Protein AF-0000000078667844 (afdb_homodimer)

Organism: Thermococcus barophilus (strain DSM 11836 / MP) (NCBI:txid391623)

Solvent-accessible surface area (backbone atoms only — not comparable to full-atom values): 43137 Å² total; per-residue (Å²): 128,52,38,44,36,32,39,31,52,49,44,72,74,46,72,74,42,45,81,65,25,71,84,37,53,60,28,64,38,68,45,37,49,25,31,33,36,54,56,49,52,51,54,41,40,74,61,47,32,65,36,36,35,41,26,21,24,76,89,46,44,63,60,52,50,50,50,28,60,76,67,69,48,53,66,47,80,42,75,38,90,54,58,86,28,29,64,25,41,46,56,50,74,44,54,88,77,49,87,51,57,27,33,38,38,49,26,45,38,44,63,30,68,74,36,50,70,52,52,54,74,45,46,26,41,34,25,21,67,46,67,83,66,50,60,71,81,80,34,41,27,26,24,68,50,94,58,15,36,64,38,58,36,62,78,56,86,75,58,61,30,32,58,67,56,40,32,32,44,50,65,68,57,49,56,48,38,49,52,42,32,72,71,64,68,37,27,43,46,57,56,41,41,34,73,60,40,34,37,51,26,80,60,59,78,50,55,43,37,70,55,61,41,71,67,38,43,54,50,47,21,45,51,44,34,66,68,30,57,80,67,63,82,47,33,72,45,34,68,74,44,28,50,68,51,21,49,55,51,28,54,70,37,25,74,78,52,52,36,69,55,40,47,53,50,32,47,52,43,24,47,49,17,16,59,29,33,83,76,37,45,40,60,13,18,51,38,38,40,51,25,57,26,45,54,49,23,23,55,28,30,13,46,36,27,71,60,69,46,60,63,58,55,49,51,49,56,54,49,52,52,49,30,54,44,45,30,54,49,39,44,43,60,76,71,46,67,52,52,69,57,46,53,37,38,45,42,16,53,46,20,56,52,44,43,55,37,56,48,32,40,43,17,44,64,69,75,44,59,54,42,76,74,39,60,70,57,56,72,54,69,61,37,68,55,41,46,43,48,51,47,20,54,27,32,62,70,67,41,58,70,62,44,28,51,48,40,25,50,43,22,45,50,38,44,53,49,48,54,50,50,48,53,72,71,56,68,124,128,53,39,43,35,34,39,31,52,50,44,71,73,46,70,73,42,46,82,65,27,68,82,36,53,60,28,65,40,68,47,37,49,25,32,32,37,54,55,49,51,51,55,41,40,75,62,47,32,65,37,36,36,40,28,21,23,77,88,45,45,63,60,52,52,50,51,27,59,75,68,70,47,52,65,45,80,39,71,41,91,56,59,87,27,28,65,25,40,47,57,49,73,44,53,88,78,52,88,50,57,27,33,37,35,47,25,46,39,42,64,30,68,74,35,50,70,52,50,55,74,45,46,25,41,34,24,20,66,48,69,82,65,49,62,72,81,80,34,42,27,26,25,68,52,95,58,15,36,64,37,57,36,61,80,54,84,75,59,60,29,32,58,65,55,40,32,32,43,50,67,68,56,47,56,49,39,50,52,41,31,71,73,64,69,36,27,43,47,58,57,39,42,35,72,61,41,33,37,52,26,80,61,60,76,52,55,42,37,69,55,62,40,70,66,38,43,55,51,47,20,45,51,43,34,65,67,29,56,80,67,65,82,47,31,70,44,32,69,72,44,29,48,68,52,20,50,56,52,26,52,70,38,27,75,77,53,51,36,67,57,40,47,52,52,30,48,53,43,24,46,50,16,16,59,29,34,83,77,38,46,40,60,14,18,52,38,38,39,51,23,59,26,46,54,49,24,22,55,28,29,13,47,37,27,71,60,68,46,61,63,58,56,49,51,49,56,54,50,52,52,50,30,54,44,46,29,53,49,39,43,43,58,76,71,46,65,53,52,70,58,46,54,38,39,45,42,16,54,47,19,54,51,43,44,55,36,55,48,31,39,43,17,45,62,69,74,44,59,54,42,77,73,39,60,71,58,55,71,52,68,61,36,69,55,39,47,42,48,51,48,21,54,27,31,62,69,66,41,59,70,59,43,29,50,48,41,24,51,44,22,46,48,38,43,53,48,48,53,50,50,47,53,74,73,56,68,122

Radius of gyration: 35.12 Å; Cα contacts (8 Å, |Δi|>4): 1556; chains: 2; bounding box: 82×92×74 Å

Structure (mmCIF, N/CA/C/O backbone):
data_AF-0000000078667844-model_v1
#
loop_
_entity.id
_entity.type
_entity.pdbx_description
1 polymer 'Bifunctional IPC transferase and DIPP synthase'
#
loop_
_atom_site.group_PDB
_atom_site.id
_atom_site.type_symbol
_atom_site.label_atom_id
_atom_site.label_alt_id
_atom_site.label_comp_id
_atom_site.label_asym_id
_atom_site.label_entity_id
_atom_site.label_seq_id
_atom_site.pdbx_PDB_ins_code
_atom_site.Cartn_x
_atom_site.Cartn_y
_atom_site.Cartn_z
_atom_site.occupancy
_atom_site.B_iso_or_equiv
_atom_site.auth_seq_id
_atom_site.auth_comp_id
_atom_site.auth_asym_id
_atom_site.auth_atom_id
_atom_site.pdbx_PDB_model_num
ATOM 1 N N . MET A 1 1 ? -27.188 -12.031 -7.637 1 78.81 1 MET A N 1
ATOM 2 C CA . MET A 1 1 ? -26.453 -12.328 -6.414 1 78.81 1 MET A CA 1
ATOM 3 C C . MET A 1 1 ? -25.953 -13.766 -6.422 1 78.81 1 MET A C 1
ATOM 5 O O . MET A 1 1 ? -26.625 -14.664 -6.926 1 78.81 1 MET A O 1
ATOM 9 N N . THR A 1 2 ? -24.688 -14.133 -6.047 1 89.56 2 THR A N 1
ATOM 10 C CA . THR A 1 2 ? -24.094 -15.461 -5.965 1 89.56 2 THR A CA 1
ATOM 11 C C . THR A 1 2 ? -24.828 -16.328 -4.949 1 89.56 2 THR A C 1
ATOM 13 O O . THR A 1 2 ? -25.094 -15.883 -3.826 1 89.56 2 THR A O 1
ATOM 16 N N . PRO A 1 3 ? -25.234 -17.531 -5.441 1 95 3 PRO A N 1
ATOM 17 C CA . PRO A 1 3 ? -25.906 -18.406 -4.48 1 95 3 PRO A CA 1
ATOM 18 C C . PRO A 1 3 ? -25.047 -18.719 -3.262 1 95 3 PRO A C 1
ATOM 20 O O . PRO A 1 3 ? -23.828 -18.844 -3.383 1 95 3 PRO A O 1
ATOM 23 N N . LYS A 1 4 ? -25.703 -18.891 -2.158 1 95.94 4 LYS A N 1
ATOM 24 C CA . LYS A 1 4 ? -25 -19.078 -0.895 1 95.94 4 LYS A CA 1
ATOM 25 C C . LYS A 1 4 ? -24.562 -20.531 -0.723 1 95.94 4 LYS A C 1
ATOM 27 O O . LYS A 1 4 ? -23.641 -20.812 0.043 1 95.94 4 LYS A O 1
ATOM 32 N N . ARG A 1 5 ? -25.188 -21.531 -1.443 1 97 5 ARG A N 1
ATOM 33 C CA . ARG A 1 5 ? -24.891 -22.938 -1.295 1 97 5 ARG A CA 1
ATOM 34 C C . ARG A 1 5 ? -24.484 -23.562 -2.629 1 97 5 ARG A C 1
ATOM 36 O O . ARG A 1 5 ? -24.984 -23.172 -3.682 1 97 5 ARG A O 1
ATOM 43 N N . ALA A 1 6 ? -23.578 -24.484 -2.582 1 98.31 6 ALA A N 1
ATOM 44 C CA . ALA A 1 6 ? -23.141 -25.219 -3.758 1 98.31 6 ALA A CA 1
ATOM 45 C C . ALA A 1 6 ? -23.125 -26.719 -3.482 1 98.31 6 ALA A C 1
ATOM 47 O O . ALA A 1 6 ? -22.625 -27.172 -2.441 1 98.31 6 ALA A O 1
ATOM 48 N N . VAL A 1 7 ? -23.719 -27.484 -4.379 1 98.31 7 VAL A N 1
ATOM 49 C CA . VAL A 1 7 ? -23.719 -28.938 -4.305 1 98.31 7 VAL A CA 1
ATOM 50 C C . VAL A 1 7 ? -22.625 -29.5 -5.207 1 98.31 7 VAL A C 1
ATOM 52 O O . VAL A 1 7 ? -22.484 -29.078 -6.359 1 98.31 7 VAL A O 1
ATOM 55 N N . ILE A 1 8 ? -21.828 -30.359 -4.707 1 98.19 8 ILE A N 1
ATOM 56 C CA . ILE A 1 8 ? -20.719 -30.984 -5.434 1 98.19 8 ILE A CA 1
ATOM 57 C C . ILE A 1 8 ? -20.969 -32.5 -5.57 1 98.19 8 ILE A C 1
ATOM 59 O O . ILE A 1 8 ? -21.109 -33.188 -4.57 1 98.19 8 ILE A O 1
ATOM 63 N N . LEU A 1 9 ? -21.094 -32.906 -6.777 1 97.12 9 LEU A N 1
ATOM 64 C CA . LEU A 1 9 ? -21.266 -34.344 -7.012 1 97.12 9 LEU A CA 1
ATOM 65 C C . LEU A 1 9 ? -19.906 -35.062 -7.055 1 97.12 9 LEU A C 1
ATOM 67 O O . LEU A 1 9 ? -19.109 -34.812 -7.949 1 97.12 9 LEU A O 1
ATOM 71 N N . ALA A 1 10 ? -19.656 -35.938 -6.094 1 94.81 10 ALA A N 1
ATOM 72 C CA . ALA A 1 10 ? -18.375 -36.625 -5.957 1 94.81 10 ALA A CA 1
ATOM 73 C C . ALA A 1 10 ? -18.562 -38.094 -5.574 1 94.81 10 ALA A C 1
ATOM 75 O O . ALA A 1 10 ? -17.812 -38.625 -4.77 1 94.81 10 ALA A O 1
ATOM 76 N N . ALA A 1 11 ? -19.609 -38.688 -6.094 1 89.88 11 ALA A N 1
ATOM 77 C CA . ALA A 1 11 ? -19.938 -40.031 -5.66 1 89.88 11 ALA A CA 1
ATOM 78 C C . ALA A 1 11 ? -19.312 -41.094 -6.586 1 89.88 11 ALA A C 1
ATOM 80 O O . ALA A 1 11 ? -19.328 -42.281 -6.281 1 89.88 11 ALA A O 1
ATOM 81 N N . GLY A 1 12 ? -18.766 -40.625 -7.668 1 82.5 12 GLY A N 1
ATOM 82 C CA . GLY A 1 12 ? -18.188 -41.562 -8.617 1 82.5 12 GLY A CA 1
ATOM 83 C C . GLY A 1 12 ? -16.906 -42.219 -8.109 1 82.5 12 GLY A C 1
ATOM 84 O O . GLY A 1 12 ? -16.188 -41.625 -7.309 1 82.5 12 GLY A O 1
ATOM 85 N N . LEU A 1 13 ? -16.656 -43.469 -8.602 1 75.94 13 LEU A N 1
ATOM 86 C CA . LEU A 1 13 ? -15.492 -44.188 -8.125 1 75.94 13 LEU A CA 1
ATOM 87 C C . LEU A 1 13 ? -14.25 -43.844 -8.945 1 75.94 13 LEU A C 1
ATOM 89 O O . LEU A 1 13 ? -13.133 -44.188 -8.555 1 75.94 13 LEU A O 1
ATOM 93 N N . GLY A 1 14 ? -14.336 -43.094 -10.039 1 71.06 14 GLY A N 1
ATOM 94 C CA . GLY A 1 14 ? -13.211 -42.625 -10.828 1 71.06 14 GLY A CA 1
ATOM 95 C C . GLY A 1 14 ? -12.367 -43.75 -11.398 1 71.06 14 GLY A C 1
ATOM 96 O O . GLY A 1 14 ? -11.141 -43.719 -11.297 1 71.06 14 GLY A O 1
ATOM 97 N N . THR A 1 15 ? -12.93 -44.781 -11.977 1 72.69 15 THR A N 1
ATOM 98 C CA . THR A 1 15 ? -12.281 -46.031 -12.367 1 72.69 15 THR A CA 1
ATOM 99 C C . THR A 1 15 ? -11.273 -45.781 -13.484 1 72.69 15 THR A C 1
ATOM 101 O O . THR A 1 15 ? -10.312 -46.562 -13.633 1 72.69 15 THR A O 1
ATOM 104 N N . ARG A 1 16 ? -11.289 -44.719 -14.281 1 72.5 16 ARG A N 1
ATOM 105 C CA . ARG A 1 16 ? -10.406 -44.438 -15.414 1 72.5 16 ARG A CA 1
ATOM 106 C C . ARG A 1 16 ? -9.039 -43.969 -14.938 1 72.5 16 ARG A C 1
ATOM 108 O O . ARG A 1 16 ? -8.055 -44.031 -15.68 1 72.5 16 ARG A O 1
ATOM 115 N N . LEU A 1 17 ? -8.977 -43.5 -13.703 1 77.19 17 LEU A N 1
ATOM 116 C CA . LEU A 1 17 ? -7.719 -43 -13.141 1 77.19 17 LEU A CA 1
ATOM 117 C C . LEU A 1 17 ? -7.117 -44.031 -12.188 1 77.19 17 LEU A C 1
ATOM 119 O O . LEU A 1 17 ? -6.043 -43.812 -11.617 1 77.19 17 LEU A O 1
ATOM 123 N N . ARG A 1 18 ? -7.68 -45.375 -12.203 1 73.88 18 ARG A N 1
ATOM 124 C CA . ARG A 1 18 ? -7.453 -46.625 -11.477 1 73.88 18 ARG A CA 1
ATOM 125 C C . ARG A 1 18 ? -6.477 -46.406 -10.328 1 73.88 18 ARG A C 1
ATOM 127 O O . ARG A 1 18 ? -6.891 -46.312 -9.172 1 73.88 18 ARG A O 1
ATOM 134 N N . LYS A 1 19 ? -5.227 -46.25 -10.594 1 74.56 19 LYS A N 1
ATOM 135 C CA . LYS A 1 19 ? -4.168 -46.219 -9.594 1 74.56 19 LYS A CA 1
ATOM 136 C C . LYS A 1 19 ? -4.234 -44.969 -8.75 1 74.56 19 LYS A C 1
ATOM 138 O O . LYS A 1 19 ? -4.07 -45 -7.527 1 74.56 19 LYS A O 1
ATOM 143 N N . LEU A 1 20 ? -4.637 -43.844 -9.297 1 75.94 20 LEU A N 1
ATOM 144 C CA . LEU A 1 20 ? -4.645 -42.562 -8.594 1 75.94 20 LEU A CA 1
ATOM 145 C C . LEU A 1 20 ? -5.863 -42.438 -7.688 1 75.94 20 LEU A C 1
ATOM 147 O O . LEU A 1 20 ? -5.824 -41.75 -6.676 1 75.94 20 LEU A O 1
ATOM 151 N N . THR A 1 21 ? -6.973 -43.156 -8.031 1 77.38 21 THR A N 1
ATOM 152 C CA . THR A 1 21 ? -8.227 -42.969 -7.312 1 77.38 21 THR A CA 1
ATOM 153 C C . THR A 1 21 ? -8.523 -44.156 -6.406 1 77.38 21 THR A C 1
ATOM 155 O O . THR A 1 21 ? -9.625 -44.25 -5.859 1 77.38 21 THR A O 1
ATOM 158 N N . GLU A 1 22 ? -7.562 -45.031 -6.359 1 78.38 22 GLU A N 1
ATOM 159 C CA . GLU A 1 22 ? -7.758 -46.156 -5.465 1 78.38 22 GLU A CA 1
ATOM 160 C C . GLU A 1 22 ? -7.922 -45.719 -4.02 1 78.38 22 GLU A C 1
ATOM 162 O O . GLU A 1 22 ? -8.82 -46.188 -3.314 1 78.38 22 GLU A O 1
ATOM 167 N N . GLU A 1 23 ? -7.168 -44.719 -3.738 1 81.69 23 GLU A N 1
ATOM 168 C CA . GLU A 1 23 ? -7.23 -44.25 -2.352 1 81.69 23 GLU A CA 1
ATOM 169 C C . GLU A 1 23 ? -7.707 -42.812 -2.262 1 81.69 23 GLU A C 1
ATOM 171 O O . GLU A 1 23 ? -8.203 -42.375 -1.219 1 81.69 23 GLU A O 1
ATOM 176 N N . THR A 1 24 ? -7.574 -42.094 -3.264 1 89.44 24 THR A N 1
ATOM 177 C CA . THR A 1 24 ? -7.918 -40.688 -3.244 1 89.44 24 THR A CA 1
ATOM 178 C C . THR A 1 24 ? -9.023 -40.375 -4.254 1 89.44 24 THR A C 1
ATOM 180 O O . THR A 1 24 ? -8.891 -40.719 -5.438 1 89.44 24 THR A O 1
ATOM 183 N N . PRO A 1 25 ? -10.102 -39.844 -3.758 1 92.19 25 PRO A N 1
ATOM 184 C CA . PRO A 1 25 ? -11.141 -39.5 -4.719 1 92.19 25 PRO A CA 1
ATOM 185 C C . PRO A 1 25 ? -10.648 -38.5 -5.773 1 92.19 25 PRO A C 1
ATOM 187 O O . PRO A 1 25 ? -9.766 -37.688 -5.496 1 92.19 25 PRO A O 1
ATOM 190 N N . LYS A 1 26 ? -11.219 -38.562 -6.895 1 91.94 26 LYS A N 1
ATOM 191 C CA . LYS A 1 26 ? -10.805 -37.781 -8.039 1 91.94 26 LYS A CA 1
ATOM 192 C C . LYS A 1 26 ? -10.742 -36.281 -7.688 1 91.94 26 LYS A C 1
ATOM 194 O O . LYS A 1 26 ? -9.789 -35.594 -8.039 1 91.94 26 LYS A O 1
ATOM 199 N N . GLY A 1 27 ? -11.727 -35.844 -6.996 1 93.44 27 GLY A N 1
ATOM 200 C CA . GLY A 1 27 ? -11.82 -34.438 -6.637 1 93.44 27 GLY A CA 1
ATOM 201 C C . GLY A 1 27 ? -10.672 -33.969 -5.754 1 93.44 27 GLY A C 1
ATOM 202 O O . GLY A 1 27 ? -10.383 -32.781 -5.691 1 93.44 27 GLY A O 1
ATOM 203 N N . LEU A 1 28 ? -10.016 -34.875 -5.105 1 95.06 28 LEU A N 1
ATOM 204 C CA . LEU A 1 28 ? -8.961 -34.531 -4.168 1 95.06 28 LEU A CA 1
ATOM 205 C C . LEU A 1 28 ? -7.582 -34.812 -4.773 1 95.06 28 LEU A C 1
ATOM 207 O O . LEU A 1 28 ? -6.562 -34.625 -4.102 1 95.06 28 LEU A O 1
ATOM 211 N N . LEU A 1 29 ? -7.621 -35.219 -6.047 1 92.62 29 LEU A N 1
ATOM 212 C CA . LEU A 1 29 ? -6.348 -35.312 -6.75 1 92.62 29 LEU A CA 1
ATOM 213 C C . LEU A 1 29 ? -5.723 -33.938 -6.945 1 92.62 29 LEU A C 1
ATOM 215 O O . LEU A 1 29 ? -6.434 -32.969 -7.172 1 92.62 29 LEU A O 1
ATOM 219 N N . LYS A 1 30 ? -4.414 -33.938 -6.887 1 92 30 LYS A N 1
ATOM 220 C CA . LYS A 1 30 ? -3.711 -32.656 -7.023 1 92 30 LYS A CA 1
ATOM 221 C C . LYS A 1 30 ? -3.33 -32.406 -8.477 1 92 30 LYS A C 1
ATOM 223 O O . LYS A 1 30 ? -2.789 -33.281 -9.148 1 92 30 LYS A O 1
ATOM 228 N N . VAL A 1 31 ? -3.688 -31.297 -8.922 1 92.31 31 VAL A N 1
ATOM 229 C CA . VAL A 1 31 ? -3.275 -30.766 -10.211 1 92.31 31 VAL A CA 1
ATOM 230 C C . VAL A 1 31 ? -2.557 -29.438 -10.016 1 92.31 31 VAL A C 1
ATOM 232 O O . VAL A 1 31 ? -3.113 -28.5 -9.43 1 92.31 31 VAL A O 1
ATOM 235 N N . ALA A 1 32 ? -1.329 -29.344 -10.516 1 93.62 32 ALA A N 1
ATOM 236 C CA . ALA A 1 32 ? -0.495 -28.156 -10.352 1 93.62 32 ALA A CA 1
ATOM 237 C C . ALA A 1 32 ? -0.363 -27.781 -8.875 1 93.62 32 ALA A C 1
ATOM 239 O O . ALA A 1 32 ? -0.562 -26.609 -8.508 1 93.62 32 ALA A O 1
ATOM 240 N N . GLY A 1 33 ? -0.263 -28.734 -8.117 1 93.06 33 GLY A N 1
ATOM 241 C CA . GLY A 1 33 ? 0.096 -28.547 -6.723 1 93.06 33 GLY A CA 1
ATOM 242 C C . GLY A 1 33 ? -1.106 -28.375 -5.816 1 93.06 33 GLY A C 1
ATOM 243 O O . GLY A 1 33 ? -0.956 -28.188 -4.605 1 93.06 33 GLY A O 1
ATOM 244 N N . ARG A 1 34 ? -2.334 -28.469 -6.332 1 94.38 34 ARG A N 1
ATOM 245 C CA . ARG A 1 34 ? -3.535 -28.234 -5.535 1 94.38 34 ARG A CA 1
ATOM 246 C C . ARG A 1 34 ? -4.652 -29.188 -5.945 1 94.38 34 ARG A C 1
ATOM 248 O O . ARG A 1 34 ? -4.75 -29.578 -7.113 1 94.38 34 ARG A O 1
ATOM 255 N N . GLU A 1 35 ? -5.434 -29.562 -4.941 1 95.44 35 GLU A N 1
ATOM 256 C CA . GLU A 1 35 ? -6.559 -30.438 -5.23 1 95.44 35 GLU A CA 1
ATOM 257 C C . GLU A 1 35 ? -7.531 -29.797 -6.211 1 95.44 35 GLU A C 1
ATOM 259 O O . GLU A 1 35 ? -7.789 -28.594 -6.129 1 95.44 35 GLU A O 1
ATOM 264 N N . ILE A 1 36 ? -8.133 -30.594 -7.012 1 94.44 36 ILE A N 1
ATOM 265 C CA . ILE A 1 36 ? -9.094 -30.141 -8.008 1 94.44 36 ILE A CA 1
ATOM 266 C C . ILE A 1 36 ? -10.242 -29.391 -7.316 1 94.44 36 ILE A C 1
ATOM 268 O O . ILE A 1 36 ? -10.539 -28.25 -7.66 1 94.44 36 ILE A O 1
ATOM 272 N N . LEU A 1 37 ? -10.711 -30 -6.32 1 96.19 37 LEU A N 1
ATOM 273 C CA . LEU A 1 37 ? -11.898 -29.484 -5.648 1 96.19 37 LEU A CA 1
ATOM 274 C C . LEU A 1 37 ? -11.562 -28.219 -4.867 1 96.19 37 LEU A C 1
ATOM 276 O O . LEU A 1 37 ? -12.391 -27.312 -4.762 1 96.19 37 LEU A O 1
ATOM 280 N N . TYR A 1 38 ? -10.398 -28.188 -4.352 1 96.81 38 TYR A N 1
ATOM 281 C CA . TYR A 1 38 ? -9.992 -27 -3.602 1 96.81 38 TYR A CA 1
ATOM 282 C C . TYR A 1 38 ? -10.078 -25.75 -4.465 1 96.81 38 TYR A C 1
ATOM 284 O O . TYR A 1 38 ? -10.57 -24.703 -4.016 1 96.81 38 TYR A O 1
ATOM 292 N N . ARG A 1 39 ? -9.664 -25.828 -5.695 1 95.5 39 ARG A N 1
ATOM 293 C CA . ARG A 1 39 ? -9.633 -24.688 -6.609 1 95.5 39 ARG A CA 1
ATOM 294 C C . ARG A 1 39 ? -11.031 -24.125 -6.832 1 95.5 39 ARG A C 1
ATOM 296 O O . ARG A 1 39 ? -11.25 -22.922 -6.699 1 95.5 39 ARG A O 1
ATOM 303 N N . THR A 1 40 ? -11.891 -24.984 -7.078 1 96.12 40 THR A N 1
ATOM 304 C CA . THR A 1 40 ? -13.266 -24.594 -7.352 1 96.12 40 THR A CA 1
ATOM 305 C C . THR A 1 40 ? -13.938 -24.062 -6.09 1 96.12 40 THR A C 1
ATOM 307 O O . THR A 1 40 ? -14.531 -22.984 -6.109 1 96.12 40 THR A O 1
ATOM 310 N N . MET A 1 41 ? -13.758 -24.734 -4.992 1 97.5 41 MET A N 1
ATOM 311 C CA . MET A 1 41 ? -14.422 -24.359 -3.744 1 97.5 41 MET A CA 1
ATOM 312 C C . MET A 1 41 ? -13.898 -23.031 -3.215 1 97.5 41 MET A C 1
ATOM 314 O O . MET A 1 41 ? -14.672 -22.188 -2.758 1 97.5 41 MET A O 1
ATOM 318 N N . LYS A 1 42 ? -12.633 -22.891 -3.357 1 97.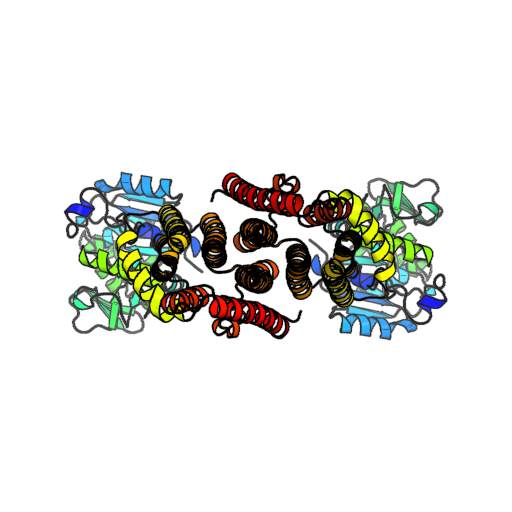19 42 LYS A N 1
ATOM 319 C CA . LYS A 1 42 ? -12.031 -21.672 -2.838 1 97.19 42 LYS A CA 1
ATOM 320 C C . LYS A 1 42 ? -12.516 -20.453 -3.615 1 97.19 42 LYS A C 1
ATOM 322 O O . LYS A 1 42 ? -12.906 -19.438 -3.018 1 97.19 42 LYS A O 1
ATOM 327 N N . VAL A 1 43 ? -12.508 -20.5 -4.945 1 96.06 43 VAL A N 1
ATOM 328 C CA . VAL A 1 43 ? -12.945 -19.391 -5.785 1 96.06 43 VAL A CA 1
ATOM 329 C C . VAL A 1 43 ? -14.43 -19.109 -5.547 1 96.06 43 VAL A C 1
ATOM 331 O O . VAL A 1 43 ? -14.852 -17.953 -5.438 1 96.06 43 VAL A O 1
ATOM 334 N N . LEU A 1 44 ? -15.219 -20.141 -5.371 1 97.5 44 LEU A N 1
ATOM 335 C CA . LEU A 1 44 ? -16.641 -19.984 -5.109 1 97.5 44 LEU A CA 1
ATOM 336 C C . LEU A 1 44 ? -16.875 -19.344 -3.75 1 97.5 44 LEU A C 1
ATOM 338 O O . LEU A 1 44 ? -17.766 -18.5 -3.605 1 97.5 44 LEU A O 1
ATOM 342 N N . GLN A 1 45 ? -16.125 -19.734 -2.803 1 97.25 45 GLN A N 1
ATOM 343 C CA . GLN A 1 45 ? -16.203 -19.109 -1.484 1 97.25 45 GLN A CA 1
ATOM 344 C C . GLN A 1 45 ? -15.906 -17.609 -1.565 1 97.25 45 GLN A C 1
ATOM 346 O O . GLN A 1 45 ? -16.625 -16.812 -0.969 1 97.25 45 GLN A O 1
ATOM 351 N N . GLU A 1 46 ? -14.953 -17.266 -2.324 1 95.44 46 GLU A N 1
ATOM 352 C CA . GLU A 1 46 ? -14.594 -15.859 -2.51 1 95.44 46 GLU A CA 1
ATOM 353 C C . GLU A 1 46 ? -15.711 -15.094 -3.211 1 95.44 46 GLU A C 1
ATOM 355 O O . GLU A 1 46 ? -15.867 -13.891 -3.004 1 95.44 46 GLU A O 1
ATOM 360 N N . LEU A 1 47 ? -16.391 -15.789 -4.02 1 96.19 47 LEU A N 1
ATOM 361 C CA . LEU A 1 47 ? -17.453 -15.156 -4.797 1 96.19 47 LEU A CA 1
ATOM 362 C C . LEU A 1 47 ? -18.75 -15.07 -3.99 1 96.19 47 LEU A C 1
ATOM 364 O O . LEU A 1 47 ? -19.719 -14.477 -4.445 1 96.19 47 LEU A O 1
ATOM 368 N N . GLY A 1 48 ? -18.766 -15.719 -2.754 1 95.62 48 GLY A N 1
ATOM 369 C CA . GLY A 1 48 ? -19.922 -15.484 -1.893 1 95.62 48 GLY A CA 1
ATOM 370 C C . GLY A 1 48 ? -20.594 -16.766 -1.451 1 95.62 48 GLY A C 1
ATOM 371 O O . GLY A 1 48 ? -21.562 -16.734 -0.684 1 95.62 48 GLY A O 1
ATOM 372 N N . VAL A 1 49 ? -20.141 -17.938 -1.937 1 97.06 49 VAL A N 1
ATOM 373 C CA . VAL A 1 49 ? -20.703 -19.203 -1.481 1 97.06 49 VAL A CA 1
ATOM 374 C C . VAL A 1 49 ? -20.344 -19.438 -0.013 1 97.06 49 VAL A C 1
ATOM 376 O O . VAL A 1 49 ? -19.188 -19.328 0.377 1 97.06 49 VAL A O 1
ATOM 379 N N . GLU A 1 50 ? -21.297 -19.797 0.771 1 96.31 50 GLU A N 1
ATOM 380 C CA . GLU A 1 50 ? -21.078 -19.891 2.213 1 96.31 50 GLU A CA 1
ATOM 381 C C . GLU A 1 50 ? -20.969 -21.344 2.66 1 96.31 50 GLU A C 1
ATOM 383 O O . GLU A 1 50 ? -20.266 -21.656 3.635 1 96.31 50 GLU A O 1
ATOM 388 N N . GLU A 1 51 ? -21.734 -22.219 1.996 1 97.56 51 GLU A N 1
ATOM 389 C CA . GLU A 1 51 ? -21.766 -23.625 2.41 1 97.56 51 GLU A CA 1
ATOM 390 C C . GLU A 1 51 ? -21.75 -24.547 1.202 1 97.56 51 GLU A C 1
ATOM 392 O O . GLU A 1 51 ? -22.375 -24.266 0.181 1 97.56 51 GLU A O 1
ATOM 397 N N . PHE A 1 52 ? -21.016 -25.641 1.412 1 98.25 52 PHE A N 1
ATOM 398 C CA . PHE A 1 52 ? -20.906 -26.656 0.363 1 98.25 52 PHE A CA 1
ATOM 399 C C . PHE A 1 52 ? -21.562 -27.953 0.8 1 98.25 52 PHE A C 1
ATOM 401 O O . PHE A 1 52 ? -21.531 -28.312 1.979 1 98.25 52 PHE A O 1
ATOM 408 N N . ILE A 1 53 ? -22.203 -28.625 -0.118 1 98.31 53 ILE A N 1
ATOM 409 C CA . ILE A 1 53 ? -22.75 -29.969 0.082 1 98.31 53 ILE A CA 1
ATOM 410 C C . ILE A 1 53 ? -22.047 -30.953 -0.845 1 98.31 53 ILE A C 1
ATOM 412 O O . ILE A 1 53 ? -22.188 -30.875 -2.068 1 98.31 53 ILE A O 1
ATOM 416 N N . ILE A 1 54 ? -21.297 -31.828 -0.265 1 98.19 54 ILE A N 1
ATOM 417 C CA . ILE A 1 54 ? -20.578 -32.812 -1.058 1 98.19 54 ILE A CA 1
ATOM 418 C C . ILE A 1 54 ? -21.312 -34.156 -0.992 1 98.19 54 ILE A C 1
ATOM 420 O O . ILE A 1 54 ? -21.469 -34.75 0.087 1 98.19 54 ILE A O 1
ATOM 424 N N . VAL A 1 55 ? -21.812 -34.562 -2.135 1 97.88 55 VAL A N 1
ATOM 425 C CA . VAL A 1 55 ? -22.422 -35.906 -2.232 1 97.88 55 VAL A CA 1
ATOM 426 C C . VAL A 1 55 ? -21.375 -36.906 -2.662 1 97.88 55 VAL A C 1
ATOM 428 O O . VAL A 1 55 ? -20.844 -36.844 -3.779 1 97.88 55 VAL A O 1
ATOM 431 N N . THR A 1 56 ? -21.062 -37.844 -1.786 1 96.31 56 THR A N 1
ATOM 432 C CA . THR A 1 56 ? -19.984 -38.781 -2.049 1 96.31 56 THR A CA 1
ATOM 433 C C . THR A 1 56 ? -20.406 -40.188 -1.662 1 96.31 56 THR A C 1
ATOM 435 O O . THR A 1 56 ? -21.578 -40.438 -1.355 1 96.31 56 THR A O 1
ATOM 438 N N . ASN A 1 57 ? -19.547 -41.125 -1.897 1 93.12 57 ASN A N 1
ATOM 439 C CA . ASN A 1 57 ? -19.781 -42.531 -1.501 1 93.12 57 ASN A CA 1
ATOM 440 C C . ASN A 1 57 ? -19.125 -42.844 -0.159 1 93.12 57 ASN A C 1
ATOM 442 O O . ASN A 1 57 ? -18.312 -42.062 0.339 1 93.12 57 ASN A O 1
ATOM 446 N N . PRO A 1 58 ? -19.531 -43.938 0.424 1 93.06 58 PRO A N 1
ATOM 447 C CA . PRO A 1 58 ? -19.016 -44.281 1.753 1 93.06 58 PRO A CA 1
ATOM 448 C C . PRO A 1 58 ? -17.5 -44.406 1.772 1 93.06 58 PRO A C 1
ATOM 450 O O . PRO A 1 58 ? -16.844 -44.062 2.77 1 93.06 58 PRO A O 1
ATOM 453 N N . LYS A 1 59 ? -16.922 -44.812 0.745 1 90.88 59 LYS A N 1
ATOM 454 C CA . LYS A 1 59 ? -15.484 -45.062 0.663 1 90.88 59 LYS A CA 1
ATOM 455 C C . LYS A 1 59 ? -14.688 -43.781 0.877 1 90.88 59 LYS A C 1
ATOM 457 O O . LYS A 1 59 ? -13.625 -43.812 1.511 1 90.88 59 LYS A O 1
ATOM 462 N N . TYR A 1 60 ? -15.25 -42.719 0.421 1 93.38 60 TYR A N 1
ATOM 463 C CA . TYR A 1 60 ? -14.453 -41.5 0.375 1 93.38 60 TYR A CA 1
ATOM 464 C C . TYR A 1 60 ? -14.938 -40.5 1.407 1 93.38 60 TYR A C 1
ATOM 466 O O . TYR A 1 60 ? -14.422 -39.375 1.484 1 93.38 60 TYR A O 1
ATOM 474 N N . GLU A 1 61 ? -15.852 -40.844 2.197 1 94.69 61 GLU A N 1
ATOM 475 C CA . GLU A 1 61 ? -16.453 -39.938 3.168 1 94.69 61 GLU A CA 1
ATOM 476 C C . GLU A 1 61 ? -15.391 -39.312 4.066 1 94.69 61 GLU A C 1
ATOM 478 O O . GLU A 1 61 ? -15.336 -38.094 4.207 1 94.69 61 GLU A O 1
ATOM 483 N N . THR A 1 62 ? -14.555 -40.125 4.594 1 95.75 62 THR A N 1
ATOM 484 C CA . THR A 1 62 ? -13.562 -39.656 5.555 1 95.75 62 THR A CA 1
ATOM 485 C C . THR A 1 62 ? -12.586 -38.688 4.906 1 95.75 62 THR A C 1
ATOM 487 O O . THR A 1 62 ? -12.219 -37.688 5.512 1 95.75 62 THR A O 1
ATOM 490 N N . LYS A 1 63 ? -12.219 -39 3.74 1 95.81 63 LYS A N 1
ATOM 491 C CA . LYS A 1 63 ? -11.25 -38.156 3.041 1 95.81 63 LYS A CA 1
ATOM 492 C C . LYS A 1 63 ? -11.82 -36.781 2.766 1 95.81 63 LYS A C 1
ATOM 494 O O . LYS A 1 63 ? -11.133 -35.781 2.941 1 95.81 63 LYS A O 1
ATOM 499 N N . PHE A 1 64 ? -13.055 -36.688 2.404 1 96.88 64 PHE A N 1
ATOM 500 C CA . PHE A 1 64 ? -13.688 -35.406 2.127 1 96.88 64 PHE A CA 1
ATOM 501 C C . PHE A 1 64 ? -13.898 -34.625 3.414 1 96.88 64 PHE A C 1
ATOM 503 O O . PHE A 1 64 ? -13.75 -33.406 3.43 1 96.88 64 PHE A O 1
ATOM 510 N N . ARG A 1 65 ? -14.234 -35.312 4.449 1 96.56 65 ARG A N 1
ATOM 511 C CA . ARG A 1 65 ? -14.398 -34.656 5.746 1 96.56 65 ARG A CA 1
ATOM 512 C C . ARG A 1 65 ? -13.086 -34.031 6.211 1 96.56 65 ARG A C 1
ATOM 514 O O . ARG A 1 65 ? -13.07 -32.906 6.68 1 96.56 65 ARG A O 1
ATOM 521 N N . GLU A 1 66 ? -12.062 -34.812 6.113 1 96.81 66 GLU A N 1
ATOM 522 C CA . GLU A 1 66 ? -10.742 -34.312 6.504 1 96.81 66 GLU A CA 1
ATOM 523 C C . GLU A 1 66 ? -10.328 -33.125 5.652 1 96.81 66 GLU A C 1
ATOM 525 O O . GLU A 1 66 ? -9.789 -32.156 6.168 1 96.81 66 GLU A O 1
ATOM 530 N N . PHE A 1 67 ? -10.602 -33.312 4.398 1 96.69 67 PHE A N 1
ATOM 531 C CA . PHE A 1 67 ? -10.297 -32.25 3.455 1 96.69 67 PHE A CA 1
ATOM 532 C C . PHE A 1 67 ? -11.023 -30.969 3.836 1 96.69 67 PHE A C 1
ATOM 534 O O . PHE A 1 67 ? -10.43 -29.891 3.867 1 96.69 67 PHE A O 1
ATOM 541 N N . ALA A 1 68 ? -12.297 -31.031 4.129 1 96.81 68 ALA A N 1
ATOM 542 C CA . ALA A 1 68 ? -13.117 -29.875 4.488 1 96.81 68 ALA A CA 1
ATOM 543 C C . ALA A 1 68 ? -12.617 -29.234 5.777 1 96.81 68 ALA A C 1
ATOM 545 O O . ALA A 1 68 ? -12.484 -28.016 5.852 1 96.81 68 ALA A O 1
ATOM 546 N N . LYS A 1 69 ? -12.297 -30.047 6.746 1 96.19 69 LYS A N 1
ATOM 547 C CA . LYS A 1 69 ? -11.82 -29.562 8.039 1 96.19 69 LYS A CA 1
ATOM 548 C C . LYS A 1 69 ? -10.461 -28.875 7.898 1 96.19 69 LYS A C 1
ATOM 550 O O . LYS A 1 69 ? -10.266 -27.766 8.406 1 96.19 69 LYS A O 1
ATOM 555 N N . LYS A 1 70 ? -9.656 -29.531 7.164 1 95.5 70 LYS A N 1
ATOM 556 C CA . LYS A 1 70 ? -8.297 -29.031 6.984 1 95.5 70 LYS A CA 1
ATOM 557 C C . LYS A 1 70 ? -8.305 -27.656 6.328 1 95.5 70 LYS A C 1
ATOM 559 O O . LYS A 1 70 ? -7.453 -26.812 6.633 1 95.5 70 LYS A O 1
ATOM 564 N N . ASN A 1 71 ? -9.234 -27.422 5.457 1 95.62 71 ASN A N 1
ATOM 565 C CA . ASN A 1 71 ? -9.242 -26.188 4.672 1 95.62 71 ASN A CA 1
ATOM 566 C C . ASN A 1 71 ? -10.312 -25.219 5.168 1 95.62 71 ASN A C 1
ATOM 568 O O . ASN A 1 71 ? -10.586 -24.203 4.52 1 95.62 71 ASN A O 1
ATOM 572 N N . SER A 1 72 ? -10.992 -25.547 6.289 1 95.12 72 SER A N 1
ATOM 573 C CA . SER A 1 72 ? -11.984 -24.703 6.953 1 95.12 72 SER A CA 1
ATOM 574 C C . SER A 1 72 ? -13.148 -24.391 6.023 1 95.12 72 SER A C 1
ATOM 576 O O . SER A 1 72 ? -13.594 -23.25 5.941 1 95.12 72 SER A O 1
ATOM 578 N N . PHE A 1 73 ? -13.516 -25.312 5.219 1 96.94 73 PHE A N 1
ATOM 579 C CA . PHE A 1 73 ? -14.727 -25.203 4.414 1 96.94 73 PHE A CA 1
ATOM 580 C C . PHE A 1 73 ? -15.945 -25.641 5.215 1 96.94 73 PHE A C 1
ATOM 582 O O . PHE A 1 73 ? -15.883 -26.609 5.973 1 96.94 73 PHE A O 1
ATOM 589 N N . LYS A 1 74 ? -16.953 -24.828 5.195 1 97.5 74 LYS A N 1
ATOM 590 C CA . LYS A 1 74 ? -18.234 -25.312 5.727 1 97.5 74 LYS A CA 1
ATOM 591 C C . LYS A 1 74 ? -18.891 -26.281 4.77 1 97.5 74 LYS A C 1
ATOM 593 O O . LYS A 1 74 ? -19.469 -25.891 3.756 1 97.5 74 LYS A O 1
ATOM 598 N N . VAL A 1 75 ? -18.781 -27.594 5.16 1 97.38 75 VAL A N 1
ATOM 599 C CA . VAL A 1 75 ? -19.219 -28.625 4.23 1 97.38 75 VAL A CA 1
ATOM 600 C C . VAL A 1 75 ? -20.172 -29.578 4.93 1 97.38 75 VAL A C 1
ATOM 602 O O . VAL A 1 75 ? -19.953 -29.969 6.082 1 97.38 75 VAL A O 1
ATOM 605 N N . GLN A 1 76 ? -21.25 -29.891 4.328 1 97.44 76 GLN A N 1
ATOM 606 C CA . GLN A 1 76 ? -22.094 -31.016 4.688 1 97.44 76 GLN A CA 1
ATOM 607 C C . GLN A 1 76 ? -21.891 -32.188 3.742 1 97.44 76 GLN A C 1
ATOM 609 O O . GLN A 1 76 ? -21.938 -32.031 2.521 1 97.44 76 GLN A O 1
ATOM 614 N N . ILE A 1 77 ? -21.656 -33.312 4.328 1 97.44 77 ILE A N 1
ATOM 615 C CA . ILE A 1 77 ? -21.406 -34.5 3.52 1 97.44 77 ILE A CA 1
ATOM 616 C C . ILE A 1 77 ? -22.656 -35.375 3.445 1 97.44 77 ILE A C 1
ATOM 618 O O . ILE A 1 77 ? -23.297 -35.625 4.469 1 97.44 77 ILE A O 1
ATOM 622 N N . VAL A 1 78 ? -23.031 -35.688 2.264 1 97.5 78 VAL A N 1
ATOM 623 C CA . VAL A 1 78 ? -24.156 -36.594 2.004 1 97.5 78 VAL A CA 1
ATOM 624 C C . VAL A 1 78 ? -23.641 -37.875 1.367 1 97.5 78 VAL A C 1
ATOM 626 O O . VAL A 1 78 ? -22.875 -37.844 0.399 1 97.5 78 VAL A O 1
ATOM 629 N N . ILE A 1 79 ? -24.062 -39 1.913 1 96.81 79 ILE A N 1
ATOM 630 C CA . ILE A 1 79 ? -23.562 -40.281 1.418 1 96.81 79 ILE A CA 1
ATOM 631 C C . ILE A 1 79 ? -24.578 -40.875 0.455 1 96.81 79 ILE A C 1
ATOM 633 O O . ILE A 1 79 ? -25.75 -41.031 0.798 1 96.81 79 ILE A O 1
ATOM 637 N N . ASN A 1 80 ? -24.141 -41.062 -0.708 1 96 80 ASN A N 1
ATOM 638 C CA . ASN A 1 80 ? -24.906 -41.844 -1.678 1 96 80 ASN A CA 1
ATOM 639 C C . ASN A 1 80 ? -24.578 -43.344 -1.597 1 96 80 ASN A C 1
ATOM 641 O O . ASN A 1 80 ? -23.547 -43.781 -2.102 1 96 80 ASN A O 1
ATOM 645 N N . GLU A 1 81 ? -25.453 -44.125 -1.136 1 92.88 81 GLU A N 1
ATOM 646 C CA . GLU A 1 81 ? -25.266 -45.562 -0.958 1 92.88 81 GLU A CA 1
ATOM 647 C C . GLU A 1 81 ? -25.516 -46.312 -2.258 1 92.88 81 GLU A C 1
ATOM 649 O O . GLU A 1 81 ? -25.141 -47.5 -2.391 1 92.88 81 GLU A O 1
ATOM 654 N N . HIS A 1 82 ? -26.109 -45.625 -3.154 1 91.19 82 HIS A N 1
ATOM 655 C CA . HIS A 1 82 ? -26.5 -46.281 -4.402 1 91.19 82 HIS A CA 1
ATOM 656 C C . HIS A 1 82 ? -25.984 -45.5 -5.609 1 91.19 82 HIS A C 1
ATOM 658 O O . HIS A 1 82 ? -26.766 -45 -6.41 1 91.19 82 HIS A O 1
ATOM 664 N N . PRO A 1 83 ? -24.719 -45.531 -5.723 1 85.38 83 PRO A N 1
ATOM 665 C CA . PRO A 1 83 ? -24.141 -44.75 -6.836 1 85.38 83 PRO A CA 1
ATOM 666 C C . PRO A 1 83 ? -24.609 -45.25 -8.195 1 85.38 83 PRO A C 1
ATOM 668 O O . PRO A 1 83 ? -24.609 -44.5 -9.172 1 85.38 83 PRO A O 1
ATOM 671 N N . GLU A 1 84 ? -25.062 -46.438 -8.281 1 85.69 84 GLU A N 1
ATOM 672 C CA . GLU A 1 84 ? -25.547 -47.031 -9.531 1 85.69 84 GLU A CA 1
ATOM 673 C C . GLU A 1 84 ? -26.812 -46.344 -10.023 1 85.69 84 GLU A C 1
ATOM 675 O O . GLU A 1 84 ? -27.188 -46.469 -11.188 1 85.69 84 GLU A O 1
ATOM 680 N N . LYS A 1 85 ? -27.484 -45.656 -9.086 1 92.44 85 LYS A N 1
ATOM 681 C CA . LYS A 1 85 ? -28.719 -44.969 -9.453 1 92.44 85 LYS A CA 1
ATOM 682 C C . LYS A 1 85 ? -28.438 -43.719 -10.273 1 92.44 85 LYS A C 1
ATOM 684 O O . LYS A 1 85 ? -29.359 -43.062 -10.758 1 92.44 85 LYS A O 1
ATOM 689 N N . GLY A 1 86 ? -27.203 -43.406 -10.461 1 90.94 86 GLY A N 1
ATOM 690 C CA . GLY A 1 86 ? -26.844 -42.312 -11.352 1 90.94 86 GLY A CA 1
ATOM 691 C C . GLY A 1 86 ? -26.547 -41 -10.625 1 90.94 86 GLY A C 1
ATOM 692 O O . GLY A 1 86 ? -26.875 -40.875 -9.445 1 90.94 86 GLY A O 1
ATOM 693 N N . ASN A 1 87 ? -25.953 -40.062 -11.375 1 93.12 87 ASN A N 1
ATOM 694 C CA . ASN A 1 87 ? -25.547 -38.812 -10.773 1 93.12 87 ASN A CA 1
ATOM 695 C C . ASN A 1 87 ? -26.734 -37.875 -10.531 1 93.12 87 ASN A C 1
ATOM 697 O O . ASN A 1 87 ? -26.656 -36.969 -9.711 1 93.12 87 ASN A O 1
ATOM 701 N N . GLY A 1 88 ? -27.781 -38.094 -11.25 1 95.56 88 GLY A N 1
ATOM 702 C CA . GLY A 1 88 ? -29.016 -37.406 -10.93 1 95.56 88 GLY A CA 1
ATOM 703 C C . GLY A 1 88 ? -29.562 -37.781 -9.562 1 95.56 88 GLY A C 1
ATOM 704 O O . GLY A 1 88 ? -30.125 -36.906 -8.867 1 95.56 88 GLY A O 1
ATOM 705 N N . TYR A 1 89 ? -29.391 -39.031 -9.242 1 96.12 89 TYR A N 1
ATOM 706 C CA . TYR A 1 89 ? -29.797 -39.5 -7.91 1 96.12 89 TYR A CA 1
ATOM 707 C C . TYR A 1 89 ? -28.953 -38.812 -6.832 1 96.12 89 TYR A C 1
ATOM 709 O O . TYR A 1 89 ? -29.469 -38.438 -5.785 1 96.12 89 TYR A O 1
ATOM 717 N N . SER A 1 90 ? -27.688 -38.719 -7.098 1 96.12 90 SER A N 1
ATOM 718 C CA . SER A 1 90 ? -26.812 -38.031 -6.172 1 96.12 90 SER A CA 1
ATOM 719 C C . SER A 1 90 ? -27.312 -36.625 -5.91 1 96.12 90 SER A C 1
ATOM 721 O O . SER A 1 90 ? -27.359 -36.156 -4.758 1 96.12 90 SER A O 1
ATOM 723 N N . LEU A 1 91 ? -27.641 -35.906 -7.004 1 96.88 91 LEU A N 1
ATOM 724 C CA . LEU A 1 91 ? -28.203 -34.562 -6.863 1 96.88 91 LEU A CA 1
ATOM 725 C C . LEU A 1 91 ? -29.453 -34.594 -5.996 1 96.88 91 LEU A C 1
ATOM 727 O O . LEU A 1 91 ? -29.609 -33.75 -5.113 1 96.88 91 LEU A O 1
ATOM 731 N N . TYR A 1 92 ? -30.234 -35.562 -6.223 1 96.94 92 TYR A N 1
ATOM 732 C CA . TYR A 1 92 ? -31.516 -35.688 -5.535 1 96.94 92 TYR A CA 1
ATOM 733 C C . TYR A 1 92 ? -31.328 -35.812 -4.027 1 96.94 92 TYR A C 1
ATOM 735 O O . TYR A 1 92 ? -32.125 -35.312 -3.246 1 96.94 92 TYR A O 1
ATOM 743 N N . LEU A 1 93 ? -30.297 -36.406 -3.584 1 96.5 93 LEU A N 1
ATOM 744 C CA . LEU A 1 93 ? -30.016 -36.625 -2.172 1 96.5 93 LEU A CA 1
ATOM 745 C C . LEU A 1 93 ? -29.75 -35.312 -1.448 1 96.5 93 LEU A C 1
ATOM 747 O O . LEU A 1 93 ? -29.797 -35.25 -0.218 1 96.5 93 LEU A O 1
ATOM 751 N N . ALA A 1 94 ? -29.469 -34.25 -2.207 1 96.31 94 ALA A N 1
ATOM 752 C CA . ALA A 1 94 ? -29.156 -32.969 -1.609 1 96.31 94 ALA A CA 1
ATOM 753 C C . ALA A 1 94 ? -30.406 -32.094 -1.479 1 96.31 94 ALA A C 1
ATOM 755 O O . ALA A 1 94 ? -30.328 -30.953 -1.032 1 96.31 94 ALA A O 1
ATOM 756 N N . LYS A 1 95 ? -31.547 -32.531 -1.8 1 96 95 LYS A N 1
ATOM 757 C CA . LYS A 1 95 ? -32.812 -31.812 -1.935 1 96 95 LYS A CA 1
ATOM 758 C C . LYS A 1 95 ? -33.156 -31.062 -0.653 1 96 95 LYS A C 1
ATOM 760 O O . LYS A 1 95 ? -33.5 -29.875 -0.697 1 96 95 LYS A O 1
ATOM 765 N N . ASP A 1 96 ? -32.906 -31.625 0.491 1 95 96 ASP A N 1
ATOM 766 C CA . ASP A 1 96 ? -33.344 -31.047 1.757 1 95 96 ASP A CA 1
ATOM 767 C C . ASP A 1 96 ? -32.312 -30.094 2.316 1 95 96 ASP A C 1
ATOM 769 O O . ASP A 1 96 ? -32.531 -29.438 3.336 1 95 96 ASP A O 1
ATOM 773 N N . LEU A 1 97 ? -31.281 -30.047 1.625 1 95.31 97 LEU A N 1
ATOM 774 C CA . LEU A 1 97 ? -30.188 -29.25 2.154 1 95.31 97 LEU A CA 1
ATOM 775 C C . LEU A 1 97 ? -30.062 -27.938 1.389 1 95.31 97 LEU A C 1
ATOM 777 O O . LEU A 1 97 ? -29.281 -27.062 1.786 1 95.31 97 LEU A O 1
ATOM 781 N N . VAL A 1 98 ? -30.859 -27.969 0.266 1 91.31 98 VAL A N 1
ATOM 782 C CA . VAL A 1 98 ? -30.812 -26.75 -0.539 1 91.31 98 VAL A CA 1
ATOM 783 C C . VAL A 1 98 ? -32.125 -26 -0.432 1 91.31 98 VAL A C 1
ATOM 785 O O . VAL A 1 98 ? -33.188 -26.609 -0.374 1 91.31 98 VAL A O 1
ATOM 788 N N . GLY A 1 99 ? -32.281 -24.812 -0.058 1 81.88 99 GLY A N 1
ATOM 789 C CA . GLY A 1 99 ? -33.531 -24.109 0.156 1 81.88 99 GLY A CA 1
ATOM 790 C C . GLY A 1 99 ? -33.781 -23 -0.859 1 81.88 99 GLY A C 1
ATOM 791 O O . GLY A 1 99 ? -34.906 -22.516 -0.989 1 81.88 99 GLY A O 1
ATOM 792 N N . GLU A 1 100 ? -32.906 -22.562 -1.457 1 92.31 100 GLU A N 1
ATOM 793 C CA . GLU A 1 100 ? -33.031 -21.5 -2.455 1 92.31 100 GLU A CA 1
ATOM 794 C C . GLU A 1 100 ? -32.156 -21.797 -3.668 1 92.31 100 GLU A C 1
ATOM 796 O O . GLU A 1 100 ? -31.828 -22.953 -3.941 1 92.31 100 GLU A O 1
ATOM 801 N N . LYS A 1 101 ? -31.906 -20.766 -4.418 1 95.31 101 LYS A N 1
ATOM 802 C CA . LYS A 1 101 ? -31 -20.859 -5.562 1 95.31 101 LYS A CA 1
ATOM 803 C C . LYS A 1 101 ? -29.625 -21.375 -5.141 1 95.31 101 LYS A C 1
ATOM 805 O O . LYS A 1 101 ? -29.109 -20.969 -4.105 1 95.31 101 LYS A O 1
ATOM 810 N N . PHE A 1 102 ? -29.109 -22.438 -5.879 1 97.88 102 PHE A N 1
ATOM 811 C CA . PHE A 1 102 ? -27.828 -23.031 -5.496 1 97.88 102 PHE A CA 1
ATOM 812 C C . PHE A 1 102 ? -27 -23.375 -6.73 1 97.88 102 PHE A C 1
ATOM 814 O O . PHE A 1 102 ? -27.516 -23.391 -7.848 1 97.88 102 PHE A O 1
ATOM 821 N N . ILE A 1 103 ? -25.734 -23.625 -6.523 1 98.44 103 ILE A N 1
ATOM 822 C CA . ILE A 1 103 ? -24.797 -24 -7.574 1 98.44 103 ILE A CA 1
ATOM 823 C C . ILE A 1 103 ? -24.578 -25.516 -7.555 1 98.44 103 ILE A C 1
ATOM 825 O O . ILE A 1 103 ? -24.516 -26.125 -6.484 1 98.44 103 ILE A O 1
ATOM 829 N N . LEU A 1 104 ? -24.578 -26.094 -8.703 1 98.38 104 LEU A N 1
ATOM 830 C CA . LEU A 1 104 ? -24.188 -27.5 -8.852 1 98.38 104 LEU A CA 1
ATOM 831 C C . LEU A 1 104 ? -22.922 -27.625 -9.672 1 98.38 104 LEU A C 1
ATOM 833 O O . LEU A 1 104 ? -22.812 -27.062 -10.766 1 98.38 104 LEU A O 1
ATOM 837 N N . VAL A 1 105 ? -21.891 -28.328 -9.141 1 97.56 105 VAL A N 1
ATOM 838 C CA . VAL A 1 105 ? -20.625 -28.5 -9.852 1 97.56 105 VAL A CA 1
ATOM 839 C C . VAL A 1 105 ? -20.156 -29.953 -9.727 1 97.56 105 VAL A C 1
ATOM 841 O O . VAL A 1 105 ? -20.578 -30.672 -8.82 1 97.56 105 VAL A O 1
ATOM 844 N N . MET A 1 106 ? -19.344 -30.312 -10.68 1 95.06 106 MET A N 1
ATOM 845 C CA . MET A 1 106 ? -18.719 -31.641 -10.664 1 95.06 106 MET A CA 1
ATOM 846 C C . MET A 1 106 ? -17.391 -31.609 -9.938 1 95.06 106 MET A C 1
ATOM 848 O O . MET A 1 106 ? -16.641 -30.625 -10.039 1 95.06 106 MET A O 1
ATOM 852 N N . SER A 1 107 ? -17.094 -32.656 -9.211 1 95.25 107 SER A N 1
ATOM 853 C CA . SER A 1 107 ? -15.867 -32.719 -8.414 1 95.25 107 SER A CA 1
ATOM 854 C C . SER A 1 107 ? -14.641 -32.875 -9.305 1 95.25 107 SER A C 1
ATOM 856 O O . SER A 1 107 ? -13.516 -32.656 -8.859 1 95.25 107 SER A O 1
ATOM 858 N N . ASP A 1 108 ? -14.859 -33.375 -10.586 1 92.75 108 ASP A N 1
ATOM 859 C CA . ASP A 1 108 ? -13.719 -33.719 -11.43 1 92.75 108 ASP A CA 1
ATOM 860 C C . ASP A 1 108 ? -13.484 -32.656 -12.492 1 92.75 108 ASP A C 1
ATOM 862 O O . ASP A 1 108 ? -12.797 -32.906 -13.484 1 92.75 108 ASP A O 1
ATOM 866 N N . HIS A 1 109 ? -14.07 -31.484 -12.344 1 94.56 109 HIS A N 1
ATOM 867 C CA . HIS A 1 109 ? -13.867 -30.375 -13.273 1 94.56 109 HIS A CA 1
ATOM 868 C C . HIS A 1 109 ? -12.977 -29.312 -12.656 1 94.56 109 HIS A C 1
ATOM 870 O O . HIS A 1 109 ? -13.062 -29.031 -11.461 1 94.56 109 HIS A O 1
ATOM 876 N N . ILE A 1 110 ? -12.156 -28.797 -13.477 1 94.12 110 ILE A N 1
ATOM 877 C CA . ILE A 1 110 ? -11.352 -27.641 -13.094 1 94.12 110 ILE A CA 1
ATOM 878 C C . ILE A 1 110 ? -11.828 -26.422 -13.867 1 94.12 110 ILE A C 1
ATOM 880 O O . ILE A 1 110 ? -12.078 -26.484 -15.07 1 94.12 110 ILE A O 1
ATOM 884 N N . TYR A 1 111 ? -12.047 -25.328 -13.148 1 94.44 111 TYR A N 1
ATOM 885 C CA . TYR A 1 111 ? -12.516 -24.078 -13.758 1 94.44 111 TYR A CA 1
ATOM 886 C C . TYR A 1 111 ? -11.539 -22.938 -13.5 1 94.44 111 TYR A C 1
ATOM 888 O O . TYR A 1 111 ? -10.961 -22.844 -12.422 1 94.44 111 TYR A O 1
ATOM 896 N N . GLY A 1 112 ? -11.352 -22.109 -14.477 1 92.31 112 GLY A N 1
ATOM 897 C CA . GLY A 1 112 ? -10.633 -20.875 -14.242 1 92.31 112 GLY A CA 1
ATOM 898 C C . GLY A 1 112 ? -11.43 -19.875 -13.438 1 92.31 112 GLY A C 1
ATOM 899 O O . GLY A 1 112 ? -12.664 -19.891 -13.438 1 92.31 112 GLY A O 1
ATOM 900 N N . LYS A 1 113 ? -10.719 -19.031 -12.789 1 92.56 113 LYS A N 1
ATOM 901 C CA . LYS A 1 113 ? -11.367 -18.016 -11.977 1 92.56 113 LYS A CA 1
ATOM 902 C C . LYS A 1 113 ? -12.312 -17.156 -12.812 1 92.56 113 LYS A C 1
ATOM 904 O O . LYS A 1 113 ? -13.445 -16.891 -12.398 1 92.56 113 LYS A O 1
ATOM 909 N N . ALA A 1 114 ? -11.852 -16.75 -14 1 92.19 114 ALA A N 1
ATOM 910 C CA . ALA A 1 114 ? -12.664 -15.914 -14.883 1 92.19 114 ALA A CA 1
ATOM 911 C C . ALA A 1 114 ? -13.945 -16.625 -15.289 1 92.19 114 ALA A C 1
ATOM 913 O O . ALA A 1 114 ? -15 -16 -15.422 1 92.19 114 ALA A O 1
ATOM 914 N N . PHE A 1 115 ? -13.867 -17.906 -15.461 1 95 115 PHE A N 1
ATOM 915 C CA . PHE A 1 115 ? -15.031 -18.703 -15.789 1 95 115 PHE A CA 1
ATOM 916 C C . PHE A 1 115 ? -16.047 -18.688 -14.648 1 95 115 PHE A C 1
ATOM 918 O O . PHE A 1 115 ? -17.219 -18.422 -14.859 1 95 115 PHE A O 1
ATOM 925 N N . LEU A 1 116 ? -15.586 -18.891 -13.477 1 97 116 LEU A N 1
ATOM 926 C CA . LEU A 1 116 ? -16.453 -19 -12.305 1 97 116 LEU A CA 1
ATOM 927 C C . LEU A 1 116 ? -17.125 -17.656 -12.008 1 97 116 LEU A C 1
ATOM 929 O O . LEU A 1 116 ? -18.297 -17.625 -11.633 1 97 116 LEU A O 1
ATOM 933 N N . GLU A 1 117 ? -16.391 -16.562 -12.203 1 96.31 117 GLU A N 1
ATOM 934 C CA . GLU A 1 117 ? -16.922 -15.219 -11.961 1 96.31 117 GLU A CA 1
ATOM 935 C C . GLU A 1 117 ? -18.141 -14.945 -12.828 1 96.31 117 GLU A C 1
ATOM 937 O O . GLU A 1 117 ? -19.062 -14.234 -12.414 1 96.31 117 GLU A O 1
ATOM 942 N N . ARG A 1 118 ? -18.172 -15.555 -13.969 1 96.5 118 ARG A N 1
ATOM 943 C CA . ARG A 1 118 ? -19.281 -15.359 -14.906 1 96.5 118 ARG A CA 1
ATOM 944 C C . ARG A 1 118 ? -20.359 -16.406 -14.711 1 96.5 118 ARG A C 1
ATOM 946 O O . ARG A 1 118 ? -21.547 -16.094 -14.75 1 96.5 118 ARG A O 1
ATOM 953 N N . ALA A 1 119 ? -19.922 -17.547 -14.438 1 97.5 119 ALA A N 1
ATOM 954 C CA . ALA A 1 119 ? -20.844 -18.688 -14.344 1 97.5 119 ALA A CA 1
ATOM 955 C C . ALA A 1 119 ? -21.797 -18.531 -13.172 1 97.5 119 ALA A C 1
ATOM 957 O O . ALA A 1 119 ? -22.984 -18.844 -13.281 1 97.5 119 ALA A O 1
ATOM 958 N N . VAL A 1 120 ? -21.297 -17.984 -12.086 1 97.44 120 VAL A N 1
ATOM 959 C CA . VAL A 1 120 ? -22.094 -17.875 -10.867 1 97.44 120 VAL A CA 1
ATOM 960 C C . VAL A 1 120 ? -23.266 -16.922 -11.086 1 97.44 120 VAL A C 1
ATOM 962 O O . VAL A 1 120 ? -24.25 -16.953 -10.352 1 97.44 120 VAL A O 1
ATOM 965 N N . LYS A 1 121 ? -23.156 -16.047 -12.039 1 96.44 121 LYS A N 1
ATOM 966 C CA . LYS A 1 121 ? -24.188 -15.047 -12.32 1 96.44 121 LYS A CA 1
ATOM 967 C C . LYS A 1 121 ? -25.188 -15.578 -13.328 1 96.44 121 LYS A C 1
ATOM 969 O O . LYS A 1 121 ? -26.172 -14.906 -13.641 1 96.44 121 LYS A O 1
ATOM 974 N N . GLY A 1 122 ? -24.953 -16.75 -13.828 1 96.06 122 GLY A N 1
ATOM 975 C CA . GLY A 1 122 ? -25.812 -17.328 -14.844 1 96.06 122 GLY A CA 1
ATOM 976 C C . GLY A 1 122 ? -27.031 -18.016 -14.273 1 96.06 122 GLY A C 1
ATOM 977 O O . GLY A 1 122 ? -27.344 -17.875 -13.094 1 96.06 122 GLY A O 1
ATOM 978 N N . LYS A 1 123 ? -27.781 -18.641 -15.203 1 96.69 123 LYS A N 1
ATOM 979 C CA . LYS A 1 123 ? -28.984 -19.406 -14.852 1 96.69 123 LYS A CA 1
ATOM 980 C C . LYS A 1 123 ? -29.016 -20.75 -15.586 1 96.69 123 LYS A C 1
ATOM 982 O O . LYS A 1 123 ? -28.703 -20.812 -16.781 1 96.69 123 LYS A O 1
ATOM 987 N N . GLY A 1 124 ? -29.391 -21.75 -14.828 1 97.56 124 GLY A N 1
ATOM 988 C CA . GLY A 1 124 ? -29.516 -23.062 -15.445 1 97.56 124 GLY A CA 1
ATOM 989 C C . GLY A 1 124 ? -28.172 -23.719 -15.727 1 97.56 124 GLY A C 1
ATOM 990 O O . GLY A 1 124 ? -27.297 -23.766 -14.859 1 97.56 124 GLY A O 1
ATOM 991 N N . LEU A 1 125 ? -28.094 -24.312 -16.922 1 97.88 125 LEU A N 1
ATOM 992 C CA . LEU A 1 125 ? -26.859 -24.984 -17.344 1 97.88 125 LEU A CA 1
ATOM 993 C C . LEU A 1 125 ? -25.906 -23.984 -18 1 97.88 125 LEU A C 1
ATOM 995 O O . LEU A 1 125 ? -26.281 -23.266 -18.938 1 97.88 125 LEU A O 1
ATOM 999 N N . ILE A 1 126 ? -24.688 -23.953 -17.453 1 98.06 126 ILE A N 1
ATOM 1000 C CA . ILE A 1 126 ? -23.656 -23.125 -18.078 1 98.06 126 ILE A CA 1
ATOM 1001 C C . ILE A 1 126 ? -22.969 -23.906 -19.203 1 98.06 126 ILE A C 1
ATOM 1003 O O . ILE A 1 126 ? -22.453 -25.016 -18.969 1 98.06 126 ILE A O 1
ATOM 1007 N N . VAL A 1 127 ? -22.984 -23.359 -20.391 1 97.06 127 VAL A N 1
ATOM 1008 C CA . VAL A 1 127 ? -22.453 -24.078 -21.547 1 97.06 127 VAL A CA 1
ATOM 1009 C C . VAL A 1 127 ? -21.328 -23.266 -22.172 1 97.06 127 VAL A C 1
ATOM 1011 O O . VAL A 1 127 ? -21.188 -22.078 -21.906 1 97.06 127 VAL A O 1
ATOM 1014 N N . ASP A 1 128 ? -20.5 -23.953 -22.875 1 96.06 128 ASP A N 1
ATOM 1015 C CA . ASP A 1 128 ? -19.422 -23.344 -23.641 1 96.06 128 ASP A CA 1
ATOM 1016 C C . ASP A 1 128 ? -19.625 -23.562 -25.141 1 96.06 128 ASP A C 1
ATOM 1018 O O . ASP A 1 128 ? -19.562 -24.688 -25.625 1 96.06 128 ASP A O 1
ATOM 1022 N N . LYS A 1 129 ? -19.828 -22.531 -25.875 1 94.25 129 LYS A N 1
ATOM 1023 C CA . LYS A 1 129 ? -20.094 -22.609 -27.312 1 94.25 129 LYS A CA 1
ATOM 1024 C C . LYS A 1 129 ? -18.781 -22.641 -28.109 1 94.25 129 LYS A C 1
ATOM 1026 O O . LYS A 1 129 ? -18.781 -22.953 -29.297 1 94.25 129 LYS A O 1
ATOM 1031 N N . ALA A 1 130 ? -17.734 -22.328 -27.422 1 89.56 130 ALA A N 1
ATOM 1032 C CA . ALA A 1 130 ? -16.422 -22.328 -28.047 1 89.56 130 ALA A CA 1
ATOM 1033 C C . ALA A 1 130 ? -15.375 -22.953 -27.125 1 89.56 130 ALA A C 1
ATOM 1035 O O . ALA A 1 130 ? -14.453 -22.281 -26.656 1 89.56 130 ALA A O 1
ATOM 1036 N N . PRO A 1 131 ? -15.539 -24.219 -26.953 1 84.5 131 PRO A N 1
ATOM 1037 C CA . PRO A 1 131 ? -14.617 -24.859 -26.016 1 84.5 131 PRO A CA 1
ATOM 1038 C C . PRO A 1 131 ? -13.18 -24.891 -26.531 1 84.5 131 PRO A C 1
ATOM 1040 O O . PRO A 1 131 ? -12.906 -25.438 -27.594 1 84.5 131 PRO A O 1
ATOM 1043 N N . LYS A 1 132 ? -12.289 -24.297 -25.828 1 80.81 132 LYS A N 1
ATOM 1044 C CA . LYS A 1 132 ? -10.898 -24.172 -26.234 1 80.81 132 LYS A CA 1
ATOM 1045 C C . LYS A 1 132 ? -10.023 -25.203 -25.531 1 80.81 132 LYS A C 1
ATOM 1047 O O . LYS A 1 132 ? -8.945 -25.547 -26.016 1 80.81 132 LYS A O 1
ATOM 1052 N N . TYR A 1 133 ? -10.477 -25.812 -24.484 1 78.25 133 TYR A N 1
ATOM 1053 C CA . TYR A 1 133 ? -9.562 -26.547 -23.625 1 78.25 133 TYR A CA 1
ATOM 1054 C C . TYR A 1 133 ? -10.023 -27.984 -23.422 1 78.25 133 TYR A C 1
ATOM 1056 O O . TYR A 1 133 ? -9.43 -28.734 -22.641 1 78.25 133 TYR A O 1
ATOM 1064 N N . THR A 1 134 ? -11.141 -28.312 -23.953 1 76.44 134 THR A N 1
ATOM 1065 C CA . THR A 1 134 ? -11.703 -29.641 -23.766 1 76.44 134 THR A CA 1
ATOM 1066 C C . THR A 1 134 ? -11.93 -30.328 -25.109 1 76.44 134 THR A C 1
ATOM 1068 O O . THR A 1 134 ? -12.07 -29.672 -26.141 1 76.44 134 THR A O 1
ATOM 1071 N N . SER A 1 135 ? -11.836 -31.672 -25.016 1 77.69 135 SER A N 1
ATOM 1072 C CA . SER A 1 135 ? -12.117 -32.438 -26.219 1 77.69 135 SER A CA 1
ATOM 1073 C C . SER A 1 135 ? -13.609 -32.5 -26.516 1 77.69 135 SER A C 1
ATOM 1075 O O . SER A 1 135 ? -14.398 -33 -25.719 1 77.69 135 SER A O 1
ATOM 1077 N N . VAL A 1 136 ? -13.977 -32.062 -27.625 1 79.81 136 VAL A N 1
ATOM 1078 C CA . VAL A 1 136 ? -15.375 -32 -28.047 1 79.81 136 VAL A CA 1
ATOM 1079 C C . VAL A 1 136 ? -15.938 -33.406 -28.234 1 79.81 136 VAL A C 1
ATOM 1081 O O . VAL A 1 136 ? -17.094 -33.656 -27.922 1 79.81 136 VAL A O 1
ATOM 1084 N N . GLU A 1 137 ? -15.047 -34.281 -28.594 1 79.69 137 GLU A N 1
ATOM 1085 C CA . GLU A 1 137 ? -15.492 -35.625 -28.906 1 79.69 137 GLU A CA 1
ATOM 1086 C C . GLU A 1 137 ? -15.953 -36.375 -27.656 1 79.69 137 GLU A C 1
ATOM 1088 O O . GLU A 1 137 ? -16.938 -37.094 -27.688 1 79.69 137 GLU A O 1
ATOM 1093 N N . GLU A 1 138 ? -15.383 -36.062 -26.625 1 78.94 138 GLU A N 1
ATOM 1094 C CA . GLU A 1 138 ? -15.664 -36.812 -25.391 1 78.94 138 GLU A CA 1
ATOM 1095 C C . GLU A 1 138 ? -16.578 -36.031 -24.469 1 78.94 138 GLU A C 1
ATOM 1097 O O . GLU A 1 138 ? -17.016 -36.562 -23.438 1 78.94 138 GLU A O 1
ATOM 1102 N N . ALA A 1 139 ? -16.859 -34.875 -24.891 1 86.69 139 ALA A N 1
ATOM 1103 C CA . ALA A 1 139 ? -17.625 -34 -24 1 86.69 139 ALA A CA 1
ATOM 1104 C C . ALA A 1 139 ? -19.125 -34.219 -24.156 1 86.69 139 ALA A C 1
ATOM 1106 O O . ALA A 1 139 ? -19.562 -34.812 -25.141 1 86.69 139 ALA A O 1
ATOM 1107 N N . THR A 1 140 ? -19.859 -33.875 -23.125 1 90.56 140 THR A N 1
ATOM 1108 C CA . THR A 1 140 ? -21.312 -33.875 -23.203 1 90.56 140 THR A CA 1
ATOM 1109 C C . THR A 1 140 ? -21.812 -32.656 -24 1 90.56 140 THR A C 1
ATOM 1111 O O . THR A 1 140 ? -21.516 -31.516 -23.641 1 90.56 140 THR A O 1
ATOM 1114 N N . LYS A 1 141 ? -22.562 -32.938 -25.062 1 95.19 141 LYS A N 1
ATOM 1115 C CA . LYS A 1 141 ? -23.016 -31.906 -26 1 95.19 141 LYS A CA 1
ATOM 1116 C C . LYS A 1 141 ? -24.453 -31.484 -25.688 1 95.19 141 LYS A C 1
ATOM 1118 O O . LYS A 1 141 ? -25.234 -32.281 -25.156 1 95.19 141 LYS A O 1
ATOM 1123 N N . VAL A 1 142 ? -24.75 -30.266 -26 1 96.31 142 VAL A N 1
ATOM 1124 C CA . VAL A 1 142 ? -26.062 -29.719 -25.688 1 96.31 142 VAL A CA 1
ATOM 1125 C C . VAL A 1 142 ? -26.672 -29.078 -26.938 1 96.31 142 VAL A C 1
ATOM 1127 O O . VAL A 1 142 ? -26 -28.312 -27.641 1 96.31 142 VAL A O 1
ATOM 1130 N N . ARG A 1 143 ? -27.828 -29.469 -27.234 1 97.25 143 ARG A N 1
ATOM 1131 C CA . ARG A 1 143 ? -28.656 -28.797 -28.25 1 97.25 143 ARG A CA 1
ATOM 1132 C C . ARG A 1 143 ? -29.609 -27.797 -27.594 1 97.25 143 ARG A C 1
ATOM 1134 O O . ARG A 1 143 ? -30.328 -28.141 -26.656 1 97.25 143 ARG A O 1
ATOM 1141 N N . ILE A 1 144 ? -29.531 -26.609 -28.047 1 96.75 144 ILE A N 1
ATOM 1142 C CA . ILE A 1 144 ? -30.25 -25.516 -27.391 1 96.75 144 ILE A CA 1
ATOM 1143 C C . ILE A 1 144 ? -31.391 -25.047 -28.297 1 96.75 144 ILE A C 1
ATOM 1145 O O . ILE A 1 144 ? -31.219 -24.891 -29.5 1 96.75 144 ILE A O 1
ATOM 1149 N N . LYS A 1 145 ? -32.594 -24.891 -27.734 1 95.69 145 LYS A N 1
ATOM 1150 C CA . LYS A 1 145 ? -33.75 -24.281 -28.391 1 95.69 145 LYS A CA 1
ATOM 1151 C C . LYS A 1 145 ? -34.375 -23.219 -27.5 1 95.69 145 LYS A C 1
ATOM 1153 O O . LYS A 1 145 ? -34.75 -23.5 -26.344 1 95.69 145 LYS A O 1
ATOM 1158 N N . ASP A 1 146 ? -34.625 -22.016 -27.906 1 94.12 146 ASP A N 1
ATOM 1159 C CA . ASP A 1 146 ? -35.219 -20.906 -27.188 1 94.12 146 ASP A CA 1
ATOM 1160 C C . ASP A 1 146 ? -34.531 -20.703 -25.828 1 94.12 146 ASP A C 1
ATOM 1162 O O . ASP A 1 146 ? -35.219 -20.625 -24.797 1 94.12 146 ASP A O 1
ATOM 1166 N N . SER A 1 147 ? -33.188 -20.828 -25.75 1 94.44 147 SER A N 1
ATOM 1167 C CA . SER A 1 147 ? -32.344 -20.578 -24.594 1 94.44 147 SER A CA 1
ATOM 1168 C C . SER A 1 147 ? -32.531 -21.641 -23.516 1 94.44 147 SER A C 1
ATOM 1170 O O . SER A 1 147 ? -32.312 -21.391 -22.328 1 94.44 147 SER A O 1
ATOM 1172 N N . CYS A 1 148 ? -33.062 -22.766 -23.984 1 97.12 148 CYS A N 1
ATOM 1173 C CA . CYS A 1 148 ? -33.25 -23.891 -23.078 1 97.12 148 CYS A CA 1
ATOM 1174 C C . CYS A 1 148 ? -32.625 -25.156 -23.672 1 97.12 148 CYS A C 1
ATOM 1176 O O . CYS A 1 148 ? -32.406 -25.234 -24.875 1 97.12 148 CYS A O 1
ATOM 1178 N N . VAL A 1 149 ? -32.438 -26.109 -22.812 1 96.94 149 VAL A N 1
ATOM 1179 C CA . VAL A 1 149 ? -31.875 -27.391 -23.266 1 96.94 149 VAL A CA 1
ATOM 1180 C C . VAL A 1 149 ? -32.938 -28.188 -24.016 1 96.94 149 VAL A C 1
ATOM 1182 O O . VAL A 1 149 ? -34 -28.5 -23.469 1 96.94 149 VAL A O 1
ATOM 1185 N N . GLU A 1 150 ? -32.656 -28.469 -25.234 1 96.38 150 GLU A N 1
ATOM 1186 C CA . GLU A 1 150 ? -33.531 -29.328 -26.031 1 96.38 150 GLU A CA 1
ATOM 1187 C C . GLU A 1 150 ? -33.094 -30.781 -25.922 1 96.38 150 GLU A C 1
ATOM 1189 O O . GLU A 1 150 ? -33.938 -31.672 -25.812 1 96.38 150 GLU A O 1
ATOM 1194 N N . ASP A 1 151 ? -31.859 -30.938 -26.047 1 95.81 151 ASP A N 1
ATOM 1195 C CA . ASP A 1 151 ? -31.25 -32.25 -25.922 1 95.81 151 ASP A CA 1
ATOM 1196 C C . ASP A 1 151 ? -29.844 -32.156 -25.359 1 95.81 151 ASP A C 1
ATOM 1198 O O . ASP A 1 151 ? -29.188 -31.125 -25.469 1 95.81 151 ASP A O 1
ATOM 1202 N N . ILE A 1 152 ? -29.484 -33.25 -24.688 1 95.19 152 ILE A N 1
ATOM 1203 C CA . ILE A 1 152 ? -28.172 -33.25 -24.062 1 95.19 152 ILE A CA 1
ATOM 1204 C C . ILE A 1 152 ? -27.609 -34.688 -24.062 1 95.19 152 ILE 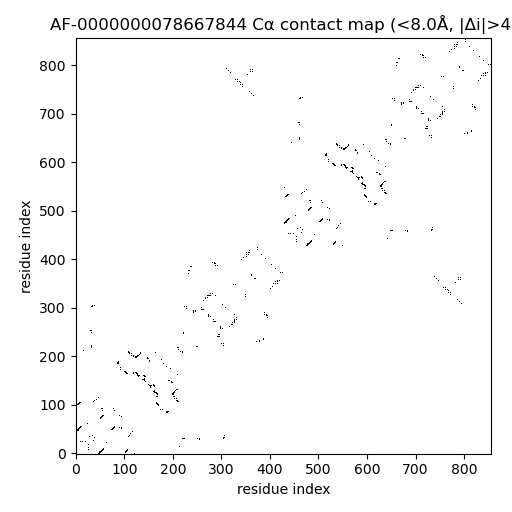A C 1
ATOM 1206 O O . ILE A 1 152 ? -28.344 -35.656 -23.828 1 95.19 152 ILE A O 1
ATOM 1210 N N . GLY A 1 153 ? -26.406 -34.812 -24.406 1 91.81 153 GLY A N 1
ATOM 1211 C CA . GLY A 1 153 ? -25.781 -36.125 -24.406 1 91.81 153 GLY A CA 1
ATOM 1212 C C . GLY A 1 153 ? -24.547 -36.219 -25.266 1 91.81 153 GLY A C 1
ATOM 1213 O O . GLY A 1 153 ? -24.312 -35.344 -26.109 1 91.81 153 GLY A O 1
ATOM 1214 N N . LYS A 1 154 ? -23.734 -37.25 -25.125 1 89 154 LYS A N 1
ATOM 1215 C CA . LYS A 1 154 ? -22.516 -37.438 -25.891 1 89 154 LYS A CA 1
ATOM 1216 C C . LYS A 1 154 ? -22.828 -37.938 -27.297 1 89 154 LYS A C 1
ATOM 1218 O O . LYS A 1 154 ? -22.016 -37.781 -28.219 1 89 154 LYS A O 1
ATOM 1223 N N . HIS A 1 155 ? -24 -38.375 -27.422 1 87.12 155 HIS A N 1
ATOM 1224 C CA . HIS A 1 155 ? -24.406 -39 -28.672 1 87.12 155 HIS A CA 1
ATOM 1225 C C . HIS A 1 155 ? -24.797 -37.969 -29.719 1 87.12 155 HIS A C 1
ATOM 1227 O O . HIS A 1 155 ? -24.953 -38.281 -30.891 1 87.12 155 HIS A O 1
ATOM 1233 N N . LEU A 1 156 ? -24.969 -36.812 -29.281 1 90.25 156 LEU A N 1
ATOM 1234 C CA . LEU A 1 156 ? -25.484 -35.781 -30.188 1 90.25 156 LEU A CA 1
ATOM 1235 C C . LEU A 1 156 ? -24.453 -35.406 -31.25 1 90.25 156 LEU A C 1
ATOM 1237 O O . LEU A 1 156 ? -23.312 -35.125 -30.922 1 90.25 156 LEU A O 1
ATOM 1241 N N . LYS A 1 157 ? -24.766 -35.531 -32.531 1 89.62 157 LYS A N 1
ATOM 1242 C CA . LYS A 1 157 ? -23.906 -35.125 -33.656 1 89.62 157 LYS A CA 1
ATOM 1243 C C . LYS A 1 157 ? -24.062 -33.625 -33.938 1 89.62 157 LYS A C 1
ATOM 1245 O O . LYS A 1 157 ? -23.078 -32.938 -34.188 1 89.62 157 LYS A O 1
ATOM 1250 N N . ASP A 1 158 ? -25.344 -33.219 -33.906 1 91.5 158 ASP A N 1
ATOM 1251 C CA . ASP A 1 158 ? -25.641 -31.812 -34.062 1 91.5 158 ASP A CA 1
ATOM 1252 C C . ASP A 1 158 ? -25.891 -31.156 -32.688 1 91.5 158 ASP A C 1
ATOM 1254 O O . ASP A 1 158 ? -26.812 -31.531 -31.969 1 91.5 158 ASP A O 1
ATOM 1258 N N . PHE A 1 159 ? -24.984 -30.297 -32.344 1 93.62 159 PHE A N 1
ATOM 1259 C CA . PHE A 1 159 ? -25.109 -29.656 -31.031 1 93.62 159 PHE A CA 1
ATOM 1260 C C . PHE A 1 159 ? -24.719 -28.188 -31.109 1 93.62 159 PHE A C 1
ATOM 1262 O O . PHE A 1 159 ? -24.125 -27.75 -32.094 1 93.62 159 PHE A O 1
ATOM 1269 N N . ASP A 1 160 ? -25.094 -27.406 -30.078 1 95.25 160 ASP A N 1
ATOM 1270 C CA . ASP A 1 160 ? -24.875 -25.969 -30.078 1 95.25 160 ASP A CA 1
ATOM 1271 C C . ASP A 1 160 ? -23.766 -25.578 -29.109 1 95.25 160 ASP A C 1
ATOM 1273 O O . ASP A 1 160 ? -23.109 -24.547 -29.281 1 95.25 160 ASP A O 1
ATOM 1277 N N . ALA A 1 161 ? -23.562 -26.406 -28.125 1 96.12 161 ALA A N 1
ATOM 1278 C CA . ALA A 1 161 ? -22.609 -26.047 -27.078 1 96.12 161 ALA A CA 1
ATOM 1279 C C . ALA A 1 161 ? -22.188 -27.281 -26.266 1 96.12 161 ALA A C 1
ATOM 1281 O O . ALA A 1 161 ? -22.703 -28.375 -26.5 1 96.12 161 ALA A O 1
ATOM 1282 N N . ILE A 1 162 ? -21.203 -27.109 -25.469 1 95.44 162 ILE A N 1
ATOM 1283 C CA . ILE A 1 162 ? -20.703 -28.188 -24.625 1 95.44 162 ILE A CA 1
ATOM 1284 C C . ILE A 1 162 ? -21.109 -27.938 -23.172 1 95.44 162 ILE A C 1
ATOM 1286 O O . ILE A 1 162 ? -21.062 -26.812 -22.688 1 95.44 162 ILE A O 1
ATOM 1290 N N . ASP A 1 163 ? -21.516 -29.031 -22.5 1 95.38 163 ASP A N 1
ATOM 1291 C CA . ASP A 1 163 ? -21.844 -28.984 -21.078 1 95.38 163 ASP A CA 1
ATOM 1292 C C . ASP A 1 163 ? -20.594 -28.781 -20.234 1 95.38 163 ASP A C 1
ATOM 1294 O O . ASP A 1 163 ? -19.672 -29.609 -20.266 1 95.38 163 ASP A O 1
ATOM 1298 N N . THR A 1 164 ? -20.531 -27.75 -19.422 1 96 164 THR A N 1
ATOM 1299 C CA . THR A 1 164 ? -19.344 -27.453 -18.641 1 96 164 THR A CA 1
ATOM 1300 C C . THR A 1 164 ? -19.406 -28.125 -17.281 1 96 164 THR A C 1
ATOM 1302 O O . THR A 1 164 ? -18.438 -28.094 -16.516 1 96 164 THR A O 1
ATOM 1305 N N . GLY A 1 165 ? -20.516 -28.672 -16.969 1 95.62 165 GLY A N 1
ATOM 1306 C CA . GLY A 1 165 ? -20.688 -29.328 -15.672 1 95.62 165 GLY A CA 1
ATOM 1307 C C . GLY A 1 165 ? -21 -28.359 -14.555 1 95.62 165 GLY A C 1
ATOM 1308 O O . GLY A 1 165 ? -21.016 -28.734 -13.383 1 95.62 165 GLY A O 1
ATOM 1309 N N . PHE A 1 166 ? -21.188 -27.109 -14.906 1 97.75 166 PHE A N 1
ATOM 1310 C CA . PHE A 1 166 ? -21.531 -26.062 -13.945 1 97.75 166 PHE A CA 1
ATOM 1311 C C . PHE A 1 166 ? -22.984 -25.641 -14.102 1 97.75 166 PHE A C 1
ATOM 1313 O O . PHE A 1 166 ? -23.453 -25.406 -15.211 1 97.75 166 PHE A O 1
ATOM 1320 N N . PHE A 1 167 ? -23.766 -25.594 -12.969 1 98.19 167 PHE A N 1
ATOM 1321 C CA . PHE A 1 167 ? -25.188 -25.281 -13.008 1 98.19 167 PHE A CA 1
ATOM 1322 C C . PHE A 1 167 ? -25.547 -24.25 -11.938 1 98.19 167 PHE A C 1
ATOM 1324 O O . PHE A 1 167 ? -24.953 -24.25 -10.859 1 98.19 167 PHE A O 1
ATOM 1331 N N . VAL A 1 168 ? -26.359 -23.422 -12.305 1 98.12 168 VAL A N 1
ATOM 1332 C CA . VAL A 1 168 ? -27.078 -22.609 -11.336 1 98.12 168 VAL A CA 1
ATOM 1333 C C . VAL A 1 168 ? -28.547 -22.969 -11.32 1 98.12 168 VAL A C 1
ATOM 1335 O O . VAL A 1 168 ? -29.281 -22.656 -12.258 1 98.12 168 VAL A O 1
ATOM 1338 N N . LEU A 1 169 ? -28.969 -23.578 -10.195 1 97.88 169 LEU A N 1
ATOM 1339 C CA . LEU A 1 169 ? -30.266 -24.234 -10.195 1 97.88 169 LEU A CA 1
ATOM 1340 C C . LEU A 1 169 ? -31.156 -23.672 -9.094 1 97.88 169 LEU A C 1
ATOM 1342 O O . LEU A 1 169 ? -30.688 -22.984 -8.195 1 97.88 169 LEU A O 1
ATOM 1346 N N . THR A 1 170 ? -32.438 -23.938 -9.281 1 96.31 170 THR A N 1
ATOM 1347 C CA . THR A 1 170 ? -33.438 -23.672 -8.266 1 96.31 170 THR A CA 1
ATOM 1348 C C . THR A 1 170 ? -34.062 -24.969 -7.766 1 96.31 170 THR A C 1
ATOM 1350 O O . THR A 1 170 ? -33.938 -26.016 -8.422 1 96.31 170 THR A O 1
ATOM 1353 N N . PRO A 1 171 ? -34.688 -24.953 -6.637 1 95.56 171 PRO A N 1
ATOM 1354 C CA . PRO A 1 171 ? -35.188 -26.172 -6.004 1 95.56 171 PRO A CA 1
ATOM 1355 C C . PRO A 1 171 ? -36.219 -26.922 -6.867 1 95.56 171 PRO A C 1
ATOM 1357 O O . PRO A 1 171 ? -36.469 -28.109 -6.656 1 95.56 171 PRO A O 1
ATOM 1360 N N . GLU A 1 172 ? -36.719 -26.25 -7.859 1 94.94 172 GLU A N 1
ATOM 1361 C CA . GLU A 1 172 ? -37.719 -26.875 -8.734 1 94.94 172 GLU A CA 1
ATOM 1362 C C . GLU A 1 172 ? -37.125 -28.062 -9.484 1 94.94 172 GLU A C 1
ATOM 1364 O O . GLU A 1 172 ? -37.844 -28.938 -9.953 1 94.94 172 GLU A O 1
ATOM 1369 N N . ILE A 1 173 ? -35.844 -28.078 -9.539 1 96.62 173 ILE A N 1
ATOM 1370 C CA . ILE A 1 173 ? -35.156 -29.141 -10.258 1 96.62 173 ILE A CA 1
ATOM 1371 C C . ILE A 1 173 ? -35.406 -30.484 -9.562 1 96.62 173 ILE A C 1
ATOM 1373 O O . ILE A 1 173 ? -35.406 -31.531 -10.211 1 96.62 173 ILE A O 1
ATOM 1377 N N . PHE A 1 174 ? -35.688 -30.469 -8.289 1 96.81 174 PHE A N 1
ATOM 1378 C CA . PHE A 1 174 ? -35.844 -31.703 -7.512 1 96.81 174 PHE A CA 1
ATOM 1379 C C . PHE A 1 174 ? -37.188 -32.344 -7.805 1 96.81 174 PHE A C 1
ATOM 1381 O O . PHE A 1 174 ? -37.344 -33.562 -7.652 1 96.81 174 PHE A O 1
ATOM 1388 N N . ASP A 1 175 ? -38.125 -31.516 -8.219 1 96.38 175 ASP A N 1
ATOM 1389 C CA . ASP A 1 175 ? -39.406 -32.062 -8.633 1 96.38 175 ASP A CA 1
ATOM 1390 C C . ASP A 1 175 ? -39.25 -32.938 -9.875 1 96.38 175 ASP A C 1
ATOM 1392 O O . ASP A 1 175 ? -39.812 -34.031 -9.953 1 96.38 175 ASP A O 1
ATOM 1396 N N . VAL A 1 176 ? -38.5 -32.438 -10.703 1 96.75 176 VAL A N 1
ATOM 1397 C CA . VAL A 1 176 ? -38.25 -33.156 -11.93 1 96.75 176 VAL A CA 1
ATOM 1398 C C . VAL A 1 176 ? -37.469 -34.438 -11.617 1 96.75 176 VAL A C 1
ATOM 1400 O O . VAL A 1 176 ? -37.781 -35.5 -12.141 1 96.75 176 VAL A O 1
ATOM 1403 N N . ALA A 1 177 ? -36.5 -34.344 -10.789 1 96.62 177 ALA A N 1
ATOM 1404 C CA . ALA A 1 177 ? -35.719 -35.531 -10.367 1 96.62 177 ALA A CA 1
ATOM 1405 C C . ALA A 1 177 ? -36.594 -36.562 -9.719 1 96.62 177 ALA A C 1
ATOM 1407 O O . ALA A 1 177 ? -36.438 -37.781 -9.992 1 96.62 177 ALA A O 1
ATOM 1408 N N . ASP A 1 178 ? -37.469 -36.094 -8.906 1 95.81 178 ASP A N 1
ATOM 1409 C CA . ASP A 1 178 ? -38.406 -37 -8.211 1 95.81 178 ASP A CA 1
ATOM 1410 C C . ASP A 1 178 ? -39.281 -37.781 -9.195 1 95.81 178 ASP A C 1
ATOM 1412 O O . ASP A 1 178 ? -39.5 -38.969 -9.031 1 95.81 178 ASP A O 1
ATOM 1416 N N . GLU A 1 179 ? -39.688 -37.094 -10.172 1 97.06 179 GLU A N 1
ATOM 1417 C CA . GLU A 1 179 ? -40.531 -37.719 -11.203 1 97.06 179 GLU A CA 1
ATOM 1418 C C . GLU A 1 179 ? -39.75 -38.812 -11.93 1 97.06 179 GLU A C 1
ATOM 1420 O O . GLU A 1 179 ? -40.281 -39.938 -12.109 1 97.06 179 GLU A O 1
ATOM 1425 N N . ILE A 1 180 ? -38.594 -38.531 -12.273 1 96.62 180 ILE A N 1
ATOM 1426 C CA . ILE A 1 180 ? -37.781 -39.5 -13.023 1 96.62 180 ILE A CA 1
ATOM 1427 C C . ILE A 1 180 ? -37.469 -40.688 -12.148 1 96.62 180 ILE A C 1
ATOM 1429 O O . ILE A 1 180 ? -37.562 -41.844 -12.594 1 96.62 180 ILE A O 1
ATOM 1433 N N . LEU A 1 181 ? -37.094 -40.406 -10.945 1 95.19 181 LEU A N 1
ATOM 1434 C CA . LEU A 1 181 ? -36.75 -41.5 -10.016 1 95.19 181 LEU A CA 1
ATOM 1435 C C . LEU A 1 181 ? -37.938 -42.375 -9.742 1 95.19 181 LEU A C 1
ATOM 1437 O O . LEU A 1 181 ? -37.781 -43.594 -9.609 1 95.19 181 LEU A O 1
ATOM 1441 N N . SER A 1 182 ? -39.062 -41.812 -9.672 1 95.75 182 SER A N 1
ATOM 1442 C CA . SER A 1 182 ? -40.281 -42.594 -9.453 1 95.75 182 SER A CA 1
ATOM 1443 C C . SER A 1 182 ? -40.594 -43.469 -10.656 1 95.75 182 SER A C 1
ATOM 1445 O O . SER A 1 182 ? -41.094 -44.594 -10.5 1 95.75 182 SER A O 1
ATOM 1447 N N . GLU A 1 183 ? -40.25 -43 -11.781 1 96.19 183 GLU A N 1
ATOM 1448 C CA . GLU A 1 183 ? -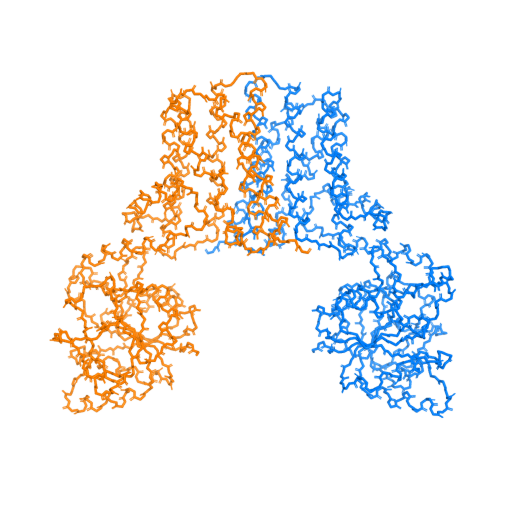40.531 -43.719 -13.023 1 96.19 183 GLU A CA 1
ATOM 1449 C C . GLU A 1 183 ? -39.5 -44.781 -13.297 1 96.19 183 GLU A C 1
ATOM 1451 O O . GLU A 1 183 ? -39.844 -45.906 -13.68 1 96.19 183 GLU A O 1
ATOM 1456 N N . LYS A 1 184 ? -38.219 -44.531 -13.062 1 95.38 184 LYS A N 1
ATOM 1457 C CA . LYS A 1 184 ? -37.156 -45.406 -13.578 1 95.38 184 LYS A CA 1
ATOM 1458 C C . LYS A 1 184 ? -36.312 -45.969 -12.445 1 95.38 184 LYS A C 1
ATOM 1460 O O . LYS A 1 184 ? -35.5 -46.906 -12.664 1 95.38 184 LYS A O 1
ATOM 1465 N N . GLY A 1 185 ? -36.406 -45.469 -11.258 1 93.5 185 GLY A N 1
ATOM 1466 C CA . GLY A 1 185 ? -35.625 -45.938 -10.125 1 93.5 185 GLY A CA 1
ATOM 1467 C C . GLY A 1 185 ? -34.188 -45.406 -10.156 1 93.5 185 GLY A C 1
ATOM 1468 O O . GLY A 1 185 ? -33.438 -45.562 -9.18 1 93.5 185 GLY A O 1
ATOM 1469 N N . LYS A 1 186 ? -33.844 -44.969 -11.289 1 94.75 186 LYS A N 1
ATOM 1470 C CA . LYS A 1 186 ? -32.531 -44.344 -11.453 1 94.75 186 LYS A CA 1
ATOM 1471 C C . LYS A 1 186 ? -32.656 -43.031 -12.242 1 94.75 186 LYS A C 1
ATOM 1473 O O . LYS A 1 186 ? -33.625 -42.812 -12.961 1 94.75 186 LYS A O 1
ATOM 1478 N N . ALA A 1 187 ? -31.703 -42.094 -12.055 1 94.69 187 ALA A N 1
ATOM 1479 C CA . ALA A 1 187 ? -31.766 -40.812 -12.734 1 94.69 187 ALA A CA 1
ATOM 1480 C C . ALA A 1 187 ? -30.359 -40.281 -13.047 1 94.69 187 ALA A C 1
ATOM 1482 O O . ALA A 1 187 ? -29.5 -40.25 -12.172 1 94.69 187 ALA A O 1
ATOM 1483 N N . GLU A 1 188 ? -30.219 -40.031 -14.352 1 94.19 188 GLU A N 1
ATOM 1484 C CA . GLU A 1 188 ? -29 -39.312 -14.766 1 94.19 188 GLU A CA 1
ATOM 1485 C C . GLU A 1 188 ? -29.234 -37.812 -14.797 1 94.19 188 GLU A C 1
ATOM 1487 O O . GLU A 1 188 ? -30.328 -37.344 -15.117 1 94.19 188 GLU A O 1
ATOM 1492 N N . LEU A 1 189 ? -28.172 -37.094 -14.492 1 94.94 189 LEU A N 1
ATOM 1493 C CA . LEU A 1 189 ? -28.297 -35.656 -14.477 1 94.94 189 LEU A CA 1
ATOM 1494 C C . LEU A 1 189 ? -28.734 -35.125 -15.836 1 94.94 189 LEU A C 1
ATOM 1496 O O . LEU A 1 189 ? -29.547 -34.188 -15.922 1 94.94 189 LEU A O 1
ATOM 1500 N N . SER A 1 190 ? -28.203 -35.719 -16.906 1 93.62 190 SER A N 1
ATOM 1501 C CA . SER A 1 190 ? -28.562 -35.281 -18.266 1 93.62 190 SER A CA 1
ATOM 1502 C C . SER A 1 190 ? -30.062 -35.438 -18.5 1 93.62 190 SER A C 1
ATOM 1504 O O . SER A 1 190 ? -30.672 -34.594 -19.156 1 93.62 190 SER A O 1
ATOM 1506 N N . GLU A 1 191 ? -30.609 -36.469 -17.938 1 94.31 191 GLU A N 1
ATOM 1507 C CA . GLU A 1 191 ? -32.031 -36.719 -18.094 1 94.31 191 GLU A CA 1
ATOM 1508 C C . GLU A 1 191 ? -32.875 -35.656 -17.375 1 94.31 191 GLU A C 1
ATOM 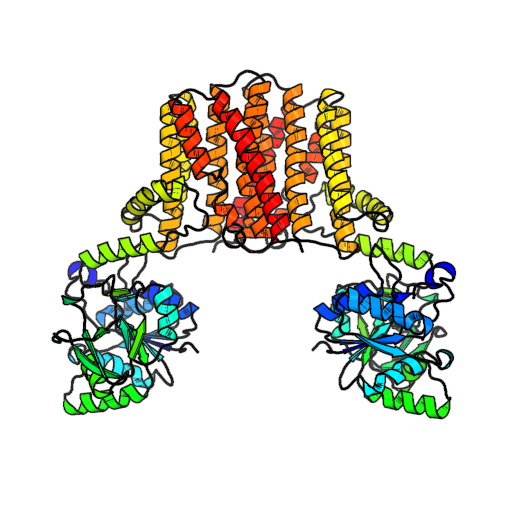1510 O O . GLU A 1 191 ? -33.875 -35.188 -17.891 1 94.31 191 GLU A O 1
ATOM 1515 N N . ILE A 1 192 ? -32.406 -35.344 -16.219 1 96.25 192 ILE A N 1
ATOM 1516 C CA . ILE A 1 192 ? -33.094 -34.344 -15.406 1 96.25 192 ILE A CA 1
ATOM 1517 C C . ILE A 1 192 ? -33.031 -33 -16.109 1 96.25 192 ILE A C 1
ATOM 1519 O O . ILE A 1 192 ? -34.062 -32.312 -16.234 1 96.25 192 ILE A O 1
ATOM 1523 N N . VAL A 1 193 ? -31.906 -32.688 -16.641 1 95.75 193 VAL A N 1
ATOM 1524 C CA . VAL A 1 193 ? -31.656 -31.422 -17.312 1 95.75 193 VAL A CA 1
ATOM 1525 C C . VAL A 1 193 ? -32.531 -31.312 -18.562 1 95.75 193 VAL A C 1
ATOM 1527 O O . VAL A 1 193 ? -33.156 -30.281 -18.812 1 95.75 193 VAL A O 1
ATOM 1530 N N . LYS A 1 194 ? -32.594 -32.375 -19.281 1 95 194 LYS A N 1
ATOM 1531 C CA . LYS A 1 194 ? -33.375 -32.406 -20.5 1 95 194 LYS A CA 1
ATOM 1532 C C . LYS A 1 194 ? -34.875 -32.281 -20.203 1 95 194 LYS A C 1
ATOM 1534 O O . LYS A 1 194 ? -35.562 -31.469 -20.797 1 95 194 LYS A O 1
ATOM 1539 N N . ARG A 1 195 ? -35.312 -33.031 -19.234 1 95.75 195 ARG A N 1
ATOM 1540 C CA . ARG A 1 195 ? -36.719 -33.062 -18.875 1 95.75 195 ARG A CA 1
ATOM 1541 C C . ARG A 1 195 ? -37.156 -31.703 -18.297 1 95.75 195 ARG A C 1
ATOM 1543 O O . ARG A 1 195 ? -38.281 -31.25 -18.547 1 95.75 195 ARG A O 1
ATOM 1550 N N . ALA A 1 196 ? -36.281 -31.109 -17.562 1 96.06 196 ALA A N 1
ATOM 1551 C CA . ALA A 1 196 ? -36.594 -29.844 -16.922 1 96.06 196 ALA A CA 1
ATOM 1552 C C . ALA A 1 196 ? -36.531 -28.688 -17.922 1 96.06 196 ALA A C 1
ATOM 1554 O O . ALA A 1 196 ? -36.938 -27.578 -17.625 1 96.06 196 ALA A O 1
ATOM 1555 N N . LYS A 1 197 ? -36 -28.938 -19.125 1 95.62 197 LYS A N 1
ATOM 1556 C CA . LYS A 1 197 ? -35.75 -27.891 -20.109 1 95.62 197 LYS A CA 1
ATOM 1557 C C . LYS A 1 197 ? -35.062 -26.688 -19.469 1 95.62 197 LYS A C 1
ATOM 1559 O O . LYS A 1 197 ? -35.531 -25.547 -19.594 1 95.62 197 LYS A O 1
ATOM 1564 N N . LEU A 1 198 ? -34 -26.984 -18.859 1 96.44 198 LEU A N 1
ATOM 1565 C CA . LEU A 1 198 ? -33.281 -25.969 -18.109 1 96.44 198 LEU A CA 1
ATOM 1566 C C . LEU A 1 198 ? -32.844 -24.828 -19.016 1 96.44 198 LEU A C 1
ATOM 1568 O O . LEU A 1 198 ? -32.469 -25.047 -20.172 1 96.44 198 LEU A O 1
ATOM 1572 N N . LYS A 1 199 ? -32.844 -23.625 -18.469 1 97.25 199 LYS A N 1
ATOM 1573 C CA . LYS A 1 199 ? -32.281 -22.484 -19.172 1 97.25 199 LYS A CA 1
ATOM 1574 C C . LYS A 1 199 ? -30.766 -22.656 -19.359 1 97.25 199 LYS A C 1
ATOM 1576 O O . LYS A 1 199 ? -30.125 -23.359 -18.578 1 97.25 199 LYS A O 1
ATOM 1581 N N . VAL A 1 200 ? -30.328 -22.047 -20.422 1 97.25 200 VAL A N 1
ATOM 1582 C CA . VAL A 1 200 ? -28.906 -22.172 -20.734 1 97.25 200 VAL A CA 1
ATOM 1583 C C . VAL A 1 200 ? -28.25 -20.781 -20.688 1 97.25 200 VAL A C 1
ATOM 1585 O O . VAL A 1 200 ? -28.828 -19.797 -21.141 1 97.25 200 VAL A O 1
ATOM 1588 N N . THR A 1 201 ? -27.109 -20.688 -20 1 97.56 201 THR A N 1
ATOM 1589 C CA . THR A 1 201 ? -26.266 -19.5 -20.016 1 97.56 201 THR A CA 1
ATOM 1590 C C . THR A 1 201 ? -24.906 -19.797 -20.641 1 97.56 201 THR A C 1
ATOM 1592 O O . THR A 1 201 ? -24.266 -20.797 -20.297 1 97.56 201 THR A O 1
ATOM 1595 N N . SER A 1 202 ? -24.516 -19.031 -21.578 1 96.81 202 SER A N 1
ATOM 1596 C CA . SER A 1 202 ? -23.266 -19.281 -22.281 1 96.81 202 SER A CA 1
ATOM 1597 C C . SER A 1 202 ? -22.094 -18.547 -21.641 1 96.81 202 SER A C 1
ATOM 1599 O O . SER A 1 202 ? -22.172 -17.344 -21.391 1 96.81 202 SER A O 1
ATOM 1601 N N . VAL A 1 203 ? -21.062 -19.25 -21.219 1 95.88 203 VAL A N 1
ATOM 1602 C CA . VAL A 1 203 ? -19.766 -18.734 -20.797 1 95.88 203 VAL A CA 1
ATOM 1603 C C . VAL A 1 203 ? -18.656 -19.359 -21.641 1 95.88 203 VAL A C 1
ATOM 1605 O O . VAL A 1 203 ? -18.203 -20.469 -21.375 1 95.88 203 VAL A O 1
ATOM 1608 N N . SER A 1 204 ? -18.266 -18.609 -22.672 1 93.38 204 SER A N 1
ATOM 1609 C CA . SER A 1 204 ? -17.375 -19.172 -23.672 1 93.38 204 SER A CA 1
ATOM 1610 C C . SER A 1 204 ? -16 -18.5 -23.641 1 93.38 204 SER A C 1
ATOM 1612 O O . SER A 1 204 ? -15.891 -17.328 -23.25 1 93.38 204 SER A O 1
ATOM 1614 N N . GLY A 1 205 ? -15 -19.281 -23.906 1 87.81 205 GLY A N 1
ATOM 1615 C CA . GLY A 1 205 ? -13.672 -18.703 -24.062 1 87.81 205 GLY A CA 1
ATOM 1616 C C . GLY A 1 205 ? -12.852 -18.734 -22.797 1 87.81 205 GLY A C 1
ATOM 1617 O O . GLY A 1 205 ? -11.703 -18.281 -22.781 1 87.81 205 GLY A O 1
ATOM 1618 N N . PHE A 1 206 ? -13.344 -19.281 -21.75 1 90.94 206 PHE A N 1
ATOM 1619 C CA . PHE A 1 206 ? -12.633 -19.328 -20.469 1 90.94 206 PHE A CA 1
ATOM 1620 C C . PHE A 1 206 ? -12.172 -20.75 -20.156 1 90.94 206 PHE A C 1
ATOM 1622 O O . PHE A 1 206 ? -12.719 -21.703 -20.688 1 90.94 206 PHE A O 1
ATOM 1629 N N . PHE A 1 207 ? -11.211 -20.797 -19.391 1 90.81 207 PHE A N 1
ATOM 1630 C CA . PHE A 1 207 ? -10.594 -22.094 -19.094 1 90.81 207 PHE A CA 1
ATOM 1631 C C . PHE A 1 207 ? -11.508 -22.938 -18.219 1 90.81 207 PHE A C 1
ATOM 1633 O O . PHE A 1 207 ? -11.953 -22.5 -17.172 1 90.81 207 PHE A O 1
ATOM 1640 N N . TRP A 1 208 ? -11.766 -24.125 -18.641 1 93.56 208 TRP A N 1
ATOM 1641 C CA . TRP A 1 208 ? -12.367 -25.219 -17.891 1 93.56 208 TRP A CA 1
ATOM 1642 C C . TRP A 1 208 ? -12.086 -26.562 -18.547 1 93.56 208 TRP A C 1
ATOM 1644 O O . TRP A 1 208 ? -11.82 -26.609 -19.75 1 93.56 208 TRP A O 1
ATOM 1654 N N . MET A 1 209 ? -12.031 -27.562 -17.766 1 91.69 209 MET A N 1
ATOM 1655 C CA . MET A 1 209 ? -11.836 -28.891 -18.344 1 91.69 209 MET A CA 1
ATOM 1656 C C . MET A 1 209 ? -12.227 -29.984 -17.359 1 91.69 209 MET A C 1
ATOM 1658 O O . MET A 1 209 ? -12.219 -29.766 -16.141 1 91.69 209 MET A O 1
ATOM 1662 N N . ASP A 1 210 ? -12.68 -31.062 -17.859 1 90.88 210 ASP A N 1
ATOM 1663 C CA . ASP A 1 210 ? -12.914 -32.25 -17.047 1 90.88 210 ASP A CA 1
ATOM 1664 C C . ASP A 1 210 ? -11.672 -33.125 -17 1 90.88 210 ASP A C 1
ATOM 1666 O 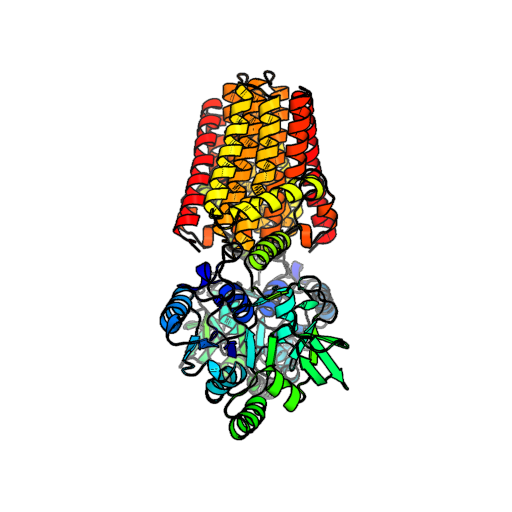O . ASP A 1 210 ? -10.961 -33.281 -17.984 1 90.88 210 ASP A O 1
ATOM 1670 N N . ILE A 1 211 ? -11.32 -33.688 -15.859 1 90.75 211 ILE A N 1
ATOM 1671 C CA . ILE A 1 211 ? -10.141 -34.5 -15.656 1 90.75 211 ILE A CA 1
ATOM 1672 C C . ILE A 1 211 ? -10.562 -35.969 -15.586 1 90.75 211 ILE A C 1
ATOM 1674 O O . ILE A 1 211 ? -11.102 -36.438 -14.57 1 90.75 211 ILE A O 1
ATOM 1678 N N . ASP A 1 212 ? -10.273 -36.75 -16.625 1 87.19 212 ASP A N 1
ATOM 1679 C CA . ASP A 1 212 ? -10.703 -38.156 -16.656 1 87.19 212 ASP A CA 1
ATOM 1680 C C . ASP A 1 212 ? -9.516 -39.094 -16.828 1 87.19 212 ASP A C 1
ATOM 1682 O O . ASP A 1 212 ? -9.57 -40.25 -16.422 1 87.19 212 ASP A O 1
ATOM 1686 N N . THR A 1 213 ? -8.43 -38.562 -17.422 1 88.06 213 THR A N 1
ATOM 1687 C CA . THR A 1 213 ? -7.258 -39.375 -17.719 1 88.06 213 THR A CA 1
ATOM 1688 C C . THR A 1 213 ? -5.984 -38.719 -17.219 1 88.06 213 THR A C 1
ATOM 1690 O O . THR A 1 213 ? -5.992 -37.531 -16.875 1 88.06 213 THR A O 1
ATOM 1693 N N . PRO A 1 214 ? -4.938 -39.531 -17.125 1 88.62 214 PRO A N 1
ATOM 1694 C CA . PRO A 1 214 ? -3.656 -38.906 -16.75 1 88.62 214 PRO A CA 1
ATOM 1695 C C . PRO A 1 214 ? -3.213 -37.812 -17.719 1 88.62 214 PRO A C 1
ATOM 1697 O O . PRO A 1 214 ? -2.578 -36.844 -17.312 1 88.62 214 PRO A O 1
ATOM 1700 N N . GLU A 1 215 ? -3.543 -38 -18.938 1 90.19 215 GLU A N 1
ATOM 1701 C CA . GLU A 1 215 ? -3.229 -36.969 -19.938 1 90.19 215 GLU A CA 1
ATOM 1702 C C . GLU A 1 215 ? -3.965 -35.688 -19.656 1 90.19 215 GLU A C 1
ATOM 1704 O O . GLU A 1 215 ? -3.426 -34.594 -19.875 1 90.19 215 GLU A O 1
ATOM 1709 N N . ASP A 1 216 ? -5.141 -35.781 -19.172 1 90.25 216 ASP A N 1
ATOM 1710 C CA . ASP A 1 216 ? -5.895 -34.594 -18.781 1 90.25 216 ASP A CA 1
ATOM 1711 C C . ASP A 1 216 ? -5.199 -33.844 -17.641 1 90.25 216 ASP A C 1
ATOM 1713 O O . ASP A 1 216 ? -5.168 -32.625 -17.609 1 90.25 216 ASP A O 1
ATOM 1717 N N . ILE A 1 217 ? -4.656 -34.656 -16.766 1 90.88 217 ILE A N 1
ATOM 1718 C CA . ILE A 1 217 ? -3.967 -34.062 -15.617 1 90.88 217 ILE A CA 1
ATOM 1719 C C . ILE A 1 217 ? -2.764 -33.25 -16.094 1 90.88 217 ILE A C 1
ATOM 1721 O O . ILE A 1 217 ? -2.553 -32.125 -15.656 1 90.88 217 ILE A O 1
ATOM 1725 N N . LYS A 1 218 ? -2.01 -33.812 -16.969 1 91.25 218 LYS A N 1
ATOM 1726 C CA . LYS A 1 218 ? -0.835 -33.156 -17.531 1 91.25 218 LYS A CA 1
ATOM 1727 C C . LYS A 1 218 ? -1.227 -31.875 -18.266 1 91.25 218 LYS A C 1
ATOM 1729 O O . LYS A 1 218 ? -0.603 -30.828 -18.078 1 91.25 218 LYS A O 1
ATOM 1734 N N . LYS A 1 219 ? -2.246 -32 -19.031 1 91.5 219 LYS A N 1
ATOM 1735 C CA . LYS A 1 219 ? -2.73 -30.844 -19.781 1 91.5 219 LYS A CA 1
ATOM 1736 C C . LYS A 1 219 ? -3.225 -29.75 -18.844 1 91.5 219 LYS A C 1
ATOM 1738 O O . LYS A 1 219 ? -2.902 -28.562 -19.016 1 91.5 219 LYS A O 1
ATOM 1743 N N . ALA A 1 220 ? -3.965 -30.156 -17.859 1 92.38 220 ALA A N 1
ATOM 1744 C CA . ALA A 1 220 ? -4.5 -29.219 -16.891 1 92.38 220 ALA A CA 1
ATOM 1745 C C . ALA A 1 220 ? -3.375 -28.5 -16.141 1 92.38 220 ALA A C 1
ATOM 1747 O O . ALA A 1 220 ? -3.434 -27.297 -15.922 1 92.38 220 ALA A O 1
ATOM 1748 N N . ARG A 1 221 ? -2.424 -29.234 -15.781 1 93.5 221 ARG A N 1
ATOM 1749 C CA . ARG A 1 221 ? -1.271 -28.688 -15.078 1 93.5 221 ARG A CA 1
ATOM 1750 C C . ARG A 1 221 ? -0.617 -27.578 -15.891 1 93.5 221 ARG A C 1
ATOM 1752 O O . ARG A 1 221 ? -0.367 -26.484 -15.367 1 93.5 221 ARG A O 1
ATOM 1759 N N . LYS A 1 222 ? -0.381 -27.844 -17.125 1 92.44 222 LYS A N 1
ATOM 1760 C CA . LYS A 1 222 ? 0.248 -26.875 -18.016 1 92.44 222 LYS A CA 1
ATOM 1761 C C . LYS A 1 222 ? -0.612 -25.625 -18.156 1 92.44 222 LYS A C 1
ATOM 1763 O O . LYS A 1 222 ? -0.104 -24.5 -18.078 1 92.44 222 LYS A O 1
ATOM 1768 N N . LEU A 1 223 ? -1.847 -25.797 -18.281 1 90.56 223 LEU A N 1
ATOM 1769 C CA . LEU A 1 223 ? -2.754 -24.688 -18.516 1 90.56 223 LEU A CA 1
ATOM 1770 C C . LEU A 1 223 ? -2.893 -23.828 -17.266 1 90.56 223 LEU A C 1
ATOM 1772 O O . LEU A 1 223 ? -2.953 -22.594 -17.344 1 90.56 223 LEU A O 1
ATOM 1776 N N . VAL A 1 224 ? -2.934 -24.484 -16.172 1 92.56 224 VAL A N 1
ATOM 1777 C CA . VAL A 1 224 ? -3.033 -23.75 -14.906 1 92.56 224 VAL A CA 1
ATOM 1778 C C . VAL A 1 224 ? -1.788 -22.891 -14.703 1 92.56 224 VAL A C 1
ATOM 1780 O O . VAL A 1 224 ? -1.889 -21.719 -14.328 1 92.56 224 VAL A O 1
ATOM 1783 N N . ILE A 1 225 ? -0.68 -23.391 -15 1 93.38 225 ILE A N 1
ATOM 1784 C CA . ILE A 1 225 ? 0.577 -22.656 -14.859 1 93.38 225 ILE A CA 1
ATOM 1785 C C . ILE A 1 225 ? 0.602 -21.469 -15.82 1 93.38 225 ILE A C 1
ATOM 1787 O O . ILE A 1 225 ? 0.948 -20.359 -15.43 1 93.38 225 ILE A O 1
ATOM 1791 N N . GLN A 1 226 ? 0.238 -21.719 -17.016 1 88.81 226 GLN A N 1
ATOM 1792 C CA . GLN A 1 226 ? 0.247 -20.656 -18.031 1 88.81 226 GLN A CA 1
ATOM 1793 C C . GLN A 1 226 ? -0.68 -19.516 -17.641 1 88.81 226 GLN A C 1
ATOM 1795 O O . GLN A 1 226 ? -0.378 -18.344 -17.891 1 88.81 226 GLN A O 1
ATOM 1800 N N . SER A 1 227 ? -1.711 -19.875 -16.984 1 86.44 227 SER A N 1
ATOM 1801 C CA . SER A 1 227 ? -2.676 -18.859 -16.578 1 86.44 227 SER A CA 1
ATOM 1802 C C . SER A 1 227 ? -2.223 -18.141 -15.305 1 86.44 227 SER A C 1
ATOM 1804 O O . SER A 1 227 ? -2.785 -17.109 -14.938 1 86.44 227 SER A O 1
ATOM 1806 N N . SER A 1 228 ? -1.283 -18.672 -14.664 1 86.06 228 SER A N 1
ATOM 1807 C CA . SER A 1 228 ? -0.847 -18.141 -13.375 1 86.06 228 SER A CA 1
ATOM 1808 C C . SER A 1 228 ? 0.252 -17.094 -13.547 1 86.06 228 SER A C 1
ATOM 1810 O O . SER A 1 228 ? 0.725 -16.516 -12.57 1 86.06 228 SER A O 1
ATOM 1812 N N . VAL A 1 229 ? 0.595 -16.812 -14.742 1 84.19 229 VAL A N 1
ATOM 1813 C CA . VAL A 1 229 ? 1.621 -15.797 -14.984 1 84.19 229 VAL A CA 1
ATOM 1814 C C . VAL A 1 229 ? 1.031 -14.406 -14.797 1 84.19 229 VAL A C 1
ATOM 1816 O O . VAL A 1 229 ? -0.012 -14.078 -15.367 1 84.19 229 VAL A O 1
ATOM 1819 N N . LYS A 1 230 ? 1.447 -13.555 -13.828 1 70.81 230 LYS A N 1
ATOM 1820 C CA . LYS A 1 230 ? 0.958 -12.219 -13.5 1 70.81 230 LYS A CA 1
ATOM 1821 C C . LYS A 1 230 ? 1.161 -11.258 -14.664 1 70.81 230 LYS A C 1
ATOM 1823 O O . LYS A 1 230 ? 0.244 -10.523 -15.031 1 70.81 230 LYS A O 1
ATOM 1828 N N . GLY A 1 231 ? 2.125 -11.25 -15.445 1 69.62 231 GLY A N 1
ATOM 1829 C CA . GLY A 1 231 ? 2.553 -10.57 -16.656 1 69.62 231 GLY A CA 1
ATOM 1830 C C . GLY A 1 231 ? 2.549 -9.055 -16.531 1 69.62 231 GLY A C 1
ATOM 1831 O O . GLY A 1 231 ? 3.25 -8.367 -17.266 1 69.62 231 GLY A O 1
ATOM 1832 N N . SER A 1 232 ? 1.807 -8.312 -15.609 1 71.75 232 SER A N 1
ATOM 1833 C CA . SER A 1 232 ? 1.658 -6.859 -15.594 1 71.75 232 SER A CA 1
ATOM 1834 C C . SER A 1 232 ? 2.982 -6.172 -15.273 1 71.75 232 SER A C 1
ATOM 1836 O O . SER A 1 232 ? 3.277 -5.105 -15.812 1 71.75 232 SER A O 1
ATOM 1838 N N . GLY A 1 233 ? 3.822 -6.73 -14.688 1 80.88 233 GLY A N 1
ATOM 1839 C CA . GLY A 1 233 ? 5.074 -6.098 -14.305 1 80.88 233 GLY A CA 1
ATOM 1840 C C . GLY A 1 233 ? 6.277 -6.668 -15.031 1 80.88 233 GLY A C 1
ATOM 1841 O O . GLY A 1 233 ? 7.422 -6.328 -14.711 1 80.88 233 GLY A O 1
ATOM 1842 N N . ASP A 1 234 ? 6.031 -7.41 -16.125 1 87.5 234 ASP A N 1
ATOM 1843 C CA . ASP A 1 234 ? 7.129 -8.062 -16.828 1 87.5 234 ASP A CA 1
ATOM 1844 C C . ASP A 1 234 ? 7.809 -7.102 -17.812 1 87.5 234 ASP A C 1
ATOM 1846 O O . ASP A 1 234 ? 7.137 -6.32 -18.484 1 87.5 234 ASP A O 1
ATOM 1850 N N . GLY A 1 235 ? 9.109 -7.145 -17.797 1 90.44 235 GLY A N 1
ATOM 1851 C CA . GLY A 1 235 ? 9.859 -6.461 -18.844 1 90.44 235 GLY A CA 1
ATOM 1852 C C . GLY A 1 235 ? 9.867 -7.215 -20.156 1 90.44 235 GLY A C 1
ATOM 1853 O O . GLY A 1 235 ? 9.312 -8.312 -20.266 1 90.44 235 GLY A O 1
ATOM 1854 N N . VAL A 1 236 ? 10.508 -6.648 -21.141 1 92.12 236 VAL A N 1
ATOM 1855 C CA . VAL A 1 236 ? 10.516 -7.191 -22.5 1 92.12 236 VAL A CA 1
ATOM 1856 C C . VAL A 1 236 ? 11.195 -8.555 -22.5 1 92.12 236 VAL A C 1
ATOM 1858 O O . VAL A 1 236 ? 10.742 -9.484 -23.172 1 92.12 236 VAL A O 1
ATOM 1861 N N . ILE A 1 237 ? 12.219 -8.703 -21.75 1 94.56 237 ILE A N 1
ATOM 1862 C CA . ILE A 1 237 ? 12.977 -9.953 -21.719 1 94.56 237 ILE A CA 1
ATOM 1863 C C . ILE A 1 237 ? 12.133 -11.039 -21.047 1 94.56 237 ILE A C 1
ATOM 1865 O O . ILE A 1 237 ? 12.094 -12.18 -21.531 1 94.56 237 ILE A O 1
ATOM 1869 N N . SER A 1 238 ? 11.516 -10.75 -20.016 1 93.44 238 SER A N 1
ATOM 1870 C CA . SER A 1 238 ? 10.648 -11.695 -19.344 1 93.44 238 SER A CA 1
ATOM 1871 C C . SER A 1 238 ? 9.5 -12.141 -20.25 1 93.44 238 SER A C 1
ATOM 1873 O O . SER A 1 238 ? 9.203 -13.336 -20.344 1 93.44 238 SER A O 1
ATOM 1875 N N . ARG A 1 239 ? 8.938 -11.266 -21 1 91.12 239 ARG A N 1
ATOM 1876 C CA . ARG A 1 239 ? 7.773 -11.531 -21.844 1 91.12 239 ARG A CA 1
ATOM 1877 C C . ARG A 1 239 ? 8.141 -12.414 -23.016 1 91.12 239 ARG A C 1
ATOM 1879 O O . ARG A 1 239 ? 7.379 -13.312 -23.391 1 91.12 239 ARG A O 1
ATOM 1886 N N . HIS A 1 240 ? 9.359 -12.195 -23.453 1 92.94 240 HIS A N 1
ATOM 1887 C CA . HIS A 1 240 ? 9.664 -12.836 -24.719 1 92.94 240 HIS A CA 1
ATOM 1888 C C . HIS A 1 240 ? 10.641 -14 -24.531 1 92.94 240 HIS A C 1
ATOM 1890 O O . HIS A 1 240 ? 10.805 -14.828 -25.438 1 92.94 240 HIS A O 1
ATOM 1896 N N . LEU A 1 241 ? 11.203 -14.078 -23.375 1 94.5 241 LEU A N 1
ATOM 1897 C CA . LEU A 1 241 ? 12.203 -15.133 -23.188 1 94.5 241 LEU A CA 1
ATOM 1898 C C . LEU A 1 241 ? 11.984 -15.859 -21.875 1 94.5 241 LEU A C 1
ATOM 1900 O O . LEU A 1 241 ? 11.617 -17.047 -21.859 1 94.5 241 LEU A O 1
ATOM 1904 N N . ASN A 1 242 ? 12.125 -15.18 -20.734 1 95.19 242 ASN A N 1
ATOM 1905 C CA . ASN A 1 242 ? 12.148 -15.812 -19.422 1 95.19 242 ASN A CA 1
ATOM 1906 C C . ASN A 1 242 ? 10.883 -16.641 -19.188 1 95.19 242 ASN A C 1
ATOM 1908 O O . ASN A 1 242 ? 10.969 -17.797 -18.766 1 95.19 242 ASN A O 1
ATOM 1912 N N . ARG A 1 243 ? 9.711 -16.109 -19.484 1 94.19 243 ARG A N 1
ATOM 1913 C CA . ARG A 1 243 ? 8.445 -16.766 -19.172 1 94.19 243 ARG A CA 1
ATOM 1914 C C . ARG A 1 243 ? 8.25 -18.016 -20.016 1 94.19 243 ARG A C 1
ATOM 1916 O O . ARG A 1 243 ? 7.656 -19 -19.547 1 94.19 243 ARG A O 1
ATOM 1923 N N . LYS A 1 244 ? 8.75 -18 -21.219 1 93.56 244 LYS A N 1
ATOM 1924 C CA . LYS A 1 244 ? 8.656 -19.172 -22.094 1 93.56 244 LYS A CA 1
ATOM 1925 C C . LYS A 1 244 ? 9.383 -20.359 -21.484 1 93.56 244 LYS A C 1
ATOM 1927 O O . LYS A 1 244 ? 8.914 -21.5 -21.594 1 93.56 244 LYS A O 1
ATOM 1932 N N . ILE A 1 245 ? 10.391 -20.062 -20.859 1 96 245 ILE A N 1
ATOM 1933 C CA . ILE A 1 245 ? 11.211 -21.125 -20.297 1 96 245 ILE A CA 1
ATOM 1934 C C . ILE A 1 245 ? 10.734 -21.438 -18.875 1 96 245 ILE A C 1
ATOM 1936 O O . ILE A 1 245 ? 10.539 -22.609 -18.531 1 96 245 ILE A O 1
ATOM 1940 N N . SER A 1 246 ? 10.5 -20.453 -18.078 1 95.44 246 SER A N 1
ATOM 1941 C CA . SER A 1 246 ? 10.148 -20.656 -16.672 1 95.44 246 SER A CA 1
ATOM 1942 C C . SER A 1 246 ? 8.836 -21.422 -16.531 1 95.44 246 SER A C 1
ATOM 1944 O O . SER A 1 246 ? 8.688 -22.266 -15.648 1 95.44 246 SER A O 1
ATOM 1946 N N . THR A 1 247 ? 7.832 -21.203 -17.391 1 94.25 247 THR A N 1
ATOM 1947 C CA . THR A 1 247 ? 6.543 -21.875 -17.281 1 94.25 247 THR A CA 1
ATOM 1948 C C . THR A 1 247 ? 6.691 -23.375 -17.547 1 94.25 247 THR A C 1
ATOM 1950 O O . THR A 1 247 ? 5.98 -24.188 -16.953 1 94.25 247 THR A O 1
ATOM 1953 N N . ARG A 1 248 ? 7.586 -23.719 -18.438 1 94.62 248 ARG A N 1
ATOM 1954 C CA . ARG A 1 248 ? 7.863 -25.125 -18.688 1 94.62 248 ARG A CA 1
ATOM 1955 C C . ARG A 1 248 ? 8.492 -25.797 -17.469 1 94.62 248 ARG A C 1
ATOM 1957 O O . ARG A 1 248 ? 8.094 -26.891 -17.078 1 94.62 248 ARG A O 1
ATOM 1964 N N . ILE A 1 249 ? 9.367 -25.078 -16.922 1 95.88 249 ILE A N 1
ATOM 1965 C CA . ILE A 1 249 ? 10.047 -25.594 -15.734 1 95.88 249 ILE A CA 1
ATOM 1966 C C . ILE A 1 249 ? 9.055 -25.672 -14.57 1 95.88 249 ILE A C 1
ATOM 1968 O O . ILE A 1 249 ? 9.023 -26.672 -13.852 1 95.88 249 ILE A O 1
ATOM 1972 N N . SER A 1 250 ? 8.258 -24.703 -14.398 1 96.31 250 SER A N 1
ATOM 1973 C CA . SER A 1 250 ? 7.242 -24.672 -13.344 1 96.31 250 SER A CA 1
ATOM 1974 C C . SER A 1 250 ? 6.277 -25.844 -13.484 1 96.31 250 SER A C 1
ATOM 1976 O O . SER A 1 250 ? 5.875 -26.453 -12.484 1 96.31 250 SER A O 1
ATOM 1978 N N . SER A 1 251 ? 5.887 -26.141 -14.734 1 93.81 251 SER A N 1
ATOM 1979 C CA . SER A 1 251 ? 4.953 -27.234 -14.969 1 93.81 251 SER A CA 1
ATOM 1980 C C . SER A 1 251 ? 5.539 -28.578 -14.508 1 93.81 251 SER A C 1
ATOM 1982 O O . SER A 1 251 ? 4.816 -29.438 -14.016 1 93.81 251 SER A O 1
ATOM 1984 N N . PHE A 1 252 ? 6.797 -28.625 -14.586 1 93.19 252 PHE A N 1
ATOM 1985 C CA . PHE A 1 252 ? 7.473 -29.859 -14.203 1 93.19 252 PHE A CA 1
ATOM 1986 C C . PHE A 1 252 ? 7.68 -29.922 -12.695 1 93.19 252 PHE A C 1
ATOM 1988 O O . PHE A 1 252 ? 7.609 -31 -12.102 1 93.19 252 PHE A O 1
ATOM 1995 N N . LEU A 1 253 ? 7.809 -28.781 -12.055 1 94.75 253 LEU A N 1
ATOM 1996 C CA . LEU A 1 253 ? 8.273 -28.75 -10.672 1 94.75 253 LEU A CA 1
ATOM 1997 C C . LEU A 1 253 ? 7.109 -28.531 -9.711 1 94.75 253 LEU A C 1
ATOM 1999 O O . LEU A 1 253 ? 7.227 -28.812 -8.508 1 94.75 253 LEU A O 1
ATOM 2003 N N . VAL A 1 254 ? 6.023 -28.062 -10.141 1 94.44 254 VAL A N 1
ATOM 2004 C CA . VAL A 1 254 ? 4.938 -27.516 -9.32 1 94.44 254 VAL A CA 1
ATOM 2005 C C . VAL A 1 254 ? 4.449 -28.594 -8.344 1 94.44 254 VAL A C 1
ATOM 2007 O O . VAL A 1 254 ? 4.02 -28.281 -7.234 1 94.44 254 VAL A O 1
ATOM 2010 N N . ASP A 1 255 ? 4.539 -29.859 -8.711 1 90.25 255 ASP A N 1
ATOM 2011 C CA . ASP A 1 255 ? 4.008 -30.922 -7.859 1 90.25 255 ASP A CA 1
ATOM 2012 C C . ASP A 1 255 ? 5.074 -31.453 -6.906 1 90.25 255 ASP A C 1
ATOM 2014 O O . ASP A 1 255 ? 4.777 -32.25 -6.02 1 90.25 255 ASP A O 1
ATOM 2018 N N . TYR A 1 256 ? 6.32 -30.953 -7.047 1 91.75 256 TYR A N 1
ATOM 2019 C CA . TYR A 1 256 ? 7.418 -31.562 -6.309 1 91.75 256 TYR A CA 1
ATOM 2020 C C . TYR A 1 256 ? 8.055 -30.562 -5.348 1 91.75 256 TYR A C 1
ATOM 2022 O O . TYR A 1 256 ? 8.758 -30.953 -4.41 1 91.75 256 TYR A O 1
ATOM 2030 N N . VAL A 1 257 ? 7.855 -29.266 -5.617 1 94.62 257 VAL A N 1
ATOM 2031 C CA . VAL A 1 257 ? 8.539 -28.266 -4.805 1 94.62 257 VAL A CA 1
ATOM 2032 C C . VAL A 1 257 ? 7.539 -27.219 -4.324 1 94.62 257 VAL A C 1
ATOM 2034 O O . VAL A 1 257 ? 6.516 -26.984 -4.973 1 94.62 257 VAL A O 1
ATOM 2037 N N . THR A 1 258 ? 7.863 -26.656 -3.176 1 94.75 258 THR A N 1
ATOM 2038 C CA . THR A 1 258 ? 7.062 -25.547 -2.666 1 94.75 258 THR A CA 1
ATOM 2039 C C . THR A 1 258 ? 7.598 -24.219 -3.18 1 94.75 258 THR A C 1
ATOM 2041 O O . THR A 1 258 ? 8.758 -24.125 -3.584 1 94.75 258 THR A O 1
ATOM 2044 N N . PRO A 1 259 ? 6.734 -23.234 -3.199 1 95.12 259 PRO A N 1
ATOM 2045 C CA . PRO A 1 259 ? 7.195 -21.906 -3.609 1 95.12 259 PRO A CA 1
ATOM 2046 C C . PRO A 1 259 ? 8.375 -21.406 -2.775 1 95.12 259 PRO A C 1
ATOM 2048 O O . PRO A 1 259 ? 9.328 -20.844 -3.322 1 95.12 259 PRO A O 1
ATOM 2051 N N . ASN A 1 260 ? 8.391 -21.656 -1.482 1 95.06 260 ASN A N 1
ATOM 2052 C CA . ASN A 1 260 ? 9.461 -21.219 -0.598 1 95.06 260 ASN A CA 1
ATOM 2053 C C . ASN A 1 260 ? 10.781 -21.906 -0.934 1 95.06 260 ASN A C 1
ATOM 2055 O O . ASN A 1 260 ? 11.844 -21.281 -0.92 1 95.06 260 ASN A O 1
ATOM 2059 N N . GLN A 1 261 ? 10.68 -23.188 -1.216 1 96.25 261 GLN A N 1
ATOM 2060 C CA . GLN A 1 261 ? 11.867 -23.922 -1.626 1 96.25 261 GLN A CA 1
ATOM 2061 C C . GLN A 1 261 ? 12.469 -23.344 -2.902 1 96.25 261 GLN A C 1
ATOM 2063 O O . GLN A 1 261 ? 13.688 -23.172 -3 1 96.25 261 GLN A O 1
ATOM 2068 N N . MET A 1 262 ? 11.617 -23.031 -3.791 1 96.12 262 MET A N 1
ATOM 2069 C CA . MET A 1 262 ? 12.094 -22.484 -5.059 1 96.12 262 MET A CA 1
ATOM 2070 C C . MET A 1 262 ? 12.727 -21.125 -4.852 1 96.12 262 MET A C 1
ATOM 2072 O O . MET A 1 262 ? 13.711 -20.781 -5.512 1 96.12 262 MET A O 1
ATOM 2076 N N . THR A 1 263 ? 12.117 -20.312 -3.953 1 96.88 263 THR A N 1
ATOM 2077 C CA . THR A 1 263 ? 12.68 -19 -3.633 1 96.88 263 THR A CA 1
ATOM 2078 C C . THR A 1 263 ? 14.109 -19.141 -3.121 1 96.88 263 THR A C 1
ATOM 2080 O O . THR A 1 263 ? 15.008 -18.422 -3.559 1 96.88 263 THR A O 1
ATOM 2083 N N . VAL A 1 264 ? 14.367 -20.094 -2.26 1 97.25 264 VAL A N 1
ATOM 2084 C CA . VAL A 1 264 ? 15.688 -20.328 -1.688 1 97.25 264 VAL A CA 1
ATOM 2085 C C . VAL A 1 264 ? 16.641 -20.797 -2.779 1 97.25 264 VAL A C 1
ATOM 2087 O O . VAL A 1 264 ? 17.766 -20.297 -2.891 1 97.25 264 VAL A O 1
ATOM 2090 N N . VAL A 1 265 ? 16.172 -21.703 -3.594 1 97.12 265 VAL A N 1
ATOM 2091 C CA . VAL A 1 265 ? 17 -22.266 -4.652 1 97.12 265 VAL A CA 1
ATOM 2092 C C . VAL A 1 265 ? 17.422 -21.172 -5.633 1 97.12 265 VAL A C 1
ATOM 2094 O O . VAL A 1 265 ? 18.578 -21.078 -6.012 1 97.12 265 VAL A O 1
ATOM 2097 N N . THR A 1 266 ? 16.484 -20.375 -6.031 1 96.81 266 THR A N 1
ATOM 2098 C CA . THR A 1 266 ? 16.797 -19.328 -6.992 1 96.81 266 THR A CA 1
ATOM 2099 C C . THR A 1 266 ? 17.719 -18.281 -6.375 1 96.81 266 THR A C 1
ATOM 2101 O O . THR A 1 266 ? 18.594 -17.734 -7.055 1 96.81 266 THR A O 1
ATOM 2104 N N . PHE A 1 267 ? 17.531 -18 -5.094 1 97.94 267 PHE A N 1
ATOM 2105 C CA . PHE A 1 267 ? 18.406 -17.078 -4.391 1 97.94 267 PHE A CA 1
ATOM 2106 C C . PHE A 1 267 ? 19.844 -17.594 -4.387 1 97.94 267 PHE A C 1
ATOM 2108 O O . PHE A 1 267 ? 20.781 -16.859 -4.73 1 97.94 267 PHE A O 1
ATOM 2115 N N . LEU A 1 268 ? 19.984 -18.844 -4.016 1 98.44 268 LEU A N 1
ATOM 2116 C CA . LEU A 1 268 ? 21.297 -19.453 -3.936 1 98.44 268 LEU A CA 1
ATOM 2117 C C . LEU A 1 268 ? 21.969 -19.5 -5.309 1 98.44 268 LEU A C 1
ATOM 2119 O O . LEU A 1 268 ? 23.172 -19.281 -5.426 1 98.44 268 LEU A O 1
ATOM 2123 N N . LEU A 1 269 ? 21.156 -19.781 -6.312 1 98.19 269 LEU A N 1
ATOM 2124 C CA . LEU A 1 269 ? 21.688 -19.781 -7.676 1 98.19 269 LEU A CA 1
ATOM 2125 C C . LEU A 1 269 ? 22.172 -18.375 -8.055 1 98.19 269 LEU A C 1
ATOM 2127 O O . LEU A 1 269 ? 23.203 -18.234 -8.719 1 98.19 269 LEU A O 1
ATOM 2131 N N . GLY A 1 270 ? 21.422 -17.375 -7.664 1 98.5 270 GLY A N 1
ATOM 2132 C CA . GLY A 1 270 ? 21.828 -16 -7.891 1 98.5 270 GLY A CA 1
ATOM 2133 C C . GLY A 1 270 ? 23.141 -15.656 -7.199 1 98.5 270 GLY A C 1
ATOM 2134 O O . GLY A 1 270 ? 24.031 -15.07 -7.809 1 98.5 270 GLY A O 1
ATOM 2135 N N . ILE A 1 271 ? 23.25 -16.047 -5.945 1 98.75 271 ILE A N 1
ATOM 2136 C CA . ILE A 1 271 ? 24.469 -15.789 -5.184 1 98.75 271 ILE A CA 1
ATOM 2137 C C . ILE A 1 271 ? 25.641 -16.547 -5.809 1 98.75 271 ILE A C 1
ATOM 2139 O O . ILE A 1 271 ? 26.75 -16.016 -5.898 1 98.75 271 ILE A O 1
ATOM 2143 N N . LEU A 1 272 ? 25.359 -17.75 -6.25 1 98.75 272 LEU A N 1
ATOM 2144 C CA . LEU A 1 272 ? 26.391 -18.531 -6.93 1 98.75 272 LEU A CA 1
ATOM 2145 C C . LEU A 1 272 ? 26.875 -17.812 -8.188 1 98.75 272 LEU A C 1
ATOM 2147 O O . LEU A 1 272 ? 28.078 -17.812 -8.477 1 98.75 272 LEU A O 1
ATOM 2151 N N . SER A 1 273 ? 25.938 -17.266 -8.914 1 98.75 273 SER A N 1
ATOM 2152 C CA . SER A 1 273 ? 26.328 -16.516 -10.102 1 98.75 273 SER A CA 1
ATOM 2153 C C . SER A 1 273 ? 27.234 -15.352 -9.742 1 98.75 273 SER A C 1
ATOM 2155 O O . SER A 1 273 ? 28.203 -15.062 -10.461 1 98.75 273 SER A O 1
ATOM 2157 N N . ALA A 1 274 ? 26.984 -14.672 -8.641 1 98.81 274 ALA A N 1
ATOM 2158 C CA . ALA A 1 274 ? 27.812 -13.562 -8.172 1 98.81 274 ALA A CA 1
ATOM 2159 C C . ALA A 1 274 ? 29.234 -14.039 -7.844 1 98.81 274 ALA A C 1
ATOM 2161 O O . ALA A 1 274 ? 30.219 -13.398 -8.234 1 98.81 274 ALA A O 1
ATOM 2162 N N . LEU A 1 275 ? 29.375 -15.156 -7.188 1 98.62 275 LEU A N 1
ATOM 2163 C CA . LEU A 1 275 ? 30.672 -15.695 -6.777 1 98.62 275 LEU A CA 1
ATOM 2164 C C . LEU A 1 275 ? 31.469 -16.156 -7.988 1 98.62 275 LEU A C 1
ATOM 2166 O O . LEU A 1 275 ? 32.719 -16.109 -7.977 1 98.62 275 LEU A O 1
ATOM 2170 N N . LEU A 1 276 ? 30.797 -16.547 -9.023 1 98.69 276 LEU A N 1
ATOM 2171 C CA . LEU A 1 276 ? 31.438 -17.031 -10.234 1 98.69 276 LEU A CA 1
ATOM 2172 C C . LEU A 1 276 ? 32.188 -15.914 -10.938 1 98.69 276 LEU A C 1
ATOM 2174 O O . LEU A 1 276 ? 33.031 -16.172 -11.797 1 98.69 276 LEU A O 1
ATOM 2178 N N . ASN A 1 277 ? 31.875 -14.648 -10.594 1 98.69 277 ASN A N 1
ATOM 2179 C CA . ASN A 1 277 ? 32.656 -13.531 -11.141 1 98.69 277 ASN A CA 1
ATOM 2180 C C . ASN A 1 277 ? 34.125 -13.664 -10.82 1 98.69 277 ASN A C 1
ATOM 2182 O O . ASN A 1 277 ? 34.969 -13.211 -11.594 1 98.69 277 ASN A O 1
ATOM 2186 N N . PHE A 1 278 ? 34.5 -14.305 -9.688 1 98.44 278 PHE A N 1
ATOM 2187 C CA . PHE A 1 278 ? 35.875 -14.477 -9.273 1 98.44 278 PHE A CA 1
ATOM 2188 C C . PHE A 1 278 ? 36.594 -15.531 -10.117 1 98.44 278 PHE A C 1
ATOM 2190 O O . PHE A 1 278 ? 37.812 -15.648 -10.094 1 98.44 278 PHE A O 1
ATOM 2197 N N . VAL A 1 279 ? 35.812 -16.359 -10.867 1 98.38 279 VAL A N 1
ATOM 2198 C CA . VAL A 1 279 ? 36.375 -17.469 -11.648 1 98.38 279 VAL A CA 1
ATOM 2199 C C . VAL A 1 279 ? 36.281 -17.141 -13.133 1 98.38 279 VAL A C 1
ATOM 2201 O O . VAL A 1 279 ? 37.281 -17.172 -13.844 1 98.38 279 VAL A O 1
ATOM 2204 N N . SER A 1 280 ? 35.031 -16.891 -13.625 1 98.62 280 SER A N 1
ATOM 2205 C CA . SER A 1 280 ? 34.781 -16.578 -15.031 1 98.62 280 SER A CA 1
ATOM 2206 C C . SER A 1 280 ? 33.625 -15.602 -15.188 1 98.62 280 SER A C 1
ATOM 2208 O O . SER A 1 280 ? 32.469 -15.969 -15 1 98.62 280 SER A O 1
ATOM 2210 N N . ILE A 1 281 ? 33.938 -14.406 -15.656 1 98.62 281 ILE A N 1
ATOM 2211 C CA . ILE A 1 281 ? 32.969 -13.336 -15.773 1 98.62 281 ILE A CA 1
ATOM 2212 C C . ILE A 1 281 ? 31.906 -13.711 -16.797 1 98.62 281 ILE A C 1
ATOM 2214 O O . ILE A 1 281 ? 30.703 -13.586 -16.547 1 98.62 281 ILE A O 1
ATOM 2218 N N . PRO A 1 282 ? 32.25 -14.289 -17.969 1 98.69 282 PRO A N 1
ATOM 2219 C CA . PRO A 1 282 ? 31.219 -14.695 -18.922 1 98.69 282 PRO A CA 1
ATOM 2220 C C . PRO A 1 282 ? 30.297 -15.766 -18.359 1 98.69 282 PRO A C 1
ATOM 2222 O O . PRO A 1 282 ? 29.078 -15.695 -18.547 1 98.69 282 PRO A O 1
ATOM 2225 N N . LEU A 1 283 ? 30.875 -16.75 -17.656 1 98.62 283 LEU A N 1
ATOM 2226 C CA . LEU A 1 283 ? 30.047 -17.797 -17.062 1 98.62 283 LEU A CA 1
ATOM 2227 C C . LEU A 1 283 ? 29.125 -17.234 -15.984 1 98.62 283 LEU A C 1
ATOM 2229 O O . LEU A 1 283 ? 27.984 -17.672 -15.844 1 98.62 283 LEU A O 1
ATOM 2233 N N . ALA A 1 284 ? 29.656 -16.281 -15.219 1 98.81 284 ALA A N 1
ATOM 2234 C CA . ALA A 1 284 ? 28.844 -15.609 -14.203 1 98.81 284 ALA A CA 1
ATOM 2235 C C . ALA A 1 284 ? 27.641 -14.922 -14.836 1 98.81 284 ALA A C 1
ATOM 2237 O O . ALA A 1 284 ? 26.516 -15.031 -14.328 1 98.81 284 ALA A O 1
ATOM 2238 N N . GLY A 1 285 ? 27.891 -14.227 -15.953 1 98.81 285 GLY A N 1
ATOM 2239 C CA . GLY A 1 285 ? 26.812 -13.555 -16.656 1 98.81 285 GLY A CA 1
ATOM 2240 C C . GLY A 1 285 ? 25.719 -14.508 -17.125 1 98.81 285 GLY A C 1
ATOM 2241 O O . GLY A 1 285 ? 24.531 -14.234 -16.953 1 98.81 285 GLY A O 1
ATOM 2242 N N . ILE A 1 286 ? 26.141 -15.617 -17.688 1 98.75 286 ILE A N 1
ATOM 2243 C CA . ILE A 1 286 ? 25.203 -16.609 -18.172 1 98.75 286 ILE A CA 1
ATOM 2244 C C . ILE A 1 286 ? 24.359 -17.156 -17 1 98.75 286 ILE A C 1
ATOM 2246 O O . ILE A 1 286 ? 23.141 -17.219 -17.094 1 98.75 286 ILE A O 1
ATOM 2250 N N . LEU A 1 287 ? 25.016 -17.5 -15.93 1 98.75 287 LEU A N 1
ATOM 2251 C CA . LEU A 1 287 ? 24.312 -18.047 -14.773 1 98.75 287 LEU A CA 1
ATOM 2252 C C . LEU A 1 287 ? 23.375 -17.016 -14.164 1 98.75 287 LEU A C 1
ATOM 2254 O O . LEU A 1 287 ? 22.297 -17.359 -13.672 1 98.75 287 LEU A O 1
ATOM 2258 N N . TYR A 1 288 ? 23.844 -15.758 -14.172 1 98.69 288 TYR A N 1
ATOM 2259 C CA . TYR A 1 288 ? 23 -14.672 -13.695 1 98.69 288 TYR A CA 1
ATOM 2260 C C . TYR A 1 288 ? 21.688 -14.617 -14.469 1 98.69 288 TYR A C 1
ATOM 2262 O O . TYR A 1 288 ? 20.609 -14.516 -13.883 1 98.69 288 TYR A O 1
ATOM 2270 N N . GLN A 1 289 ? 21.734 -14.758 -15.781 1 98.5 289 GLN A N 1
ATOM 2271 C CA . GLN A 1 289 ? 20.531 -14.766 -16.625 1 98.5 289 GLN A CA 1
ATOM 2272 C C . GLN A 1 289 ? 19.672 -15.992 -16.359 1 98.5 289 GLN A C 1
ATOM 2274 O O . GLN A 1 289 ? 18.438 -15.891 -16.312 1 98.5 289 GLN A O 1
ATOM 2279 N N . ILE A 1 290 ? 20.328 -17.141 -16.156 1 98.19 290 ILE A N 1
ATOM 2280 C CA . ILE A 1 290 ? 19.594 -18.359 -15.836 1 98.19 290 ILE A CA 1
ATOM 2281 C C . ILE A 1 290 ? 18.844 -18.172 -14.516 1 98.19 290 ILE A C 1
ATOM 2283 O O . ILE A 1 290 ? 17.688 -18.547 -14.391 1 98.19 290 ILE A O 1
ATOM 2287 N N . SER A 1 291 ? 19.562 -17.578 -13.586 1 97.69 291 SER A N 1
ATOM 2288 C CA . SER A 1 291 ? 18.922 -17.297 -12.305 1 97.69 291 SER A CA 1
ATOM 2289 C C . SER A 1 291 ? 17.719 -16.391 -12.484 1 97.69 291 SER A C 1
ATOM 2291 O O . SER A 1 291 ? 16.703 -16.578 -11.805 1 97.69 291 SER A O 1
ATOM 2293 N N . SER A 1 292 ? 17.812 -15.438 -13.359 1 97.06 292 SER A N 1
ATOM 2294 C CA . SER A 1 292 ? 16.703 -14.531 -13.648 1 97.06 292 SER A CA 1
ATOM 2295 C C . SER A 1 292 ? 15.516 -15.281 -14.234 1 97.06 292 SER A C 1
ATOM 2297 O O . SER A 1 292 ? 14.367 -14.992 -13.906 1 97.06 292 SER A O 1
ATOM 2299 N N . ILE A 1 293 ? 15.766 -16.219 -15.078 1 96.5 293 ILE A N 1
ATOM 2300 C CA . ILE A 1 293 ? 14.719 -17.047 -15.688 1 96.5 293 ILE A CA 1
ATOM 2301 C C . ILE A 1 293 ? 14 -17.844 -14.609 1 96.5 293 ILE A C 1
ATOM 2303 O O . ILE A 1 293 ? 12.773 -17.906 -14.586 1 96.5 293 ILE A O 1
ATOM 2307 N N . LEU A 1 294 ? 14.75 -18.359 -13.711 1 96.12 294 LEU A N 1
ATOM 2308 C CA . LEU A 1 294 ? 14.203 -19.25 -12.695 1 96.12 294 LEU A CA 1
ATOM 2309 C C . LEU A 1 294 ? 13.523 -18.453 -11.586 1 96.12 294 LEU A C 1
ATOM 2311 O O . LEU A 1 294 ? 12.758 -19.016 -10.797 1 96.12 294 LEU A O 1
ATOM 2315 N N . ASP A 1 295 ? 13.797 -17.219 -11.531 1 93.06 295 ASP A N 1
ATOM 2316 C CA . ASP A 1 295 ? 13.25 -16.344 -10.5 1 93.06 295 ASP A CA 1
ATOM 2317 C C . ASP A 1 295 ? 11.734 -16.266 -10.602 1 93.06 295 ASP A C 1
ATOM 2319 O O . ASP A 1 295 ? 11.047 -16.031 -9.602 1 93.06 295 ASP A O 1
ATOM 2323 N N . GLY A 1 296 ? 11.133 -16.531 -11.711 1 91.69 296 GLY A N 1
ATOM 2324 C CA . GLY A 1 296 ? 9.695 -16.484 -11.914 1 91.69 296 GLY A CA 1
ATOM 2325 C C . GLY A 1 296 ? 8.992 -17.766 -11.5 1 91.69 296 GLY A C 1
ATOM 2326 O O . GLY A 1 296 ? 7.781 -17.766 -11.289 1 91.69 296 GLY A O 1
ATOM 2327 N N . VAL A 1 297 ? 9.789 -18.766 -11.297 1 95.56 297 VAL A N 1
ATOM 2328 C CA . VAL A 1 297 ? 9.227 -20.094 -11.078 1 95.56 297 VAL A CA 1
ATOM 2329 C C . VAL A 1 297 ? 8.531 -20.156 -9.719 1 95.56 297 VAL A C 1
ATOM 2331 O O . VAL A 1 297 ? 7.453 -20.734 -9.586 1 95.56 297 VAL A O 1
ATOM 2334 N N . ASP A 1 298 ? 9.164 -19.547 -8.719 1 94.75 298 ASP A N 1
ATOM 2335 C CA . ASP A 1 298 ? 8.547 -19.578 -7.398 1 94.75 298 ASP A CA 1
ATOM 2336 C C . ASP A 1 298 ? 7.184 -18.891 -7.41 1 94.75 298 ASP A C 1
ATOM 2338 O O . ASP A 1 298 ? 6.215 -19.438 -6.867 1 94.75 298 ASP A O 1
ATOM 2342 N N . GLY A 1 299 ? 7.02 -17.781 -8.102 1 94.19 299 GLY A N 1
ATOM 2343 C CA . GLY A 1 299 ? 5.738 -17.109 -8.203 1 94.19 299 GLY A CA 1
ATOM 2344 C C . GLY A 1 299 ? 4.715 -17.875 -9.016 1 94.19 299 GLY A C 1
ATOM 2345 O O . GLY A 1 299 ? 3.537 -17.922 -8.648 1 94.19 299 GLY A O 1
ATOM 2346 N N . GLU A 1 300 ? 5.172 -18.453 -10.094 1 95.25 300 GLU A N 1
ATOM 2347 C CA . GLU A 1 300 ? 4.289 -19.25 -10.938 1 95.25 300 GLU A CA 1
ATOM 2348 C C . GLU A 1 300 ? 3.729 -20.453 -10.18 1 95.25 300 GLU A C 1
ATOM 2350 O O . GLU A 1 300 ? 2.523 -20.703 -10.211 1 95.25 300 GLU A O 1
ATOM 2355 N N . ILE A 1 301 ? 4.605 -21.047 -9.469 1 96 301 ILE A N 1
ATOM 2356 C CA . ILE A 1 301 ? 4.199 -22.203 -8.688 1 96 301 ILE A CA 1
ATOM 2357 C C . ILE A 1 301 ? 3.268 -21.781 -7.559 1 96 301 ILE A C 1
ATOM 2359 O O . ILE A 1 301 ? 2.264 -22.438 -7.285 1 96 301 ILE A O 1
ATOM 2363 N N . ALA A 1 302 ? 3.596 -20.688 -6.938 1 95.94 302 ALA A N 1
ATOM 2364 C CA . ALA A 1 302 ? 2.768 -20.188 -5.84 1 95.94 302 ALA A CA 1
ATOM 2365 C C . ALA A 1 302 ? 1.35 -19.891 -6.316 1 95.94 302 ALA A C 1
ATOM 2367 O O . ALA A 1 302 ? 0.375 -20.297 -5.684 1 95.94 302 ALA A O 1
ATOM 2368 N N . ARG A 1 303 ? 1.217 -19.266 -7.418 1 94 303 ARG A N 1
ATOM 2369 C CA . ARG A 1 303 ? -0.09 -18.891 -7.953 1 94 303 ARG A CA 1
ATOM 2370 C C . ARG A 1 303 ? -0.839 -20.125 -8.461 1 94 303 ARG A C 1
ATOM 2372 O O . ARG A 1 303 ? -2.02 -20.312 -8.156 1 94 303 ARG A O 1
ATOM 2379 N N . ALA A 1 304 ? -0.127 -20.922 -9.125 1 93.75 304 ALA A N 1
ATOM 2380 C CA . ALA A 1 304 ? -0.749 -22.125 -9.695 1 93.75 304 ALA A CA 1
ATOM 2381 C C . ALA A 1 304 ? -1.241 -23.062 -8.594 1 93.75 304 ALA A C 1
ATOM 2383 O O . ALA A 1 304 ? -2.307 -23.672 -8.719 1 93.75 304 ALA A O 1
ATOM 2384 N N . SER A 1 305 ? -0.496 -23.172 -7.578 1 94.94 305 SER A N 1
ATOM 2385 C CA . SER A 1 305 ? -0.84 -24.094 -6.496 1 94.94 305 SER A CA 1
ATOM 2386 C C . SER A 1 305 ? -1.685 -23.391 -5.434 1 94.94 305 SER A C 1
ATOM 2388 O O . SER A 1 305 ? -1.978 -23.984 -4.387 1 94.94 305 SER A O 1
ATOM 2390 N N . MET A 1 306 ? -1.982 -22.125 -5.605 1 93.44 306 MET A N 1
ATOM 2391 C CA . MET A 1 306 ? -2.814 -21.344 -4.699 1 93.44 306 MET A CA 1
ATOM 2392 C C . MET A 1 306 ? -2.193 -21.266 -3.309 1 93.44 306 MET A C 1
ATOM 2394 O O . MET A 1 306 ? -2.879 -21.484 -2.307 1 93.44 306 MET A O 1
ATOM 2398 N N . LYS A 1 307 ? -0.906 -21.109 -3.322 1 93.38 307 LYS A N 1
ATOM 2399 C CA . LYS A 1 307 ? -0.152 -21 -2.076 1 93.38 307 LYS A CA 1
ATOM 2400 C C . LYS A 1 307 ? 0.547 -19.641 -1.973 1 93.38 307 LYS A C 1
ATOM 2402 O O . LYS A 1 307 ? 1.588 -19.531 -1.322 1 93.38 307 LYS A O 1
ATOM 2407 N N . THR A 1 308 ? 0.069 -18.688 -2.65 1 93.06 308 THR A N 1
ATOM 2408 C CA . THR A 1 308 ? 0.633 -17.344 -2.594 1 93.06 308 THR A CA 1
ATOM 2409 C C . THR A 1 308 ? 0.576 -16.797 -1.173 1 93.06 308 THR A C 1
ATOM 2411 O O . THR A 1 308 ? -0.399 -17.016 -0.452 1 93.06 308 THR A O 1
ATOM 2414 N N . SER A 1 309 ? 1.603 -16.219 -0.731 1 93.5 309 SER A N 1
ATOM 2415 C CA . SER A 1 309 ? 1.655 -15.57 0.575 1 93.5 309 SER A CA 1
ATOM 2416 C C . SER A 1 309 ? 2.283 -14.188 0.48 1 93.5 309 SER A C 1
ATOM 2418 O O . SER A 1 309 ? 3.15 -13.945 -0.365 1 93.5 309 SER A O 1
ATOM 2420 N N . ARG A 1 310 ? 1.782 -13.328 1.298 1 94.12 310 ARG A N 1
ATOM 2421 C CA . ARG A 1 310 ? 2.338 -11.984 1.335 1 94.12 310 ARG A CA 1
ATOM 2422 C C . ARG A 1 310 ? 3.793 -12 1.789 1 94.12 310 ARG A C 1
ATOM 2424 O O . ARG A 1 310 ? 4.633 -11.289 1.233 1 94.12 310 ARG A O 1
ATOM 2431 N N . PHE A 1 311 ? 4.113 -12.789 2.764 1 95.94 311 PHE A N 1
ATOM 2432 C CA . PHE A 1 311 ? 5.477 -12.875 3.273 1 95.94 311 PHE A CA 1
ATOM 2433 C C . PHE A 1 311 ? 6.422 -13.414 2.205 1 95.94 311 PHE A C 1
ATOM 2435 O O . PHE A 1 311 ? 7.535 -12.906 2.041 1 95.94 311 PHE A O 1
ATOM 2442 N N . GLY A 1 312 ? 5.938 -14.422 1.54 1 94.38 312 GLY A N 1
ATOM 2443 C CA . GLY A 1 312 ? 6.762 -14.969 0.474 1 94.38 312 GLY A CA 1
ATOM 2444 C C . GLY A 1 312 ? 7.133 -13.945 -0.578 1 94.38 312 GLY A C 1
ATOM 2445 O O . GLY A 1 312 ? 8.289 -13.867 -0.995 1 94.38 312 GLY A O 1
ATOM 2446 N N . GLY A 1 313 ? 6.145 -13.18 -1.004 1 94.06 313 GLY A N 1
ATOM 2447 C CA . GLY A 1 313 ? 6.414 -12.117 -1.958 1 94.06 313 GLY A CA 1
ATOM 2448 C C . GLY A 1 313 ? 7.344 -11.047 -1.413 1 94.06 313 GLY A C 1
ATOM 2449 O O . GLY A 1 313 ? 8.203 -10.539 -2.133 1 94.06 313 GLY A O 1
ATOM 2450 N N . TYR A 1 314 ? 7.184 -10.75 -0.14 1 96.19 314 TYR A N 1
ATOM 2451 C CA . TYR A 1 314 ? 8 -9.766 0.553 1 96.19 314 TYR A CA 1
ATOM 2452 C C . TYR A 1 314 ? 9.461 -10.188 0.586 1 96.19 314 TYR A C 1
ATOM 2454 O O . TYR A 1 314 ? 10.344 -9.438 0.156 1 96.19 314 TYR A O 1
ATOM 2462 N N . VAL A 1 315 ? 9.719 -11.391 0.974 1 96.56 315 VAL A N 1
ATOM 2463 C CA . VAL A 1 315 ? 11.078 -11.906 1.126 1 96.56 315 VAL A CA 1
ATOM 2464 C C . VAL A 1 315 ? 11.727 -12.07 -0.247 1 96.56 315 VAL A C 1
ATOM 2466 O O . VAL A 1 315 ? 12.906 -11.758 -0.428 1 96.56 315 VAL A O 1
ATOM 2469 N N . ASP A 1 316 ? 10.93 -12.594 -1.182 1 96.25 316 ASP A N 1
ATOM 2470 C CA . ASP A 1 316 ? 11.438 -12.789 -2.535 1 96.25 316 ASP A CA 1
ATOM 2471 C C . ASP A 1 316 ? 11.953 -11.477 -3.125 1 96.25 316 ASP A C 1
ATOM 2473 O O . ASP A 1 316 ? 13.031 -11.445 -3.723 1 96.25 316 ASP A O 1
ATOM 2477 N N . SER A 1 317 ? 11.227 -10.398 -2.918 1 96.31 317 SER A N 1
ATOM 2478 C CA . SER A 1 317 ? 11.609 -9.094 -3.453 1 96.31 317 SER A CA 1
ATOM 2479 C C . SER A 1 317 ? 12.914 -8.602 -2.836 1 96.31 317 SER A C 1
ATOM 2481 O O . SER A 1 317 ? 13.758 -8.016 -3.527 1 96.31 317 SER A O 1
ATOM 2483 N N . ILE A 1 318 ? 13.102 -8.82 -1.58 1 97.94 318 ILE A N 1
ATOM 2484 C CA . ILE A 1 318 ? 14.305 -8.383 -0.879 1 97.94 318 ILE A CA 1
ATOM 2485 C C . ILE A 1 318 ? 15.5 -9.211 -1.35 1 97.94 318 ILE A C 1
ATOM 2487 O O . ILE A 1 318 ? 16.562 -8.664 -1.667 1 97.94 318 ILE A O 1
ATOM 2491 N N . LEU A 1 319 ? 15.297 -10.492 -1.43 1 98 319 LEU A N 1
ATOM 2492 C CA . LEU A 1 319 ? 16.375 -11.391 -1.843 1 98 319 LEU A CA 1
ATOM 2493 C C . LEU A 1 319 ? 16.828 -11.078 -3.266 1 98 319 LEU A C 1
ATOM 2495 O O . LEU A 1 319 ? 18.016 -11.148 -3.572 1 98 319 LEU A O 1
ATOM 2499 N N . ASP A 1 320 ? 15.867 -10.758 -4.09 1 97.62 320 ASP A N 1
ATOM 2500 C CA . ASP A 1 320 ? 16.188 -10.391 -5.465 1 97.62 320 ASP A CA 1
ATOM 2501 C C . ASP A 1 320 ? 17.156 -9.203 -5.5 1 97.62 320 ASP A C 1
ATOM 2503 O O . ASP A 1 320 ? 18.094 -9.188 -6.297 1 97.62 320 ASP A O 1
ATOM 2507 N N . ARG A 1 321 ? 16.938 -8.203 -4.645 1 98.19 321 ARG A N 1
ATOM 2508 C CA . ARG A 1 321 ? 17.812 -7.035 -4.582 1 98.19 321 ARG A CA 1
ATOM 2509 C C . ARG A 1 321 ? 19.219 -7.422 -4.125 1 98.19 321 ARG A C 1
ATOM 2511 O O . ARG A 1 321 ? 20.203 -6.898 -4.633 1 98.19 321 ARG A O 1
ATOM 2518 N N . TYR A 1 322 ? 19.281 -8.289 -3.205 1 98.62 322 TYR A N 1
ATOM 2519 C CA . TYR A 1 322 ? 20.578 -8.711 -2.693 1 98.62 322 TYR A CA 1
ATOM 2520 C C . TYR A 1 322 ? 21.344 -9.508 -3.742 1 98.62 322 TYR A C 1
ATOM 2522 O O . TYR A 1 322 ? 22.578 -9.438 -3.807 1 98.62 322 TYR A O 1
ATOM 2530 N N . VAL A 1 323 ? 20.625 -10.328 -4.531 1 98.69 323 VAL A N 1
ATOM 2531 C CA . VAL A 1 323 ? 21.266 -11.062 -5.617 1 98.69 323 VAL A CA 1
ATOM 2532 C C . VAL A 1 323 ? 21.875 -10.07 -6.617 1 98.69 323 VAL A C 1
ATOM 2534 O O . VAL A 1 323 ? 23.031 -10.195 -6.992 1 98.69 323 VAL A O 1
ATOM 2537 N N . ASP A 1 324 ? 21.062 -9.094 -7.023 1 98.75 324 ASP A N 1
ATOM 2538 C CA . ASP A 1 324 ? 21.531 -8.086 -7.965 1 98.75 324 ASP A CA 1
ATOM 2539 C C . ASP A 1 324 ? 22.734 -7.336 -7.395 1 98.75 324 ASP A C 1
ATOM 2541 O O . ASP A 1 324 ? 23.719 -7.105 -8.102 1 98.75 324 ASP A O 1
ATOM 2545 N N . PHE A 1 325 ? 22.672 -6.988 -6.168 1 98.81 325 PHE A N 1
ATOM 2546 C CA . PHE A 1 325 ? 23.75 -6.289 -5.477 1 98.81 325 PHE A CA 1
ATOM 2547 C C . PHE A 1 325 ? 25.016 -7.129 -5.453 1 98.81 325 PHE A C 1
ATOM 2549 O O . PHE A 1 325 ? 26.094 -6.648 -5.824 1 98.81 325 PHE A O 1
ATOM 2556 N N . ALA A 1 326 ? 24.844 -8.367 -5 1 98.88 326 ALA A N 1
ATOM 2557 C CA . ALA A 1 326 ? 26 -9.258 -4.879 1 98.88 326 ALA A CA 1
ATOM 2558 C C . ALA A 1 326 ? 26.703 -9.43 -6.223 1 98.88 326 ALA A C 1
ATOM 2560 O O . ALA A 1 326 ? 27.922 -9.383 -6.297 1 98.88 326 ALA A O 1
ATOM 2561 N N . PHE A 1 327 ? 25.922 -9.617 -7.242 1 98.94 327 PHE A N 1
ATOM 2562 C CA . PHE A 1 327 ? 26.516 -9.836 -8.562 1 98.94 327 PHE A CA 1
ATOM 2563 C C . PHE A 1 327 ? 27.297 -8.609 -9.016 1 98.94 327 PHE A C 1
ATOM 2565 O O . PHE A 1 327 ? 28.453 -8.727 -9.414 1 98.94 327 PHE A O 1
ATOM 2572 N N . LEU A 1 328 ? 26.641 -7.449 -8.953 1 98.88 328 LEU A N 1
ATOM 2573 C CA . LEU A 1 328 ? 27.266 -6.23 -9.445 1 98.88 328 LEU A CA 1
ATOM 2574 C C . LEU A 1 328 ? 28.453 -5.84 -8.562 1 98.88 328 LEU A C 1
ATOM 2576 O O . LEU A 1 328 ? 29.453 -5.328 -9.062 1 98.88 328 LEU A O 1
ATOM 2580 N N . LEU A 1 329 ? 28.344 -6.062 -7.242 1 98.81 329 LEU A N 1
ATOM 2581 C CA . LEU A 1 329 ? 29.438 -5.746 -6.332 1 98.81 329 LEU A CA 1
ATOM 2582 C C . LEU A 1 329 ? 30.656 -6.59 -6.648 1 98.81 329 LEU A C 1
ATOM 2584 O O . LEU A 1 329 ? 31.766 -6.059 -6.77 1 98.81 329 LEU A O 1
ATOM 2588 N N . THR A 1 330 ? 30.484 -7.926 -6.77 1 98.75 330 THR A N 1
ATOM 2589 C CA . THR A 1 330 ? 31.625 -8.805 -7.027 1 98.75 330 THR A CA 1
ATOM 2590 C C . THR A 1 330 ? 32.219 -8.531 -8.406 1 98.75 330 THR A C 1
ATOM 2592 O O . THR A 1 330 ? 33.438 -8.594 -8.594 1 98.75 330 THR A O 1
ATOM 2595 N N . LEU A 1 331 ? 31.344 -8.25 -9.367 1 98.88 331 LEU A N 1
ATOM 2596 C CA . LEU A 1 331 ? 31.812 -7.883 -10.695 1 98.88 331 LEU A CA 1
ATOM 2597 C C . LEU A 1 331 ? 32.688 -6.641 -10.633 1 98.88 331 LEU A C 1
ATOM 2599 O O . LEU A 1 331 ? 33.781 -6.617 -11.211 1 98.88 331 LEU A O 1
ATOM 2603 N N . ALA A 1 332 ? 32.219 -5.605 -9.93 1 98.75 332 ALA A N 1
ATOM 2604 C CA . ALA A 1 332 ? 33 -4.383 -9.75 1 98.75 332 ALA A CA 1
ATOM 2605 C C . ALA A 1 332 ? 34.312 -4.672 -9.023 1 98.75 332 ALA A C 1
ATOM 2607 O O . ALA A 1 332 ? 35.375 -4.184 -9.43 1 98.75 332 ALA A O 1
ATOM 2608 N N . TYR A 1 333 ? 34.25 -5.48 -8.008 1 98.62 333 TYR A N 1
ATOM 2609 C CA . TYR A 1 333 ? 35.406 -5.762 -7.172 1 98.62 333 TYR A CA 1
ATOM 2610 C C . TYR A 1 333 ? 36.531 -6.402 -7.984 1 98.62 333 TYR A C 1
ATOM 2612 O O . TYR A 1 333 ? 37.719 -6.07 -7.801 1 98.62 333 TYR A O 1
ATOM 2620 N N . VAL A 1 334 ? 36.188 -7.289 -8.914 1 98.19 334 VAL A N 1
ATOM 2621 C CA . VAL A 1 334 ? 37.188 -8.055 -9.656 1 98.19 334 VAL A CA 1
ATOM 2622 C C . VAL A 1 334 ? 37.719 -7.23 -10.836 1 98.19 334 VAL A C 1
ATOM 2624 O O . VAL A 1 334 ? 38.781 -7.496 -11.359 1 98.19 334 VAL A O 1
ATOM 2627 N N . THR A 1 335 ? 36.969 -6.176 -11.258 1 97.94 335 THR A N 1
ATOM 2628 C CA . THR A 1 335 ? 37.344 -5.574 -12.539 1 97.94 335 THR A CA 1
ATOM 2629 C C . THR A 1 335 ? 37.75 -4.117 -12.352 1 97.94 335 THR A C 1
ATOM 2631 O O . THR A 1 335 ? 38.438 -3.549 -13.211 1 97.94 335 THR A O 1
ATOM 2634 N N . ILE A 1 336 ? 37.219 -3.451 -11.312 1 97.06 336 ILE A N 1
ATOM 2635 C CA . ILE A 1 336 ? 37.406 -2.01 -11.18 1 97.06 336 ILE A CA 1
ATOM 2636 C C . ILE A 1 336 ? 38.5 -1.728 -10.141 1 97.06 336 ILE A C 1
ATOM 2638 O O . ILE A 1 336 ? 38.5 -2.314 -9.055 1 97.06 336 ILE A O 1
ATOM 2642 N N . LYS A 1 337 ? 39.406 -0.749 -10.438 1 95.06 337 LYS A N 1
ATOM 2643 C CA . LYS A 1 337 ? 40.469 -0.368 -9.531 1 95.06 337 LYS A CA 1
ATOM 2644 C C . LYS A 1 337 ? 40.438 1.126 -9.219 1 95.06 337 LYS A C 1
ATOM 2646 O O . LYS A 1 337 ? 40.625 1.535 -8.078 1 95.06 337 LYS A O 1
ATOM 2651 N N . GLU A 1 338 ? 40.031 1.955 -10.172 1 95.56 338 GLU A N 1
ATOM 2652 C CA . GLU A 1 338 ? 40.062 3.408 -10.039 1 95.56 338 GLU A CA 1
ATOM 2653 C C . GLU A 1 338 ? 38.844 3.93 -9.305 1 95.56 338 GLU A C 1
ATOM 2655 O O . GLU A 1 338 ? 37.719 3.469 -9.555 1 95.56 338 GLU A O 1
ATOM 2660 N N . PRO A 1 339 ? 39 4.918 -8.445 1 96.25 339 PRO A N 1
ATOM 2661 C CA . PRO A 1 339 ? 37.875 5.477 -7.66 1 96.25 339 PRO A CA 1
ATOM 2662 C C . PRO A 1 339 ? 36.75 6.016 -8.539 1 96.25 339 PRO A C 1
ATOM 2664 O O . PRO A 1 339 ? 35.594 5.844 -8.211 1 96.25 339 PRO A O 1
ATOM 2667 N N . LEU A 1 340 ? 37.125 6.625 -9.609 1 97.25 340 LEU A N 1
ATOM 2668 C CA . LEU A 1 340 ? 36.094 7.18 -10.477 1 97.25 340 LEU A CA 1
ATOM 2669 C C . LEU A 1 340 ? 35.156 6.086 -10.992 1 97.25 340 LEU A C 1
ATOM 2671 O O . LEU A 1 340 ? 33.938 6.258 -10.992 1 97.25 340 LEU A O 1
ATOM 2675 N N . TRP A 1 341 ? 35.75 4.969 -11.445 1 97.94 341 TRP A N 1
ATOM 2676 C CA . TRP A 1 341 ? 34.938 3.871 -11.969 1 97.94 341 TRP A CA 1
ATOM 2677 C C . TRP A 1 341 ? 34.188 3.166 -10.852 1 97.94 341 TRP A C 1
ATOM 2679 O O . TRP A 1 341 ? 33.094 2.654 -11.062 1 97.94 341 TRP A O 1
ATOM 2689 N N . TRP A 1 342 ? 34.75 3.127 -9.609 1 98.25 342 TRP A N 1
ATOM 2690 C CA . TRP A 1 342 ? 33.969 2.646 -8.461 1 98.25 342 TRP A CA 1
ATOM 2691 C C . TRP A 1 342 ? 32.75 3.523 -8.219 1 98.25 342 TRP A C 1
ATOM 2693 O O . TRP A 1 342 ? 31.672 3.016 -7.949 1 98.25 342 TRP A O 1
ATOM 2703 N N . ALA A 1 343 ? 32.938 4.863 -8.32 1 98.5 343 ALA A N 1
ATOM 2704 C CA . ALA A 1 343 ? 31.828 5.781 -8.133 1 98.5 343 ALA A CA 1
ATOM 2705 C C . ALA A 1 343 ? 30.719 5.512 -9.148 1 98.5 343 ALA A C 1
ATOM 2707 O O . ALA A 1 343 ? 29.531 5.539 -8.812 1 98.5 343 ALA A O 1
ATOM 2708 N N . ILE A 1 344 ? 31.109 5.25 -10.398 1 98.62 344 ILE A N 1
ATOM 2709 C CA . ILE A 1 344 ? 30.156 4.941 -11.453 1 98.62 344 ILE A CA 1
ATOM 2710 C C . ILE A 1 344 ? 29.453 3.621 -11.148 1 98.62 344 ILE A C 1
ATOM 2712 O O . ILE A 1 344 ? 28.234 3.516 -11.273 1 98.62 344 ILE A O 1
ATOM 2716 N N . ALA A 1 345 ? 30.234 2.596 -10.727 1 98.75 345 ALA A N 1
ATOM 2717 C CA . ALA A 1 345 ? 29.672 1.287 -10.406 1 98.75 345 ALA A CA 1
ATOM 2718 C C . ALA A 1 345 ? 28.672 1.387 -9.25 1 98.75 345 ALA A C 1
ATOM 2720 O O . ALA A 1 345 ? 27.594 0.777 -9.289 1 98.75 345 ALA A O 1
ATOM 2721 N N . VAL A 1 346 ? 29.016 2.209 -8.25 1 98.62 346 VAL A N 1
ATOM 2722 C CA . VAL A 1 346 ? 28.156 2.381 -7.09 1 98.62 346 VAL A CA 1
ATOM 2723 C C . VAL A 1 346 ? 26.859 3.09 -7.508 1 98.62 346 VAL A C 1
ATOM 2725 O O . VAL A 1 346 ? 25.781 2.777 -7.004 1 98.62 346 VAL A O 1
ATOM 2728 N N . THR A 1 347 ? 26.969 4.043 -8.398 1 98.81 347 THR A N 1
ATOM 2729 C CA . THR A 1 347 ? 25.797 4.734 -8.922 1 98.81 347 THR A CA 1
ATOM 2730 C C . THR A 1 347 ? 24.875 3.76 -9.656 1 98.81 347 THR A C 1
ATOM 2732 O O . THR A 1 347 ? 23.656 3.834 -9.516 1 98.81 347 THR A O 1
ATOM 2735 N N . ALA A 1 348 ? 25.453 2.836 -10.383 1 98.81 348 ALA A N 1
ATOM 2736 C CA . ALA A 1 348 ? 24.688 1.806 -11.078 1 98.81 348 ALA A CA 1
ATOM 2737 C C . ALA A 1 348 ? 23.984 0.888 -10.086 1 98.81 348 ALA A C 1
ATOM 2739 O O . ALA A 1 348 ? 22.797 0.574 -10.25 1 98.81 348 ALA A O 1
ATOM 2740 N N . ILE A 1 349 ? 24.734 0.454 -9.062 1 98.81 349 ILE A N 1
ATOM 2741 C CA . ILE A 1 349 ? 24.203 -0.458 -8.062 1 98.81 349 ILE A CA 1
ATOM 2742 C C . ILE A 1 349 ? 23.062 0.219 -7.301 1 98.81 349 ILE A C 1
ATOM 2744 O O . ILE A 1 349 ? 21.984 -0.359 -7.145 1 98.81 349 ILE A O 1
ATOM 2748 N N . PHE A 1 350 ? 23.297 1.429 -6.898 1 98.62 350 PHE A N 1
ATOM 2749 C CA . PHE A 1 350 ? 22.281 2.205 -6.207 1 98.62 350 PHE A CA 1
ATOM 2750 C C . PHE A 1 350 ? 21.062 2.406 -7.094 1 98.62 350 PHE A C 1
ATOM 2752 O O . PHE A 1 350 ? 19.922 2.162 -6.664 1 98.62 350 PHE A O 1
ATOM 2759 N N . GLY A 1 351 ? 21.281 2.877 -8.305 1 98.62 351 GLY A N 1
ATOM 2760 C CA . GLY A 1 351 ? 20.203 3.08 -9.25 1 98.62 351 GLY A CA 1
ATOM 2761 C C . GLY A 1 351 ? 19.359 1.834 -9.469 1 98.62 351 GLY A C 1
ATOM 2762 O O . GLY A 1 351 ? 18.125 1.914 -9.57 1 98.62 351 GLY A O 1
ATOM 2763 N N . SER A 1 352 ? 20 0.699 -9.555 1 98.31 352 SER A N 1
ATOM 2764 C CA . SER A 1 352 ? 19.297 -0.564 -9.758 1 98.31 352 SER A CA 1
ATOM 2765 C C . SER A 1 352 ? 18.328 -0.849 -8.602 1 98.31 352 SER A C 1
ATOM 2767 O O . SER A 1 352 ? 17.203 -1.297 -8.828 1 98.31 352 SER A O 1
ATOM 2769 N N . ALA A 1 353 ? 18.781 -0.596 -7.406 1 97.88 353 ALA A N 1
ATOM 2770 C CA . ALA A 1 353 ? 17.906 -0.772 -6.238 1 97.88 353 ALA A CA 1
ATOM 2771 C C . ALA A 1 353 ? 16.781 0.245 -6.234 1 97.88 353 ALA A C 1
ATOM 2773 O O . ALA A 1 353 ? 15.641 -0.088 -5.895 1 97.88 353 ALA A O 1
ATOM 2774 N N . MET A 1 354 ? 17.078 1.45 -6.676 1 98.25 354 MET A N 1
ATOM 2775 C CA . MET A 1 354 ? 16.125 2.553 -6.602 1 98.25 354 MET A CA 1
ATOM 2776 C C . MET A 1 354 ? 15.016 2.373 -7.625 1 98.25 354 MET A C 1
ATOM 2778 O O . MET A 1 354 ? 13.906 2.881 -7.438 1 98.25 354 MET A O 1
ATOM 2782 N N . VAL A 1 355 ? 15.32 1.692 -8.695 1 97.69 355 VAL A N 1
ATOM 2783 C CA . VAL A 1 355 ? 14.258 1.402 -9.648 1 97.69 355 VAL A CA 1
ATOM 2784 C C . VAL A 1 355 ? 13.141 0.625 -8.961 1 97.69 355 VAL A C 1
ATOM 2786 O O . VAL A 1 355 ? 11.961 0.984 -9.078 1 97.69 355 VAL A O 1
ATOM 2789 N N . SER A 1 356 ? 13.5 -0.409 -8.227 1 96.38 356 SER A N 1
ATOM 2790 C CA . SER A 1 356 ? 12.523 -1.188 -7.48 1 96.38 356 SER A CA 1
ATOM 2791 C C . SER A 1 356 ? 11.898 -0.362 -6.359 1 96.38 356 SER A C 1
ATOM 2793 O O . SER A 1 356 ? 10.695 -0.451 -6.109 1 96.38 356 SER A O 1
ATOM 2795 N N . TYR A 1 357 ? 12.727 0.424 -5.703 1 97.69 357 TYR A N 1
ATOM 2796 C CA . TYR A 1 357 ? 12.227 1.246 -4.605 1 97.69 357 TYR A CA 1
ATOM 2797 C C . TYR A 1 357 ? 11.133 2.193 -5.082 1 97.69 357 TYR A C 1
ATOM 2799 O O . TYR A 1 357 ? 10.086 2.311 -4.445 1 97.69 357 TYR A O 1
ATOM 2807 N N . SER A 1 358 ? 11.383 2.877 -6.211 1 97.69 358 SER A N 1
ATOM 2808 C CA . SER A 1 358 ? 10.438 3.873 -6.711 1 97.69 358 SER A CA 1
ATOM 2809 C C . SER A 1 358 ? 9.086 3.242 -7.027 1 97.69 358 SER A C 1
ATOM 2811 O O . SER A 1 358 ? 8.039 3.842 -6.766 1 97.69 358 SER A O 1
ATOM 2813 N N . THR A 1 359 ? 9.078 2.041 -7.488 1 95.12 359 THR A N 1
ATOM 2814 C CA . THR A 1 359 ? 7.832 1.37 -7.832 1 95.12 359 THR A CA 1
ATOM 2815 C C . THR A 1 359 ? 7.109 0.898 -6.574 1 95.12 359 THR A C 1
ATOM 2817 O O . THR A 1 359 ? 5.887 1.043 -6.465 1 95.12 359 THR A O 1
ATOM 2820 N N . GLU A 1 360 ? 7.898 0.318 -5.645 1 95.75 360 GLU A N 1
ATOM 2821 C CA . GLU A 1 360 ? 7.285 -0.148 -4.402 1 95.75 360 GLU A CA 1
ATOM 2822 C C . GLU A 1 360 ? 6.77 1.021 -3.57 1 95.75 360 GLU A C 1
ATOM 2824 O O . GLU A 1 360 ? 5.73 0.913 -2.912 1 95.75 360 GLU A O 1
ATOM 2829 N N . ARG A 1 361 ? 7.543 2.113 -3.611 1 96.62 361 ARG A N 1
ATOM 2830 C CA . ARG A 1 361 ? 7.105 3.307 -2.895 1 96.62 361 ARG A CA 1
ATOM 2831 C C . ARG A 1 361 ? 5.809 3.854 -3.486 1 96.62 361 ARG A C 1
ATOM 2833 O O . ARG A 1 361 ? 4.965 4.383 -2.76 1 96.62 361 ARG A O 1
ATOM 2840 N N . TYR A 1 362 ? 5.734 3.766 -4.785 1 96.62 362 TYR A N 1
ATOM 2841 C CA . TYR A 1 362 ? 4.484 4.156 -5.426 1 96.62 362 TYR A CA 1
ATOM 2842 C C . TYR A 1 362 ? 3.322 3.314 -4.914 1 96.62 362 TYR A C 1
ATOM 2844 O O . TYR A 1 362 ? 2.271 3.85 -4.555 1 96.62 362 TYR A O 1
ATOM 2852 N N . LYS A 1 363 ? 3.516 2.033 -4.906 1 94.88 363 LYS A N 1
ATOM 2853 C CA . LYS A 1 363 ? 2.459 1.138 -4.445 1 94.88 363 LYS A CA 1
ATOM 2854 C C . LYS A 1 363 ? 2.09 1.425 -2.992 1 94.88 363 LYS A C 1
ATOM 2856 O O . LYS A 1 363 ? 0.917 1.368 -2.621 1 94.88 363 LYS A O 1
ATOM 2861 N N . ALA A 1 364 ? 3.029 1.695 -2.242 1 93.38 364 ALA A N 1
ATOM 2862 C CA . ALA A 1 364 ? 2.797 2.029 -0.839 1 93.38 364 ALA A CA 1
ATOM 2863 C C . ALA A 1 364 ? 1.997 3.32 -0.708 1 93.38 364 ALA A C 1
ATOM 2865 O O . ALA A 1 364 ? 1.16 3.451 0.189 1 93.38 364 ALA A O 1
ATOM 2866 N N . ALA A 1 365 ? 2.221 4.227 -1.605 1 92.81 365 ALA A N 1
ATOM 2867 C CA . ALA A 1 365 ? 1.599 5.547 -1.529 1 92.81 365 ALA A CA 1
ATOM 2868 C C . ALA A 1 365 ? 0.189 5.523 -2.115 1 92.81 365 ALA A C 1
ATOM 2870 O O . ALA A 1 365 ? -0.725 6.152 -1.572 1 92.81 365 ALA A O 1
ATOM 2871 N N . TYR A 1 366 ? 0.021 4.77 -3.158 1 93.56 366 TYR A N 1
ATOM 2872 C CA . TYR A 1 366 ? -1.221 4.875 -3.916 1 93.56 366 TYR A CA 1
ATOM 2873 C C . TYR A 1 366 ? -2.057 3.611 -3.773 1 93.56 366 TYR A C 1
ATOM 2875 O O . TYR A 1 366 ? -3.225 3.582 -4.172 1 93.56 366 TYR A O 1
ATOM 2883 N N . GLY A 1 367 ? -1.482 2.549 -3.273 1 90.62 367 GLY A N 1
ATOM 2884 C CA . GLY A 1 367 ? -2.23 1.335 -2.99 1 90.62 367 GLY A CA 1
ATOM 2885 C C . GLY A 1 367 ? -2.449 0.47 -4.219 1 90.62 367 GLY A C 1
ATOM 2886 O O . GLY A 1 367 ? -3.199 -0.507 -4.168 1 90.62 367 GLY A O 1
ATOM 2887 N N . SER A 1 368 ? -1.837 0.927 -5.297 1 90.88 368 SER A N 1
ATOM 2888 C CA . SER A 1 368 ? -2.008 0.165 -6.527 1 90.88 368 SER A CA 1
ATOM 2889 C C . SER A 1 368 ? -0.686 0.023 -7.277 1 90.88 368 SER A C 1
ATOM 2891 O O . SER A 1 368 ? 0.246 0.798 -7.055 1 90.88 368 SER A O 1
ATOM 2893 N N . ASP A 1 369 ? -0.611 -0.962 -8.094 1 91.38 369 ASP A N 1
ATOM 2894 C CA . ASP A 1 369 ? 0.583 -1.228 -8.891 1 91.38 369 ASP A CA 1
ATOM 2895 C C . ASP A 1 369 ? 0.76 -0.174 -9.984 1 91.38 369 ASP A C 1
ATOM 2897 O O . ASP A 1 369 ? -0.165 0.093 -10.75 1 91.38 369 ASP A O 1
ATOM 2901 N N . ILE A 1 370 ? 1.921 0.314 -10.062 1 94.12 370 ILE A N 1
ATOM 2902 C CA . ILE A 1 370 ? 2.199 1.422 -10.969 1 94.12 370 ILE A CA 1
ATOM 2903 C C . ILE A 1 370 ? 2.018 0.962 -12.414 1 94.12 370 ILE A C 1
ATOM 2905 O O . ILE A 1 370 ? 1.542 1.724 -13.258 1 94.12 370 ILE A O 1
ATOM 2909 N N . TYR A 1 371 ? 2.322 -0.268 -12.742 1 91.56 371 TYR A N 1
ATOM 2910 C CA . TYR A 1 371 ? 2.27 -0.786 -14.102 1 91.56 371 TYR A CA 1
ATOM 2911 C C . TYR A 1 371 ? 0.827 -0.986 -14.555 1 91.56 371 TYR A C 1
ATOM 2913 O O . TYR A 1 371 ? 0.545 -1.023 -15.758 1 91.56 371 TYR A O 1
ATOM 2921 N N . ARG A 1 372 ? -0.106 -1.1 -13.68 1 88.31 372 ARG A N 1
ATOM 2922 C CA . ARG A 1 372 ? -1.527 -1.221 -13.992 1 88.31 372 ARG A CA 1
ATOM 2923 C C . ARG A 1 372 ? -2.17 0.152 -14.164 1 88.31 372 ARG A C 1
ATOM 2925 O O . ARG A 1 372 ? -3.045 0.333 -15.008 1 88.31 372 ARG A O 1
ATOM 2932 N N . GLU A 1 373 ? -1.646 1.062 -13.352 1 90.75 373 GLU A N 1
ATOM 2933 C CA . GLU A 1 373 ? -2.275 2.379 -13.328 1 90.75 373 GLU A CA 1
ATOM 2934 C C . GLU A 1 373 ? -1.709 3.281 -14.414 1 90.75 373 GLU A C 1
ATOM 2936 O O . GLU A 1 373 ? -2.43 4.102 -14.984 1 90.75 373 GLU 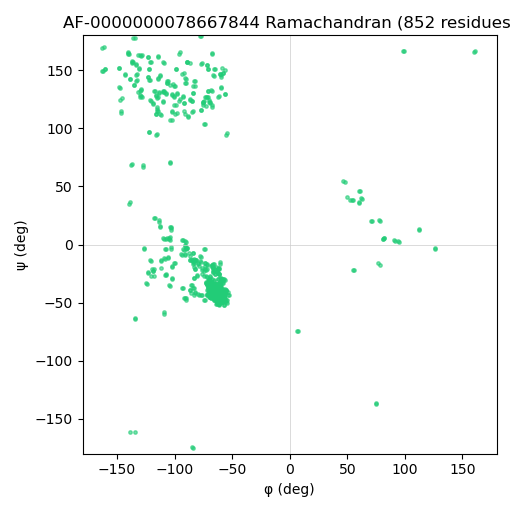A O 1
ATOM 2941 N N . ILE A 1 374 ? -0.409 3.18 -14.617 1 93.5 374 ILE A N 1
ATOM 2942 C CA . ILE A 1 374 ? 0.272 3.982 -15.625 1 93.5 374 ILE A CA 1
ATOM 2943 C C . ILE A 1 374 ? 0.847 3.072 -16.703 1 93.5 374 ILE A C 1
ATOM 2945 O O . ILE A 1 374 ? 1.979 2.598 -16.594 1 93.5 374 ILE A O 1
ATOM 2949 N N . TYR A 1 375 ? 0.159 2.881 -17.719 1 89.12 375 TYR A N 1
ATOM 2950 C CA . TYR A 1 375 ? 0.443 1.895 -18.766 1 89.12 375 TYR A CA 1
ATOM 2951 C C . TYR A 1 375 ? 1.789 2.168 -19.422 1 89.12 375 TYR A C 1
ATOM 2953 O O . TYR A 1 375 ? 2.512 1.237 -19.781 1 89.12 375 TYR A O 1
ATOM 2961 N N . THR A 1 376 ? 2.182 3.438 -19.547 1 91.81 376 THR A N 1
ATOM 2962 C CA . THR A 1 376 ? 3.426 3.836 -20.203 1 91.81 376 THR A CA 1
ATOM 2963 C C . THR A 1 376 ? 4.629 3.26 -19.453 1 91.81 376 THR A C 1
ATOM 2965 O O . THR A 1 376 ? 5.699 3.082 -20.047 1 91.81 376 THR A O 1
ATOM 2968 N N . MET A 1 377 ? 4.402 2.994 -18.188 1 92 377 MET A N 1
ATOM 2969 C CA . MET A 1 377 ? 5.469 2.443 -17.359 1 92 377 MET A CA 1
ATOM 2970 C C . MET A 1 377 ? 5.922 1.083 -17.891 1 92 377 MET A C 1
ATOM 2972 O O . MET A 1 377 ? 7.07 0.688 -17.688 1 92 377 MET A O 1
ATOM 2976 N N . ARG A 1 378 ? 5.098 0.344 -18.609 1 88.06 378 ARG A N 1
ATOM 2977 C CA . ARG A 1 378 ? 5.383 -0.999 -19.094 1 88.06 378 ARG A CA 1
ATOM 2978 C C . ARG A 1 378 ? 6.41 -0.961 -20.234 1 88.06 378 ARG A C 1
ATOM 2980 O O . ARG A 1 378 ? 7.051 -1.972 -20.531 1 88.06 378 ARG A O 1
ATOM 2987 N N . TYR A 1 379 ? 6.578 0.223 -20.781 1 88.69 379 TYR A N 1
ATOM 2988 C CA . TYR A 1 379 ? 7.441 0.337 -21.953 1 88.69 379 TYR A CA 1
ATOM 2989 C C . TYR A 1 379 ? 8.75 1.035 -21.594 1 88.69 379 TYR A C 1
ATOM 2991 O O . TYR A 1 379 ? 9.633 1.174 -22.438 1 88.69 379 TYR A O 1
ATOM 2999 N N . LEU A 1 380 ? 8.797 1.437 -20.391 1 92.75 380 LEU A N 1
ATOM 3000 C CA . LEU A 1 380 ? 10.047 2.053 -19.969 1 92.75 380 LEU A CA 1
ATOM 3001 C C . LEU A 1 380 ? 11.141 1.001 -19.781 1 92.75 380 LEU A C 1
ATOM 3003 O O . LEU A 1 380 ? 10.953 0.029 -19.047 1 92.75 380 LEU A O 1
ATOM 3007 N N . ILE A 1 381 ? 12.195 1.205 -20.391 1 93.62 381 ILE A N 1
ATOM 3008 C CA . ILE A 1 381 ? 13.305 0.254 -20.344 1 93.62 381 ILE A CA 1
ATOM 3009 C C . ILE A 1 381 ? 14.039 0.376 -19.016 1 93.62 381 ILE A C 1
ATOM 3011 O O . ILE A 1 381 ? 13.984 1.421 -18.359 1 93.62 381 ILE A O 1
ATOM 3015 N N . GLY A 1 382 ? 14.695 -0.666 -18.625 1 94.75 382 GLY A N 1
ATOM 3016 C CA . GLY A 1 382 ? 15.523 -0.624 -17.438 1 94.75 382 GLY A CA 1
ATOM 3017 C C . GLY A 1 382 ? 14.977 -1.477 -16.297 1 94.75 382 GLY A C 1
ATOM 3018 O O . GLY A 1 382 ? 15.43 -1.364 -15.156 1 94.75 382 GLY A O 1
ATOM 3019 N N . LYS A 1 383 ? 14.039 -2.299 -16.594 1 94.94 383 LYS A N 1
ATOM 3020 C CA . LYS A 1 383 ? 13.539 -3.234 -15.594 1 94.94 383 LYS A CA 1
ATOM 3021 C C . LYS A 1 383 ? 14.594 -4.273 -15.234 1 94.94 383 LYS A C 1
ATOM 3023 O O . LYS A 1 383 ? 15.602 -4.41 -15.93 1 94.94 383 LYS A O 1
ATOM 3028 N N . ARG A 1 384 ? 14.352 -4.898 -14.203 1 96.62 384 ARG A N 1
ATOM 3029 C CA . ARG A 1 384 ? 15.344 -5.82 -13.648 1 96.62 384 ARG A CA 1
ATOM 3030 C C . ARG A 1 384 ? 15.727 -6.879 -14.672 1 96.62 384 ARG A C 1
ATOM 3032 O O . ARG A 1 384 ? 16.922 -7.16 -14.867 1 96.62 384 ARG A O 1
ATOM 3039 N N . ASP A 1 385 ? 14.703 -7.516 -15.344 1 96.06 385 ASP A N 1
ATOM 3040 C CA . ASP A 1 385 ? 14.984 -8.57 -16.312 1 96.06 385 ASP A CA 1
ATOM 3041 C C . ASP A 1 385 ? 15.836 -8.039 -17.469 1 96.06 385 ASP A C 1
ATOM 3043 O O . ASP A 1 385 ? 16.734 -8.727 -17.953 1 96.06 385 ASP A O 1
ATOM 3047 N N . GLU A 1 386 ? 15.609 -6.836 -17.859 1 97.62 386 GLU A N 1
ATOM 3048 C CA . GLU A 1 386 ? 16.359 -6.219 -18.953 1 97.62 386 GLU A CA 1
ATOM 3049 C C . GLU A 1 386 ? 17.797 -5.906 -18.516 1 97.62 386 GLU A C 1
ATOM 3051 O O . GLU A 1 386 ? 18.734 -6.141 -19.266 1 97.62 386 GLU A O 1
ATOM 3056 N N . ARG A 1 387 ? 17.922 -5.398 -17.344 1 98.44 387 ARG A N 1
ATOM 3057 C CA . ARG A 1 387 ? 19.25 -5.078 -16.828 1 98.44 387 ARG A CA 1
ATOM 3058 C C . ARG A 1 387 ? 20.094 -6.336 -16.672 1 98.44 387 ARG A C 1
ATOM 3060 O O . ARG A 1 387 ? 21.281 -6.328 -16.984 1 98.44 387 ARG A O 1
ATOM 3067 N N . ILE A 1 388 ? 19.469 -7.402 -16.188 1 98.56 388 ILE A N 1
ATOM 3068 C CA . ILE A 1 388 ? 20.188 -8.664 -16.016 1 98.56 388 ILE A CA 1
ATOM 3069 C C . ILE A 1 388 ? 20.641 -9.188 -17.375 1 98.56 388 ILE A C 1
ATOM 3071 O O . ILE A 1 388 ? 21.781 -9.625 -17.547 1 98.56 388 ILE A O 1
ATOM 3075 N N . PHE A 1 389 ? 19.75 -9.164 -18.344 1 98.38 389 PHE A N 1
ATOM 3076 C CA . PHE A 1 389 ? 20.078 -9.617 -19.688 1 98.38 389 PHE A CA 1
ATOM 3077 C C . PHE A 1 389 ? 21.219 -8.797 -20.281 1 98.38 389 PHE A C 1
ATOM 3079 O O . PHE A 1 389 ? 22.156 -9.352 -20.844 1 98.38 389 PHE A O 1
ATOM 3086 N N . LEU A 1 390 ? 21.125 -7.477 -20.109 1 98.44 390 LEU A N 1
ATOM 3087 C CA . LEU A 1 390 ? 22.172 -6.574 -20.578 1 98.44 390 LEU A CA 1
ATOM 3088 C C . LEU A 1 390 ? 23.5 -6.898 -19.891 1 98.44 390 LEU A C 1
ATOM 3090 O O . LEU A 1 390 ? 24.547 -6.906 -20.531 1 98.44 390 LEU A O 1
ATOM 3094 N N . THR 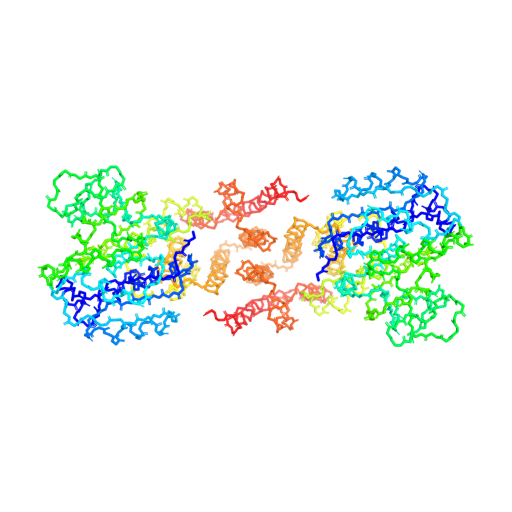A 1 391 ? 23.438 -7.121 -18.625 1 98.88 391 THR A N 1
ATOM 3095 C CA . THR A 1 391 ? 24.641 -7.461 -17.859 1 98.88 391 THR A CA 1
ATOM 3096 C C . THR A 1 391 ? 25.297 -8.719 -18.406 1 98.88 391 THR A C 1
ATOM 3098 O O . THR A 1 391 ? 26.516 -8.766 -18.578 1 98.88 391 THR A O 1
ATOM 3101 N N . MET A 1 392 ? 24.453 -9.758 -18.703 1 98.81 392 MET A N 1
ATOM 3102 C CA . MET A 1 392 ? 24.984 -10.984 -19.297 1 98.81 392 MET A CA 1
ATOM 3103 C C . MET A 1 392 ? 25.719 -10.688 -20.609 1 98.81 392 MET A C 1
ATOM 3105 O O . MET A 1 392 ? 26.844 -11.125 -20.812 1 98.81 392 MET A O 1
ATOM 3109 N N . LEU A 1 393 ? 25.109 -9.914 -21.453 1 98.75 393 LEU A N 1
ATOM 3110 C CA . LEU A 1 393 ? 25.672 -9.602 -22.75 1 98.75 393 LEU A CA 1
ATOM 3111 C C . LEU A 1 393 ? 27.031 -8.906 -22.609 1 98.75 393 LEU A C 1
ATOM 3113 O O . LEU A 1 393 ? 27.984 -9.242 -23.312 1 98.75 393 LEU A O 1
ATOM 3117 N N . PHE A 1 394 ? 27.109 -7.957 -21.719 1 98.81 394 PHE A N 1
ATOM 3118 C CA . PHE A 1 394 ? 28.344 -7.199 -21.531 1 98.81 394 PHE A CA 1
ATOM 3119 C C . PHE A 1 394 ? 29.406 -8.055 -20.875 1 98.81 394 PHE A C 1
ATOM 3121 O O . PHE A 1 394 ? 30.609 -7.898 -21.156 1 98.81 394 PHE A O 1
ATOM 3128 N N . CYS A 1 395 ? 29.016 -8.922 -19.953 1 98.69 395 CYS A N 1
ATOM 3129 C CA . CYS A 1 395 ? 29.969 -9.859 -19.375 1 98.69 395 CYS A CA 1
ATOM 3130 C C . CYS A 1 395 ? 30.562 -10.766 -20.453 1 98.69 395 CYS A C 1
ATOM 3132 O O . CYS A 1 395 ? 31.766 -11.031 -20.438 1 98.69 395 CYS A O 1
ATOM 3134 N N . LEU A 1 396 ? 29.734 -11.258 -21.391 1 98.62 396 LEU A N 1
ATOM 3135 C CA . LEU A 1 396 ? 30.188 -12.102 -22.5 1 98.62 396 LEU A CA 1
ATOM 3136 C C . LEU A 1 396 ? 31.156 -11.328 -23.391 1 98.62 396 LEU A C 1
ATOM 3138 O O . LEU A 1 396 ? 32.125 -11.891 -23.891 1 98.62 396 LEU A O 1
ATOM 3142 N N . ALA A 1 397 ? 30.906 -10.039 -23.578 1 98.31 397 ALA A N 1
ATOM 3143 C CA . ALA A 1 397 ? 31.719 -9.195 -24.453 1 98.31 397 ALA A CA 1
ATOM 3144 C C . ALA A 1 397 ? 32.969 -8.688 -23.734 1 98.31 397 ALA A C 1
ATOM 3146 O O . ALA A 1 397 ? 33.875 -8.164 -24.359 1 98.31 397 ALA A O 1
ATOM 3147 N N . GLY A 1 398 ? 33 -8.766 -22.469 1 97.75 398 GLY A N 1
ATOM 3148 C CA . GLY A 1 398 ? 34.125 -8.305 -21.688 1 97.75 398 GLY A CA 1
ATOM 3149 C C . GLY A 1 398 ? 34.156 -6.797 -21.516 1 97.75 398 GLY A C 1
ATOM 3150 O O . GLY A 1 398 ? 35.219 -6.215 -21.281 1 97.75 398 GLY A O 1
ATOM 3151 N N . GLN A 1 399 ? 33.062 -6.055 -21.688 1 98.25 399 GLN A N 1
ATOM 3152 C CA . GLN A 1 399 ? 32.969 -4.602 -21.594 1 98.25 399 GLN A CA 1
ATOM 3153 C C . GLN A 1 399 ? 32.312 -4.18 -20.281 1 98.25 399 GLN A C 1
ATOM 3155 O O . GLN A 1 399 ? 31.25 -3.555 -20.297 1 98.25 399 GLN A O 1
ATOM 3160 N N . ILE A 1 400 ? 33.062 -4.379 -19.172 1 98.56 400 ILE A N 1
ATOM 3161 C CA . ILE A 1 400 ? 32.469 -4.258 -17.844 1 98.56 400 ILE A CA 1
ATOM 3162 C C . ILE A 1 400 ? 32.344 -2.781 -17.469 1 98.56 400 ILE A C 1
ATOM 3164 O O . ILE A 1 400 ? 31.328 -2.359 -16.922 1 98.56 400 ILE A O 1
ATOM 3168 N N . LYS A 1 401 ? 33.344 -1.927 -17.719 1 98.31 401 LYS A N 1
ATOM 3169 C CA . LYS A 1 401 ? 33.25 -0.5 -17.422 1 98.31 401 LYS A CA 1
ATOM 3170 C C . LYS A 1 401 ? 32.094 0.151 -18.188 1 98.31 401 LYS A C 1
ATOM 3172 O O . LYS A 1 401 ? 31.328 0.939 -17.609 1 98.31 401 LYS A O 1
ATOM 3177 N N . ALA A 1 402 ? 31.984 -0.227 -19.453 1 98.56 402 ALA A N 1
ATOM 3178 C CA . ALA A 1 402 ? 30.875 0.277 -20.266 1 98.56 402 ALA A CA 1
ATOM 3179 C C . ALA A 1 402 ? 29.531 -0.144 -19.672 1 98.56 402 ALA A C 1
ATOM 3181 O O . ALA A 1 402 ? 28.562 0.626 -19.703 1 98.56 402 ALA A O 1
ATOM 3182 N N . LEU A 1 403 ? 29.438 -1.357 -19.188 1 98.75 403 LEU A N 1
ATOM 3183 C CA . LEU A 1 403 ? 28.219 -1.86 -18.547 1 98.75 403 LEU A CA 1
ATOM 3184 C C . LEU A 1 403 ? 27.812 -0.976 -17.375 1 98.75 403 LEU A C 1
ATOM 3186 O O . LEU A 1 403 ? 26.672 -0.527 -17.297 1 98.75 403 LEU A O 1
ATOM 3190 N N . PHE A 1 404 ? 28.766 -0.733 -16.469 1 98.81 404 PHE A N 1
ATOM 3191 C CA . PHE A 1 404 ? 28.469 0.048 -15.273 1 98.81 404 PHE A CA 1
ATOM 3192 C C . PHE A 1 404 ? 28.062 1.467 -15.648 1 98.81 404 PHE A C 1
ATOM 3194 O O . PHE A 1 404 ? 27.141 2.029 -15.047 1 98.81 404 PHE A O 1
ATOM 3201 N N . ALA A 1 405 ? 28.734 2.084 -16.625 1 98.81 405 ALA A N 1
ATOM 3202 C CA . ALA A 1 405 ? 28.344 3.414 -17.094 1 98.81 405 ALA A CA 1
ATOM 3203 C C . ALA A 1 405 ? 26.922 3.416 -17.641 1 98.81 405 ALA A C 1
ATOM 3205 O O . ALA A 1 405 ? 26.125 4.293 -17.297 1 98.81 405 ALA A O 1
ATOM 3206 N N . LEU A 1 406 ? 26.641 2.418 -18.453 1 98.75 406 LEU A N 1
ATOM 3207 C CA . LEU A 1 406 ? 25.312 2.307 -19.047 1 98.75 406 LEU A CA 1
ATOM 3208 C C . LEU A 1 406 ? 24.25 2.109 -17.969 1 98.75 406 LEU A C 1
ATOM 3210 O O . LEU A 1 406 ? 23.219 2.781 -17.984 1 98.75 406 LEU A O 1
ATOM 3214 N N . LEU A 1 407 ? 24.453 1.171 -17.031 1 98.75 407 LEU A N 1
ATOM 3215 C CA . LEU A 1 407 ? 23.484 0.898 -15.969 1 98.75 407 LEU A CA 1
ATOM 3216 C C . LEU A 1 407 ? 23.266 2.135 -15.109 1 98.75 407 LEU A C 1
ATOM 3218 O O . LEU A 1 407 ? 22.141 2.41 -14.695 1 98.75 407 LEU A O 1
ATOM 3222 N N . ALA A 1 408 ? 24.344 2.875 -14.805 1 98.81 408 ALA A N 1
ATOM 3223 C CA . ALA A 1 408 ? 24.219 4.09 -14 1 98.81 408 ALA A CA 1
ATOM 3224 C C . ALA A 1 408 ? 23.297 5.102 -14.664 1 98.81 408 ALA A C 1
ATOM 3226 O O . ALA A 1 408 ? 22.406 5.66 -14.016 1 98.81 408 ALA A O 1
ATOM 3227 N N . VAL A 1 409 ? 23.453 5.266 -15.922 1 98.62 409 VAL A N 1
ATOM 3228 C CA . VAL A 1 409 ? 22.641 6.227 -16.656 1 98.62 409 VAL A CA 1
ATOM 3229 C C . VAL A 1 409 ? 21.219 5.684 -16.828 1 98.62 409 VAL A C 1
ATOM 3231 O O . VAL A 1 409 ? 20.25 6.375 -16.547 1 98.62 409 VAL A O 1
ATOM 3234 N N . LEU A 1 410 ? 21.094 4.453 -17.25 1 98.38 410 LEU A N 1
ATOM 3235 C CA . LEU A 1 410 ? 19.812 3.82 -17.578 1 98.38 410 LEU A CA 1
ATOM 3236 C C . LEU A 1 410 ? 18.891 3.803 -16.359 1 98.38 410 LEU A C 1
ATOM 3238 O O . LEU A 1 410 ? 17.734 4.207 -16.453 1 98.38 410 LEU A O 1
ATOM 3242 N N . THR A 1 411 ? 19.344 3.371 -15.258 1 98.38 411 THR A N 1
ATOM 3243 C CA . THR A 1 411 ? 18.516 3.199 -14.07 1 98.38 411 THR A CA 1
ATOM 3244 C C . THR A 1 411 ? 18.078 4.551 -13.516 1 98.38 411 THR A C 1
ATOM 3246 O O . THR A 1 411 ? 16.906 4.746 -13.188 1 98.38 411 THR A O 1
ATOM 3249 N N . ASN A 1 412 ? 19 5.512 -13.414 1 98.38 412 ASN A N 1
ATOM 3250 C CA . ASN A 1 412 ? 18.656 6.805 -12.836 1 98.38 412 ASN A CA 1
ATOM 3251 C C . ASN A 1 412 ? 17.766 7.613 -13.781 1 98.38 412 ASN A C 1
ATOM 3253 O O . ASN A 1 412 ? 16.891 8.359 -13.328 1 98.38 412 ASN A O 1
ATOM 3257 N N . LEU A 1 413 ? 17.984 7.453 -15.07 1 98.06 413 LEU A N 1
ATOM 3258 C CA . LEU A 1 413 ? 17.078 8.07 -16.031 1 98.06 413 LEU A CA 1
ATOM 3259 C C . LEU A 1 413 ? 15.68 7.453 -15.922 1 98.06 413 LEU A C 1
ATOM 3261 O O . LEU A 1 413 ? 14.68 8.164 -16.031 1 98.06 413 LEU A O 1
ATOM 3265 N N . ARG A 1 414 ? 15.609 6.195 -15.766 1 97.62 414 ARG A N 1
ATOM 3266 C CA . ARG A 1 414 ? 14.32 5.535 -15.617 1 97.62 414 ARG A CA 1
ATOM 3267 C C . ARG A 1 414 ? 13.586 6.039 -14.383 1 97.62 414 ARG A C 1
ATOM 3269 O O . ARG A 1 414 ? 12.367 6.238 -14.414 1 97.62 414 ARG A O 1
ATOM 3276 N N . ILE A 1 415 ? 14.266 6.176 -13.273 1 98.12 415 ILE A N 1
ATOM 3277 C CA . ILE A 1 415 ? 13.656 6.672 -12.047 1 98.12 415 ILE A CA 1
ATOM 3278 C C . ILE A 1 415 ? 13.094 8.07 -12.273 1 98.12 415 ILE A C 1
ATOM 3280 O O . ILE A 1 415 ? 11.961 8.367 -11.875 1 98.12 415 ILE A O 1
ATOM 3284 N N . ALA A 1 416 ? 13.914 8.922 -12.938 1 98.06 416 ALA A N 1
ATOM 3285 C CA . ALA A 1 416 ? 13.461 10.273 -13.266 1 98.06 416 ALA A CA 1
ATOM 3286 C C . ALA A 1 416 ? 12.203 10.227 -14.133 1 98.06 416 ALA A C 1
ATOM 3288 O O . ALA A 1 416 ? 11.25 10.969 -13.891 1 98.06 416 ALA A O 1
ATOM 3289 N N . ALA A 1 417 ? 12.211 9.367 -15.102 1 97.81 417 ALA A N 1
ATOM 3290 C CA . ALA A 1 417 ? 11.055 9.203 -15.977 1 97.81 417 ALA A CA 1
ATOM 3291 C C . ALA A 1 417 ? 9.844 8.703 -15.203 1 97.81 417 ALA A C 1
ATOM 3293 O O . ALA A 1 417 ? 8.719 9.141 -15.438 1 97.81 417 ALA A O 1
ATOM 3294 N N . THR A 1 418 ? 10.07 7.77 -14.312 1 97.31 418 THR A N 1
ATOM 3295 C CA . THR A 1 418 ? 8.992 7.242 -13.484 1 97.31 418 THR A CA 1
ATOM 3296 C C . THR A 1 418 ? 8.344 8.352 -12.664 1 97.31 418 THR A C 1
ATOM 3298 O O . THR A 1 418 ? 7.121 8.492 -12.648 1 97.31 418 THR A O 1
ATOM 3301 N N . VAL A 1 419 ? 9.164 9.148 -12 1 97 419 VAL A N 1
ATOM 3302 C CA . VAL A 1 419 ? 8.664 10.25 -11.18 1 97 419 VAL A CA 1
ATOM 3303 C C . VAL A 1 419 ? 7.875 11.227 -12.055 1 97 419 VAL A C 1
ATOM 3305 O O . VAL A 1 419 ? 6.797 11.68 -11.664 1 97 419 VAL A O 1
ATOM 3308 N N . TRP A 1 420 ? 8.438 11.469 -13.203 1 96.69 420 TRP A N 1
ATOM 3309 C CA . TRP A 1 420 ? 7.777 12.375 -14.141 1 96.69 420 TRP A CA 1
ATOM 3310 C C . TRP A 1 420 ? 6.422 11.82 -14.57 1 96.69 420 TRP A C 1
ATOM 3312 O O . TRP A 1 420 ? 5.43 12.555 -14.617 1 96.69 420 TRP A O 1
ATOM 3322 N N . LEU A 1 421 ? 6.34 10.578 -14.859 1 96.12 421 LEU A N 1
ATOM 3323 C CA . LEU A 1 421 ? 5.094 9.945 -15.281 1 96.12 421 LEU A CA 1
ATOM 3324 C C . LEU A 1 421 ? 4.07 9.953 -14.156 1 96.12 421 LEU A C 1
ATOM 3326 O O . LEU A 1 421 ? 2.873 10.133 -14.398 1 96.12 421 LEU A O 1
ATOM 3330 N N . VAL A 1 422 ? 4.523 9.695 -12.93 1 95.81 422 VAL A N 1
ATOM 3331 C CA . VAL A 1 422 ? 3.617 9.75 -11.781 1 95.81 422 VAL A CA 1
ATOM 3332 C C . VAL A 1 422 ? 3.07 11.172 -11.633 1 95.81 422 VAL A C 1
ATOM 3334 O O . VAL A 1 422 ? 1.875 11.359 -11.391 1 95.81 422 VAL A O 1
ATOM 3337 N N . TRP A 1 423 ? 3.967 12.164 -11.773 1 94.94 423 TRP A N 1
ATOM 3338 C CA . TRP A 1 423 ? 3.564 13.562 -11.688 1 94.94 423 TRP A CA 1
ATOM 3339 C C . TRP A 1 423 ? 2.498 13.891 -12.727 1 94.94 423 TRP A C 1
ATOM 3341 O O . TRP A 1 423 ? 1.484 14.516 -12.414 1 94.94 423 TRP A O 1
ATOM 3351 N N . LYS A 1 424 ? 2.619 13.43 -13.922 1 94.06 424 LYS A N 1
ATOM 3352 C CA . LYS A 1 424 ? 1.744 13.734 -15.047 1 94.06 424 LYS A CA 1
ATOM 3353 C C . LYS A 1 424 ? 0.389 13.047 -14.891 1 94.06 424 LYS A C 1
ATOM 3355 O O . LYS A 1 424 ? -0.642 13.609 -15.273 1 94.06 424 LYS A O 1
ATOM 3360 N N . ASN A 1 425 ? 0.381 11.844 -14.266 1 91.62 425 ASN A N 1
ATOM 3361 C CA . ASN A 1 425 ? -0.835 11.039 -14.273 1 91.62 425 ASN A CA 1
ATOM 3362 C C . ASN A 1 425 ? -1.576 11.133 -12.945 1 91.62 425 ASN A C 1
ATOM 3364 O O . ASN A 1 425 ? -2.766 10.82 -12.867 1 91.62 425 ASN A O 1
ATOM 3368 N N . LYS A 1 426 ? -0.9 11.352 -11.844 1 79.69 426 LYS A N 1
ATOM 3369 C CA . LYS A 1 426 ? -1.544 11.305 -10.531 1 79.69 426 LYS A CA 1
ATOM 3370 C C . LYS A 1 426 ? -1.56 12.688 -9.883 1 79.69 426 LYS A C 1
ATOM 3372 O O . LYS A 1 426 ? -1.67 12.797 -8.656 1 79.69 426 LYS A O 1
ATOM 3377 N N . LYS A 1 427 ? -1.398 13.75 -10.625 1 63.88 427 LYS A N 1
ATOM 3378 C CA . LYS A 1 427 ? -1.413 15.078 -10 1 63.88 427 LYS A CA 1
ATOM 3379 C C . LYS A 1 427 ? -2.684 15.281 -9.18 1 63.88 427 LYS A C 1
ATOM 3381 O O . LYS A 1 427 ? -3.789 15.039 -9.664 1 63.88 427 LYS A O 1
ATOM 3386 N N . ASP A 1 428 ? -2.502 14.977 -7.715 1 59.28 428 ASP A N 1
ATOM 3387 C CA . ASP A 1 428 ? -3.557 15.281 -6.754 1 59.28 428 ASP A CA 1
ATOM 3388 C C . ASP A 1 428 ? -3.963 16.75 -6.836 1 59.28 428 ASP A C 1
ATOM 3390 O O . ASP A 1 428 ? -3.162 17.609 -7.227 1 59.28 428 ASP A O 1
ATOM 3394 N N . MET B 1 1 ? -25.047 8.43 14.875 1 78.81 1 MET B N 1
ATOM 3395 C CA . MET B 1 1 ? -24.734 8.789 13.492 1 78.81 1 MET B CA 1
ATOM 3396 C C . MET B 1 1 ? -24.422 10.273 13.375 1 78.81 1 MET B C 1
ATOM 3398 O O . MET B 1 1 ? -25.016 11.102 14.062 1 78.81 1 MET B O 1
ATOM 3402 N N . THR B 1 2 ? -23.344 10.758 12.664 1 89.5 2 THR B N 1
ATOM 3403 C CA . THR B 1 2 ? -22.953 12.148 12.438 1 89.5 2 THR B CA 1
ATOM 3404 C C . THR B 1 2 ? -24.047 12.898 11.68 1 89.5 2 THR B C 1
ATOM 3406 O O . THR B 1 2 ? -24.547 12.422 10.672 1 89.5 2 THR B O 1
ATOM 3409 N N . PRO B 1 3 ? -24.422 14.062 12.297 1 94.94 3 PRO B N 1
ATOM 3410 C CA . PRO B 1 3 ? -25.438 14.844 11.57 1 94.94 3 PRO B CA 1
ATOM 3411 C C . PRO B 1 3 ? -24.984 15.234 10.164 1 94.94 3 PRO B C 1
ATOM 3413 O O . PRO B 1 3 ? -23.797 15.5 9.945 1 94.94 3 PRO B O 1
ATOM 3416 N N . LYS B 1 4 ? -25.938 15.312 9.289 1 95.81 4 LYS B N 1
ATOM 3417 C CA . LYS B 1 4 ? -25.641 15.562 7.883 1 95.81 4 LYS B CA 1
ATOM 3418 C C . LYS B 1 4 ? -25.438 17.047 7.617 1 95.81 4 LYS B C 1
ATOM 3420 O O . LYS B 1 4 ? -24.812 17.422 6.629 1 95.81 4 LYS B O 1
ATOM 3425 N N . ARG B 1 5 ? -25.953 17.969 8.5 1 96.94 5 ARG B N 1
ATOM 3426 C CA . ARG B 1 5 ? -25.859 19.406 8.289 1 96.94 5 ARG B CA 1
ATOM 3427 C C . ARG B 1 5 ? -25.172 20.094 9.469 1 96.94 5 ARG B C 1
ATOM 3429 O O . ARG B 1 5 ? -25.328 19.672 10.617 1 96.94 5 ARG B O 1
ATOM 3436 N N . ALA B 1 6 ? -24.406 21.094 9.18 1 98.31 6 ALA B N 1
ATOM 3437 C CA . ALA B 1 6 ? -23.75 21.906 10.195 1 98.31 6 ALA B CA 1
ATOM 3438 C C . ALA B 1 6 ? -23.984 23.391 9.953 1 98.31 6 ALA B C 1
ATOM 3440 O O . ALA B 1 6 ? -23.859 23.875 8.82 1 98.31 6 ALA B O 1
ATOM 3441 N N . VAL B 1 7 ? -24.375 24.109 10.992 1 98.31 7 VAL B N 1
ATOM 3442 C CA . VAL B 1 7 ? -24.562 25.547 10.945 1 98.31 7 VAL B CA 1
ATOM 3443 C C . VAL B 1 7 ? -23.328 26.25 11.508 1 98.31 7 VAL B C 1
ATOM 3445 O O . VAL B 1 7 ? -22.812 25.859 12.562 1 98.31 7 VAL B O 1
ATOM 3448 N N . ILE B 1 8 ? -22.797 27.188 10.812 1 98.19 8 ILE B N 1
ATOM 3449 C CA . ILE B 1 8 ? -21.609 27.938 11.211 1 98.19 8 ILE B CA 1
ATOM 3450 C C . ILE B 1 8 ? -21.984 29.406 11.438 1 98.19 8 ILE B C 1
ATOM 3452 O O . ILE B 1 8 ? -22.469 30.078 10.523 1 98.19 8 ILE B O 1
ATOM 3456 N N . LEU B 1 9 ? -21.797 29.828 12.641 1 97.12 9 LEU B N 1
ATOM 3457 C CA . LEU B 1 9 ? -22.062 31.234 12.938 1 97.12 9 LEU B CA 1
ATOM 3458 C C . LEU B 1 9 ? -20.828 32.094 12.609 1 97.12 9 LEU B C 1
ATOM 3460 O O . LEU B 1 9 ? -19.781 31.938 13.234 1 97.12 9 LEU B O 1
ATOM 3464 N N . ALA B 1 10 ? -20.953 32.969 11.625 1 94.81 10 ALA B N 1
ATOM 3465 C CA . ALA B 1 10 ? -19.844 33.812 11.148 1 94.81 10 ALA B CA 1
ATOM 3466 C C . ALA B 1 10 ? -20.312 35.219 10.859 1 94.81 10 ALA B C 1
ATOM 3468 O O . ALA B 1 10 ? -19.875 35.844 9.883 1 94.81 10 ALA B O 1
ATOM 3469 N N . ALA B 1 11 ? -21.219 35.719 11.664 1 89.5 11 ALA B N 1
ATOM 3470 C CA . ALA B 1 11 ? -21.812 37.031 11.367 1 89.5 11 ALA B CA 1
ATOM 3471 C C . ALA B 1 11 ? -21.078 38.156 12.094 1 89.5 11 ALA B C 1
ATOM 3473 O O . ALA B 1 11 ? -21.312 39.312 11.82 1 89.5 11 ALA B O 1
ATOM 3474 N N . GLY B 1 12 ? -20.188 37.781 12.953 1 82.44 12 GLY B N 1
ATOM 3475 C CA . GLY B 1 12 ? -19.469 38.781 13.711 1 82.44 12 GLY B CA 1
ATOM 3476 C C . GLY B 1 12 ? -18.469 39.562 12.867 1 82.44 12 GLY B C 1
ATOM 3477 O O . GLY B 1 12 ? -17.938 39.031 11.891 1 82.44 12 GLY B O 1
ATOM 3478 N N . LEU B 1 13 ? -18.234 40.812 13.289 1 75.69 13 LEU B N 1
ATOM 3479 C CA . LEU B 1 13 ? -17.328 41.688 12.523 1 75.69 13 LEU B CA 1
ATOM 3480 C C . LEU B 1 13 ? -15.883 41.469 12.961 1 75.69 13 LEU B C 1
ATOM 3482 O O . LEU B 1 13 ? -14.961 41.906 12.273 1 75.69 13 LEU B O 1
ATOM 3486 N N . GLY B 1 14 ? -15.586 40.75 14.023 1 70.62 14 GLY B N 1
ATOM 3487 C CA . GLY B 1 14 ? -14.234 40.406 14.453 1 70.62 14 GLY B CA 1
ATOM 3488 C C . GLY B 1 14 ? -13.398 41.625 14.781 1 70.62 14 GLY B C 1
ATOM 3489 O O . GLY B 1 14 ? -12.25 41.719 14.344 1 70.62 14 GLY B O 1
ATOM 3490 N N . THR B 1 15 ? -13.859 42.594 15.516 1 72.31 15 THR B N 1
ATOM 3491 C CA . THR B 1 15 ? -13.273 43.938 15.719 1 72.31 15 THR B CA 1
ATOM 3492 C C . THR B 1 15 ? -11.977 43.812 16.516 1 72.31 15 THR B C 1
ATOM 3494 O O . THR B 1 15 ? -11.102 44.688 16.391 1 72.31 15 THR B O 1
ATOM 3497 N N . ARG B 1 16 ? -11.641 42.75 17.25 1 72.5 16 ARG B N 1
ATOM 3498 C CA . ARG B 1 16 ? -10.453 42.594 18.078 1 72.5 16 ARG B CA 1
ATOM 3499 C C . ARG B 1 16 ? -9.227 42.25 17.234 1 72.5 16 ARG B C 1
ATOM 3501 O O . ARG B 1 16 ? -8.094 42.438 17.672 1 72.5 16 ARG B O 1
ATOM 3508 N N . LEU B 1 17 ? -9.469 41.781 16.031 1 76.94 17 LEU B N 1
ATOM 3509 C CA . LEU B 1 17 ? -8.383 41.438 15.141 1 76.94 17 LEU B CA 1
ATOM 3510 C C . LEU B 1 17 ? -8.188 42.5 14.07 1 76.94 17 LEU B C 1
ATOM 3512 O O . LEU B 1 17 ? -7.285 42.406 13.234 1 76.94 17 LEU B O 1
ATOM 3516 N N . ARG B 1 18 ? -8.859 43.781 14.273 1 73.31 18 ARG B N 1
ATOM 3517 C CA . ARG B 1 18 ? -8.992 45.031 13.531 1 73.31 18 ARG B CA 1
ATOM 3518 C C . ARG B 1 18 ? -8.367 44.906 12.141 1 73.31 18 ARG B C 1
ATOM 3520 O O . ARG B 1 18 ? -9.086 44.844 11.141 1 73.31 18 ARG B O 1
ATOM 3527 N N . LYS B 1 19 ? -7.062 44.906 11.984 1 74.62 19 LYS B N 1
ATOM 3528 C CA . LYS B 1 19 ? -6.34 44.969 10.711 1 74.62 19 LYS B CA 1
ATOM 3529 C C . LYS B 1 19 ? -6.496 43.688 9.914 1 74.62 19 LYS B C 1
ATOM 3531 O O . LYS B 1 19 ? -6.699 43.719 8.703 1 74.62 19 LYS B O 1
ATOM 3536 N N . LEU B 1 20 ? -6.617 42.531 10.562 1 76.19 20 LEU B N 1
ATOM 3537 C CA . LEU B 1 20 ? -6.676 41.25 9.883 1 76.19 20 LEU B CA 1
ATOM 3538 C C . LEU B 1 20 ? -8.078 41 9.352 1 76.19 20 LEU B C 1
ATOM 3540 O O . LEU B 1 20 ? -8.242 40.25 8.359 1 76.19 20 LEU B O 1
ATOM 3544 N N . THR B 1 21 ? -9.109 41.594 10 1 77.5 21 THR B N 1
ATOM 3545 C CA . THR B 1 21 ? -10.484 41.219 9.664 1 77.5 21 THR B CA 1
ATOM 3546 C C . THR B 1 21 ? -11.156 42.344 8.883 1 77.5 21 THR B C 1
ATOM 3548 O O . THR B 1 21 ? -12.367 42.344 8.664 1 77.5 21 THR B O 1
ATOM 3551 N N . GLU B 1 22 ? -10.352 43.344 8.586 1 78.5 22 GLU B N 1
ATOM 3552 C CA . GLU B 1 22 ? -10.914 44.438 7.805 1 78.5 22 GLU B CA 1
ATOM 3553 C C . GLU B 1 22 ? -11.43 43.938 6.453 1 78.5 22 GLU B C 1
ATOM 3555 O O . GLU B 1 22 ? -12.523 44.312 6.027 1 78.5 22 GLU B O 1
ATOM 3560 N N . GLU B 1 23 ? -10.68 43.031 5.961 1 81.75 23 GLU B N 1
ATOM 3561 C CA . GLU B 1 23 ? -11.07 42.562 4.637 1 81.75 23 GLU B CA 1
ATOM 3562 C C . GLU B 1 23 ? -11.398 41.062 4.664 1 81.75 23 GLU B C 1
ATOM 3564 O O . GLU B 1 23 ? -12.086 40.562 3.771 1 81.75 23 GLU B O 1
ATOM 3569 N N . THR B 1 24 ? -10.906 40.406 5.574 1 89.44 24 THR B N 1
ATOM 3570 C CA . THR B 1 24 ? -11.086 38.938 5.633 1 89.44 24 THR B CA 1
ATOM 3571 C C . THR B 1 24 ? -11.82 38.531 6.91 1 89.44 24 THR B C 1
ATOM 3573 O O . THR B 1 24 ? -11.391 38.875 8.016 1 89.44 24 THR B O 1
ATOM 3576 N N . PRO B 1 25 ? -12.93 37.906 6.727 1 92.19 25 PRO B N 1
ATOM 3577 C CA . PRO B 1 25 ? -13.617 37.438 7.938 1 92.19 25 PRO B CA 1
ATOM 3578 C C . PRO B 1 25 ? -12.742 36.531 8.797 1 92.19 25 PRO B C 1
ATOM 3580 O O . PRO B 1 25 ? -11.891 35.812 8.273 1 92.19 25 PRO B O 1
ATOM 3583 N N . LYS B 1 26 ? -12.977 36.562 10.031 1 91.94 26 LYS B N 1
ATOM 3584 C CA . LYS B 1 26 ? -12.164 35.844 11.008 1 91.94 26 LYS B CA 1
ATOM 3585 C C . LYS B 1 26 ? -12.047 34.375 10.633 1 91.94 26 LYS B C 1
ATOM 3587 O O . LYS B 1 26 ? -10.961 33.781 10.695 1 91.94 26 LYS B O 1
ATOM 3592 N N . GLY B 1 27 ? -13.133 33.781 10.234 1 93.44 27 GLY B N 1
ATOM 3593 C CA . GLY B 1 27 ? -13.172 32.375 9.898 1 93.44 27 GLY B CA 1
ATOM 3594 C C . GLY B 1 27 ? -12.273 32.031 8.727 1 93.44 27 GLY B C 1
ATOM 3595 O O . GLY B 1 27 ? -11.875 30.875 8.57 1 93.44 27 GLY B O 1
ATOM 3596 N N . LEU B 1 28 ? -11.93 32.969 7.93 1 95.06 28 LEU B N 1
ATOM 3597 C CA . LEU B 1 28 ? -11.148 32.719 6.727 1 95.06 28 LEU B CA 1
ATOM 3598 C C . LEU B 1 28 ? -9.695 33.156 6.926 1 95.06 28 LEU B C 1
ATOM 3600 O O . LEU B 1 28 ? -8.891 33.094 5.988 1 95.06 28 LEU B O 1
ATOM 3604 N N . LEU B 1 29 ? -9.414 33.594 8.164 1 92.62 29 LEU B N 1
ATOM 3605 C CA . LEU B 1 29 ? -8.016 33.844 8.484 1 92.62 29 LEU B CA 1
ATOM 3606 C C . LEU B 1 29 ? -7.215 32.531 8.477 1 92.62 29 LEU B C 1
ATOM 3608 O O . LEU B 1 29 ? -7.727 31.484 8.875 1 92.62 29 LEU B O 1
ATOM 3612 N N . LYS B 1 30 ? -5.984 32.688 8.039 1 91.94 30 LYS B N 1
ATOM 3613 C CA . LYS B 1 30 ? -5.137 31.484 7.953 1 91.94 30 LYS B CA 1
ATOM 3614 C C . LYS B 1 30 ? -4.336 31.297 9.234 1 91.94 30 LYS B C 1
ATOM 3616 O O . LYS B 1 30 ? -3.729 32.25 9.75 1 91.94 30 LYS B O 1
ATOM 3621 N N . VAL B 1 31 ? -4.438 30.188 9.758 1 92.38 31 VAL B N 1
ATOM 3622 C CA . VAL B 1 31 ? -3.627 29.719 10.875 1 92.38 31 VAL B CA 1
ATOM 3623 C C . VAL B 1 31 ? -2.852 28.469 10.469 1 92.38 31 VAL B C 1
ATOM 3625 O O . VAL B 1 31 ? -3.445 27.469 10.062 1 92.38 31 VAL B O 1
ATOM 3628 N N . ALA B 1 32 ? -1.532 28.516 10.594 1 93.69 32 ALA B N 1
ATOM 3629 C CA . ALA B 1 32 ? -0.656 27.422 10.188 1 93.69 32 ALA B CA 1
ATOM 3630 C C . ALA B 1 32 ? -0.901 27.031 8.727 1 93.69 32 ALA B C 1
ATOM 3632 O O . ALA B 1 32 ? -1.073 25.859 8.414 1 93.69 32 ALA B O 1
ATOM 3633 N N . GLY B 1 33 ? -1.117 27.984 7.992 1 93.12 33 GLY B N 1
ATOM 3634 C CA . GLY B 1 33 ? -1.146 27.828 6.547 1 93.12 33 GLY B CA 1
ATOM 3635 C C . GLY B 1 33 ? -2.527 27.5 6.008 1 93.12 33 GLY B C 1
ATOM 3636 O O . GLY B 1 33 ? -2.701 27.328 4.805 1 93.12 33 GLY B O 1
ATOM 3637 N N . ARG B 1 34 ? -3.561 27.469 6.859 1 94.38 34 ARG B N 1
ATOM 3638 C CA . ARG B 1 34 ? -4.902 27.109 6.422 1 94.38 34 ARG B CA 1
ATOM 3639 C C . ARG B 1 34 ? -5.961 27.938 7.145 1 94.38 34 ARG B C 1
ATOM 3641 O O . ARG B 1 34 ? -5.766 28.328 8.297 1 94.38 34 ARG B O 1
ATOM 3648 N N . GLU B 1 35 ? -7.027 28.203 6.406 1 95.44 35 GLU B N 1
ATOM 3649 C CA . GLU B 1 35 ? -8.117 28.953 7.012 1 95.44 35 GLU B CA 1
ATOM 3650 C C . GLU B 1 35 ? -8.703 28.219 8.219 1 95.44 35 GLU B C 1
ATOM 3652 O O . GLU B 1 35 ? -8.836 27 8.195 1 95.44 35 GLU B O 1
ATOM 3657 N N . ILE B 1 36 ? -9.133 28.969 9.164 1 94.44 36 ILE B N 1
ATOM 3658 C CA . ILE B 1 36 ? -9.719 28.422 10.383 1 94.44 36 ILE B CA 1
ATOM 3659 C C . ILE B 1 36 ? -10.922 27.547 10.031 1 94.44 36 ILE B C 1
ATOM 3661 O O . ILE B 1 36 ? -10.984 26.375 10.43 1 94.44 36 ILE B O 1
ATOM 3665 N N . LEU B 1 37 ? -11.719 28.094 9.219 1 96.19 37 LEU B N 1
ATOM 3666 C CA . LEU B 1 37 ? -12.977 27.422 8.898 1 96.19 37 LEU B CA 1
ATOM 3667 C C . LEU B 1 37 ? -12.742 26.188 8.039 1 96.19 37 LEU B C 1
ATOM 3669 O O . LEU B 1 37 ? -13.461 25.188 8.156 1 96.19 37 LEU B O 1
ATOM 3673 N N . TYR B 1 38 ? -11.781 26.281 7.215 1 96.81 38 TYR B N 1
ATOM 3674 C CA . TYR B 1 38 ? -11.469 25.141 6.363 1 96.81 38 TYR B CA 1
ATOM 3675 C C . TYR B 1 38 ? -11.164 23.906 7.199 1 96.81 38 TYR B C 1
ATOM 3677 O O . TYR B 1 38 ? -11.648 22.797 6.891 1 96.81 38 TYR B O 1
ATOM 3685 N N . ARG B 1 39 ? -10.438 24.047 8.266 1 95.56 39 ARG B N 1
ATOM 3686 C CA . ARG B 1 39 ? -10.023 22.938 9.117 1 95.56 39 ARG B CA 1
ATOM 3687 C C . ARG B 1 39 ? -11.234 22.234 9.711 1 95.56 39 ARG B C 1
ATOM 3689 O O . ARG B 1 39 ? -11.344 21 9.625 1 95.56 39 ARG B O 1
ATOM 3696 N N . THR B 1 40 ? -12.07 22.984 10.203 1 96.12 40 THR B N 1
ATOM 3697 C CA . THR B 1 40 ? -13.266 22.453 10.852 1 96.12 40 THR B CA 1
ATOM 3698 C C . THR B 1 40 ? -14.195 21.812 9.82 1 96.12 40 THR B C 1
ATOM 3700 O O . THR B 1 40 ? -14.641 20.672 9.984 1 96.12 40 THR B O 1
ATOM 3703 N N . MET B 1 41 ? -14.406 22.484 8.727 1 97.56 41 MET B N 1
ATOM 3704 C CA . MET B 1 41 ? -15.352 22.031 7.711 1 97.56 41 MET B CA 1
ATOM 3705 C C . MET B 1 41 ? -14.852 20.766 7.035 1 97.56 41 MET B C 1
ATOM 3707 O O . MET B 1 41 ? -15.625 19.828 6.797 1 97.56 41 MET B O 1
ATOM 3711 N N . LYS B 1 42 ? -13.594 20.766 6.809 1 97.19 42 LYS B N 1
ATOM 3712 C CA . LYS B 1 42 ? -13.031 19.609 6.121 1 97.19 42 LYS B CA 1
ATOM 3713 C C . LYS B 1 42 ? -13.141 18.344 6.98 1 97.19 42 LYS B C 1
ATOM 3715 O O . LYS B 1 42 ? -13.57 17.297 6.5 1 97.19 42 LYS B O 1
ATOM 3720 N N . VAL B 1 43 ? -12.758 18.422 8.258 1 96.12 43 VAL B N 1
ATOM 3721 C CA . VAL B 1 43 ? -12.82 17.281 9.172 1 96.12 43 VAL B CA 1
ATOM 3722 C C . VAL B 1 43 ? -14.273 16.844 9.352 1 96.12 43 VAL B C 1
ATOM 3724 O O . VAL B 1 43 ? -14.57 15.648 9.344 1 96.12 43 VAL B O 1
ATOM 3727 N N . LEU B 1 44 ? -15.188 17.781 9.43 1 97.5 44 LEU B N 1
ATOM 3728 C CA . LEU B 1 44 ? -16.609 17.469 9.578 1 97.5 44 LEU B CA 1
ATOM 3729 C C . LEU B 1 44 ? -17.141 16.766 8.328 1 97.5 44 LEU B C 1
ATOM 3731 O O . LEU B 1 44 ? -17.938 15.828 8.43 1 97.5 44 LEU B O 1
ATOM 3735 N N . GLN B 1 45 ? -16.734 17.234 7.211 1 97.31 45 GLN B N 1
ATOM 3736 C CA . GLN B 1 45 ? -17.109 16.578 5.961 1 97.31 45 GLN B CA 1
ATOM 3737 C C . GLN B 1 45 ? -16.641 15.133 5.934 1 97.31 45 GLN B C 1
ATOM 3739 O O . GLN B 1 45 ? -17.406 14.234 5.551 1 97.31 45 GLN B O 1
ATOM 3744 N N . GLU B 1 46 ? -15.469 14.891 6.391 1 95.5 46 GLU B N 1
ATOM 3745 C CA . GLU B 1 46 ? -14.922 13.539 6.445 1 95.5 46 GLU B CA 1
ATOM 3746 C C . GLU B 1 46 ? -15.703 12.664 7.426 1 95.5 46 GLU B C 1
ATOM 3748 O O . GLU B 1 46 ? -15.789 11.445 7.25 1 95.5 46 GLU B O 1
ATOM 3753 N N . LEU B 1 47 ? -16.203 13.297 8.398 1 96.12 47 LEU B N 1
ATOM 3754 C CA . LEU B 1 47 ? -16.922 12.562 9.438 1 96.12 47 LEU B CA 1
ATOM 3755 C C . LEU B 1 47 ? -18.375 12.312 9.023 1 96.12 47 LEU B C 1
ATOM 3757 O O . LEU B 1 47 ? -19.109 11.625 9.734 1 96.12 47 LEU B O 1
ATOM 3761 N N . GLY B 1 48 ? -18.812 12.938 7.859 1 95.56 48 GLY B N 1
ATOM 3762 C CA . GLY B 1 48 ? -20.125 12.57 7.355 1 95.56 48 GLY B CA 1
ATOM 3763 C C . GLY B 1 48 ? -21.047 13.766 7.141 1 95.56 48 GLY B C 1
ATOM 3764 O O . GLY B 1 48 ? -22.172 13.609 6.676 1 95.56 48 GLY B O 1
ATOM 3765 N N . VAL B 1 49 ? -20.594 14.992 7.492 1 97 49 VAL B N 1
ATOM 3766 C CA . VAL B 1 49 ? -21.406 16.172 7.234 1 97 49 VAL B CA 1
ATOM 3767 C C . VAL B 1 49 ? -21.5 16.422 5.73 1 97 49 VAL B C 1
ATOM 3769 O O . VAL B 1 49 ? -20.5 16.422 5.023 1 97 49 VAL B O 1
ATOM 3772 N N . GLU B 1 50 ? -22.656 16.656 5.246 1 96.31 50 GLU B N 1
ATOM 3773 C CA . GLU B 1 50 ? -22.875 16.75 3.805 1 96.31 50 GLU B CA 1
ATOM 3774 C C . GLU B 1 50 ? -23.047 18.203 3.363 1 96.31 50 GLU B C 1
ATOM 3776 O O . GLU B 1 50 ? -22.703 18.562 2.234 1 96.31 50 GLU B O 1
ATOM 3781 N N . GLU B 1 51 ? -23.688 19 4.223 1 97.56 51 GLU B N 1
ATOM 3782 C CA . GLU B 1 51 ? -23.984 20.375 3.857 1 97.56 51 GLU B CA 1
ATOM 3783 C C . GLU B 1 51 ? -23.734 21.328 5.023 1 97.56 51 GLU B C 1
ATOM 3785 O O . GLU B 1 51 ? -24 20.984 6.176 1 97.56 51 GLU B O 1
ATOM 3790 N N . PHE B 1 52 ? -23.219 22.484 4.633 1 98.25 52 PHE B N 1
ATOM 3791 C CA . PHE B 1 52 ? -22.938 23.516 5.629 1 98.25 52 PHE B CA 1
ATOM 3792 C C . PHE B 1 52 ? -23.828 24.734 5.414 1 98.25 52 PHE B C 1
ATOM 3794 O O . PHE B 1 52 ? -24.156 25.078 4.277 1 98.25 52 PHE B O 1
ATOM 3801 N N . ILE B 1 53 ? -24.25 25.344 6.488 1 98.31 53 ILE B N 1
ATOM 3802 C CA . ILE B 1 53 ? -24.984 26.609 6.469 1 98.31 53 ILE B CA 1
ATOM 3803 C C . ILE B 1 53 ? -24.156 27.672 7.176 1 98.31 53 ILE B C 1
ATOM 3805 O O . ILE B 1 53 ? -23.953 27.609 8.391 1 98.31 53 ILE B O 1
ATOM 3809 N N . ILE B 1 54 ? -23.703 28.625 6.414 1 98.19 54 ILE B N 1
ATOM 3810 C CA . ILE B 1 54 ? -22.906 29.703 6.992 1 98.19 54 ILE B CA 1
ATOM 3811 C C . ILE B 1 54 ? -23.766 30.953 7.152 1 98.19 54 ILE B C 1
ATOM 3813 O O . ILE B 1 54 ? -24.281 31.484 6.172 1 98.19 54 ILE B O 1
ATOM 3817 N N . VAL B 1 55 ? -23.984 31.328 8.406 1 97.88 55 VAL B N 1
ATOM 3818 C CA . VAL B 1 55 ? -24.672 32.562 8.695 1 97.88 55 VAL B CA 1
ATOM 3819 C C . VAL B 1 55 ? -23.672 33.719 8.828 1 97.88 55 VAL B C 1
ATOM 3821 O O . VAL B 1 55 ? -22.859 33.719 9.75 1 97.88 55 VAL B O 1
ATOM 3824 N N . THR B 1 56 ? -23.719 34.625 7.91 1 96.38 56 THR B N 1
ATOM 3825 C CA . THR B 1 56 ? -22.719 35.688 7.875 1 96.38 56 THR B CA 1
ATOM 3826 C C . THR B 1 56 ? -23.391 37.062 7.648 1 96.38 56 THR B C 1
ATOM 3828 O O . THR B 1 56 ? -24.609 37.156 7.695 1 96.38 56 THR B O 1
ATOM 3831 N N . ASN B 1 57 ? -22.609 38.094 7.641 1 93.12 57 ASN B N 1
ATOM 3832 C CA . ASN B 1 57 ? -23.094 39.438 7.355 1 93.12 57 ASN B CA 1
ATOM 3833 C C . ASN B 1 57 ? -22.891 39.781 5.887 1 93.12 57 ASN B C 1
ATOM 3835 O O . ASN B 1 57 ? -22.172 39.094 5.164 1 93.12 57 ASN B O 1
ATOM 3839 N N . PRO B 1 58 ? -23.562 40.844 5.461 1 93.06 58 PRO B N 1
ATOM 3840 C CA . PRO B 1 58 ? -23.484 41.219 4.043 1 93.06 58 PRO B CA 1
ATOM 3841 C C . PRO B 1 58 ? -22.047 41.531 3.598 1 93.06 58 PRO B C 1
ATOM 3843 O O . PRO B 1 58 ? -21.688 41.25 2.453 1 93.06 58 PRO B O 1
ATOM 3846 N N . LYS B 1 59 ? -21.25 41.969 4.434 1 91 59 LYS B N 1
ATOM 3847 C CA . LYS B 1 59 ? -19.891 42.406 4.109 1 91 59 LYS B CA 1
ATOM 3848 C C . LYS B 1 59 ? -19.047 41.219 3.652 1 91 59 LYS B C 1
ATOM 3850 O O . LYS B 1 59 ? -18.234 41.344 2.748 1 91 59 LYS B O 1
ATOM 3855 N N . TYR B 1 60 ? -19.328 40.094 4.227 1 93.38 60 TYR B N 1
ATOM 3856 C CA . TYR B 1 60 ? -18.422 38.969 4.023 1 93.38 60 TYR B CA 1
ATOM 3857 C C . TYR B 1 60 ? -19.078 37.906 3.154 1 93.38 60 TYR B C 1
ATOM 3859 O O . TYR B 1 60 ? -18.484 36.844 2.918 1 93.38 60 TYR B O 1
ATOM 3867 N N . GLU B 1 61 ? -20.203 38.156 2.664 1 94.69 61 GLU B N 1
ATOM 3868 C CA . GLU B 1 61 ? -20.953 37.188 1.888 1 94.69 61 GLU B CA 1
ATOM 3869 C C . GLU B 1 61 ? -20.125 36.656 0.716 1 94.69 61 GLU B C 1
ATOM 3871 O O . GLU B 1 61 ? -20 35.438 0.54 1 94.69 61 GLU B O 1
ATOM 3876 N N . THR B 1 62 ? -19.578 37.531 -0.02 1 95.69 62 THR B N 1
ATOM 3877 C CA . THR B 1 62 ? -18.844 37.188 -1.232 1 95.69 62 THR B CA 1
ATOM 3878 C C . THR B 1 62 ? -17.625 36.312 -0.899 1 95.69 62 THR B C 1
ATOM 3880 O O . THR B 1 62 ? -17.328 35.344 -1.601 1 95.69 62 THR B O 1
ATOM 3883 N N . LYS B 1 63 ? -16.969 36.688 0.121 1 95.81 63 LYS B N 1
ATOM 3884 C CA . LYS B 1 63 ? -15.766 35.969 0.505 1 95.81 63 LYS B CA 1
ATOM 3885 C C . LYS B 1 63 ? -16.078 34.531 0.911 1 95.81 63 LYS B C 1
ATOM 3887 O O . LYS B 1 63 ? -15.367 33.594 0.533 1 95.81 63 LYS B O 1
ATOM 3892 N N . PHE B 1 64 ? -17.141 34.344 1.612 1 96.88 64 PHE B N 1
ATOM 3893 C CA . PHE B 1 64 ? -17.516 33 2.037 1 96.88 64 PHE B CA 1
ATOM 3894 C C . PHE B 1 64 ? -18 32.156 0.851 1 96.88 64 PHE B C 1
ATOM 3896 O O . PHE B 1 64 ? -17.734 30.953 0.774 1 96.88 64 PHE B O 1
ATOM 3903 N N . ARG B 1 65 ? -18.688 32.781 -0.041 1 96.56 65 ARG B N 1
ATOM 3904 C CA . ARG B 1 65 ? -19.141 32.094 -1.246 1 96.56 65 ARG B CA 1
ATOM 3905 C C . ARG B 1 65 ? -17.953 31.625 -2.074 1 96.56 65 ARG B C 1
ATOM 3907 O O . ARG B 1 65 ? -17.938 30.484 -2.547 1 96.56 65 ARG B O 1
ATOM 3914 N N . GLU B 1 66 ? -17.031 32.5 -2.254 1 96.81 66 GLU B N 1
ATOM 3915 C CA . GLU B 1 66 ? -15.836 32.156 -3.006 1 96.81 66 GLU B CA 1
ATOM 3916 C C . GLU B 1 66 ? -15.07 31.016 -2.324 1 96.81 66 GLU B C 1
ATOM 3918 O O . GLU B 1 66 ? -14.586 30.109 -2.988 1 96.81 66 GLU B O 1
ATOM 3923 N N . PHE B 1 67 ? -14.992 31.203 -1.044 1 96.69 67 PHE B N 1
ATOM 3924 C CA . PHE B 1 67 ? -14.32 30.188 -0.241 1 96.69 67 PHE B CA 1
ATOM 3925 C C . PHE B 1 67 ? -14.977 28.828 -0.422 1 96.69 67 PHE B C 1
ATOM 3927 O O . PHE B 1 67 ? -14.297 27.828 -0.64 1 96.69 67 PHE B O 1
ATOM 3934 N N . ALA B 1 68 ? -16.281 28.766 -0.348 1 96.81 68 ALA B N 1
ATOM 3935 C CA . ALA B 1 68 ? -17.031 27.516 -0.48 1 96.81 68 ALA B CA 1
ATOM 3936 C C . ALA B 1 68 ? -16.859 26.906 -1.867 1 96.81 68 ALA B C 1
ATOM 3938 O O . ALA B 1 68 ? -16.609 25.703 -1.995 1 96.81 68 ALA B O 1
ATOM 3939 N N . LYS B 1 69 ? -16.922 27.734 -2.879 1 96.25 69 LYS B N 1
ATOM 3940 C CA . LYS B 1 69 ? -16.766 27.297 -4.262 1 96.25 69 LYS B CA 1
ATOM 3941 C C . LYS B 1 69 ? -15.359 26.766 -4.516 1 96.25 69 LYS B C 1
ATOM 3943 O O . LYS B 1 69 ? -15.188 25.688 -5.09 1 96.25 69 LYS B O 1
ATOM 3948 N N . LYS B 1 70 ? -14.453 27.516 -4.035 1 95.5 70 LYS B N 1
ATOM 3949 C CA . LYS B 1 70 ? -13.055 27.156 -4.25 1 95.5 70 LYS B CA 1
ATOM 3950 C C . LYS B 1 70 ? -12.727 25.797 -3.637 1 95.5 70 LYS B C 1
ATOM 3952 O O . LYS B 1 70 ? -11.906 25.047 -4.18 1 95.5 70 LYS B O 1
ATOM 3957 N N . ASN B 1 71 ? -13.328 25.5 -2.535 1 95.56 71 ASN B N 1
ATOM 3958 C CA . ASN B 1 71 ? -12.984 24.281 -1.799 1 95.56 71 ASN B CA 1
ATOM 3959 C C . ASN B 1 71 ? -14.031 23.203 -1.986 1 95.56 71 ASN B C 1
ATOM 3961 O O . ASN B 1 71 ? -14 22.172 -1.303 1 95.56 71 ASN B O 1
ATOM 3965 N N . SER B 1 72 ? -15.031 23.422 -2.859 1 95.12 72 SER B N 1
ATOM 3966 C CA . SER B 1 72 ? -16.078 22.469 -3.23 1 95.12 72 SER B CA 1
ATOM 3967 C C . SER B 1 72 ? -16.891 22.047 -2.014 1 95.12 72 SER B C 1
ATOM 3969 O O . SER B 1 72 ? -17.172 20.859 -1.831 1 95.12 72 SER B O 1
ATOM 3971 N N . PHE B 1 73 ? -17.109 22.938 -1.13 1 96.88 73 PHE B N 1
ATOM 3972 C CA . PHE B 1 73 ? -18.031 22.703 -0.017 1 96.88 73 PHE B CA 1
ATOM 3973 C C . PHE B 1 73 ? -19.469 22.984 -0.431 1 96.88 73 PHE B C 1
ATOM 3975 O O . PHE B 1 73 ? -19.734 23.938 -1.158 1 96.88 73 PHE B O 1
ATOM 3982 N N . LYS B 1 74 ? -20.328 22.062 -0.141 1 97.56 74 LYS B N 1
ATOM 3983 C CA . LYS B 1 74 ? -21.75 22.375 -0.283 1 97.56 74 LYS B CA 1
ATOM 3984 C C . LYS B 1 74 ? -22.219 23.297 0.84 1 97.56 74 LYS B C 1
ATOM 3986 O O . LYS B 1 74 ? -22.422 22.859 1.97 1 97.56 74 LYS B O 1
ATOM 3991 N N . VAL B 1 75 ? -22.375 24.594 0.44 1 97.38 75 VAL B N 1
ATOM 3992 C CA . VAL B 1 75 ? -22.625 25.594 1.472 1 97.38 75 VAL B CA 1
ATOM 3993 C C . VAL B 1 75 ? -23.859 26.422 1.088 1 97.38 75 VAL B C 1
ATOM 3995 O O . VAL B 1 75 ? -24.016 26.797 -0.076 1 97.38 75 VAL B O 1
ATOM 3998 N N . GLN B 1 76 ? -24.734 26.625 1.976 1 97.44 76 GLN B N 1
ATOM 3999 C CA . GLN B 1 76 ? -25.766 27.656 1.889 1 97.44 76 GLN B CA 1
ATOM 4000 C C . GLN B 1 76 ? -25.422 28.859 2.752 1 97.44 76 GLN B C 1
ATOM 4002 O O . GLN B 1 76 ? -25.109 28.719 3.934 1 97.44 76 GLN B O 1
ATOM 4007 N N . ILE B 1 77 ? -25.5 29.984 2.139 1 97.44 77 ILE B N 1
ATOM 4008 C CA . ILE B 1 77 ? -25.156 31.219 2.861 1 97.44 77 ILE B CA 1
ATOM 4009 C C . ILE B 1 77 ? -26.438 31.922 3.299 1 97.44 77 ILE B C 1
ATOM 4011 O O . ILE B 1 77 ? -27.359 32.125 2.498 1 97.44 77 ILE B O 1
ATOM 4015 N N . VAL B 1 78 ? -26.5 32.219 4.543 1 97.5 78 VAL B N 1
ATOM 4016 C CA . VAL B 1 78 ? -27.578 33 5.117 1 97.5 78 VAL B CA 1
ATOM 4017 C C . VAL B 1 78 ? -27.047 34.344 5.602 1 97.5 78 VAL B C 1
ATOM 4019 O O . VAL B 1 78 ? -26.047 34.406 6.32 1 97.5 78 VAL B O 1
ATOM 4022 N N . ILE B 1 79 ? -27.75 35.406 5.223 1 96.81 79 ILE B N 1
ATOM 4023 C CA . ILE B 1 79 ? -27.266 36.719 5.57 1 96.81 79 ILE B CA 1
ATOM 4024 C C . ILE B 1 79 ? -28.031 37.25 6.789 1 96.81 79 ILE B C 1
ATOM 4026 O O . ILE B 1 79 ? -29.266 37.281 6.793 1 96.81 79 ILE B O 1
ATOM 4030 N N . ASN B 1 80 ? -27.297 37.5 7.785 1 96 80 ASN B N 1
ATOM 4031 C CA . ASN B 1 80 ? -27.844 38.219 8.945 1 96 80 ASN B CA 1
ATOM 4032 C C . ASN B 1 80 ? -27.719 39.719 8.797 1 96 80 ASN B C 1
ATOM 4034 O O . ASN B 1 80 ? -26.641 40.281 9.023 1 96 80 ASN B O 1
ATOM 4038 N N . GLU B 1 81 ? -28.781 40.406 8.625 1 92.88 81 GLU B N 1
ATOM 4039 C CA . GLU B 1 81 ? -28.797 41.844 8.422 1 92.88 81 GLU B CA 1
ATOM 4040 C C . GLU B 1 81 ? -28.766 42.594 9.758 1 92.88 81 GLU B C 1
ATOM 4042 O O . GLU B 1 81 ? -28.484 43.781 9.797 1 92.88 81 GLU B O 1
ATOM 4047 N N . HIS B 1 82 ? -29 41.844 10.773 1 91.19 82 HIS B N 1
ATOM 4048 C CA . HIS B 1 82 ? -29.094 42.469 12.094 1 91.19 82 HIS B CA 1
ATOM 4049 C C . HIS B 1 82 ? -28.172 41.781 13.094 1 91.19 82 HIS B C 1
ATOM 4051 O O . HIS B 1 82 ? -28.641 41.188 14.078 1 91.19 82 HIS B O 1
ATOM 4057 N N . PRO B 1 83 ? -26.938 41.938 12.844 1 85.44 83 PRO B N 1
ATOM 4058 C CA . PRO B 1 83 ? -25.984 41.25 13.742 1 85.44 83 PRO B CA 1
ATOM 4059 C C . PRO B 1 83 ? -26.109 41.719 15.188 1 85.44 83 PRO B C 1
ATOM 4061 O O . PRO B 1 83 ? -25.75 41 16.109 1 85.44 83 PRO B O 1
ATOM 4064 N N . GLU B 1 84 ? -26.656 42.844 15.422 1 85.81 84 GLU B N 1
ATOM 4065 C CA . GLU B 1 84 ? -26.828 43.406 16.75 1 85.81 84 GLU B CA 1
ATOM 4066 C C . GLU B 1 84 ? -27.812 42.594 17.578 1 85.81 84 GLU B C 1
ATOM 4068 O O . GLU B 1 84 ? -27.844 42.688 18.797 1 85.81 84 GLU B O 1
ATOM 4073 N N . LYS B 1 85 ? -28.625 41.812 16.844 1 92.56 85 LYS B N 1
ATOM 4074 C CA . LYS B 1 85 ? -29.641 41 17.531 1 92.56 85 LYS B CA 1
ATOM 4075 C C . LYS B 1 85 ? -29 39.812 18.219 1 92.56 85 LYS B C 1
ATOM 4077 O O . LYS B 1 85 ? -29.672 39.062 18.938 1 92.56 85 LYS B O 1
ATOM 4082 N N . GLY B 1 86 ? -27.734 39.625 18.062 1 91.06 86 GLY B N 1
ATOM 4083 C CA . GLY B 1 86 ? -27.016 38.594 18.797 1 91.06 86 GLY B CA 1
ATOM 4084 C C . GLY B 1 86 ? -26.797 37.312 18 1 91.06 86 GLY B C 1
ATOM 4085 O O . GLY B 1 86 ? -27.438 37.125 16.953 1 91.06 86 GLY B O 1
ATOM 4086 N N . ASN B 1 87 ? -25.906 36.469 18.531 1 93.25 87 ASN B N 1
ATOM 4087 C CA . ASN B 1 87 ? -25.562 35.25 17.828 1 93.25 87 ASN B CA 1
ATOM 4088 C C . ASN B 1 87 ? -26.672 34.188 17.906 1 93.25 87 ASN B C 1
ATOM 4090 O O . ASN B 1 87 ? -26.734 33.281 17.094 1 93.25 87 ASN B O 1
ATOM 4094 N N . GLY B 1 88 ? -27.5 34.312 18.906 1 95.62 88 GLY B N 1
ATOM 4095 C CA . GLY B 1 88 ? -28.703 33.5 18.938 1 95.62 88 GLY B CA 1
ATOM 4096 C C . GLY B 1 88 ? -29.641 33.75 17.781 1 95.62 88 GLY B C 1
ATOM 4097 O O . GLY B 1 88 ? -30.266 32.844 17.25 1 95.62 88 GLY B O 1
ATOM 4098 N N . TYR B 1 89 ? -29.703 35.031 17.453 1 96.19 89 TYR B N 1
ATOM 4099 C CA . TYR B 1 89 ? -30.5 35.406 16.297 1 96.19 89 TYR B CA 1
ATOM 4100 C C . TYR B 1 89 ? -29.922 34.844 15.008 1 96.19 89 TYR B C 1
ATOM 4102 O O . TYR B 1 89 ? -30.672 34.375 14.133 1 96.19 89 TYR B O 1
ATOM 4110 N N . SER B 1 90 ? -28.641 34.906 14.906 1 96.19 90 SER B N 1
ATOM 4111 C CA . SER B 1 90 ? -28 34.281 13.758 1 96.19 90 SER B CA 1
ATOM 4112 C C . SER B 1 90 ? -28.391 32.812 13.625 1 96.19 90 SER B C 1
ATOM 4114 O O . SER B 1 90 ? -28.703 32.344 12.523 1 96.19 90 SER B O 1
ATOM 4116 N N . LEU B 1 91 ? -28.312 32.094 14.758 1 96.88 91 LEU B N 1
ATOM 4117 C CA . LEU B 1 91 ? -28.734 30.703 14.758 1 96.88 91 LEU B CA 1
ATOM 4118 C C . LEU B 1 91 ? -30.172 30.562 14.281 1 96.88 91 LEU B C 1
ATOM 4120 O O . LEU B 1 91 ? -30.484 29.688 13.477 1 96.88 91 LEU B O 1
ATOM 4124 N N . TYR B 1 92 ? -30.969 31.453 14.734 1 96.81 92 TYR B N 1
ATOM 4125 C CA . TYR B 1 92 ? -32.406 31.422 14.438 1 96.81 92 TYR B CA 1
ATOM 4126 C C . TYR B 1 92 ? -32.656 31.531 12.938 1 96.81 92 TYR B C 1
ATOM 4128 O O . TYR B 1 92 ? -33.594 30.938 12.414 1 96.81 92 TYR B O 1
ATOM 4136 N N . LEU B 1 93 ? -31.844 32.25 12.227 1 96.44 93 LEU B N 1
ATOM 4137 C CA . LEU B 1 93 ? -32 32.469 10.797 1 96.44 93 LEU B CA 1
ATOM 4138 C C . LEU B 1 93 ? -31.812 31.188 10.008 1 96.44 93 LEU B C 1
ATOM 4140 O O . LEU B 1 93 ? -32.188 31.094 8.844 1 96.44 93 LEU B O 1
ATOM 4144 N N . ALA B 1 94 ? -31.203 30.172 10.648 1 96.25 94 ALA B N 1
ATOM 4145 C CA . ALA B 1 94 ? -30.938 28.906 9.969 1 96.25 94 ALA B CA 1
ATOM 4146 C C . ALA B 1 94 ? -32.062 27.922 10.18 1 96.25 94 ALA B C 1
ATOM 4148 O O . ALA B 1 94 ? -32 26.781 9.719 1 96.25 94 ALA B O 1
ATOM 4149 N N . LYS B 1 95 ? -33.125 28.234 10.812 1 95.94 95 LYS B N 1
ATOM 4150 C CA . LYS B 1 95 ? -34.219 27.375 11.289 1 95.94 95 LYS B CA 1
ATOM 4151 C C . LYS B 1 95 ? -34.812 26.562 10.141 1 95.94 95 LYS B C 1
ATOM 4153 O O . LYS B 1 95 ? -35 25.344 10.266 1 95.94 95 LYS B O 1
ATOM 4158 N N . ASP B 1 96 ? -34.969 27.125 8.992 1 94.94 96 ASP B N 1
ATOM 4159 C CA . ASP B 1 96 ? -35.688 26.484 7.895 1 94.94 96 ASP B CA 1
ATOM 4160 C C . ASP B 1 96 ? -34.719 25.641 7.047 1 94.94 96 ASP B C 1
ATOM 4162 O O . ASP B 1 96 ? -35.156 24.938 6.125 1 94.94 96 ASP B O 1
ATOM 4166 N N . LEU B 1 97 ? -33.562 25.719 7.422 1 95.19 97 LEU B N 1
ATOM 4167 C CA . LEU B 1 97 ? -32.562 25.047 6.59 1 95.19 97 LEU B CA 1
ATOM 4168 C C . LEU B 1 97 ? -32.094 23.781 7.262 1 95.19 97 LEU B C 1
ATOM 4170 O O . LEU B 1 97 ? -31.359 22.984 6.648 1 95.19 97 LEU B O 1
ATOM 4174 N N . VAL B 1 98 ? -32.531 23.719 8.578 1 91.06 98 VAL B N 1
ATOM 4175 C CA . VAL B 1 98 ? -32.094 22.531 9.305 1 91.06 98 VAL B CA 1
ATOM 4176 C C . VAL B 1 98 ? -33.312 21.609 9.555 1 91.06 98 VAL B C 1
ATOM 4178 O O . VAL B 1 98 ? -34.406 22.078 9.789 1 91.06 98 VAL B O 1
ATOM 4181 N N . GLY B 1 99 ? -33.438 20.422 9.195 1 80.31 99 GLY B N 1
ATOM 4182 C CA . GLY B 1 99 ? -34.594 19.547 9.32 1 80.31 99 GLY B CA 1
ATOM 4183 C C . GLY B 1 99 ? -34.406 18.484 10.375 1 80.31 99 GLY B C 1
ATOM 4184 O O . GLY B 1 99 ? -35.406 17.906 10.852 1 80.31 99 GLY B O 1
ATOM 4185 N N . GLU B 1 100 ? -33.375 18.109 10.672 1 91.75 100 GLU B N 1
ATOM 4186 C CA . GLU B 1 100 ? -33.094 17.062 11.664 1 91.75 100 GLU B CA 1
ATOM 4187 C C . GLU B 1 100 ? -31.969 17.484 12.594 1 91.75 100 GLU B C 1
ATOM 4189 O O . GLU B 1 100 ? -31.719 18.672 12.797 1 91.75 100 GLU B O 1
ATOM 4194 N N . LYS B 1 101 ? -31.406 16.5 13.234 1 95.12 101 LYS B N 1
ATOM 4195 C CA . LYS B 1 101 ? -30.234 16.719 14.078 1 95.12 101 LYS B CA 1
ATOM 4196 C C . LYS B 1 101 ? -29.094 17.375 13.297 1 95.12 101 LYS B C 1
ATOM 4198 O O . LYS B 1 101 ? -28.844 17.016 12.141 1 95.12 101 LYS B O 1
ATOM 4203 N N . PHE B 1 102 ? -28.516 18.516 13.875 1 97.81 102 PHE B N 1
ATOM 4204 C CA . PHE B 1 102 ? -27.484 19.25 13.156 1 97.81 102 PHE B CA 1
ATOM 4205 C C . PHE B 1 102 ? -26.391 19.703 14.109 1 97.81 102 PHE B C 1
ATOM 4207 O O . PHE B 1 102 ? -26.562 19.672 15.328 1 97.81 102 PHE B O 1
ATOM 4214 N N . ILE B 1 103 ? -25.266 20.078 13.555 1 98.38 103 ILE B N 1
ATOM 4215 C CA . ILE B 1 103 ? -24.109 20.578 14.297 1 98.38 103 ILE B CA 1
ATOM 4216 C C . ILE B 1 103 ? -24.078 22.094 14.242 1 98.38 103 ILE B C 1
ATOM 4218 O O . ILE B 1 103 ? -24.391 22.703 13.211 1 98.38 103 ILE B O 1
ATOM 4222 N N . LEU B 1 104 ? -23.812 22.703 15.352 1 98.31 104 LEU B N 1
ATOM 4223 C CA . LEU B 1 104 ? -23.562 24.141 15.414 1 98.31 104 LEU B CA 1
ATOM 4224 C C . LEU B 1 104 ? -22.125 24.422 15.844 1 98.31 104 LEU B C 1
ATOM 4226 O O . LEU B 1 104 ? -21.656 23.891 16.859 1 98.31 104 LEU B O 1
ATOM 4230 N N . VAL B 1 105 ? -21.391 25.219 15.055 1 97.56 105 VAL B N 1
ATOM 4231 C CA . VAL B 1 105 ? -20.016 25.531 15.383 1 97.56 105 VAL B CA 1
ATOM 4232 C C . VAL B 1 105 ? -19.75 27.031 15.148 1 97.56 105 VAL B C 1
ATOM 4234 O O . VAL B 1 105 ? -20.484 27.688 14.406 1 97.56 105 VAL B O 1
ATOM 4237 N N . MET B 1 106 ? -18.75 27.5 15.852 1 95.12 106 MET B N 1
ATOM 4238 C CA . MET B 1 106 ? -18.312 28.875 15.688 1 95.12 106 MET B CA 1
ATOM 4239 C C . MET B 1 106 ? -17.234 28.984 14.602 1 95.12 106 MET B C 1
ATOM 4241 O O . MET B 1 106 ? -16.391 28.094 14.477 1 95.12 106 MET B O 1
ATOM 4245 N N . SER B 1 107 ? -17.281 30.062 13.836 1 95.25 107 SER B N 1
ATOM 4246 C CA . SER B 1 107 ? -16.344 30.219 12.727 1 95.25 107 SER B CA 1
ATOM 4247 C C . SER B 1 107 ? -14.945 30.562 13.227 1 95.25 107 SER B C 1
ATOM 4249 O O . SER B 1 107 ? -13.969 30.453 12.484 1 95.25 107 SER B O 1
ATOM 4251 N N . ASP B 1 108 ? -14.844 31.047 14.523 1 92.75 108 ASP B N 1
ATOM 4252 C CA . ASP B 1 108 ? -13.562 31.531 15.023 1 92.75 108 ASP B CA 1
ATOM 4253 C C . ASP B 1 108 ? -12.914 30.516 15.961 1 92.75 108 ASP B C 1
ATOM 4255 O O . ASP B 1 108 ? -12.008 30.844 16.719 1 92.75 108 ASP B O 1
ATOM 4259 N N . HIS B 1 109 ? -13.391 29.281 15.953 1 94.62 109 HIS B N 1
ATOM 4260 C CA . HIS B 1 109 ? -12.812 28.219 16.766 1 94.62 109 HIS B CA 1
ATOM 4261 C C . HIS B 1 109 ? -12.016 27.234 15.914 1 94.62 109 HIS B C 1
ATOM 4263 O O . HIS B 1 109 ? -12.406 26.938 14.781 1 94.62 109 HIS B O 1
ATOM 4269 N N . ILE B 1 110 ? -10.945 26.844 16.469 1 94.06 110 ILE B N 1
ATOM 4270 C CA . ILE B 1 110 ? -10.156 25.781 15.859 1 94.06 110 ILE B CA 1
ATOM 4271 C C . ILE B 1 110 ? -10.266 24.516 16.719 1 94.06 110 ILE B C 1
ATOM 4273 O O . ILE B 1 110 ? -10.18 24.578 17.938 1 94.06 110 ILE B O 1
ATOM 4277 N N . TYR B 1 111 ? -10.547 23.391 16.078 1 94.44 111 TYR B N 1
ATOM 4278 C CA . TYR B 1 111 ? -10.688 22.125 16.781 1 94.44 111 TYR B CA 1
ATOM 4279 C C . TYR B 1 111 ? -9.703 21.094 16.234 1 94.44 111 TYR B C 1
ATOM 4281 O O . TYR B 1 111 ? -9.445 21.031 15.023 1 94.44 111 TYR B O 1
ATOM 4289 N N . GLY B 1 112 ? -9.156 20.312 17.109 1 92.31 112 GLY B N 1
ATOM 4290 C CA . GLY B 1 112 ? -8.398 19.156 16.656 1 92.31 112 GLY B CA 1
ATOM 4291 C C . GLY B 1 112 ? -9.273 18.047 16.094 1 92.31 112 GLY B C 1
ATOM 4292 O O . GLY B 1 112 ? -10.453 17.938 16.438 1 92.31 112 GLY B O 1
ATOM 4293 N N . LYS B 1 113 ? -8.688 17.281 15.258 1 92.56 113 LYS B N 1
ATOM 4294 C CA . LYS B 1 113 ? -9.422 16.188 14.648 1 92.56 113 LYS B CA 1
ATOM 4295 C C . LYS B 1 113 ? -9.984 15.242 15.703 1 92.56 113 LYS B C 1
ATOM 4297 O O . LYS B 1 113 ? -11.148 14.828 15.617 1 92.56 113 LYS B O 1
ATOM 4302 N N . ALA B 1 114 ? -9.172 14.914 16.703 1 92.19 114 ALA B N 1
ATOM 4303 C CA . ALA B 1 114 ? -9.602 14.008 17.766 1 92.19 114 ALA B CA 1
ATOM 4304 C C . ALA B 1 114 ? -10.789 14.586 18.531 1 92.19 114 ALA B C 1
ATOM 4306 O O . ALA B 1 114 ? -11.688 13.844 18.953 1 92.19 114 ALA B O 1
ATOM 4307 N N . PHE B 1 115 ? -10.805 15.852 18.688 1 95.06 115 PHE B N 1
ATOM 4308 C CA . PHE B 1 115 ? -11.914 16.531 19.344 1 95.06 115 PHE B CA 1
ATOM 4309 C C . PHE B 1 115 ? -13.195 16.375 18.531 1 95.06 115 PHE B C 1
ATOM 4311 O O . PHE B 1 115 ? -14.227 15.977 19.078 1 95.06 115 PHE B O 1
ATOM 4318 N N . LEU B 1 116 ? -13.109 16.609 17.297 1 97 116 LEU B N 1
ATOM 4319 C CA . LEU B 1 116 ? -14.273 16.609 16.406 1 97 116 LEU B CA 1
ATOM 4320 C C . LEU B 1 116 ? -14.859 15.203 16.297 1 97 116 LEU B C 1
ATOM 4322 O O . LEU B 1 116 ? -16.078 15.039 16.266 1 97 116 LEU B O 1
ATOM 4326 N N . GLU B 1 117 ? -13.992 14.188 16.266 1 96.31 117 GLU B N 1
ATOM 4327 C CA . GLU B 1 117 ? -14.422 12.797 16.156 1 96.31 117 GLU B CA 1
ATOM 4328 C C . GLU B 1 117 ? -15.305 12.398 17.328 1 96.31 117 GLU B C 1
ATOM 4330 O O . GLU B 1 117 ? -16.219 11.594 17.172 1 96.31 117 GLU B O 1
ATOM 4335 N N . ARG B 1 118 ? -15.086 13.023 18.438 1 96.5 118 ARG B N 1
ATOM 4336 C CA . ARG B 1 118 ? -15.844 12.719 19.641 1 96.5 118 ARG B CA 1
ATOM 4337 C C . ARG B 1 118 ? -17.047 13.648 19.781 1 96.5 118 ARG B C 1
ATOM 4339 O O . ARG B 1 118 ? -18.141 13.203 20.156 1 96.5 118 ARG B O 1
ATOM 4346 N N . ALA B 1 119 ? -16.828 14.82 19.406 1 97.5 119 ALA B N 1
ATOM 4347 C CA . ALA B 1 119 ? -17.859 15.852 19.594 1 97.5 119 ALA B CA 1
ATOM 4348 C C . ALA B 1 119 ? -19.078 15.562 18.734 1 97.5 119 ALA B C 1
ATOM 4350 O O . ALA B 1 119 ? -20.219 15.758 19.172 1 97.5 119 ALA B O 1
ATOM 4351 N N . VAL B 1 120 ? -18.844 15.062 17.547 1 97.38 120 VAL B N 1
ATOM 4352 C CA . VAL B 1 120 ? -19.938 14.852 16.609 1 97.38 120 VAL B CA 1
ATOM 4353 C C . VAL B 1 120 ? -20.875 13.773 17.125 1 97.38 120 VAL B C 1
ATOM 4355 O O . VAL B 1 120 ? -22.031 13.688 16.703 1 97.38 120 VAL B O 1
ATOM 4358 N N . LYS B 1 121 ? -20.406 12.93 18 1 96.38 121 LYS B N 1
ATOM 4359 C CA . LYS B 1 121 ? -21.203 11.828 18.547 1 96.38 121 LYS B CA 1
ATOM 4360 C C . LYS B 1 121 ? -21.938 12.266 19.812 1 96.38 121 LYS B C 1
ATOM 4362 O O . LYS B 1 121 ? -22.719 11.492 20.375 1 96.38 121 LYS B O 1
ATOM 4367 N N . GLY B 1 122 ? -21.703 13.469 20.234 1 96.06 122 GLY B N 1
ATOM 4368 C CA . GLY B 1 122 ? -22.297 13.953 21.469 1 96.06 122 GLY B CA 1
ATOM 4369 C C . GLY B 1 122 ? -23.703 14.5 21.281 1 96.06 122 GLY B C 1
ATOM 4370 O O . GLY B 1 122 ? -24.312 14.289 20.219 1 96.06 122 GLY B O 1
ATOM 4371 N N . LYS B 1 123 ? -24.219 15.055 22.391 1 96.62 123 LYS B N 1
ATOM 4372 C CA . LYS B 1 123 ? -25.547 15.672 22.391 1 96.62 123 LYS B CA 1
ATOM 4373 C C . LYS B 1 123 ? -25.516 17 23.125 1 96.62 123 LYS B C 1
ATOM 4375 O O . LYS B 1 123 ? -24.891 17.125 24.188 1 96.62 123 LYS B O 1
ATOM 4380 N N . GLY B 1 124 ? -26.203 17.953 22.516 1 97.56 124 GLY B N 1
ATOM 4381 C CA . GLY B 1 124 ? -26.297 19.25 23.172 1 97.56 124 GLY B CA 1
ATOM 4382 C C . GLY B 1 124 ? -25 20.062 23.078 1 97.56 124 GLY B C 1
ATOM 4383 O O . GLY B 1 124 ? -24.438 20.188 21.984 1 97.56 124 GLY B O 1
ATOM 4384 N N . LEU B 1 125 ? -24.641 20.672 24.203 1 97.88 125 LEU B N 1
ATOM 4385 C CA . LEU B 1 125 ? -23.438 21.469 24.281 1 97.88 125 LEU B CA 1
ATOM 4386 C C . LEU B 1 125 ? -22.219 20.609 24.625 1 97.88 125 LEU B C 1
ATOM 4388 O O . LEU B 1 125 ? -22.234 19.875 25.609 1 97.88 125 LEU B O 1
ATOM 4392 N N . ILE B 1 126 ? -21.219 20.703 23.75 1 98.06 126 ILE B N 1
ATOM 4393 C CA . ILE B 1 126 ? -19.969 20.016 24.047 1 98.06 126 ILE B CA 1
ATOM 4394 C C . ILE B 1 126 ? -19.094 20.875 24.938 1 98.06 126 ILE B C 1
ATOM 4396 O O . ILE B 1 126 ? -18.781 22.031 24.594 1 98.06 126 ILE B O 1
ATOM 4400 N N . VAL B 1 127 ? -18.703 20.344 26.094 1 97.12 127 VAL B N 1
ATOM 4401 C CA . VAL B 1 127 ? -17.953 21.125 27.062 1 97.12 127 VAL B CA 1
ATOM 4402 C C . VAL B 1 127 ? -16.609 20.469 27.328 1 97.12 127 VAL B C 1
ATOM 4404 O O . VAL B 1 127 ? -16.406 19.297 27.016 1 97.12 127 VAL B O 1
ATOM 4407 N N . ASP B 1 128 ? -15.703 21.25 27.781 1 96.12 128 ASP B N 1
ATOM 4408 C CA . ASP B 1 128 ? -14.391 20.781 28.203 1 96.12 128 ASP B CA 1
ATOM 4409 C C . ASP B 1 128 ? -14.188 20.984 29.703 1 96.12 128 ASP B C 1
ATOM 4411 O O . ASP B 1 128 ? -14.125 22.125 30.172 1 96.12 128 ASP B O 1
ATOM 4415 N N . LYS B 1 129 ? -14.07 19.953 30.438 1 94.31 129 LYS B N 1
ATOM 4416 C CA . LYS B 1 129 ? -13.922 20.016 31.891 1 94.31 129 LYS B CA 1
ATOM 4417 C C . LYS B 1 129 ? -12.461 20.188 32.281 1 94.31 129 LYS B C 1
ATOM 4419 O O . LYS B 1 129 ? -12.164 20.516 33.438 1 94.31 129 LYS B O 1
ATOM 4424 N N . ALA B 1 130 ? -11.617 19.984 31.328 1 89.62 130 ALA B N 1
ATOM 4425 C CA . ALA B 1 130 ? -10.188 20.141 31.562 1 89.62 130 ALA B CA 1
ATOM 4426 C C . ALA B 1 130 ? -9.523 20.875 30.391 1 89.62 130 ALA B C 1
ATOM 4428 O O . ALA B 1 130 ? -8.695 20.297 29.672 1 89.62 130 ALA B O 1
ATOM 4429 N N . PRO B 1 131 ? -9.852 22.109 30.312 1 84.69 131 PRO B N 1
ATOM 4430 C CA . PRO B 1 131 ? -9.312 22.844 29.172 1 84.69 131 PRO B CA 1
ATOM 4431 C C . PRO B 1 131 ? -7.797 23.031 29.234 1 84.69 131 PRO B C 1
ATOM 4433 O O . PRO B 1 131 ? -7.293 23.625 30.203 1 84.69 131 PRO B O 1
ATOM 4436 N N . LYS B 1 132 ? -7.086 22.516 28.312 1 80.56 132 LYS B N 1
ATOM 4437 C CA . LYS B 1 132 ? -5.629 22.562 28.312 1 80.56 132 LYS B CA 1
ATOM 4438 C C . LYS B 1 132 ? -5.105 23.672 27.406 1 80.56 132 LYS B C 1
ATOM 4440 O O . LYS B 1 132 ? -3.98 24.141 27.578 1 80.56 132 LYS B O 1
ATOM 4445 N N . TYR B 1 133 ? -5.895 24.203 26.547 1 77.94 133 TYR B N 1
ATOM 4446 C CA . TYR B 1 133 ? -5.34 25.016 25.469 1 77.94 133 TYR B CA 1
ATOM 4447 C C . TYR B 1 133 ? -6.004 26.391 25.422 1 77.94 133 TYR B C 1
ATOM 4449 O O . TYR B 1 133 ? -5.75 27.188 24.5 1 77.94 133 TYR B O 1
ATOM 4457 N N . THR B 1 134 ? -6.949 26.594 26.266 1 76.25 134 THR B N 1
ATOM 4458 C CA . THR B 1 134 ? -7.691 27.859 26.266 1 76.25 134 THR B CA 1
ATOM 4459 C C . THR B 1 134 ? -7.598 28.547 27.609 1 76.25 134 THR B C 1
ATOM 4461 O O . THR B 1 134 ? -7.387 27.891 28.641 1 76.25 134 THR B O 1
ATOM 4464 N N . SER B 1 135 ? -7.684 29.875 27.516 1 77.5 135 SER B N 1
ATOM 4465 C CA . SER B 1 135 ? -7.699 30.641 28.766 1 77.5 135 SER B CA 1
ATOM 4466 C C . SER B 1 135 ? -9.047 30.531 29.469 1 77.5 135 SER B C 1
ATOM 4468 O O . SER B 1 135 ? -10.07 30.953 28.922 1 77.5 135 SER B O 1
ATOM 4470 N N . VAL B 1 136 ? -9.047 30.109 30.625 1 79.81 136 VAL B N 1
ATOM 4471 C CA . VAL B 1 136 ? -10.258 29.891 31.406 1 79.81 136 VAL B CA 1
ATOM 4472 C C . VAL B 1 136 ? -10.891 31.234 31.766 1 79.81 136 VAL B C 1
ATOM 4474 O O . VAL B 1 136 ? -12.117 31.359 31.797 1 79.81 136 VAL B O 1
ATOM 4477 N N . GLU B 1 137 ? -10.047 32.188 31.891 1 79.75 137 GLU B N 1
ATOM 4478 C CA . GLU B 1 137 ? -10.531 33.5 32.312 1 79.75 137 GLU B CA 1
ATOM 4479 C C . GLU B 1 137 ? -11.398 34.156 31.25 1 79.75 137 GLU B C 1
ATOM 4481 O O . GLU B 1 137 ? -12.414 34.781 31.578 1 79.75 137 GLU B O 1
ATOM 4486 N N . GLU B 1 138 ? -11.109 33.906 30.094 1 78.88 138 GLU B N 1
ATOM 4487 C CA . GLU B 1 138 ? -11.797 34.594 29 1 78.88 138 GLU B CA 1
ATOM 4488 C C . GLU B 1 138 ? -12.844 33.688 28.344 1 78.88 138 GLU B C 1
ATOM 4490 O O . GLU B 1 138 ? -13.609 34.125 27.484 1 78.88 138 GLU B O 1
ATOM 4495 N N . ALA B 1 139 ? -12.883 32.531 28.844 1 86.75 139 ALA B N 1
ATOM 4496 C CA . ALA B 1 139 ? -13.758 31.562 28.188 1 86.75 139 ALA B CA 1
ATOM 4497 C C . ALA B 1 139 ? -15.164 31.625 28.781 1 86.75 139 ALA B C 1
ATOM 4499 O O . ALA B 1 139 ? -15.375 32.188 29.859 1 86.75 139 ALA B O 1
ATOM 4500 N N . THR B 1 140 ? -16.109 31.172 27.984 1 90.56 140 THR B N 1
ATOM 4501 C CA . THR B 1 140 ? -17.484 31 28.469 1 90.56 140 THR B CA 1
ATOM 4502 C C . THR B 1 140 ? -17.594 29.766 29.344 1 90.56 140 THR B C 1
ATOM 4504 O O . THR B 1 140 ? -17.281 28.656 28.906 1 90.56 140 THR B O 1
ATOM 4507 N N . LYS B 1 141 ? -18.047 29.984 30.594 1 95.19 141 LYS B N 1
ATOM 4508 C CA . LYS B 1 141 ? -18.094 28.922 31.594 1 95.19 141 LYS B CA 1
ATOM 4509 C C . LYS B 1 141 ? -19.5 28.328 31.703 1 95.19 141 LYS B C 1
ATOM 4511 O O . LYS B 1 141 ? -20.484 29.016 31.406 1 95.19 141 LYS B O 1
ATOM 4516 N N . VAL B 1 142 ? -19.562 27.094 32.062 1 96.38 142 VAL B N 1
ATOM 4517 C CA . VAL B 1 142 ? -20.828 26.391 32.125 1 96.38 142 VAL B CA 1
ATOM 4518 C C . VAL B 1 142 ? -21 25.719 33.469 1 96.38 142 VAL B C 1
ATOM 4520 O O . VAL B 1 142 ? -20.078 25.047 33.938 1 96.38 142 VAL B O 1
ATOM 4523 N N . ARG B 1 143 ? -22.078 25.984 34.094 1 97.19 143 ARG B N 1
ATOM 4524 C CA . ARG B 1 143 ? -22.5 25.25 35.281 1 97.19 143 ARG B CA 1
ATOM 4525 C C . ARG B 1 143 ? -23.469 24.141 34.938 1 97.19 143 ARG B C 1
ATOM 4527 O O . ARG B 1 143 ? -24.469 24.391 34.25 1 97.19 143 ARG B O 1
ATOM 4534 N N . ILE B 1 144 ? -23.141 22.969 35.312 1 96.88 144 ILE B N 1
ATOM 4535 C CA . ILE B 1 144 ? -23.891 21.797 34.875 1 96.88 144 ILE B CA 1
ATOM 4536 C C . ILE B 1 144 ? -24.672 21.219 36.062 1 96.88 144 ILE B C 1
ATOM 4538 O O . ILE B 1 144 ? -24.141 21.109 37.156 1 96.88 144 ILE B O 1
ATOM 4542 N N . LYS B 1 145 ? -25.953 20.922 35.875 1 95.62 145 LYS B N 1
ATOM 4543 C CA . LYS B 1 145 ? -26.812 20.203 36.812 1 95.62 145 LYS B CA 1
ATOM 4544 C C . LYS B 1 145 ? -27.562 19.062 36.125 1 95.62 145 LYS B C 1
ATOM 4546 O O . LYS B 1 145 ? -28.234 19.281 35.125 1 95.62 145 LYS B O 1
ATOM 4551 N N . ASP B 1 146 ? -27.531 17.859 36.562 1 94.12 146 ASP B N 1
ATOM 4552 C CA . ASP B 1 146 ? -28.203 16.672 36 1 94.12 146 ASP B CA 1
ATOM 4553 C C . ASP B 1 146 ? -27.891 16.516 34.531 1 94.12 146 ASP B C 1
ATOM 4555 O O . ASP B 1 146 ? -28.812 16.359 33.719 1 94.12 146 ASP B O 1
ATOM 4559 N N . SER B 1 147 ? -26.625 16.797 34.062 1 94.44 147 SER B N 1
ATOM 4560 C CA . SER B 1 147 ? -26.125 16.609 32.688 1 94.44 147 SER B CA 1
ATOM 4561 C C . SER B 1 147 ? -26.734 17.625 31.734 1 94.44 147 SER B C 1
ATOM 4563 O O . SER B 1 147 ? -26.812 17.391 30.531 1 94.44 147 SER B O 1
ATOM 4565 N N . CYS B 1 148 ? -27.219 18.688 32.375 1 97.19 148 CYS B N 1
ATOM 4566 C CA . CYS B 1 148 ? -27.781 19.781 31.562 1 97.19 148 CYS B CA 1
ATOM 4567 C C . CYS B 1 148 ? -27.172 21.109 31.984 1 97.19 148 CYS B C 1
ATOM 4569 O O . CYS B 1 148 ? -26.609 21.234 33.062 1 97.19 148 CYS B O 1
ATOM 4571 N N . VAL B 1 149 ? -27.312 22.062 31.109 1 97 149 VAL B N 1
ATOM 4572 C CA . VAL B 1 149 ? -26.812 23.406 31.406 1 97 149 VAL B CA 1
ATOM 4573 C C . VAL B 1 149 ? -27.688 24.094 32.438 1 97 149 VAL B C 1
ATOM 4575 O O . VAL B 1 149 ? -28.891 24.281 32.219 1 97 149 VAL B O 1
ATOM 4578 N N . GLU B 1 150 ? -27.125 24.422 33.531 1 96.38 150 GLU B N 1
ATOM 4579 C CA . GLU B 1 150 ? -27.812 25.188 34.562 1 96.38 150 GLU B CA 1
ATOM 4580 C C . GLU B 1 150 ? -27.609 26.688 34.344 1 96.38 150 GLU B C 1
ATOM 4582 O O . GLU B 1 150 ? -28.531 27.469 34.5 1 96.38 150 GLU B O 1
ATOM 4587 N N . ASP B 1 151 ? -26.406 26.969 34.125 1 95.88 151 ASP B N 1
ATOM 4588 C CA . ASP B 1 151 ? -26 28.359 33.844 1 95.88 151 ASP B CA 1
ATOM 4589 C C . ASP B 1 151 ? -24.797 28.406 32.906 1 95.88 151 ASP B C 1
ATOM 4591 O O . ASP B 1 151 ? -24.047 27.438 32.812 1 95.88 151 ASP B O 1
ATOM 4595 N N . ILE B 1 152 ? -24.781 29.516 32.188 1 95.12 152 ILE B N 1
ATOM 4596 C CA . ILE B 1 152 ? -23.703 29.656 31.203 1 95.12 152 ILE B CA 1
ATOM 4597 C C . ILE B 1 152 ? -23.328 31.141 31.078 1 95.12 152 ILE B C 1
ATOM 4599 O O . ILE B 1 152 ? -24.203 32 31.078 1 95.12 152 ILE B O 1
ATOM 4603 N N . GLY B 1 153 ? -22.094 31.406 31.078 1 91.75 153 GLY B N 1
ATOM 4604 C CA . GLY B 1 153 ? -21.656 32.781 30.906 1 91.75 153 GLY B CA 1
ATOM 4605 C C . GLY B 1 153 ? -20.234 33 31.391 1 91.75 153 GLY B C 1
ATOM 4606 O O . GLY B 1 153 ? -19.672 32.188 32.125 1 91.75 153 GLY B O 1
ATOM 4607 N N . LYS B 1 154 ? -19.625 34.125 31.047 1 89.12 154 LYS B N 1
ATOM 4608 C CA . LYS B 1 154 ? -18.266 34.469 31.453 1 89.12 154 LYS B CA 1
ATOM 4609 C C . LYS B 1 154 ? -18.219 34.969 32.906 1 89.12 154 LYS B C 1
ATOM 4611 O O . LYS B 1 154 ? -17.172 34.906 33.562 1 89.12 154 LYS B O 1
ATOM 4616 N N . HIS B 1 155 ? -19.375 35.25 33.344 1 87.12 155 HIS B N 1
ATOM 4617 C CA . HIS B 1 155 ? -19.469 35.844 34.656 1 87.12 155 HIS B CA 1
ATOM 4618 C C . HIS B 1 155 ? -19.438 34.781 35.75 1 87.12 155 HIS B C 1
ATOM 4620 O O . HIS B 1 155 ? -19.281 35.094 36.938 1 87.12 155 HIS B O 1
ATOM 4626 N N . LEU B 1 156 ? -19.578 33.594 35.375 1 90.31 156 LEU B N 1
ATOM 4627 C CA . LEU B 1 156 ? -19.703 32.531 36.375 1 90.31 156 LEU B CA 1
ATOM 4628 C C . LEU B 1 156 ? -18.375 32.312 37.094 1 90.31 156 LEU B C 1
ATOM 4630 O O . LEU B 1 156 ? -17.344 32.156 36.438 1 90.31 156 LEU B O 1
ATOM 4634 N N . LYS B 1 157 ? -18.344 32.406 38.438 1 89.56 157 LYS B N 1
ATOM 4635 C CA . LYS B 1 157 ? -17.156 32.125 39.219 1 89.56 157 LYS B CA 1
ATOM 4636 C C . LYS B 1 157 ? -17.062 30.641 39.531 1 89.56 157 LYS B C 1
ATOM 4638 O O . LYS B 1 157 ? -15.969 30.062 39.5 1 89.56 157 LYS B O 1
ATOM 4643 N N . ASP B 1 158 ? -18.234 30.094 39.875 1 91.44 158 ASP B N 1
ATOM 4644 C CA . ASP B 1 158 ? -18.328 28.656 40.062 1 91.44 158 ASP B CA 1
ATOM 4645 C C . ASP B 1 158 ? -18.875 27.953 38.812 1 91.44 158 ASP B C 1
ATOM 4647 O O . ASP B 1 158 ? -20 28.219 38.406 1 91.44 158 ASP B O 1
ATOM 4651 N N . PHE B 1 159 ? -18 27.188 38.219 1 93.56 159 PHE B N 1
ATOM 4652 C CA . PHE B 1 159 ? -18.422 26.516 37 1 93.56 159 PHE B CA 1
ATOM 4653 C C . PHE B 1 159 ? -17.875 25.094 36.938 1 93.56 159 PHE B C 1
ATOM 4655 O O . PHE B 1 159 ? -16.969 24.75 37.719 1 93.56 159 PHE B O 1
ATOM 4662 N N . ASP B 1 160 ? -18.438 24.297 36.031 1 95.25 160 ASP B N 1
ATOM 4663 C CA . ASP B 1 160 ? -18.078 22.891 35.938 1 95.25 160 ASP B CA 1
ATOM 4664 C C . ASP B 1 160 ? -17.25 22.609 34.688 1 95.25 160 ASP B C 1
ATOM 4666 O O . ASP B 1 160 ? -16.469 21.656 34.656 1 95.25 160 ASP B O 1
ATOM 4670 N N . ALA B 1 161 ? -17.422 23.422 33.688 1 96.12 161 ALA B N 1
ATOM 4671 C CA . ALA B 1 161 ? -16.766 23.156 32.406 1 96.12 161 ALA B CA 1
ATOM 4672 C C . ALA B 1 161 ? -16.719 24.406 31.562 1 96.12 161 ALA B C 1
ATOM 4674 O O . ALA B 1 161 ? -17.266 25.453 31.938 1 96.12 161 ALA B O 1
ATOM 4675 N N . ILE B 1 162 ? -16 24.344 30.516 1 95.44 162 ILE B N 1
ATOM 4676 C CA . ILE B 1 162 ? -15.883 25.453 29.578 1 95.44 162 ILE B CA 1
ATOM 4677 C C . ILE B 1 162 ? -16.656 25.141 28.297 1 95.44 162 ILE B C 1
ATOM 4679 O O . ILE B 1 162 ? -16.609 24.016 27.797 1 95.44 162 ILE B O 1
ATOM 4683 N N . ASP B 1 163 ? -17.344 26.156 27.781 1 95.38 163 ASP B N 1
ATOM 4684 C CA . ASP B 1 163 ? -18.047 26.078 26.516 1 95.38 163 ASP B CA 1
ATOM 4685 C C . ASP B 1 163 ? -17.062 26 25.344 1 95.38 163 ASP B C 1
ATOM 4687 O O . ASP B 1 163 ? -16.266 26.906 25.141 1 95.38 163 ASP B O 1
ATOM 4691 N N . THR B 1 164 ? -17.125 24.953 24.531 1 96.06 164 THR B N 1
ATOM 4692 C CA . THR B 1 164 ? -16.172 24.781 23.453 1 96.06 164 THR B CA 1
ATOM 4693 C C . THR B 1 164 ? -16.688 25.422 22.156 1 96.06 164 THR B C 1
ATOM 4695 O O . THR B 1 164 ? -15.984 25.484 21.156 1 96.06 164 THR B O 1
ATOM 4698 N N . GLY B 1 165 ? -17.906 25.844 22.172 1 95.62 165 GLY B N 1
ATOM 4699 C CA . GLY B 1 165 ? -18.5 26.453 21 1 95.62 165 GLY B CA 1
ATOM 4700 C C . GLY B 1 165 ? -19 25.438 20 1 95.62 165 GLY B C 1
ATOM 4701 O O . GLY B 1 165 ? -19.375 25.781 18.875 1 95.62 165 GLY B O 1
ATOM 4702 N N . PHE B 1 166 ? -18.938 24.188 20.375 1 97.75 166 PHE B N 1
ATOM 4703 C CA . PHE B 1 166 ? -19.422 23.094 19.531 1 97.75 166 PHE B CA 1
ATOM 4704 C C . PHE B 1 166 ? -20.719 22.516 20.078 1 97.75 166 PHE B C 1
ATOM 4706 O O . PHE B 1 166 ? -20.828 22.25 21.281 1 97.75 166 PHE B O 1
ATOM 4713 N N . PHE B 1 167 ? -21.797 22.375 19.219 1 98.12 167 PHE B N 1
ATOM 4714 C CA . PHE B 1 167 ? -23.109 21.891 19.641 1 98.12 167 PHE B CA 1
ATOM 4715 C C . PHE B 1 167 ? -23.625 20.828 18.703 1 98.12 167 PHE B C 1
ATOM 4717 O O . PHE B 1 167 ? -23.375 20.859 17.5 1 98.12 167 PHE B O 1
ATOM 4724 N N . VAL B 1 168 ? -24.219 19.906 19.281 1 98.12 168 VAL B N 1
ATOM 4725 C CA . VAL B 1 168 ? -25.078 19 18.531 1 98.12 168 VAL B CA 1
ATOM 4726 C C . VAL B 1 168 ? -26.531 19.203 18.953 1 98.12 168 VAL B C 1
ATOM 4728 O O . VAL B 1 168 ? -26.938 18.812 20.047 1 98.12 168 VAL B O 1
ATOM 4731 N N . LEU B 1 169 ? -27.297 19.734 18 1 97.81 169 LEU B N 1
ATOM 4732 C CA . LEU B 1 169 ? -28.609 20.25 18.375 1 97.81 169 LEU B CA 1
ATOM 4733 C C . LEU B 1 169 ? -29.719 19.578 17.562 1 97.81 169 LEU B C 1
ATOM 4735 O O . LEU B 1 169 ? -29.438 18.922 16.562 1 97.81 169 LEU B O 1
ATOM 4739 N N . THR B 1 170 ? -30.906 19.703 18.094 1 96.25 170 THR B N 1
ATOM 4740 C CA . THR B 1 170 ? -32.125 19.312 17.406 1 96.25 170 THR B CA 1
ATOM 4741 C C . THR B 1 170 ? -33 20.531 17.125 1 96.25 170 THR B C 1
ATOM 4743 O O . THR B 1 170 ? -32.844 21.578 17.734 1 96.25 170 THR B O 1
ATOM 4746 N N . PRO B 1 171 ? -33.938 20.406 16.219 1 95.5 171 PRO B N 1
ATOM 4747 C CA . PRO B 1 171 ? -34.719 21.562 15.773 1 95.5 171 PRO B CA 1
ATOM 4748 C C . PRO B 1 171 ? -35.5 22.203 16.906 1 95.5 171 PRO B C 1
ATOM 4750 O O . PRO B 1 171 ? -35.938 23.359 16.781 1 95.5 171 PRO B O 1
ATOM 4753 N N . GLU B 1 172 ? -35.656 21.516 17.984 1 94.81 172 GLU B N 1
ATOM 4754 C CA . GLU B 1 172 ? -36.406 22.031 19.109 1 94.81 172 GLU B CA 1
ATOM 4755 C C . GLU B 1 172 ? -35.781 23.297 19.672 1 94.81 172 GLU B C 1
ATOM 4757 O O . GLU B 1 172 ? -36.438 24.094 20.344 1 94.81 172 GLU B O 1
ATOM 4762 N N . ILE B 1 173 ? -34.562 23.438 19.375 1 96.56 173 ILE B N 1
ATOM 4763 C CA . ILE B 1 173 ? -33.812 24.578 19.891 1 96.56 173 ILE B CA 1
ATOM 4764 C C . ILE B 1 173 ? -34.375 25.875 19.328 1 96.56 173 ILE B C 1
ATOM 4766 O O . ILE B 1 173 ? -34.312 26.922 19.953 1 96.56 173 ILE B O 1
ATOM 4770 N N . PHE B 1 174 ? -35 25.812 18.172 1 96.81 174 PHE B N 1
ATOM 4771 C CA . PHE B 1 174 ? -35.531 27 17.5 1 96.81 174 PHE B CA 1
ATOM 4772 C C . PHE B 1 174 ? -36.781 27.5 18.172 1 96.81 174 PHE B C 1
ATOM 4774 O O . PHE B 1 174 ? -37.125 28.672 18.078 1 96.81 174 PHE B O 1
ATOM 4781 N N . ASP B 1 175 ? -37.469 26.562 18.812 1 96.31 175 ASP B N 1
ATOM 4782 C CA . ASP B 1 175 ? -38.625 26.984 19.578 1 96.31 175 ASP B CA 1
ATOM 4783 C C . ASP B 1 175 ? -38.219 27.891 20.75 1 96.31 175 ASP B C 1
ATOM 4785 O O . ASP B 1 175 ? -38.875 28.906 21 1 96.31 175 ASP B O 1
ATOM 4789 N N . VAL B 1 176 ? -37.219 27.484 21.312 1 96.75 176 VAL B N 1
ATOM 4790 C CA . VAL B 1 176 ? -36.719 28.281 22.438 1 96.75 176 VAL B CA 1
ATOM 4791 C C . VAL B 1 176 ? -36.219 29.625 21.922 1 96.75 176 VAL B C 1
ATOM 4793 O O . VAL B 1 176 ? -36.469 30.656 22.547 1 96.75 176 VAL B O 1
ATOM 4796 N N . ALA B 1 177 ? -35.5 29.625 20.859 1 96.62 177 ALA B N 1
ATOM 4797 C CA . ALA B 1 177 ? -35 30.859 20.25 1 96.62 177 ALA B CA 1
ATOM 4798 C C . ALA B 1 177 ? -36.156 31.797 19.891 1 96.62 177 ALA B C 1
ATOM 4800 O O . ALA B 1 177 ? -36.062 33 20.125 1 96.62 177 ALA B O 1
ATOM 4801 N N . ASP B 1 178 ? -37.156 31.219 19.359 1 95.81 178 ASP B N 1
ATOM 4802 C CA . ASP B 1 178 ? -38.344 32 18.969 1 95.81 178 ASP B CA 1
ATOM 4803 C C . ASP B 1 178 ? -38.969 32.688 20.172 1 95.81 178 ASP B C 1
ATOM 4805 O O . ASP B 1 178 ? -39.375 33.844 20.094 1 95.81 178 ASP B O 1
ATOM 4809 N N . GLU B 1 179 ? -39.031 31.984 21.203 1 97.06 179 GLU B N 1
ATOM 4810 C CA . GLU B 1 179 ? -39.594 32.531 22.438 1 97.06 179 GLU B CA 1
ATOM 4811 C C . GLU B 1 179 ? -38.781 33.719 22.938 1 97.06 179 GLU B C 1
ATOM 4813 O O . GLU B 1 179 ? -39.344 34.75 23.281 1 97.06 179 GLU B O 1
ATOM 4818 N N . ILE B 1 180 ? -37.562 33.562 22.938 1 96.62 180 ILE B N 1
ATOM 4819 C CA . ILE B 1 180 ? -36.688 34.594 23.453 1 96.62 180 ILE B CA 1
ATOM 4820 C C . ILE B 1 180 ? -36.75 35.844 22.531 1 96.62 180 ILE B C 1
ATOM 4822 O O . ILE B 1 180 ? -36.812 36.969 23.016 1 96.62 180 ILE B O 1
ATOM 4826 N N . LEU B 1 181 ? -36.688 35.562 21.281 1 95.31 181 LEU B N 1
ATOM 4827 C CA . LEU B 1 181 ? -36.75 36.656 20.297 1 95.31 181 LEU B CA 1
ATOM 4828 C C . LEU B 1 181 ? -38.062 37.438 20.391 1 95.31 181 LEU B C 1
ATOM 4830 O O . LEU B 1 181 ? -38.094 38.656 20.234 1 95.31 181 LEU B O 1
ATOM 4834 N N . SER B 1 182 ? -39.094 36.719 20.641 1 95.81 182 SER B N 1
ATOM 4835 C CA . SER B 1 182 ? -40.406 37.375 20.781 1 95.81 182 SER B CA 1
ATOM 4836 C C . SER B 1 182 ? -40.469 38.219 22.047 1 95.81 182 SER B C 1
ATOM 4838 O O . SER B 1 182 ? -41.094 39.281 22.047 1 95.81 182 SER B O 1
ATOM 4840 N N . GLU B 1 183 ? -39.75 37.812 23 1 96.19 183 GLU B N 1
ATOM 4841 C CA . GLU B 1 183 ? -39.75 38.5 24.281 1 96.19 183 GLU B CA 1
ATOM 4842 C C . GLU B 1 183 ? -38.812 39.719 24.266 1 96.19 183 GLU B C 1
ATOM 4844 O O . GLU B 1 183 ? -39.156 40.781 24.766 1 96.19 183 GLU B O 1
ATOM 4849 N N . LYS B 1 184 ? -37.625 39.594 23.672 1 95.44 184 LYS B N 1
ATOM 4850 C CA . LYS B 1 184 ? -36.562 40.562 23.891 1 95.44 184 LYS B CA 1
ATOM 4851 C C . LYS B 1 184 ? -36.125 41.219 22.578 1 95.44 184 LYS B C 1
ATOM 4853 O O . LYS B 1 184 ? -35.406 42.219 22.562 1 95.44 184 LYS B O 1
ATOM 4858 N N . GLY B 1 185 ? -36.5 40.688 21.453 1 93.5 185 GLY B N 1
ATOM 4859 C CA . GLY B 1 185 ? -36.125 41.188 20.141 1 93.5 185 GLY B CA 1
ATOM 4860 C C . GLY B 1 185 ? -34.719 40.844 19.75 1 93.5 185 GLY B C 1
ATOM 4861 O O . GLY B 1 185 ? -34.281 41.062 18.609 1 93.5 185 GLY B O 1
ATOM 4862 N N . LYS B 1 186 ? -34 40.469 20.734 1 94.81 186 LYS B N 1
ATOM 4863 C CA . LYS B 1 186 ? -32.625 39.969 20.516 1 94.81 186 LYS B CA 1
ATOM 4864 C C . LYS B 1 186 ? -32.375 38.688 21.297 1 94.81 186 LYS B C 1
ATOM 4866 O O . LYS B 1 186 ? -33.094 38.375 22.25 1 94.81 186 LYS B O 1
ATOM 4871 N N . ALA B 1 187 ? -31.438 37.875 20.828 1 94.69 187 ALA B N 1
ATOM 4872 C CA . ALA B 1 187 ? -31.156 36.594 21.484 1 94.69 187 ALA B CA 1
ATOM 4873 C C . ALA B 1 187 ? -29.672 36.25 21.391 1 94.69 187 ALA B C 1
ATOM 4875 O O . ALA B 1 187 ? -29.094 36.25 20.297 1 94.69 187 ALA B O 1
ATOM 4876 N N . GLU B 1 188 ? -29.125 36 22.594 1 94.19 188 GLU B N 1
ATOM 4877 C CA . GLU B 1 188 ? -27.781 35.438 22.641 1 94.19 188 GLU B CA 1
ATOM 4878 C C . GLU B 1 188 ? -27.828 33.906 22.719 1 94.19 188 GLU B C 1
ATOM 4880 O O . GLU B 1 188 ? -28.734 33.344 23.312 1 94.19 188 GLU B O 1
ATOM 4885 N N . LEU B 1 189 ? -26.828 33.312 22.109 1 94.94 189 LEU B N 1
ATOM 4886 C CA . LEU B 1 189 ? -26.781 31.859 22.094 1 94.94 189 LEU B CA 1
ATOM 4887 C C . LEU B 1 189 ? -26.75 31.312 23.531 1 94.94 189 LEU B C 1
ATOM 4889 O O . LEU B 1 189 ? -27.406 30.312 23.828 1 94.94 189 LEU B O 1
ATOM 4893 N N . SER B 1 190 ? -26.031 31.969 24.406 1 93.56 190 SER B N 1
ATOM 4894 C CA . SER B 1 190 ? -25.953 31.547 25.797 1 93.56 190 SER B CA 1
ATOM 4895 C C . SER B 1 190 ? -27.312 31.547 26.469 1 93.56 190 SER B C 1
ATOM 4897 O O . SER B 1 190 ? -27.625 30.641 27.25 1 93.56 190 SER B O 1
ATOM 4899 N N . GLU B 1 191 ? -28.109 32.5 26.094 1 94.25 191 GLU B N 1
ATOM 4900 C CA . GLU B 1 191 ? -29.453 32.594 26.656 1 94.25 191 GLU B CA 1
ATOM 4901 C C . GLU B 1 191 ? -30.328 31.422 26.172 1 94.25 191 GLU B C 1
ATOM 4903 O O . GLU B 1 191 ? -31.109 30.875 26.953 1 94.25 191 GLU B O 1
ATOM 4908 N N . ILE B 1 192 ? -30.188 31.156 24.922 1 96.25 192 ILE B N 1
ATOM 4909 C CA . ILE B 1 192 ? -30.969 30.062 24.328 1 96.25 192 ILE B CA 1
ATOM 4910 C C . ILE B 1 192 ? -30.562 28.75 24.969 1 96.25 192 ILE B C 1
ATOM 4912 O O . ILE B 1 192 ? -31.438 27.953 25.359 1 96.25 192 ILE B O 1
ATOM 4916 N N . VAL B 1 193 ? -29.297 28.562 25.156 1 95.69 193 VAL B N 1
ATOM 4917 C CA . VAL B 1 193 ? -28.719 27.344 25.703 1 95.69 193 VAL B CA 1
ATOM 4918 C C . VAL B 1 193 ? -29.203 27.172 27.156 1 95.69 193 VAL B C 1
ATOM 4920 O O . VAL B 1 193 ? -29.609 26.078 27.547 1 95.69 193 VAL B O 1
ATOM 4923 N N . LYS B 1 194 ? -29.156 28.203 27.875 1 95 194 LYS B N 1
ATOM 4924 C CA . LYS B 1 194 ? -29.578 28.188 29.266 1 95 194 LYS B CA 1
ATOM 4925 C C . LYS B 1 194 ? -31.062 27.891 29.391 1 95 194 LYS B C 1
ATOM 4927 O O . LYS B 1 194 ? -31.469 27.016 30.156 1 95 194 LYS B O 1
ATOM 4932 N N . ARG B 1 195 ? -31.844 28.578 28.594 1 95.75 195 ARG B N 1
ATOM 4933 C CA . ARG B 1 195 ? -33.281 28.422 28.656 1 95.75 195 ARG B CA 1
ATOM 4934 C C . ARG B 1 195 ? -33.719 27.031 28.203 1 95.75 195 ARG B C 1
ATOM 4936 O O . ARG B 1 195 ? -34.656 26.469 28.734 1 95.75 195 ARG B O 1
ATOM 4943 N N . ALA B 1 196 ? -33.031 26.531 27.234 1 96.06 196 ALA B N 1
ATOM 4944 C CA . ALA B 1 196 ? -33.375 25.219 26.688 1 96.06 196 ALA B CA 1
ATOM 4945 C C . ALA B 1 196 ? -32.875 24.109 27.609 1 96.06 196 ALA B C 1
ATOM 4947 O O . ALA B 1 196 ? -33.281 22.938 27.438 1 96.06 196 ALA B O 1
ATOM 4948 N N . LYS B 1 197 ? -32.062 24.422 28.609 1 95.62 197 LYS B N 1
ATOM 4949 C CA . LYS B 1 197 ? -31.453 23.422 29.469 1 95.62 197 LYS B CA 1
ATOM 4950 C C . LYS B 1 197 ? -30.844 22.297 28.656 1 95.62 197 LYS B C 1
ATOM 4952 O O . LYS B 1 197 ? -31.141 21.125 28.859 1 95.62 197 LYS B O 1
ATOM 4957 N N . LEU B 1 198 ? -30.031 22.703 27.781 1 96.44 198 LEU B N 1
ATOM 4958 C CA . LEU B 1 198 ? -29.438 21.766 26.828 1 96.44 198 LEU B CA 1
ATOM 4959 C C . LEU B 1 198 ? -28.641 20.688 27.562 1 96.44 198 LEU B C 1
ATOM 4961 O O . LEU B 1 198 ? -28 20.969 28.578 1 96.44 198 LEU B O 1
ATOM 4965 N N . LYS B 1 199 ? -28.672 19.484 27.031 1 97.25 199 LYS B N 1
ATOM 4966 C CA . LYS B 1 199 ? -27.797 18.422 27.531 1 97.25 199 LYS B CA 1
ATOM 4967 C C . LYS B 1 199 ? -26.328 18.766 27.281 1 97.25 199 LYS B C 1
ATOM 4969 O O . LYS B 1 199 ? -26.016 19.516 26.344 1 97.25 199 LYS B O 1
ATOM 4974 N N . VAL B 1 200 ? -25.547 18.234 28.172 1 97.25 200 VAL B N 1
ATOM 4975 C CA . VAL B 1 200 ? -24.125 18.516 28.062 1 97.25 200 VAL B CA 1
ATOM 4976 C C . VAL B 1 200 ? -23.359 17.219 27.812 1 97.25 200 VAL B C 1
ATOM 4978 O O . VAL B 1 200 ? -23.672 16.172 28.391 1 97.25 200 VAL B O 1
ATOM 4981 N N . THR B 1 201 ? -22.453 17.234 26.828 1 97.56 201 THR B N 1
ATOM 4982 C CA . THR B 1 201 ? -21.516 16.141 26.594 1 97.56 201 THR B CA 1
ATOM 4983 C C . THR B 1 201 ? -20.078 16.594 26.812 1 97.56 201 THR B C 1
ATOM 4985 O O . THR B 1 201 ? -19.672 17.641 26.297 1 97.56 201 THR B O 1
ATOM 4988 N N . SER B 1 202 ? -19.359 15.898 27.578 1 96.88 202 SER B N 1
ATOM 4989 C CA . SER B 1 202 ? -17.984 16.297 27.906 1 96.88 202 SER B CA 1
ATOM 4990 C C . SER B 1 202 ? -16.984 15.695 26.953 1 96.88 202 SER B C 1
ATOM 4992 O O . SER B 1 202 ? -16.984 14.484 26.719 1 96.88 202 SER B O 1
ATOM 4994 N N . VAL B 1 203 ? -16.188 16.5 26.266 1 95.94 203 VAL B N 1
ATOM 4995 C CA . VAL B 1 203 ? -15.016 16.125 25.484 1 95.94 203 VAL B CA 1
ATOM 4996 C C . VAL B 1 203 ? -13.789 16.875 26 1 95.94 203 VAL B C 1
ATOM 4998 O O . VAL B 1 203 ? -13.547 18.016 25.609 1 95.94 203 VAL B O 1
ATOM 5001 N N . SER B 1 204 ? -13.047 16.188 26.859 1 93.44 204 SER B N 1
ATOM 5002 C CA . SER B 1 204 ? -11.969 16.859 27.578 1 93.44 204 SER B CA 1
ATOM 5003 C C . SER B 1 204 ? -10.602 16.344 27.141 1 93.44 204 SER B C 1
ATOM 5005 O O . SER B 1 204 ? -10.484 15.188 26.719 1 93.44 204 SER B O 1
ATOM 5007 N N . GLY B 1 205 ? -9.664 17.234 27.141 1 87.75 205 GLY B N 1
ATOM 5008 C CA . GLY B 1 205 ? -8.297 16.812 26.906 1 87.75 205 GLY B CA 1
ATOM 5009 C C . GLY B 1 205 ? -7.871 16.906 25.453 1 87.75 205 GLY B C 1
ATOM 5010 O O . GLY B 1 205 ? -6.734 16.578 25.109 1 87.75 205 GLY B O 1
ATOM 5011 N N . PHE B 1 206 ? -8.688 17.391 24.594 1 91 206 PHE B N 1
ATOM 5012 C CA . PHE B 1 206 ? -8.375 17.5 23.172 1 91 206 PHE B CA 1
ATOM 5013 C C . PHE B 1 206 ? -8.18 18.953 22.766 1 91 206 PHE B C 1
ATOM 5015 O O . PHE B 1 206 ? -8.648 19.859 23.453 1 91 206 PHE B O 1
ATOM 5022 N N . PHE B 1 207 ? -7.496 19.094 21.75 1 90.75 207 PHE B N 1
ATOM 5023 C CA . PHE B 1 207 ? -7.133 20.438 21.312 1 90.75 207 PHE B CA 1
ATOM 5024 C C . PHE B 1 207 ? -8.344 21.172 20.75 1 90.75 207 PHE B C 1
ATOM 5026 O O . PHE B 1 207 ? -9.023 20.672 19.844 1 90.75 207 PHE B O 1
ATOM 5033 N N . TRP B 1 208 ? -8.602 22.312 21.234 1 93.62 208 TRP B N 1
ATOM 5034 C CA . TRP B 1 208 ? -9.508 23.328 20.703 1 93.62 208 TRP B CA 1
ATOM 5035 C C . TRP B 1 208 ? -9.203 24.703 21.281 1 93.62 208 TRP B C 1
ATOM 5037 O O . TRP B 1 208 ? -8.617 24.812 22.359 1 93.62 208 TRP B O 1
ATOM 5047 N N . MET B 1 209 ? -9.492 25.703 20.531 1 91.62 209 MET B N 1
ATOM 5048 C CA . MET B 1 209 ? -9.289 27.047 21.062 1 91.62 209 MET B CA 1
ATOM 5049 C C . MET B 1 209 ? -10.062 28.078 20.234 1 91.62 209 MET B C 1
ATOM 5051 O O . MET B 1 209 ? -10.367 27.828 19.062 1 91.62 209 MET B O 1
ATOM 5055 N N . ASP B 1 210 ? -10.461 29.094 20.875 1 90.88 210 ASP B N 1
ATOM 5056 C CA . ASP B 1 210 ? -11.039 30.234 20.156 1 90.88 210 ASP B CA 1
ATOM 5057 C C . ASP B 1 210 ? -9.969 31.25 19.781 1 90.88 210 ASP B C 1
ATOM 5059 O O . ASP B 1 210 ? -9.016 31.484 20.531 1 90.88 210 ASP B O 1
ATOM 5063 N N . ILE B 1 211 ? -10.016 31.812 18.594 1 90.75 211 ILE B N 1
ATOM 5064 C CA . ILE B 1 211 ? -9.039 32.781 18.078 1 90.75 211 ILE B CA 1
ATOM 5065 C C . ILE B 1 211 ? -9.625 34.188 18.156 1 90.75 211 ILE B C 1
ATOM 5067 O O . ILE B 1 211 ? -10.445 34.562 17.312 1 90.75 211 ILE B O 1
ATOM 5071 N N . ASP B 1 212 ? -9.148 35 19.078 1 87.31 212 ASP B N 1
ATOM 5072 C CA . ASP B 1 212 ? -9.703 36.344 19.25 1 87.31 212 ASP B CA 1
ATOM 5073 C C . ASP B 1 212 ? -8.625 37.406 19.109 1 87.31 212 ASP B C 1
ATOM 5075 O O . ASP B 1 212 ? -8.922 38.562 18.781 1 87.31 212 ASP B O 1
ATOM 5079 N N . THR B 1 213 ? -7.359 37 19.344 1 88.19 213 THR B N 1
ATOM 5080 C CA . THR B 1 213 ? -6.242 37.969 19.328 1 88.19 213 THR B CA 1
ATOM 5081 C C . THR B 1 213 ? -5.098 37.406 18.469 1 88.19 213 THR B C 1
ATOM 5083 O O . THR B 1 213 ? -5.07 36.25 18.125 1 88.19 213 THR B O 1
ATOM 5086 N N . PRO B 1 214 ? -4.211 38.344 18.094 1 88.62 214 PRO B N 1
ATOM 5087 C CA . PRO B 1 214 ? -3.027 37.875 17.375 1 88.62 214 PRO B CA 1
ATOM 5088 C C . PRO B 1 214 ? -2.217 36.844 18.172 1 88.62 214 PRO B C 1
ATOM 5090 O O . PRO B 1 214 ? -1.618 35.938 17.594 1 88.62 214 PRO B O 1
ATOM 5093 N N . GLU B 1 215 ? -2.213 37 19.438 1 90.25 215 GLU B N 1
ATOM 5094 C CA . GLU B 1 215 ? -1.522 36.031 20.297 1 90.25 215 GLU B CA 1
ATOM 5095 C C . GLU B 1 215 ? -2.164 34.656 20.203 1 90.25 215 GLU B C 1
ATOM 5097 O O . GLU B 1 215 ? -1.469 33.656 20.25 1 90.25 215 GLU B O 1
ATOM 5102 N N . ASP B 1 216 ? -3.428 34.625 20.078 1 90.31 216 ASP B N 1
ATOM 5103 C CA . ASP B 1 216 ? -4.129 33.375 19.891 1 90.31 216 ASP B CA 1
ATOM 5104 C C . ASP B 1 216 ? -3.703 32.688 18.594 1 90.31 216 ASP B C 1
ATOM 5106 O O . ASP B 1 216 ? -3.547 31.469 18.547 1 90.31 216 ASP B O 1
ATOM 5110 N N . ILE B 1 217 ? -3.518 33.531 17.609 1 90.88 217 ILE B N 1
ATOM 5111 C CA . ILE B 1 217 ? -3.117 33 16.312 1 90.88 217 ILE B CA 1
ATOM 5112 C C . ILE B 1 217 ? -1.748 32.344 16.422 1 90.88 217 ILE B C 1
ATOM 5114 O O . ILE B 1 217 ? -1.548 31.219 15.922 1 90.88 217 ILE B O 1
ATOM 5118 N N . LYS B 1 218 ? -0.848 33 17.062 1 91.31 218 LYS B N 1
ATOM 5119 C CA . LYS B 1 218 ? 0.5 32.469 17.25 1 91.31 218 LYS B CA 1
ATOM 5120 C C . LYS B 1 218 ? 0.471 31.156 18.047 1 91.31 218 LYS B C 1
ATOM 5122 O O . LYS B 1 218 ? 1.128 30.188 17.672 1 91.31 218 LYS B O 1
ATOM 5127 N N . LYS B 1 219 ? -0.302 31.203 19.078 1 91.44 219 LYS B N 1
ATOM 5128 C CA . LYS B 1 219 ? -0.429 30 19.906 1 91.44 219 LYS B CA 1
ATOM 5129 C C . LYS B 1 219 ? -1.046 28.844 19.125 1 91.44 219 LYS B C 1
ATOM 5131 O O . LYS B 1 219 ? -0.565 27.719 19.203 1 91.44 219 LYS B O 1
ATOM 5136 N N . ALA B 1 220 ? -2.066 29.172 18.406 1 92.38 220 ALA B N 1
ATOM 5137 C CA . ALA B 1 220 ? -2.746 28.156 17.594 1 92.38 220 ALA B CA 1
ATOM 5138 C C . ALA B 1 220 ? -1.806 27.562 16.562 1 92.38 220 ALA B C 1
ATOM 5140 O O . ALA B 1 220 ? -1.791 26.344 16.344 1 92.38 220 ALA B O 1
ATOM 5141 N N . ARG B 1 221 ? -1.084 28.391 15.961 1 93.5 221 ARG B N 1
ATOM 5142 C CA . ARG B 1 221 ? -0.122 27.953 14.953 1 93.5 221 ARG B CA 1
ATOM 5143 C C . ARG B 1 221 ? 0.849 26.922 15.531 1 93.5 221 ARG B C 1
ATOM 5145 O O . ARG B 1 221 ? 1.069 25.859 14.938 1 93.5 221 ARG B O 1
ATOM 5152 N N . LYS B 1 222 ? 1.388 27.25 16.672 1 92.44 222 LYS B N 1
ATOM 5153 C CA . LYS B 1 222 ? 2.342 26.359 17.328 1 92.44 222 LYS B CA 1
ATOM 5154 C C . LYS B 1 222 ? 1.695 25.031 17.688 1 92.44 222 LYS B C 1
ATOM 5156 O O . LYS B 1 222 ? 2.281 23.969 17.453 1 92.44 222 LYS B O 1
ATOM 5161 N N . LEU B 1 223 ? 0.542 25.078 18.141 1 90.5 223 LEU B N 1
ATOM 5162 C CA . LEU B 1 223 ? -0.139 23.875 18.609 1 90.5 223 LEU B CA 1
ATOM 5163 C C . LEU B 1 223 ? -0.53 22.984 17.438 1 90.5 223 LEU B C 1
ATOM 5165 O O . LEU B 1 223 ? -0.437 21.766 17.516 1 90.5 223 LEU B O 1
ATOM 5169 N N . VAL B 1 224 ? -0.946 23.625 16.406 1 92.56 224 VAL B N 1
ATOM 5170 C CA . VAL B 1 224 ? -1.317 22.859 15.211 1 92.56 224 VAL B CA 1
ATOM 5171 C C . VAL B 1 224 ? -0.094 22.141 14.656 1 92.56 224 VAL B C 1
ATOM 5173 O O . VAL B 1 224 ? -0.171 20.953 14.305 1 92.56 224 VAL B O 1
ATOM 5176 N N . ILE B 1 225 ? 0.994 22.75 14.633 1 93.38 225 ILE B N 1
ATOM 5177 C CA . ILE B 1 225 ? 2.229 22.156 14.133 1 93.38 225 ILE B CA 1
ATOM 5178 C C . ILE B 1 225 ? 2.646 21 15.031 1 93.38 225 ILE B C 1
ATOM 5180 O O . ILE B 1 225 ? 2.982 19.906 14.547 1 93.38 225 ILE B O 1
ATOM 5184 N N . GLN B 1 226 ? 2.609 21.219 16.297 1 88.56 226 GLN B N 1
ATOM 5185 C CA . GLN B 1 226 ? 3.016 20.188 17.25 1 88.56 226 GLN B CA 1
ATOM 5186 C C . GLN B 1 226 ? 2.145 18.953 17.109 1 88.56 226 GLN B C 1
ATOM 5188 O O . GLN B 1 226 ? 2.629 17.828 17.266 1 88.56 226 GLN B O 1
ATOM 5193 N N . SER B 1 227 ? 0.939 19.188 16.781 1 86.12 227 SER B N 1
ATOM 5194 C CA . SER B 1 227 ? 0.013 18.062 16.641 1 86.12 227 SER B CA 1
ATOM 5195 C C . SER B 1 227 ? 0.158 17.375 15.289 1 86.12 227 SER B C 1
ATOM 5197 O O . SER B 1 227 ? -0.382 16.297 15.07 1 86.12 227 SER B O 1
ATOM 5199 N N . SER B 1 228 ? 0.822 18 14.422 1 85.75 228 SER B N 1
ATOM 5200 C CA . SER B 1 228 ? 0.927 17.5 13.055 1 85.75 228 SER B CA 1
ATOM 5201 C C . SER B 1 228 ? 2.143 16.594 12.883 1 85.75 228 SER B C 1
ATOM 5203 O O . SER B 1 228 ? 2.387 16.062 11.797 1 85.75 228 SER B O 1
ATOM 5205 N N . VAL B 1 229 ? 2.826 16.359 13.906 1 84.19 229 VAL B N 1
ATOM 5206 C CA . VAL B 1 229 ? 3.984 15.477 13.82 1 84.19 229 VAL B CA 1
ATOM 5207 C C . VAL B 1 229 ? 3.523 14.023 13.766 1 84.19 229 VAL B C 1
ATOM 5209 O O . VAL B 1 229 ? 2.732 13.586 14.602 1 84.19 229 VAL B O 1
ATOM 5212 N N . LYS B 1 230 ? 3.732 13.25 12.727 1 69.94 230 LYS B N 1
ATOM 5213 C CA . LYS B 1 230 ? 3.322 11.867 12.508 1 69.94 230 LYS B CA 1
ATOM 5214 C C . LYS B 1 230 ? 3.936 10.938 13.547 1 69.94 230 LYS B C 1
ATOM 5216 O O . LYS B 1 230 ? 3.242 10.102 14.125 1 69.94 230 LYS B O 1
ATOM 5221 N N . GLY B 1 231 ? 5.094 11.031 14.031 1 68.44 231 GLY B N 1
ATOM 5222 C CA . GLY B 1 231 ? 5.918 10.43 15.062 1 68.44 231 GLY B CA 1
ATOM 5223 C C . GLY B 1 231 ? 6.047 8.922 14.93 1 68.44 231 GLY B C 1
ATOM 5224 O O . GLY B 1 231 ? 6.996 8.328 15.438 1 68.44 231 GLY B O 1
ATOM 5225 N N . SER B 1 232 ? 5.188 8.07 14.273 1 71.12 232 SER B N 1
ATOM 5226 C CA . SER B 1 232 ? 5.207 6.613 14.297 1 71.12 232 SER B CA 1
ATOM 5227 C C . SER B 1 232 ? 6.457 6.066 13.617 1 71.12 232 SER B C 1
ATOM 5229 O O . SER B 1 232 ? 7.004 5.047 14.047 1 71.12 232 SER B O 1
ATOM 5231 N N . GLY B 1 233 ? 7.031 6.699 12.828 1 80.62 233 GLY B N 1
ATOM 5232 C CA . GLY B 1 233 ? 8.188 6.199 12.102 1 80.62 233 GLY B CA 1
ATOM 5233 C C . GLY B 1 233 ? 9.477 6.906 12.469 1 80.62 233 GLY B C 1
ATOM 5234 O O . GLY B 1 233 ? 10.516 6.672 11.852 1 80.62 233 GLY B O 1
ATOM 5235 N N . ASP B 1 234 ? 9.469 7.656 13.594 1 87.56 234 ASP B N 1
ATOM 5236 C CA . ASP B 1 234 ? 10.641 8.438 13.977 1 87.56 234 ASP B CA 1
ATOM 5237 C C . ASP B 1 234 ? 11.664 7.566 14.711 1 87.56 234 ASP B C 1
ATOM 5239 O O . ASP B 1 234 ? 11.289 6.73 15.531 1 87.56 234 ASP B O 1
ATOM 5243 N N . GLY B 1 235 ? 12.898 7.75 14.352 1 90.56 235 GLY B N 1
ATOM 5244 C CA . GLY B 1 235 ? 13.969 7.168 15.141 1 90.56 235 GLY B CA 1
ATOM 5245 C C . GLY B 1 235 ? 14.266 7.941 16.406 1 90.56 235 GLY B C 1
ATOM 5246 O O . GLY B 1 235 ? 13.641 8.969 16.672 1 90.56 235 GLY B O 1
ATOM 5247 N N . VAL B 1 236 ? 15.211 7.469 17.156 1 92.19 236 VAL B N 1
ATOM 5248 C CA . VAL B 1 236 ? 15.531 8.031 18.469 1 92.19 236 VAL B CA 1
ATOM 5249 C C . VAL B 1 236 ? 16.047 9.469 18.297 1 92.19 236 VAL B C 1
ATOM 5251 O O . VAL B 1 236 ? 15.695 10.352 19.078 1 92.19 236 VAL B O 1
ATOM 5254 N N . ILE B 1 237 ? 16.797 9.703 17.297 1 94.62 237 ILE B N 1
ATOM 5255 C CA . ILE B 1 237 ? 17.359 11.023 17.062 1 94.62 237 ILE B CA 1
ATOM 5256 C C . ILE B 1 237 ? 16.266 12.008 16.688 1 94.62 237 ILE B C 1
ATOM 5258 O O . ILE B 1 237 ? 16.234 13.141 17.156 1 94.62 237 ILE B O 1
ATOM 5262 N N . SER B 1 238 ? 15.422 11.617 15.859 1 93.56 238 SER B N 1
ATOM 5263 C CA . SER B 1 238 ? 14.297 12.461 15.469 1 93.56 238 SER B CA 1
ATOM 5264 C C . SER B 1 238 ? 13.406 12.789 16.656 1 93.56 238 SER B C 1
ATOM 5266 O O . SER B 1 238 ? 13.016 13.945 16.844 1 93.56 238 SER B O 1
ATOM 5268 N N . ARG B 1 239 ? 13.18 11.875 17.531 1 91.12 239 ARG B N 1
ATOM 5269 C CA . ARG B 1 239 ? 12.273 12.031 18.656 1 91.12 239 ARG B CA 1
ATOM 5270 C C . ARG B 1 239 ? 12.859 12.969 19.703 1 91.12 239 ARG B C 1
ATOM 5272 O O . ARG B 1 239 ? 12.133 13.773 20.297 1 91.12 239 ARG B O 1
ATOM 5279 N N . HIS B 1 240 ? 14.148 12.891 19.781 1 92.94 240 HIS B N 1
ATOM 5280 C CA . HIS B 1 240 ? 14.734 13.586 20.922 1 92.94 240 HIS B CA 1
ATOM 5281 C C . HIS B 1 240 ? 15.484 14.836 20.484 1 92.94 240 HIS B C 1
ATOM 5283 O O . HIS B 1 240 ? 15.805 15.695 21.312 1 92.94 240 HIS B O 1
ATOM 5289 N N . LEU B 1 241 ? 15.703 14.961 19.203 1 94.56 241 LEU B N 1
ATOM 5290 C CA . LEU B 1 241 ? 16.484 16.109 18.766 1 94.56 241 LEU B CA 1
ATOM 5291 C C . LEU B 1 241 ? 15.836 16.781 17.578 1 94.56 241 LEU B C 1
ATOM 5293 O O . LEU B 1 241 ? 15.359 17.922 17.672 1 94.56 241 LEU B O 1
ATOM 5297 N N . ASN B 1 242 ? 15.719 16.109 16.438 1 95.19 242 ASN B N 1
ATOM 5298 C CA . ASN B 1 242 ? 15.305 16.719 15.18 1 95.19 242 ASN B CA 1
ATOM 5299 C C . ASN B 1 242 ? 13.938 17.406 15.305 1 95.19 242 ASN B C 1
ATOM 5301 O O . ASN B 1 242 ? 13.781 18.562 14.906 1 95.19 242 ASN B O 1
ATOM 5305 N N . ARG B 1 243 ? 12.977 16.75 15.914 1 94.25 243 ARG B N 1
ATOM 5306 C CA . ARG B 1 243 ? 11.602 17.266 15.969 1 94.25 243 ARG B CA 1
ATOM 5307 C C . ARG B 1 243 ? 11.516 18.5 16.859 1 94.25 243 ARG B C 1
ATOM 5309 O O . ARG B 1 243 ? 10.719 19.406 16.594 1 94.25 243 ARG B O 1
ATOM 5316 N N . LYS B 1 244 ? 12.336 18.562 17.875 1 93.62 244 LYS B N 1
ATOM 5317 C CA . LYS B 1 244 ? 12.359 19.719 18.75 1 93.62 244 LYS B CA 1
ATOM 5318 C C . LYS B 1 244 ? 12.75 20.984 17.984 1 93.62 244 LYS B C 1
ATOM 5320 O O . LYS B 1 244 ? 12.211 22.062 18.25 1 93.62 244 LYS B O 1
ATOM 5325 N N . ILE B 1 245 ? 13.57 20.766 17.078 1 96 245 ILE B N 1
ATOM 5326 C CA . ILE B 1 245 ? 14.078 21.906 16.328 1 96 245 ILE B CA 1
ATOM 5327 C C . ILE B 1 245 ? 13.188 22.141 15.109 1 96 245 ILE B C 1
ATOM 5329 O O . ILE B 1 245 ? 12.773 23.281 14.852 1 96 245 ILE B O 1
ATOM 5333 N N . SER B 1 246 ? 12.844 21.125 14.391 1 95.44 246 SER B N 1
ATOM 5334 C CA . SER B 1 246 ? 12.086 21.266 13.148 1 95.44 246 SER B CA 1
ATOM 5335 C C . SER B 1 246 ? 10.711 21.875 13.398 1 95.44 246 SER B C 1
ATOM 5337 O O . SER B 1 246 ? 10.234 22.688 12.602 1 95.44 246 SER B O 1
ATOM 5339 N N . THR B 1 247 ? 10.031 21.562 14.484 1 94.19 247 THR B N 1
ATOM 5340 C CA . THR B 1 247 ? 8.695 22.078 14.766 1 94.19 247 THR B CA 1
ATOM 5341 C C . THR B 1 247 ? 8.742 23.594 15.008 1 94.19 247 THR B C 1
ATOM 5343 O O . THR B 1 247 ? 7.809 24.312 14.648 1 94.19 247 THR B O 1
ATOM 5346 N N . ARG B 1 248 ? 9.805 24.047 15.617 1 94.56 248 ARG B N 1
ATOM 5347 C CA . ARG B 1 248 ? 9.977 25.484 15.805 1 94.56 248 ARG B CA 1
ATOM 5348 C C . ARG B 1 248 ? 10.164 26.203 14.469 1 94.56 248 ARG B C 1
ATOM 5350 O O . ARG B 1 248 ? 9.555 27.234 14.227 1 94.56 248 ARG B O 1
ATOM 5357 N N . ILE B 1 249 ? 10.914 25.578 13.672 1 95.81 249 ILE B N 1
ATOM 5358 C CA . ILE B 1 249 ? 11.164 26.141 12.352 1 95.81 249 ILE B CA 1
ATOM 5359 C C . ILE B 1 249 ? 9.891 26.094 11.516 1 95.81 249 ILE B C 1
ATOM 5361 O O . ILE B 1 249 ? 9.539 27.078 10.852 1 95.81 249 ILE B O 1
ATOM 5365 N N . SER B 1 250 ? 9.195 25.047 11.562 1 96.25 250 SER B N 1
ATOM 5366 C CA . SER B 1 250 ? 7.941 24.891 10.828 1 96.25 250 SER B CA 1
ATOM 5367 C C . SER B 1 250 ? 6.922 25.938 11.25 1 96.25 250 SER B C 1
ATOM 5369 O O . SER B 1 250 ? 6.191 26.469 10.414 1 96.25 250 SER B O 1
ATOM 5371 N N . SER B 1 251 ? 6.875 26.203 12.57 1 93.69 251 SER B N 1
ATOM 5372 C CA . SER B 1 251 ? 5.922 27.203 13.07 1 93.69 251 SER B CA 1
ATOM 5373 C C . SER B 1 251 ? 6.203 28.578 12.492 1 93.69 251 SER B C 1
ATOM 5375 O O . SER B 1 251 ? 5.277 29.344 12.234 1 93.69 251 SER B O 1
ATOM 5377 N N . PHE B 1 252 ? 7.422 28.781 12.219 1 92.94 252 PHE B N 1
ATOM 5378 C CA . PHE B 1 252 ? 7.82 30.062 11.688 1 92.94 252 PHE B CA 1
ATOM 5379 C C . PHE B 1 252 ? 7.586 30.125 10.18 1 92.94 252 PHE B C 1
ATOM 5381 O O . PHE B 1 252 ? 7.234 31.188 9.641 1 92.94 252 PHE B O 1
ATOM 5388 N N . LEU B 1 253 ? 7.656 29 9.5 1 94.75 253 LEU B N 1
ATOM 5389 C CA . LEU B 1 253 ? 7.715 29 8.039 1 94.75 253 LEU B CA 1
ATOM 5390 C C . LEU B 1 253 ? 6.359 28.641 7.441 1 94.75 253 LEU B C 1
ATOM 5392 O O . LEU B 1 253 ? 6.102 28.906 6.266 1 94.75 253 LEU B O 1
ATOM 5396 N N . VAL B 1 254 ? 5.492 28.047 8.148 1 94.44 254 VAL B N 1
ATOM 5397 C CA . VAL B 1 254 ? 4.289 27.375 7.664 1 94.44 254 VAL B CA 1
ATOM 5398 C C . VAL B 1 254 ? 3.428 28.375 6.887 1 94.44 254 VAL B C 1
ATOM 5400 O O . VAL B 1 254 ? 2.74 27.984 5.934 1 94.44 254 VAL B O 1
ATOM 5403 N N . ASP B 1 255 ? 3.479 29.641 7.227 1 90.12 255 ASP B N 1
ATOM 5404 C CA . ASP B 1 255 ? 2.609 30.625 6.586 1 90.12 255 ASP B CA 1
ATOM 5405 C C . ASP B 1 255 ? 3.299 31.266 5.379 1 90.12 255 ASP B C 1
ATOM 5407 O O . ASP B 1 255 ? 2.676 32 4.625 1 90.12 255 ASP B O 1
ATOM 5411 N N . TYR B 1 256 ? 4.586 30.891 5.148 1 91.69 256 TYR B N 1
ATOM 5412 C CA . TYR B 1 256 ? 5.355 31.625 4.145 1 91.69 256 TYR B CA 1
ATOM 5413 C C . TYR B 1 256 ? 5.805 30.688 3.025 1 91.69 256 TYR B C 1
ATOM 5415 O O . TYR B 1 256 ? 6.16 31.141 1.936 1 91.69 256 TYR B O 1
ATOM 5423 N N . VAL B 1 257 ? 5.832 29.375 3.32 1 94.5 257 VAL B N 1
ATOM 5424 C CA . VAL B 1 257 ? 6.363 28.453 2.328 1 94.5 257 VAL B CA 1
ATOM 5425 C C . VAL B 1 257 ? 5.391 27.281 2.131 1 94.5 257 VAL B C 1
ATOM 5427 O O . VAL B 1 257 ? 4.625 26.953 3.037 1 94.5 257 VAL B O 1
ATOM 5430 N N . THR B 1 258 ? 5.445 26.75 0.93 1 94.75 258 THR B N 1
ATOM 5431 C CA . THR B 1 258 ? 4.668 25.547 0.65 1 94.75 258 THR B CA 1
ATOM 5432 C C . THR B 1 258 ? 5.473 24.297 0.972 1 94.75 258 THR B C 1
ATOM 5434 O O . THR B 1 258 ? 6.703 24.344 1.024 1 94.75 258 THR B O 1
ATOM 5437 N N . PRO B 1 259 ? 4.766 23.219 1.215 1 95.12 259 PRO B N 1
ATOM 5438 C CA . PRO B 1 259 ? 5.473 21.969 1.459 1 95.12 259 PRO B CA 1
ATOM 5439 C C . PRO B 1 259 ? 6.418 21.578 0.318 1 95.12 259 PRO B C 1
ATOM 5441 O O . PRO B 1 259 ? 7.543 21.141 0.563 1 95.12 259 PRO B O 1
ATOM 5444 N N . ASN B 1 260 ? 6.035 21.812 -0.914 1 95.06 260 ASN B N 1
ATOM 5445 C CA . ASN B 1 260 ? 6.863 21.484 -2.072 1 95.06 260 ASN B CA 1
ATOM 5446 C C . ASN B 1 260 ? 8.133 22.328 -2.111 1 95.06 260 ASN B C 1
ATOM 5448 O O . ASN B 1 260 ? 9.211 21.828 -2.436 1 95.06 260 ASN B O 1
ATOM 5452 N N . GLN B 1 261 ? 7.973 23.594 -1.802 1 96.31 261 GLN B N 1
ATOM 5453 C CA . GLN B 1 261 ? 9.141 24.469 -1.731 1 96.31 261 GLN B CA 1
ATOM 5454 C C . GLN B 1 261 ? 10.133 23.984 -0.685 1 96.31 261 GLN B C 1
ATOM 5456 O O . GLN B 1 261 ? 11.344 23.953 -0.935 1 96.31 261 GLN B O 1
ATOM 5461 N N . MET B 1 262 ? 9.602 23.594 0.404 1 96.12 262 MET B N 1
ATOM 5462 C CA . MET B 1 262 ? 10.477 23.125 1.476 1 96.12 262 MET B CA 1
ATOM 5463 C C . MET B 1 262 ? 11.18 21.828 1.081 1 96.12 262 MET B C 1
ATOM 5465 O O . MET B 1 262 ? 12.336 21.625 1.429 1 96.12 262 MET B O 1
ATOM 5469 N N . THR B 1 263 ? 10.43 20.938 0.372 1 96.88 263 THR B N 1
ATOM 5470 C CA . THR B 1 263 ? 11.023 19.703 -0.114 1 96.88 263 THR B CA 1
ATOM 5471 C C . THR B 1 263 ? 12.227 19.984 -1.004 1 96.88 263 THR B C 1
ATOM 5473 O O . THR B 1 263 ? 13.281 19.375 -0.847 1 96.88 263 THR B O 1
ATOM 5476 N N . VAL B 1 264 ? 12.125 20.938 -1.884 1 97.25 264 VAL B N 1
ATOM 5477 C CA . VAL B 1 264 ? 13.195 21.312 -2.799 1 97.25 264 VAL B CA 1
ATOM 5478 C C . VAL B 1 264 ? 14.359 21.906 -2.012 1 97.25 264 VAL B C 1
ATOM 5480 O O . VAL B 1 264 ? 15.516 21.547 -2.229 1 97.25 264 VAL B O 1
ATOM 5483 N N . VAL B 1 265 ? 14.055 22.766 -1.081 1 97.06 265 VAL B N 1
ATOM 5484 C CA . VAL B 1 265 ? 15.078 23.438 -0.29 1 97.06 265 VAL B CA 1
ATOM 5485 C C . VAL B 1 265 ? 15.867 22.422 0.522 1 97.06 265 VAL B C 1
ATOM 5487 O O . VAL B 1 265 ? 17.094 22.453 0.559 1 97.06 265 VAL B O 1
ATOM 5490 N N . THR B 1 266 ? 15.18 21.531 1.152 1 96.75 266 THR B N 1
ATOM 5491 C CA . THR B 1 266 ? 15.852 20.547 1.979 1 96.75 266 THR B CA 1
ATOM 5492 C C . THR B 1 266 ? 16.672 19.578 1.117 1 96.75 266 THR B C 1
ATOM 5494 O O . THR B 1 266 ? 17.75 19.141 1.521 1 96.75 266 THR B O 1
ATOM 5497 N N . PHE B 1 267 ? 16.172 19.25 -0.068 1 97.88 267 PHE B N 1
ATOM 5498 C CA . PHE B 1 267 ? 16.922 18.422 -1 1 97.88 267 PHE B CA 1
ATOM 5499 C C . PHE B 1 267 ? 18.219 19.094 -1.397 1 97.88 267 PHE B C 1
ATOM 5501 O O . PHE B 1 267 ? 19.281 18.469 -1.338 1 97.88 267 PHE B O 1
ATOM 5508 N N . LEU B 1 268 ? 18.109 20.328 -1.776 1 98.44 268 LEU B N 1
ATOM 5509 C CA . LEU B 1 268 ? 19.281 21.078 -2.213 1 98.44 268 LEU B CA 1
ATOM 5510 C C . LEU B 1 268 ? 20.297 21.219 -1.078 1 98.44 268 LEU B C 1
ATOM 5512 O O . LEU B 1 268 ? 21.5 21.141 -1.305 1 98.44 268 LEU B O 1
ATOM 5516 N N . LEU B 1 269 ? 19.781 21.438 0.115 1 98.19 269 LEU B N 1
ATOM 5517 C CA . LEU B 1 269 ? 20.672 21.5 1.276 1 98.19 269 LEU B CA 1
ATOM 5518 C C . LEU B 1 269 ? 21.375 20.172 1.493 1 98.19 269 LEU B C 1
ATOM 5520 O O . LEU B 1 269 ? 22.562 20.156 1.842 1 98.19 269 LEU B O 1
ATOM 5524 N N . GLY B 1 270 ? 20.656 19.094 1.315 1 98.5 270 GLY B N 1
ATOM 5525 C CA . GLY B 1 270 ? 21.266 17.781 1.398 1 98.5 270 GLY B CA 1
ATOM 5526 C C . GLY B 1 270 ? 22.359 17.562 0.366 1 98.5 270 GLY B C 1
ATOM 5527 O O . GLY B 1 270 ? 23.438 17.078 0.695 1 98.5 270 GLY B O 1
ATOM 5528 N N . ILE B 1 271 ? 22.078 17.938 -0.864 1 98.75 271 ILE B N 1
ATOM 5529 C CA . ILE B 1 271 ? 23.062 17.797 -1.938 1 98.75 271 ILE B CA 1
ATOM 5530 C C . ILE B 1 271 ? 24.266 18.688 -1.656 1 98.75 271 ILE B C 1
ATOM 5532 O O . ILE B 1 271 ? 25.406 18.297 -1.887 1 98.75 271 ILE B O 1
ATOM 5536 N N . LEU B 1 272 ? 23.984 19.875 -1.137 1 98.69 272 LEU B N 1
ATOM 5537 C CA . LEU B 1 272 ? 25.078 20.766 -0.76 1 98.69 272 LEU B CA 1
ATOM 5538 C C . LEU B 1 272 ? 25.969 20.141 0.299 1 98.69 272 LEU B C 1
ATOM 5540 O O . LEU B 1 272 ? 27.188 20.25 0.241 1 98.69 272 LEU B O 1
ATOM 5544 N N . SER B 1 273 ? 25.344 19.5 1.254 1 98.75 273 SER B N 1
ATOM 5545 C CA . SER B 1 273 ? 26.125 18.812 2.275 1 98.75 273 SER B CA 1
ATOM 5546 C C . SER B 1 273 ? 27.016 17.75 1.659 1 98.75 273 SER B C 1
ATOM 5548 O O . SER B 1 273 ? 28.172 17.578 2.082 1 98.75 273 SER B O 1
ATOM 5550 N N . ALA B 1 274 ? 26.562 17.016 0.67 1 98.81 274 ALA B N 1
ATOM 5551 C CA . ALA B 1 274 ? 27.328 16 -0.03 1 98.81 274 ALA B CA 1
ATOM 5552 C C . ALA B 1 274 ? 28.531 16.609 -0.736 1 98.81 274 ALA B C 1
ATOM 5554 O O . ALA B 1 274 ? 29.656 16.094 -0.644 1 98.81 274 ALA B O 1
ATOM 5555 N N . LEU B 1 275 ? 28.359 17.734 -1.396 1 98.62 275 LEU B N 1
ATOM 5556 C CA . LEU B 1 275 ? 29.422 18.391 -2.143 1 98.62 275 LEU B CA 1
ATOM 5557 C C . LEU B 1 275 ? 30.484 18.969 -1.2 1 98.62 275 LEU B C 1
ATOM 5559 O O . LEU B 1 275 ? 31.656 19.062 -1.562 1 98.62 275 LEU B O 1
ATOM 5563 N N . LEU B 1 276 ? 30.078 19.297 -0.015 1 98.69 276 LEU B N 1
ATOM 5564 C CA . LEU B 1 276 ? 30.984 19.875 0.972 1 98.69 276 LEU B CA 1
ATOM 5565 C C . LEU B 1 276 ? 32.031 18.859 1.415 1 98.69 276 LEU B C 1
ATOM 5567 O O . LEU B 1 276 ? 33.062 19.219 2.008 1 98.69 276 LEU B O 1
ATOM 5571 N N . ASN B 1 277 ? 31.781 17.562 1.163 1 98.69 277 ASN B N 1
ATOM 5572 C CA . ASN B 1 277 ? 32.781 16.531 1.45 1 98.69 277 ASN B CA 1
ATOM 5573 C C . ASN B 1 277 ? 34.094 16.828 0.73 1 98.69 277 ASN B C 1
ATOM 5575 O O . ASN B 1 277 ? 35.156 16.484 1.226 1 98.69 277 ASN B O 1
ATOM 5579 N N . PHE B 1 278 ? 34.062 17.484 -0.455 1 98.44 278 PHE B N 1
ATOM 5580 C CA . PHE B 1 278 ? 35.219 17.797 -1.247 1 98.44 278 PHE B CA 1
ATOM 5581 C C . PHE B 1 278 ? 36.031 18.938 -0.612 1 98.44 278 PHE B C 1
ATOM 5583 O O . PHE B 1 278 ? 37.188 19.188 -0.979 1 98.44 278 PHE B O 1
ATOM 5590 N N . VAL B 1 279 ? 35.438 19.688 0.335 1 98.38 279 VAL B N 1
ATOM 5591 C CA . VAL B 1 279 ? 36.031 20.859 0.948 1 98.38 279 VAL B CA 1
ATOM 5592 C C . VAL B 1 279 ? 36.406 20.547 2.396 1 98.38 279 VAL B C 1
ATOM 5594 O O . VAL B 1 279 ? 37.562 20.719 2.793 1 98.38 279 VAL B O 1
ATOM 5597 N N . SER B 1 280 ? 35.375 20.172 3.215 1 98.62 280 SER B N 1
ATOM 5598 C CA . SER B 1 280 ? 35.594 19.859 4.625 1 98.62 280 SER B CA 1
ATOM 5599 C C . SER B 1 280 ? 34.625 18.766 5.09 1 98.62 280 SER B C 1
ATOM 5601 O O . SER B 1 280 ? 33.438 19 5.242 1 98.62 280 SER B O 1
ATOM 5603 N N . ILE B 1 281 ? 35.188 17.625 5.441 1 98.62 281 ILE B N 1
ATOM 5604 C CA . ILE B 1 281 ? 34.406 16.453 5.809 1 98.62 281 ILE B CA 1
ATOM 5605 C C . ILE B 1 281 ? 33.625 16.734 7.102 1 98.62 281 ILE B C 1
ATOM 5607 O O . ILE B 1 281 ? 32.438 16.469 7.188 1 98.62 281 ILE B O 1
ATOM 5611 N N . PRO B 1 282 ? 34.25 17.375 8.133 1 98.69 282 PRO B N 1
ATOM 5612 C CA . PRO B 1 282 ? 33.469 17.672 9.344 1 98.69 282 PRO B CA 1
ATOM 5613 C C . PRO B 1 282 ? 32.312 18.625 9.078 1 98.69 282 PRO B C 1
ATOM 5615 O O . PRO B 1 282 ? 31.219 18.422 9.602 1 98.69 282 PRO B O 1
ATOM 5618 N N . LEU B 1 283 ? 32.562 19.656 8.242 1 98.62 283 LEU B N 1
ATOM 5619 C CA . LEU B 1 283 ? 31.484 20.594 7.922 1 98.62 283 LEU B CA 1
ATOM 5620 C C . LEU B 1 283 ? 30.375 19.906 7.137 1 98.62 283 LEU B C 1
ATOM 5622 O O . LEU B 1 283 ? 29.203 20.234 7.324 1 98.62 283 LEU B O 1
ATOM 5626 N N . ALA B 1 284 ? 30.766 19.016 6.242 1 98.81 284 ALA B N 1
ATOM 5627 C CA . ALA B 1 284 ? 29.781 18.234 5.488 1 98.81 284 ALA B CA 1
ATOM 5628 C C . ALA B 1 284 ? 28.891 17.438 6.418 1 98.81 284 ALA B C 1
ATOM 5630 O O . ALA B 1 284 ? 27.656 17.422 6.254 1 98.81 284 ALA B O 1
ATOM 5631 N N . GLY B 1 285 ? 29.516 16.781 7.418 1 98.81 285 GLY B N 1
ATOM 5632 C CA . GLY B 1 285 ? 28.75 16.016 8.391 1 98.81 285 GLY B CA 1
ATOM 5633 C C . GLY B 1 285 ? 27.75 16.859 9.156 1 98.81 285 GLY B C 1
ATOM 5634 O O . GLY B 1 285 ? 26.594 16.453 9.328 1 98.81 285 GLY B O 1
ATOM 5635 N N . ILE B 1 286 ? 28.188 18 9.578 1 98.75 286 ILE B N 1
ATOM 5636 C CA . ILE B 1 286 ? 27.312 18.906 10.328 1 98.75 286 ILE B CA 1
ATOM 5637 C C . ILE B 1 286 ? 26.125 19.328 9.453 1 98.75 286 ILE B C 1
ATOM 5639 O O . ILE B 1 286 ? 24.984 19.266 9.883 1 98.75 286 ILE B O 1
ATOM 5643 N N . LEU B 1 287 ? 26.422 19.734 8.242 1 98.75 287 LEU B N 1
ATOM 5644 C CA . LEU B 1 287 ? 25.359 20.188 7.34 1 98.75 287 LEU B CA 1
ATOM 5645 C C . LEU B 1 287 ? 24.406 19.047 6.996 1 98.75 287 LEU B C 1
ATOM 5647 O O . LEU B 1 287 ? 23.203 19.266 6.832 1 98.75 287 LEU B O 1
ATOM 5651 N N . TYR B 1 288 ? 24.984 17.844 6.863 1 98.69 288 TYR B N 1
ATOM 5652 C CA . TYR B 1 288 ? 24.172 16.656 6.629 1 98.69 288 TYR B CA 1
ATOM 5653 C C . TYR B 1 288 ? 23.141 16.484 7.738 1 98.69 288 TYR B C 1
ATOM 5655 O O . TYR B 1 288 ? 21.953 16.266 7.473 1 98.69 288 TYR B O 1
ATOM 5663 N N . GLN B 1 289 ? 23.531 16.641 8.984 1 98.5 289 GLN B N 1
ATOM 5664 C CA . GLN B 1 289 ? 22.625 16.531 10.133 1 98.5 289 GLN B CA 1
ATOM 5665 C C . GLN B 1 289 ? 21.594 17.656 10.125 1 98.5 289 GLN B C 1
ATOM 5667 O O . GLN B 1 289 ? 20.422 17.438 10.438 1 98.5 289 GLN B O 1
ATOM 5672 N N . ILE B 1 290 ? 22.047 18.875 9.773 1 98.19 290 ILE B N 1
ATOM 5673 C CA . ILE B 1 290 ? 21.125 20 9.68 1 98.19 290 ILE B CA 1
ATOM 5674 C C . ILE B 1 290 ? 20.062 19.703 8.617 1 98.19 290 ILE B C 1
ATOM 5676 O O . ILE B 1 290 ? 18.875 19.969 8.828 1 98.19 290 ILE B O 1
ATOM 5680 N N . SER B 1 291 ? 20.547 19.188 7.52 1 97.69 291 SER B N 1
ATOM 5681 C CA . SER B 1 291 ? 19.609 18.828 6.465 1 97.69 291 SER B CA 1
ATOM 5682 C C . SER B 1 291 ? 18.594 17.797 6.957 1 97.69 291 SER B C 1
ATOM 5684 O O . SER B 1 291 ? 17.422 17.844 6.59 1 97.69 291 SER B O 1
ATOM 5686 N N . SER B 1 292 ? 19.047 16.875 7.754 1 97.06 292 SER B N 1
ATOM 5687 C CA . SER B 1 292 ? 18.156 15.852 8.32 1 97.06 292 SER B CA 1
ATOM 5688 C C . SER B 1 292 ? 17.109 16.469 9.234 1 97.06 292 SER B C 1
ATOM 5690 O O . SER B 1 292 ? 15.953 16.062 9.227 1 97.06 292 SER B O 1
ATOM 5692 N N . ILE B 1 293 ? 17.484 17.438 9.992 1 96.5 293 ILE B N 1
ATOM 5693 C CA . ILE B 1 293 ? 16.562 18.156 10.875 1 96.5 293 ILE B CA 1
ATOM 5694 C C . ILE B 1 293 ? 15.492 18.859 10.055 1 96.5 293 ILE B C 1
ATOM 5696 O O . ILE B 1 293 ? 14.297 18.781 10.367 1 96.5 293 ILE B O 1
ATOM 5700 N N . LEU B 1 294 ? 15.898 19.438 8.992 1 96.12 294 LEU B N 1
ATOM 5701 C CA . LEU B 1 294 ? 15 20.25 8.18 1 96.12 294 LEU B CA 1
ATOM 5702 C C . LEU B 1 294 ? 14.125 19.375 7.289 1 96.12 294 LEU B C 1
ATOM 5704 O O . LEU B 1 294 ? 13.117 19.844 6.754 1 96.12 294 LEU B O 1
ATOM 5708 N N . ASP B 1 295 ? 14.508 18.172 7.129 1 93.12 295 ASP B N 1
ATOM 5709 C CA . ASP B 1 295 ? 13.789 17.234 6.277 1 93.12 295 ASP B CA 1
ATOM 5710 C C . ASP B 1 295 ? 12.383 16.984 6.805 1 93.12 295 ASP B C 1
ATOM 5712 O O . ASP B 1 295 ? 11.469 16.656 6.039 1 93.12 295 ASP B O 1
ATOM 5716 N N . GLY B 1 296 ? 12.094 17.203 8.039 1 91.62 296 GLY B N 1
ATOM 5717 C CA . GLY B 1 296 ? 10.789 17 8.641 1 91.62 296 GLY B CA 1
ATOM 5718 C C . GLY B 1 296 ? 9.859 18.188 8.461 1 91.62 296 GLY B C 1
ATOM 5719 O O . GLY B 1 296 ? 8.641 18.062 8.594 1 91.62 296 GLY B O 1
ATOM 5720 N N . VAL B 1 297 ? 10.453 19.281 8.055 1 95.5 297 VAL B N 1
ATOM 5721 C CA . VAL B 1 297 ? 9.703 20.531 8.023 1 95.5 297 VAL B CA 1
ATOM 5722 C C . VAL B 1 297 ? 8.656 20.484 6.91 1 95.5 297 VAL B C 1
ATOM 5724 O O . VAL B 1 297 ? 7.523 20.938 7.094 1 95.5 297 VAL B O 1
ATOM 5727 N N . ASP B 1 298 ? 9.047 19.922 5.773 1 94.69 298 ASP B N 1
ATOM 5728 C CA . ASP B 1 298 ? 8.086 19.875 4.68 1 94.69 298 ASP B CA 1
ATOM 5729 C C . ASP B 1 298 ? 6.859 19.047 5.062 1 94.69 298 ASP B C 1
ATOM 5731 O O . ASP B 1 298 ? 5.723 19.453 4.828 1 94.69 298 ASP B O 1
ATOM 5735 N N . GLY B 1 299 ? 7.023 17.922 5.758 1 94.19 299 GLY B N 1
ATOM 5736 C CA . GLY B 1 299 ? 5.906 17.109 6.203 1 94.19 299 GLY B CA 1
ATOM 5737 C C . GLY B 1 299 ? 5.074 17.781 7.281 1 94.19 299 GLY B C 1
ATOM 5738 O O . GLY B 1 299 ? 3.844 17.688 7.266 1 94.19 299 GLY B O 1
ATOM 5739 N N . GLU B 1 300 ? 5.75 18.422 8.195 1 95.19 300 GLU B N 1
ATOM 5740 C CA . GLU B 1 300 ? 5.062 19.141 9.273 1 95.19 300 GLU B CA 1
ATOM 5741 C C . GLU B 1 300 ? 4.18 20.25 8.719 1 95.19 300 GLU B C 1
ATOM 5743 O O . GLU B 1 300 ? 3.014 20.375 9.094 1 95.19 300 GLU B O 1
ATOM 5748 N N . ILE B 1 301 ? 4.75 20.922 7.793 1 96 301 ILE B N 1
ATOM 5749 C CA . ILE B 1 301 ? 4.016 22.016 7.18 1 96 301 ILE B CA 1
ATOM 5750 C C . ILE B 1 301 ? 2.859 21.469 6.352 1 96 301 ILE B C 1
ATOM 5752 O O . ILE B 1 301 ? 1.752 22.016 6.379 1 96 301 ILE B O 1
ATOM 5756 N N . ALA B 1 302 ? 3.115 20.406 5.648 1 95.94 302 ALA B N 1
ATOM 5757 C CA . ALA B 1 302 ? 2.072 19.797 4.82 1 95.94 302 ALA B CA 1
ATOM 5758 C C . ALA B 1 302 ? 0.887 19.359 5.672 1 95.94 302 ALA B C 1
ATOM 5760 O O . ALA B 1 302 ? -0.265 19.656 5.348 1 95.94 302 ALA B O 1
ATOM 5761 N N . ARG B 1 303 ? 1.143 18.75 6.75 1 93.94 303 ARG B N 1
ATOM 5762 C CA . ARG B 1 303 ? 0.089 18.25 7.629 1 93.94 303 ARG B CA 1
ATOM 5763 C C . ARG B 1 303 ? -0.617 19.391 8.344 1 93.94 303 ARG B C 1
ATOM 5765 O O . ARG B 1 303 ? -1.848 19.438 8.391 1 93.94 303 ARG B O 1
ATOM 5772 N N . ALA B 1 304 ? 0.157 20.281 8.797 1 93.81 304 ALA B N 1
ATOM 5773 C CA . ALA B 1 304 ? -0.407 21.406 9.539 1 93.81 304 ALA B CA 1
ATOM 5774 C C . ALA B 1 304 ? -1.288 22.266 8.641 1 93.81 304 ALA B C 1
ATOM 5776 O O . ALA B 1 304 ? -2.336 22.75 9.07 1 93.81 304 ALA B O 1
ATOM 5777 N N . SER B 1 305 ? -0.877 22.438 7.453 1 94.94 305 SER B N 1
ATOM 5778 C CA . SER B 1 305 ? -1.608 23.297 6.527 1 94.94 305 SER B CA 1
ATOM 5779 C C . SER B 1 305 ? -2.641 22.516 5.734 1 94.94 305 SER B C 1
ATOM 5781 O O . SER B 1 305 ? -3.281 23.047 4.824 1 94.94 305 SER B O 1
ATOM 5783 N N . MET B 1 306 ? -2.73 21.203 5.957 1 93.44 306 MET B N 1
ATOM 5784 C CA . MET B 1 306 ? -3.695 20.328 5.312 1 93.44 306 MET B CA 1
ATOM 5785 C C . MET B 1 306 ? -3.488 20.297 3.801 1 93.44 306 MET B C 1
ATOM 5787 O O . MET B 1 306 ? -4.449 20.422 3.037 1 93.44 306 MET B O 1
ATOM 5791 N N . LYS B 1 307 ? -2.246 20.297 3.453 1 93.38 307 LYS B N 1
ATOM 5792 C CA . LYS B 1 307 ? -1.866 20.25 2.043 1 93.38 307 LYS B CA 1
ATOM 5793 C C . LYS B 1 307 ? -1.084 18.984 1.725 1 93.38 307 LYS B C 1
ATOM 5795 O O . LYS B 1 307 ? -0.259 18.969 0.808 1 93.38 307 LYS B O 1
ATOM 5800 N N . THR B 1 308 ? -1.242 18 2.496 1 93.06 308 THR B N 1
ATOM 5801 C CA . THR B 1 308 ? -0.573 16.719 2.262 1 93.06 308 THR B CA 1
ATOM 5802 C C . THR B 1 308 ? -0.967 16.141 0.904 1 93.06 308 THR B C 1
ATOM 5804 O O . THR B 1 308 ? -2.125 16.25 0.493 1 93.06 308 THR B O 1
ATOM 5807 N N . SER B 1 309 ? -0.047 15.68 0.182 1 93.44 309 SER B N 1
ATOM 5808 C CA . SER B 1 309 ? -0.293 15.016 -1.096 1 93.44 309 SER B CA 1
ATOM 5809 C C . SER B 1 309 ? 0.486 13.711 -1.201 1 93.44 309 SER B C 1
ATOM 5811 O O . SER B 1 309 ? 1.574 13.586 -0.636 1 93.44 309 SER B O 1
ATOM 5813 N N . ARG B 1 310 ? -0.143 12.797 -1.877 1 94.19 310 ARG B N 1
ATOM 5814 C CA . ARG B 1 310 ? 0.525 11.516 -2.088 1 94.19 310 ARG B CA 1
ATOM 5815 C C . ARG B 1 310 ? 1.78 11.688 -2.936 1 94.19 310 ARG B C 1
ATOM 5817 O O . ARG B 1 310 ? 2.814 11.078 -2.654 1 94.19 310 ARG B O 1
ATOM 5824 N N . PHE B 1 311 ? 1.726 12.484 -3.938 1 96 311 PHE B N 1
ATOM 5825 C CA . PHE B 1 311 ? 2.871 12.711 -4.809 1 96 311 PHE B CA 1
ATOM 5826 C C . PHE B 1 311 ? 4.016 13.367 -4.039 1 96 311 PHE B C 1
ATOM 5828 O O . PHE B 1 311 ? 5.176 12.984 -4.203 1 96 311 PHE B O 1
ATOM 5835 N N . GLY B 1 312 ? 3.635 14.336 -3.25 1 94.44 312 GLY B N 1
ATOM 5836 C CA . GLY B 1 312 ? 4.66 14.984 -2.451 1 94.44 312 GLY B CA 1
ATOM 5837 C C . GLY B 1 312 ? 5.426 14.023 -1.562 1 94.44 312 GLY B C 1
ATOM 5838 O O . GLY B 1 312 ? 6.652 14.078 -1.488 1 94.44 312 GLY B O 1
ATOM 5839 N N . GLY B 1 313 ? 4.688 13.164 -0.887 1 94.06 313 GLY B N 1
ATOM 5840 C CA . GLY B 1 313 ? 5.328 12.156 -0.06 1 94.06 313 GLY B CA 1
ATOM 5841 C C . GLY B 1 313 ? 6.176 11.18 -0.857 1 94.06 313 GLY B C 1
ATOM 5842 O O . GLY B 1 313 ? 7.254 10.781 -0.416 1 94.06 313 GLY B O 1
ATOM 5843 N N . TYR B 1 314 ? 5.699 10.852 -2.041 1 96.19 314 TYR B N 1
ATOM 5844 C CA . TYR B 1 314 ? 6.391 9.945 -2.949 1 96.19 314 TYR B CA 1
ATOM 5845 C C . TYR B 1 314 ? 7.73 10.531 -3.383 1 96.19 314 TYR B C 1
ATOM 5847 O O . TYR B 1 314 ? 8.773 9.883 -3.227 1 96.19 314 TYR B O 1
ATOM 5855 N N . VAL B 1 315 ? 7.742 11.734 -3.811 1 96.56 315 VAL B N 1
ATOM 5856 C CA . VAL B 1 315 ? 8.938 12.391 -4.328 1 96.56 315 VAL B CA 1
ATOM 5857 C C . VAL B 1 315 ? 9.922 12.648 -3.188 1 96.56 315 VAL B C 1
ATOM 5859 O O . VAL B 1 315 ? 11.133 12.469 -3.348 1 96.56 315 VAL B O 1
ATOM 5862 N N . ASP B 1 316 ? 9.367 13.094 -2.055 1 96.19 316 ASP B N 1
ATOM 5863 C CA . ASP B 1 316 ? 10.211 13.367 -0.893 1 96.19 316 ASP B CA 1
ATOM 5864 C C . ASP B 1 316 ? 11.008 12.125 -0.492 1 96.19 316 ASP B C 1
ATOM 5866 O O . ASP B 1 316 ? 12.211 12.219 -0.22 1 96.19 316 ASP B O 1
ATOM 5870 N N . SER B 1 317 ? 10.383 10.977 -0.507 1 96.31 317 SER B N 1
ATOM 5871 C CA . SER B 1 317 ? 11.039 9.727 -0.12 1 96.31 317 SER B CA 1
ATOM 5872 C C . SER B 1 317 ? 12.164 9.375 -1.084 1 96.31 317 SER B C 1
ATOM 5874 O O . SER B 1 317 ? 13.219 8.891 -0.664 1 96.31 317 SER B O 1
ATOM 5876 N N . ILE B 1 318 ? 11.953 9.578 -2.334 1 97.94 318 ILE B N 1
ATOM 5877 C CA . ILE B 1 318 ? 12.953 9.273 -3.35 1 97.94 318 ILE B CA 1
ATOM 5878 C C . ILE B 1 318 ? 14.141 10.227 -3.219 1 97.94 318 ILE B C 1
ATOM 5880 O O . ILE B 1 318 ? 15.297 9.797 -3.217 1 97.94 318 ILE B O 1
ATOM 5884 N N . LEU B 1 319 ? 13.836 11.492 -3.066 1 97.94 319 LEU B N 1
ATOM 5885 C CA . LEU B 1 319 ? 14.875 12.5 -2.957 1 97.94 319 LEU B CA 1
ATOM 5886 C C . LEU B 1 319 ? 15.742 12.266 -1.721 1 97.94 319 LEU B C 1
ATOM 5888 O O . LEU B 1 319 ? 16.953 12.477 -1.755 1 97.94 319 LEU B O 1
ATOM 5892 N N . ASP B 1 320 ? 15.094 11.852 -0.661 1 97.56 320 ASP B N 1
ATOM 5893 C CA . ASP B 1 320 ? 15.828 11.547 0.562 1 97.56 320 ASP B CA 1
ATOM 5894 C C . ASP B 1 320 ? 16.891 10.477 0.31 1 97.56 320 ASP B C 1
ATOM 5896 O O . ASP B 1 320 ? 18.016 10.578 0.811 1 97.56 320 ASP B O 1
ATOM 5900 N N . ARG B 1 321 ? 16.547 9.438 -0.468 1 98.19 321 ARG B N 1
ATOM 5901 C CA . ARG B 1 321 ? 17.484 8.367 -0.787 1 98.19 321 ARG B CA 1
ATOM 5902 C C . ARG B 1 321 ? 18.656 8.898 -1.613 1 98.19 321 ARG B C 1
ATOM 5904 O O . ARG B 1 321 ? 19.797 8.492 -1.408 1 98.19 321 ARG B O 1
ATOM 5911 N N . TYR B 1 322 ? 18.391 9.758 -2.496 1 98.62 322 TYR B N 1
ATOM 5912 C CA . TYR B 1 322 ? 19.438 10.312 -3.346 1 98.62 322 TYR B CA 1
ATOM 5913 C C . TYR B 1 322 ? 20.375 11.203 -2.541 1 98.62 322 TYR B C 1
ATOM 5915 O O . TYR B 1 322 ? 21.578 11.266 -2.822 1 98.62 322 TYR B O 1
ATOM 5923 N N . VAL B 1 323 ? 19.812 11.953 -1.572 1 98.69 323 VAL B N 1
ATOM 5924 C CA . VAL B 1 323 ? 20.656 12.766 -0.697 1 98.69 323 VAL B CA 1
ATOM 5925 C C . VAL B 1 323 ? 21.609 11.867 0.078 1 98.69 323 VAL B C 1
ATOM 5927 O O . VAL B 1 323 ? 22.812 12.117 0.114 1 98.69 323 VAL B O 1
ATOM 5930 N N . ASP B 1 324 ? 21.062 10.805 0.677 1 98.75 324 ASP B N 1
ATOM 5931 C CA . ASP B 1 324 ? 21.891 9.867 1.43 1 98.75 324 ASP B CA 1
ATOM 5932 C C . ASP B 1 324 ? 22.953 9.242 0.537 1 98.75 324 ASP B C 1
ATOM 5934 O O . ASP B 1 324 ? 24.109 9.125 0.935 1 98.75 324 ASP B O 1
ATOM 5938 N N . PHE B 1 325 ? 22.578 8.875 -0.627 1 98.81 325 PHE B N 1
ATOM 5939 C CA . PHE B 1 325 ? 23.5 8.281 -1.604 1 98.81 325 PHE B CA 1
ATOM 5940 C C . PHE B 1 325 ? 24.609 9.258 -1.965 1 98.81 325 PHE B C 1
ATOM 5942 O O . PHE B 1 325 ? 25.781 8.906 -1.917 1 98.81 325 PHE B O 1
ATOM 5949 N N . ALA B 1 326 ? 24.172 10.461 -2.332 1 98.88 326 ALA B N 1
ATOM 5950 C CA . ALA B 1 326 ? 25.141 11.461 -2.758 1 98.88 326 ALA B CA 1
ATOM 5951 C C . ALA B 1 326 ? 26.172 11.734 -1.661 1 98.88 326 ALA B C 1
ATOM 5953 O O . ALA B 1 326 ? 27.375 11.828 -1.934 1 98.88 326 ALA B O 1
ATOM 5954 N N . PHE B 1 327 ? 25.703 11.852 -0.461 1 98.94 327 PHE B N 1
ATOM 5955 C CA . PHE B 1 327 ? 26.609 12.156 0.643 1 98.94 327 PHE B CA 1
ATOM 5956 C C . PHE B 1 327 ? 27.609 11.031 0.845 1 98.94 327 PHE B C 1
ATOM 5958 O O . PHE B 1 327 ? 28.828 11.273 0.897 1 98.94 327 PHE B O 1
ATOM 5965 N N . LEU B 1 328 ? 27.094 9.805 0.942 1 98.88 328 LEU B N 1
ATOM 5966 C CA . LEU B 1 328 ? 27.969 8.672 1.221 1 98.88 328 LEU B CA 1
ATOM 5967 C C . LEU B 1 328 ? 28.891 8.391 0.039 1 98.88 328 LEU B C 1
ATOM 5969 O O . LEU B 1 328 ? 30.047 8.008 0.228 1 98.88 328 LEU B O 1
ATOM 5973 N N . LEU B 1 329 ? 28.391 8.578 -1.191 1 98.88 329 LEU B N 1
ATOM 5974 C CA . LEU B 1 329 ? 29.219 8.375 -2.377 1 98.88 329 LEU B CA 1
ATOM 5975 C C . LEU B 1 329 ? 30.391 9.352 -2.404 1 98.88 329 LEU B C 1
ATOM 5977 O O . LEU B 1 329 ? 31.531 8.945 -2.605 1 98.88 329 LEU B O 1
ATOM 5981 N N . THR B 1 330 ? 30.094 10.664 -2.215 1 98.75 330 THR B N 1
ATOM 5982 C CA . THR B 1 330 ? 31.156 11.664 -2.273 1 98.75 330 THR B CA 1
ATOM 5983 C C . THR B 1 330 ? 32.125 11.477 -1.117 1 98.75 330 THR B C 1
ATOM 5985 O O . THR B 1 330 ? 33.344 11.672 -1.282 1 98.75 330 THR B O 1
ATOM 5988 N N . LEU B 1 331 ? 31.609 11.117 0.045 1 98.88 331 LEU B N 1
ATOM 5989 C CA . LEU B 1 331 ? 32.469 10.828 1.181 1 98.88 331 LEU B CA 1
ATOM 5990 C C . LEU B 1 331 ? 33.438 9.688 0.853 1 98.88 331 LEU B C 1
ATOM 5992 O O . LEU B 1 331 ? 34.625 9.797 1.105 1 98.88 331 LEU B O 1
ATOM 5996 N N . ALA B 1 332 ? 32.906 8.594 0.289 1 98.75 332 ALA B N 1
ATOM 5997 C CA . ALA B 1 332 ? 33.719 7.465 -0.117 1 98.75 332 ALA B CA 1
ATOM 5998 C C . ALA B 1 332 ? 34.75 7.883 -1.177 1 98.75 332 ALA B C 1
ATOM 6000 O O . ALA B 1 332 ? 35.906 7.527 -1.095 1 98.75 332 ALA B O 1
ATOM 6001 N N . TYR B 1 333 ? 34.312 8.664 -2.115 1 98.62 333 TYR B N 1
ATOM 6002 C CA . TYR B 1 333 ? 35.156 9.062 -3.24 1 98.62 333 TYR B CA 1
ATOM 6003 C C . TYR B 1 333 ? 36.375 9.836 -2.764 1 98.62 333 TYR B C 1
ATOM 6005 O O . TYR B 1 333 ? 37.469 9.633 -3.27 1 98.62 333 TYR B O 1
ATOM 6013 N N . VAL B 1 334 ? 36.219 10.703 -1.762 1 98.19 334 VAL B N 1
ATOM 6014 C CA . VAL B 1 334 ? 37.281 11.586 -1.327 1 98.19 334 VAL B CA 1
ATOM 6015 C C . VAL B 1 334 ? 38.188 10.852 -0.341 1 98.19 334 VAL B C 1
ATOM 6017 O O . VAL B 1 334 ? 39.344 11.258 -0.117 1 98.19 334 VAL B O 1
ATOM 6020 N N . THR B 1 335 ? 37.75 9.711 0.24 1 98 335 THR B N 1
ATOM 6021 C CA . THR B 1 335 ? 38.5 9.164 1.364 1 98 335 THR B CA 1
ATOM 6022 C C . THR B 1 335 ? 39 7.762 1.05 1 98 335 THR B C 1
ATOM 6024 O O . THR B 1 335 ? 39.969 7.285 1.678 1 98 335 THR B O 1
ATOM 6027 N N . ILE B 1 336 ? 38.312 7.035 0.18 1 97.19 336 ILE B N 1
ATOM 6028 C CA . ILE B 1 336 ? 38.625 5.625 -0.025 1 97.19 336 ILE B CA 1
ATOM 6029 C C . ILE B 1 336 ? 39.375 5.445 -1.337 1 97.19 336 ILE B C 1
ATOM 6031 O O . ILE B 1 336 ? 39 6.008 -2.365 1 97.19 336 ILE B O 1
ATOM 6035 N N . LYS B 1 337 ? 40.438 4.586 -1.322 1 95.19 337 LYS B N 1
ATOM 6036 C CA . LYS B 1 337 ? 41.219 4.305 -2.512 1 95.19 337 LYS B CA 1
ATOM 6037 C C . LYS B 1 337 ? 41.25 2.811 -2.809 1 95.19 337 LYS B C 1
ATOM 6039 O O . LYS B 1 337 ? 41.188 2.4 -3.967 1 95.19 337 LYS B O 1
ATOM 6044 N N . GLU B 1 338 ? 41.25 1.962 -1.784 1 95.62 338 GLU B N 1
ATOM 6045 C CA . GLU B 1 338 ? 41.406 0.52 -1.938 1 95.62 338 GLU B CA 1
ATOM 6046 C C . GLU B 1 338 ? 40.062 -0.148 -2.303 1 95.62 338 GLU B C 1
ATOM 6048 O O . GLU B 1 338 ? 39.031 0.191 -1.746 1 95.62 338 GLU B O 1
ATOM 6053 N N . PRO B 1 339 ? 40.094 -1.138 -3.188 1 96.19 339 PRO B N 1
ATOM 6054 C CA . PRO B 1 339 ? 38.875 -1.828 -3.633 1 96.19 339 PRO B CA 1
ATOM 6055 C C . PRO B 1 339 ? 38.094 -2.469 -2.48 1 96.19 339 PRO B C 1
ATOM 6057 O O . PRO B 1 339 ? 36.875 -2.43 -2.461 1 96.19 339 PRO B O 1
ATOM 6060 N N . LEU B 1 340 ? 38.812 -3.014 -1.569 1 97.25 340 LEU B N 1
ATOM 6061 C CA . LEU B 1 340 ? 38.156 -3.664 -0.453 1 97.25 340 LEU B CA 1
ATOM 6062 C C . LEU B 1 340 ? 37.281 -2.67 0.311 1 97.25 340 LEU B C 1
ATOM 6064 O O . LEU B 1 340 ? 36.125 -2.971 0.654 1 97.25 340 LEU B O 1
ATOM 6068 N N . TRP B 1 341 ? 37.844 -1.485 0.606 1 97.94 341 TRP B N 1
ATOM 6069 C CA . TRP B 1 341 ? 37.094 -0.473 1.353 1 97.94 341 TRP B CA 1
ATOM 6070 C C . TRP B 1 341 ? 35.969 0.124 0.5 1 97.94 341 TRP B C 1
ATOM 6072 O O . TRP B 1 341 ? 34.938 0.517 1.021 1 97.94 341 TRP B O 1
ATOM 6082 N N . TRP B 1 342 ? 36.156 0.201 -0.852 1 98.25 342 TRP B N 1
ATOM 6083 C CA . TRP B 1 342 ? 35.062 0.573 -1.735 1 98.25 342 TRP B CA 1
ATOM 6084 C C . TRP B 1 342 ? 33.938 -0.438 -1.645 1 98.25 342 TRP B C 1
ATOM 6086 O O . TRP B 1 342 ? 32.75 -0.059 -1.589 1 98.25 342 TRP B O 1
ATOM 6096 N N . ALA B 1 343 ? 34.281 -1.751 -1.612 1 98.5 343 ALA B N 1
ATOM 6097 C CA . ALA B 1 343 ? 33.25 -2.791 -1.492 1 98.5 343 ALA B CA 1
ATOM 6098 C C . ALA B 1 343 ? 32.469 -2.633 -0.2 1 98.5 343 ALA B C 1
ATOM 6100 O O . ALA B 1 343 ? 31.234 -2.799 -0.193 1 98.5 343 ALA B O 1
ATOM 6101 N N . ILE B 1 344 ? 33.156 -2.305 0.888 1 98.62 344 ILE B N 1
ATOM 6102 C CA . ILE B 1 344 ? 32.5 -2.086 2.176 1 98.62 344 ILE B CA 1
ATOM 6103 C C . ILE B 1 344 ? 31.609 -0.854 2.096 1 98.62 344 ILE B C 1
ATOM 6105 O O . ILE B 1 344 ? 30.469 -0.882 2.559 1 98.62 344 ILE B O 1
ATOM 6109 N N . ALA B 1 345 ? 32.094 0.246 1.482 1 98.75 345 ALA B N 1
ATOM 6110 C CA . ALA B 1 345 ? 31.344 1.479 1.351 1 98.75 345 ALA B CA 1
ATOM 6111 C C . ALA B 1 345 ? 30.078 1.251 0.522 1 98.75 345 ALA B C 1
ATOM 6113 O O . ALA B 1 345 ? 29 1.739 0.872 1 98.75 345 ALA B O 1
ATOM 6114 N N . VAL B 1 346 ? 30.219 0.45 -0.554 1 98.62 346 VAL B N 1
ATOM 6115 C CA . VAL B 1 346 ? 29.078 0.171 -1.422 1 98.62 346 VAL B CA 1
ATOM 6116 C C . VAL B 1 346 ? 28.062 -0.672 -0.671 1 98.62 346 VAL B C 1
ATOM 6118 O O . VAL B 1 346 ? 26.844 -0.494 -0.85 1 98.62 346 VAL B O 1
ATOM 6121 N N . THR B 1 347 ? 28.5 -1.594 0.145 1 98.81 347 THR B N 1
ATOM 6122 C CA . THR B 1 347 ? 27.609 -2.4 0.967 1 98.81 347 THR B CA 1
ATOM 6123 C C . THR B 1 347 ? 26.828 -1.52 1.938 1 98.81 347 THR B C 1
ATOM 6125 O O . THR B 1 347 ? 25.641 -1.729 2.15 1 98.81 347 THR B O 1
ATOM 6128 N N . ALA B 1 348 ? 27.484 -0.524 2.492 1 98.81 348 ALA B N 1
ATOM 6129 C CA . ALA B 1 348 ? 26.828 0.428 3.387 1 98.81 348 ALA B CA 1
ATOM 6130 C C . ALA B 1 348 ? 25.781 1.246 2.643 1 98.81 348 ALA B C 1
ATOM 6132 O O . ALA B 1 348 ? 24.672 1.432 3.137 1 98.81 348 ALA B O 1
ATOM 6133 N N . ILE B 1 349 ? 26.172 1.742 1.454 1 98.81 349 ILE B N 1
ATOM 6134 C CA . ILE B 1 349 ? 25.281 2.574 0.652 1 98.81 349 ILE B CA 1
ATOM 6135 C C . ILE B 1 349 ? 24.062 1.765 0.233 1 98.81 349 ILE B C 1
ATOM 6137 O O . ILE B 1 349 ? 22.922 2.221 0.39 1 98.81 349 ILE B O 1
ATOM 6141 N N . PHE B 1 350 ? 24.312 0.583 -0.233 1 98.62 350 PHE B N 1
ATOM 6142 C CA . PHE B 1 350 ? 23.219 -0.312 -0.623 1 98.62 350 PHE B CA 1
ATOM 6143 C C . PHE B 1 350 ? 22.328 -0.629 0.567 1 98.62 350 PHE B C 1
ATOM 6145 O O . PHE B 1 350 ? 21.109 -0.516 0.476 1 98.62 350 PHE B O 1
ATOM 6152 N N . GLY B 1 351 ? 22.938 -1.052 1.664 1 98.62 351 GLY B N 1
ATOM 6153 C CA . GLY B 1 351 ? 22.172 -1.354 2.867 1 98.62 351 GLY B CA 1
ATOM 6154 C C . GLY B 1 351 ? 21.312 -0.201 3.326 1 98.62 351 GLY B C 1
ATOM 6155 O O . GLY B 1 351 ? 20.172 -0.409 3.766 1 98.62 351 GLY B O 1
ATOM 6156 N N . SER B 1 352 ? 21.812 0.995 3.246 1 98.31 352 SER B N 1
ATOM 6157 C CA . SER B 1 352 ? 21.062 2.18 3.65 1 98.31 352 SER B CA 1
ATOM 6158 C C . SER B 1 352 ? 19.797 2.342 2.818 1 98.31 352 SER B C 1
ATOM 6160 O O . SER B 1 352 ? 18.734 2.676 3.352 1 98.31 352 SER B O 1
ATOM 6162 N N . ALA B 1 353 ? 19.906 2.107 1.541 1 97.88 353 ALA B N 1
ATOM 6163 C CA . ALA B 1 353 ? 18.75 2.172 0.661 1 97.88 353 ALA B CA 1
ATOM 6164 C C . ALA B 1 353 ? 17.766 1.038 0.959 1 97.88 353 ALA B C 1
ATOM 6166 O O . ALA B 1 353 ? 16.547 1.24 0.953 1 97.88 353 ALA B O 1
ATOM 6167 N N . MET B 1 354 ? 18.312 -0.118 1.28 1 98.25 354 MET B N 1
ATOM 6168 C CA . MET B 1 354 ? 17.5 -1.318 1.459 1 98.25 354 MET B CA 1
ATOM 6169 C C . MET B 1 354 ? 16.688 -1.244 2.754 1 98.25 354 MET B C 1
ATOM 6171 O O . MET B 1 354 ? 15.641 -1.871 2.873 1 98.25 354 MET B O 1
ATOM 6175 N N . VAL B 1 355 ? 17.219 -0.511 3.707 1 97.69 355 VAL B N 1
ATOM 6176 C CA . VAL B 1 355 ? 16.438 -0.322 4.926 1 97.69 355 VAL B CA 1
ATOM 6177 C C . VAL B 1 355 ? 15.094 0.315 4.586 1 97.69 355 VAL B C 1
ATOM 6179 O O . VAL B 1 355 ? 14.039 -0.17 5.016 1 97.69 355 VAL B O 1
ATOM 6182 N N . SER B 1 356 ? 15.125 1.372 3.789 1 96.38 356 SER B N 1
ATOM 6183 C CA . SER B 1 356 ? 13.898 2.025 3.355 1 96.38 356 SER B CA 1
ATOM 6184 C C . SER B 1 356 ? 13.086 1.117 2.441 1 96.38 356 SER B C 1
ATOM 6186 O O . SER B 1 356 ? 11.852 1.068 2.541 1 96.38 356 SER B O 1
ATOM 6188 N N . TYR B 1 357 ? 13.773 0.418 1.571 1 97.69 357 TYR B N 1
ATOM 6189 C CA . TYR B 1 357 ? 13.086 -0.472 0.643 1 97.69 357 TYR B CA 1
ATOM 6190 C C . TYR B 1 357 ? 12.281 -1.525 1.393 1 97.69 357 TYR B C 1
ATOM 6192 O O . TYR B 1 357 ? 11.109 -1.77 1.071 1 97.69 357 TYR B O 1
ATOM 6200 N N . SER B 1 358 ? 12.898 -2.156 2.4 1 97.69 358 SER B N 1
ATOM 6201 C CA . SER B 1 358 ? 12.25 -3.238 3.131 1 97.69 358 SER B CA 1
ATOM 6202 C C . SER B 1 358 ? 10.984 -2.756 3.82 1 97.69 358 SER B C 1
ATOM 6204 O O . SER B 1 358 ? 9.977 -3.471 3.855 1 97.69 358 SER B O 1
ATOM 6206 N N . THR B 1 359 ? 10.969 -1.55 4.277 1 95.19 359 THR B N 1
ATOM 6207 C CA . THR B 1 359 ? 9.797 -1.016 4.965 1 95.19 359 THR B CA 1
ATOM 6208 C C . THR B 1 359 ? 8.703 -0.647 3.969 1 95.19 359 THR B C 1
ATOM 6210 O O . THR B 1 359 ? 7.523 -0.929 4.199 1 95.19 359 THR B O 1
ATOM 6213 N N . GLU B 1 360 ? 9.141 0 2.859 1 95.81 360 GLU B N 1
ATOM 6214 C CA . GLU B 1 360 ? 8.156 0.375 1.849 1 95.81 360 GLU B CA 1
ATOM 6215 C C . GLU B 1 360 ? 7.559 -0.858 1.176 1 95.81 360 GLU B C 1
ATOM 6217 O O . GLU B 1 360 ? 6.375 -0.875 0.835 1 95.81 360 GLU B O 1
ATOM 6222 N N . ARG B 1 361 ? 8.43 -1.859 0.985 1 96.62 361 ARG B N 1
ATOM 6223 C CA . ARG B 1 361 ? 7.938 -3.107 0.408 1 96.62 361 ARG B CA 1
ATOM 6224 C C . ARG B 1 361 ? 6.926 -3.779 1.33 1 96.62 361 ARG B C 1
ATOM 6226 O O . ARG B 1 361 ? 5.977 -4.41 0.862 1 96.62 361 ARG B O 1
ATOM 6233 N N . TYR B 1 362 ? 7.207 -3.676 2.592 1 96.62 362 TYR B N 1
ATOM 6234 C CA . TYR B 1 362 ? 6.238 -4.188 3.555 1 96.62 362 TYR B CA 1
ATOM 6235 C C . TYR B 1 362 ? 4.895 -3.488 3.402 1 96.62 362 TYR B C 1
ATOM 6237 O O . TYR B 1 362 ? 3.848 -4.141 3.344 1 96.62 362 TYR B O 1
ATOM 6245 N N . LYS B 1 363 ? 4.922 -2.197 3.361 1 94.88 363 LYS B N 1
ATOM 6246 C CA . LYS B 1 363 ? 3.689 -1.43 3.229 1 94.88 363 LYS B CA 1
ATOM 6247 C C . LYS B 1 363 ? 2.963 -1.778 1.932 1 94.88 363 LYS B C 1
ATOM 6249 O O . LYS B 1 363 ? 1.733 -1.854 1.904 1 94.88 363 LYS B O 1
ATOM 6254 N N . ALA B 1 364 ? 3.689 -1.954 0.938 1 93.38 364 ALA B N 1
ATOM 6255 C CA . ALA B 1 364 ? 3.111 -2.334 -0.349 1 93.38 364 ALA B CA 1
ATOM 6256 C C . ALA B 1 364 ? 2.453 -3.709 -0.271 1 93.38 364 ALA B C 1
ATOM 6258 O O . ALA B 1 364 ? 1.423 -3.947 -0.904 1 93.38 364 ALA B O 1
ATOM 6259 N N . ALA B 1 365 ? 3.014 -4.574 0.521 1 92.88 365 ALA B N 1
ATOM 6260 C CA . ALA B 1 365 ? 2.543 -5.953 0.603 1 92.88 365 ALA B CA 1
ATOM 6261 C C . ALA B 1 365 ? 1.361 -6.074 1.561 1 92.88 365 ALA B C 1
ATOM 6263 O O . ALA B 1 365 ? 0.404 -6.801 1.286 1 92.88 365 ALA B O 1
ATOM 6264 N N . TYR B 1 366 ? 1.412 -5.332 2.623 1 93.56 366 TYR B N 1
ATOM 6265 C CA . TYR B 1 366 ? 0.453 -5.559 3.697 1 93.56 366 TYR B CA 1
ATOM 6266 C C . TYR B 1 366 ? -0.522 -4.395 3.814 1 93.56 366 TYR B C 1
ATOM 6268 O O . TYR B 1 366 ? -1.528 -4.488 4.523 1 93.56 366 TYR B O 1
ATOM 6276 N N . GLY B 1 367 ? -0.235 -3.283 3.186 1 90.62 367 GLY B N 1
ATOM 6277 C CA . GLY B 1 367 ? -1.16 -2.162 3.146 1 90.62 367 GLY B CA 1
ATOM 6278 C C . GLY B 1 367 ? -1.115 -1.306 4.398 1 90.62 367 GLY B C 1
ATOM 6279 O O . GLY B 1 367 ? -1.949 -0.416 4.578 1 90.62 367 GLY B O 1
ATOM 6280 N N . SER B 1 368 ? -0.173 -1.675 5.258 1 90.88 368 SER B N 1
ATOM 6281 C CA . SER B 1 368 ? -0.071 -0.917 6.5 1 90.88 368 SER B CA 1
ATOM 6282 C C . SER B 1 368 ? 1.384 -0.622 6.852 1 90.88 368 SER B C 1
ATOM 6284 O O . SER B 1 368 ? 2.293 -1.3 6.367 1 90.88 368 SER B O 1
ATOM 6286 N N . ASP B 1 369 ? 1.582 0.382 7.625 1 91.44 369 ASP B N 1
ATOM 6287 C CA . ASP B 1 369 ? 2.916 0.788 8.055 1 91.44 369 ASP B CA 1
ATOM 6288 C C . ASP B 1 369 ? 3.506 -0.22 9.039 1 91.44 369 ASP B C 1
ATOM 6290 O O . ASP B 1 369 ? 2.871 -0.567 10.039 1 91.44 369 ASP B O 1
ATOM 6294 N N . ILE B 1 370 ? 4.684 -0.582 8.789 1 94 370 ILE B N 1
ATOM 6295 C CA . ILE B 1 370 ? 5.324 -1.636 9.562 1 94 370 ILE B CA 1
ATOM 6296 C C . ILE B 1 370 ? 5.504 -1.172 11.008 1 94 370 ILE B C 1
ATOM 6298 O O . ILE B 1 370 ? 5.371 -1.965 11.945 1 94 370 ILE B O 1
ATOM 6302 N N . TYR B 1 371 ? 5.754 0.089 11.25 1 91.62 371 TYR B N 1
ATOM 6303 C CA . TYR B 1 371 ? 6.027 0.623 12.578 1 91.62 371 TYR B CA 1
ATOM 6304 C C . TYR B 1 371 ? 4.758 0.675 13.422 1 91.62 371 TYR B C 1
ATOM 6306 O O . TYR B 1 371 ? 4.824 0.702 14.648 1 91.62 371 TYR B O 1
ATOM 6314 N N . ARG B 1 372 ? 3.625 0.696 12.828 1 88.56 372 ARG B N 1
ATOM 6315 C CA . ARG B 1 372 ? 2.346 0.666 13.531 1 88.56 372 ARG B CA 1
ATOM 6316 C C . ARG B 1 372 ? 1.933 -0.767 13.852 1 88.56 372 ARG B C 1
ATOM 6318 O O . ARG B 1 372 ? 1.355 -1.028 14.914 1 88.56 372 ARG B O 1
ATOM 6325 N N . GLU B 1 373 ? 2.287 -1.651 12.93 1 90.81 373 GLU B N 1
ATOM 6326 C CA . GLU B 1 373 ? 1.819 -3.027 13.062 1 90.81 373 GLU B CA 1
ATOM 6327 C C . GLU B 1 373 ? 2.762 -3.85 13.938 1 90.81 373 GLU B C 1
ATOM 6329 O O . GLU B 1 373 ? 2.32 -4.734 14.672 1 90.81 373 GLU B O 1
ATOM 6334 N N . ILE B 1 374 ? 4.043 -3.602 13.758 1 93.44 374 ILE B N 1
ATOM 6335 C CA . ILE B 1 374 ? 5.062 -4.312 14.531 1 93.44 374 ILE B CA 1
ATOM 6336 C C . ILE B 1 374 ? 5.812 -3.33 15.422 1 93.44 374 ILE B C 1
ATOM 6338 O O . ILE B 1 374 ? 6.809 -2.736 15 1 93.44 374 ILE B O 1
ATOM 6342 N N . TYR B 1 375 ? 5.426 -3.193 16.594 1 89.19 375 TYR B N 1
ATOM 6343 C CA . TYR B 1 375 ? 5.879 -2.17 17.531 1 89.19 375 TYR B CA 1
ATOM 6344 C C . TYR B 1 375 ? 7.379 -2.289 17.781 1 89.19 375 TYR B C 1
ATOM 6346 O O . TYR B 1 375 ? 8.07 -1.28 17.938 1 89.19 375 TYR B O 1
ATOM 6354 N N . THR B 1 376 ? 7.918 -3.502 17.781 1 91.75 376 THR B N 1
ATOM 6355 C CA . THR B 1 376 ? 9.328 -3.756 18.047 1 91.75 376 THR B CA 1
ATOM 6356 C C . THR B 1 376 ? 10.203 -3.066 17.016 1 91.75 376 THR B C 1
ATOM 6358 O O . THR B 1 376 ? 11.375 -2.766 17.281 1 91.75 376 THR B O 1
ATOM 6361 N N . MET B 1 377 ? 9.609 -2.846 15.867 1 91.88 377 MET B N 1
ATOM 6362 C CA . MET B 1 377 ? 10.328 -2.197 14.773 1 91.88 377 MET B CA 1
ATOM 6363 C C . MET B 1 377 ? 10.766 -0.79 15.172 1 91.88 377 MET B C 1
ATOM 6365 O O . MET B 1 377 ? 11.766 -0.278 14.672 1 91.88 377 MET B O 1
ATOM 6369 N N . ARG B 1 378 ? 10.102 -0.134 16.109 1 87.88 378 ARG B N 1
ATOM 6370 C CA . ARG B 1 378 ? 10.367 1.238 16.531 1 87.88 378 ARG B CA 1
ATOM 6371 C C . ARG B 1 378 ? 11.664 1.325 17.328 1 87.88 378 ARG B C 1
ATOM 6373 O O . ARG B 1 378 ? 12.25 2.402 17.438 1 87.88 378 ARG B O 1
ATOM 6380 N N . TYR B 1 379 ? 12.109 0.188 17.797 1 88.5 379 TYR B N 1
ATOM 6381 C CA . TYR B 1 379 ? 13.273 0.182 18.672 1 88.5 379 TYR B CA 1
ATOM 6382 C C . TYR B 1 379 ? 14.5 -0.375 17.953 1 88.5 379 TYR B C 1
ATOM 6384 O O . TYR B 1 379 ? 15.594 -0.404 18.516 1 88.5 379 TYR B O 1
ATOM 6392 N N . LEU B 1 380 ? 14.258 -0.794 16.766 1 92.69 380 LEU B N 1
ATOM 6393 C CA . LEU B 1 380 ? 15.391 -1.275 15.992 1 92.69 380 LEU B CA 1
ATOM 6394 C C . LEU B 1 380 ? 16.266 -0.114 15.539 1 92.69 380 LEU B C 1
ATOM 6396 O O . LEU B 1 380 ? 15.789 0.82 14.898 1 92.69 380 LEU B O 1
ATOM 6400 N N . ILE B 1 381 ? 17.469 -0.184 15.812 1 93.5 381 ILE B N 1
ATOM 6401 C CA . ILE B 1 381 ? 18.406 0.883 15.484 1 93.5 381 ILE B CA 1
ATOM 6402 C C . ILE B 1 381 ? 18.75 0.827 14 1 93.5 381 ILE B C 1
ATOM 6404 O O . ILE B 1 381 ? 18.625 -0.222 13.367 1 93.5 381 ILE B O 1
ATOM 6408 N N . GLY B 1 382 ? 19.141 1.921 13.461 1 94.69 382 GLY B N 1
ATOM 6409 C CA . GLY B 1 382 ? 19.609 1.956 12.086 1 94.69 382 GLY B CA 1
ATOM 6410 C C . GLY B 1 382 ? 18.672 2.73 11.164 1 94.69 382 GLY B C 1
ATOM 6411 O O . GLY B 1 382 ? 18.797 2.656 9.945 1 94.69 382 GLY B O 1
ATOM 6412 N N . LYS B 1 383 ? 17.781 3.449 11.734 1 94.88 383 LYS B N 1
ATOM 6413 C CA . LYS B 1 383 ? 16.906 4.312 10.938 1 94.88 383 LYS B CA 1
ATOM 6414 C C . LYS B 1 383 ? 17.703 5.453 10.305 1 94.88 383 LYS B C 1
ATOM 6416 O O . LYS B 1 383 ? 18.859 5.703 10.688 1 94.88 383 LYS B O 1
ATOM 6421 N N . ARG B 1 384 ? 17.125 6.027 9.398 1 96.56 384 ARG B N 1
ATOM 6422 C CA . ARG B 1 384 ? 17.812 7.043 8.609 1 96.56 384 ARG B CA 1
ATOM 6423 C C . ARG B 1 384 ? 18.344 8.156 9.5 1 96.56 384 ARG B C 1
ATOM 6425 O O . ARG B 1 384 ? 19.5 8.562 9.359 1 96.56 384 ARG B O 1
ATOM 6432 N N . ASP B 1 385 ? 17.484 8.688 10.445 1 96.06 385 ASP B N 1
ATOM 6433 C CA . ASP B 1 385 ? 17.922 9.781 11.312 1 96.06 385 ASP B CA 1
ATOM 6434 C C . ASP B 1 385 ? 19.109 9.359 12.172 1 96.06 385 ASP B C 1
ATOM 6436 O O . ASP B 1 385 ? 20.031 10.148 12.398 1 96.06 385 ASP B O 1
ATOM 6440 N N . GLU B 1 386 ? 19.125 8.148 12.594 1 97.56 386 GLU B N 1
ATOM 6441 C CA . GLU B 1 386 ? 20.219 7.633 13.414 1 97.56 386 GLU B CA 1
ATOM 6442 C C . GLU B 1 386 ? 21.5 7.469 12.594 1 97.56 386 GLU B C 1
ATOM 6444 O O . GLU B 1 386 ? 22.594 7.812 13.055 1 97.56 386 GLU B O 1
ATOM 6449 N N . ARG B 1 387 ? 21.344 6.957 11.414 1 98.44 387 ARG B N 1
ATOM 6450 C CA . ARG B 1 387 ? 22.5 6.773 10.547 1 98.44 387 ARG B CA 1
ATOM 6451 C C . ARG B 1 387 ? 23.141 8.117 10.188 1 98.44 387 ARG B C 1
ATOM 6453 O O . ARG B 1 387 ? 24.359 8.234 10.141 1 98.44 387 ARG B O 1
ATOM 6460 N N . ILE B 1 388 ? 22.281 9.102 9.906 1 98.56 388 ILE B N 1
ATOM 6461 C CA . ILE B 1 388 ? 22.781 10.422 9.562 1 98.56 388 ILE B CA 1
ATOM 6462 C C . ILE B 1 388 ? 23.531 11.023 10.75 1 98.56 388 ILE B C 1
ATOM 6464 O O . ILE B 1 388 ? 24.625 11.578 10.586 1 98.56 388 ILE B O 1
ATOM 6468 N N . PHE B 1 389 ? 22.969 10.914 11.922 1 98.38 389 PHE B N 1
ATOM 6469 C CA . PHE B 1 389 ? 23.609 11.43 13.125 1 98.38 389 PHE B CA 1
ATOM 6470 C C . PHE B 1 389 ? 24.953 10.742 13.367 1 98.38 389 PHE B C 1
ATOM 6472 O O . PHE B 1 389 ? 25.953 11.406 13.656 1 98.38 389 PHE B O 1
ATOM 6479 N N . LEU B 1 390 ? 24.953 9.414 13.211 1 98.44 390 LEU B N 1
ATOM 6480 C CA . LEU B 1 390 ? 26.188 8.641 13.336 1 98.44 390 LEU B CA 1
ATOM 6481 C C . LEU B 1 390 ? 27.219 9.094 12.32 1 98.44 390 LEU B C 1
ATOM 6483 O O . LEU B 1 390 ? 28.406 9.219 12.648 1 98.44 390 LEU B O 1
ATOM 6487 N N . THR B 1 391 ? 26.781 9.281 11.117 1 98.88 391 THR B N 1
ATOM 6488 C CA . THR B 1 391 ? 27.672 9.742 10.055 1 98.88 391 THR B CA 1
ATOM 6489 C C . THR B 1 391 ? 28.312 11.07 10.422 1 98.88 391 THR B C 1
ATOM 6491 O O . THR B 1 391 ? 29.531 11.25 10.25 1 98.88 391 THR B O 1
ATOM 6494 N N . MET B 1 392 ? 27.484 12.023 10.961 1 98.81 392 MET B N 1
ATOM 6495 C CA . MET B 1 392 ? 28.031 13.305 11.391 1 98.81 392 MET B CA 1
ATOM 6496 C C . MET B 1 392 ? 29.125 13.109 12.445 1 98.81 392 MET B C 1
ATOM 6498 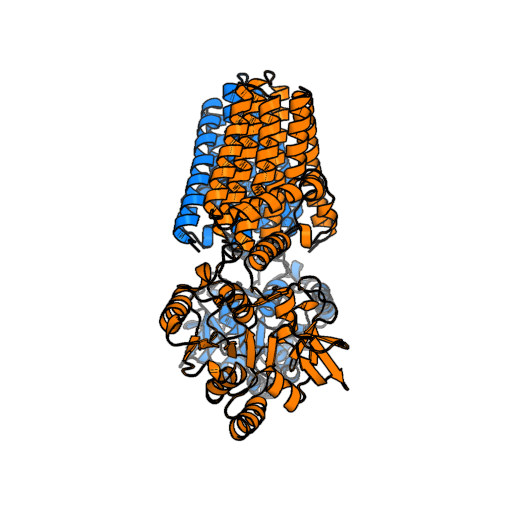O O . MET B 1 392 ? 30.219 13.672 12.328 1 98.81 392 MET B O 1
ATOM 6502 N N . LEU B 1 393 ? 28.859 12.281 13.406 1 98.75 393 LEU B N 1
ATOM 6503 C CA . LEU B 1 393 ? 29.797 12.062 14.5 1 98.75 393 LEU B CA 1
ATOM 6504 C C . LEU B 1 393 ? 31.125 11.516 13.969 1 98.75 393 LEU B C 1
ATOM 6506 O O . LEU B 1 393 ? 32.188 11.961 14.391 1 98.75 393 LEU B O 1
ATOM 6510 N N . PHE B 1 394 ? 31.062 10.57 13.078 1 98.81 394 PHE B N 1
ATOM 6511 C CA . PHE B 1 394 ? 32.281 9.945 12.547 1 98.81 394 PHE B CA 1
ATOM 6512 C C . PHE B 1 394 ? 33 10.906 11.625 1 98.81 394 PHE B C 1
ATOM 6514 O O . PHE B 1 394 ? 34.25 10.883 11.562 1 98.81 394 PHE B O 1
ATOM 6521 N N . CYS B 1 395 ? 32.281 11.711 10.883 1 98.69 395 CYS B N 1
ATOM 6522 C CA . CYS B 1 395 ? 32.906 12.742 10.07 1 98.69 395 CYS B CA 1
ATOM 6523 C C . CYS B 1 395 ? 33.688 13.719 10.945 1 98.69 395 CYS B C 1
ATOM 6525 O O . CYS B 1 395 ? 34.812 14.117 10.602 1 98.69 395 CYS B O 1
ATOM 6527 N N . LEU B 1 396 ? 33.125 14.141 12.094 1 98.62 396 LEU B N 1
ATOM 6528 C CA . LEU B 1 396 ? 33.781 15.039 13.031 1 98.62 396 LEU B CA 1
ATOM 6529 C C . LEU B 1 396 ? 35.031 14.391 13.617 1 98.62 396 LEU B C 1
ATOM 6531 O O . LEU B 1 396 ? 36.031 15.07 13.836 1 98.62 396 LEU B O 1
ATOM 6535 N N . ALA B 1 397 ? 34.969 13.086 13.836 1 98.31 397 ALA B N 1
ATOM 6536 C CA . ALA B 1 397 ? 36.094 12.352 14.438 1 98.31 397 ALA B CA 1
ATOM 6537 C C . ALA B 1 397 ? 37.125 11.969 13.391 1 98.31 397 ALA B C 1
ATOM 6539 O O . ALA B 1 397 ? 38.25 11.562 13.734 1 98.31 397 ALA B O 1
ATOM 6540 N N . GLY B 1 398 ? 36.812 12.031 12.164 1 97.75 398 GLY B N 1
ATOM 6541 C CA . GLY B 1 398 ? 37.719 11.68 11.086 1 97.75 398 GLY B CA 1
ATOM 6542 C C . GLY B 1 398 ? 37.875 10.18 10.891 1 97.75 398 GLY B C 1
ATOM 6543 O O . GLY B 1 398 ? 38.875 9.711 10.359 1 97.75 398 GLY B O 1
ATOM 6544 N N . GLN B 1 399 ? 36.938 9.336 11.359 1 98.25 399 GLN B N 1
ATOM 6545 C CA . GLN B 1 399 ? 36.969 7.883 11.266 1 98.25 399 GLN B CA 1
ATOM 6546 C C . GLN B 1 399 ? 36.031 7.371 10.188 1 98.25 399 GLN B C 1
ATOM 6548 O O . GLN B 1 399 ? 35.094 6.637 10.484 1 98.25 399 GLN B O 1
ATOM 6553 N N . ILE B 1 400 ? 36.438 7.621 8.906 1 98.56 400 ILE B N 1
ATOM 6554 C CA . ILE B 1 400 ? 35.5 7.414 7.797 1 98.56 400 ILE B CA 1
ATOM 6555 C C . ILE B 1 400 ? 35.438 5.926 7.453 1 98.56 400 ILE B C 1
ATOM 6557 O O . ILE B 1 400 ? 34.375 5.387 7.211 1 98.56 400 ILE B O 1
ATOM 6561 N N . LYS B 1 401 ? 36.531 5.199 7.402 1 98.31 401 LYS B N 1
ATOM 6562 C CA . LYS B 1 401 ? 36.531 3.766 7.121 1 98.31 401 LYS B CA 1
ATOM 6563 C C . LYS B 1 401 ? 35.719 3.006 8.156 1 98.31 401 LYS B C 1
ATOM 6565 O O . LYS B 1 401 ? 34.938 2.129 7.812 1 98.31 401 LYS B O 1
ATOM 6570 N N . ALA B 1 402 ? 35.906 3.381 9.43 1 98.56 402 ALA B N 1
ATOM 6571 C CA . ALA B 1 402 ? 35.156 2.773 10.508 1 98.56 402 ALA B CA 1
ATOM 6572 C C . ALA B 1 402 ? 33.656 3.035 10.32 1 98.56 402 ALA B C 1
ATOM 6574 O O . ALA B 1 402 ? 32.812 2.166 10.602 1 98.56 402 ALA B O 1
ATOM 6575 N N . LEU B 1 403 ? 33.281 4.223 9.898 1 98.75 403 LEU B N 1
ATOM 6576 C CA . LEU B 1 403 ? 31.906 4.578 9.633 1 98.75 403 LEU B CA 1
ATOM 6577 C C . LEU B 1 403 ? 31.297 3.639 8.602 1 98.75 403 LEU B C 1
ATOM 6579 O O . LEU B 1 403 ? 30.219 3.066 8.844 1 98.75 403 LEU B O 1
ATOM 6583 N N . PHE B 1 404 ? 31.969 3.486 7.461 1 98.81 404 PHE B N 1
ATOM 6584 C CA . PHE B 1 404 ? 31.438 2.658 6.387 1 98.81 404 PHE B CA 1
ATOM 6585 C C . PHE B 1 404 ? 31.297 1.209 6.836 1 98.81 404 PHE B C 1
ATOM 6587 O O . PHE B 1 404 ? 30.312 0.542 6.512 1 98.81 404 PHE B O 1
ATOM 6594 N N . ALA B 1 405 ? 32.281 0.689 7.578 1 98.81 405 ALA B N 1
ATOM 6595 C CA . ALA B 1 405 ? 32.188 -0.667 8.109 1 98.81 405 ALA B CA 1
ATOM 6596 C C . ALA B 1 405 ? 30.984 -0.816 9.039 1 98.81 405 ALA B C 1
ATOM 6598 O O . ALA B 1 405 ? 30.219 -1.78 8.922 1 98.81 405 ALA B O 1
ATOM 6599 N N . LEU B 1 406 ? 30.844 0.155 9.914 1 98.75 406 LEU B N 1
ATOM 6600 C CA . LEU B 1 406 ? 29.719 0.13 10.859 1 98.75 406 LEU B CA 1
ATOM 6601 C C . LEU B 1 406 ? 28.391 0.193 10.125 1 98.75 406 LEU B C 1
ATOM 6603 O O . LEU B 1 406 ? 27.484 -0.589 10.422 1 98.75 406 LEU B O 1
ATOM 6607 N N . LEU B 1 407 ? 28.219 1.134 9.18 1 98.75 407 LEU B N 1
ATOM 6608 C CA . LEU B 1 407 ? 26.969 1.284 8.438 1 98.75 407 LEU B CA 1
ATOM 6609 C C . LEU B 1 407 ? 26.656 0.016 7.652 1 98.75 407 LEU B C 1
ATOM 6611 O O . LEU B 1 407 ? 25.484 -0.385 7.559 1 98.75 407 LEU B O 1
ATOM 6615 N N . ALA B 1 408 ? 27.672 -0.614 7.051 1 98.81 408 ALA B N 1
ATOM 6616 C CA . ALA B 1 408 ? 27.469 -1.847 6.293 1 98.81 408 ALA B CA 1
ATOM 6617 C C . ALA B 1 408 ? 26.875 -2.943 7.172 1 98.81 408 ALA B C 1
ATOM 6619 O O . ALA B 1 408 ? 25.906 -3.604 6.781 1 98.81 408 ALA B O 1
ATOM 6620 N N . VAL B 1 409 ? 27.391 -3.062 8.328 1 98.62 409 VAL B N 1
ATOM 6621 C CA . VAL B 1 409 ? 26.922 -4.098 9.25 1 98.62 409 VAL B CA 1
ATOM 6622 C C . VAL B 1 409 ? 25.562 -3.705 9.82 1 98.62 409 VAL B C 1
ATOM 6624 O O . VAL B 1 409 ? 24.625 -4.504 9.805 1 98.62 409 VAL B O 1
ATOM 6627 N N . LEU B 1 410 ? 25.422 -2.492 10.281 1 98.38 410 LEU B N 1
ATOM 6628 C CA . LEU B 1 410 ? 24.234 -1.994 10.961 1 98.38 410 LEU B CA 1
ATOM 6629 C C . LEU B 1 410 ? 23.016 -2.094 10.055 1 98.38 410 LEU B C 1
ATOM 6631 O O . LEU B 1 410 ? 21.969 -2.621 10.461 1 98.38 410 LEU B O 1
ATOM 6635 N N . THR B 1 411 ? 23.094 -1.629 8.859 1 98.44 411 THR B N 1
ATOM 6636 C CA . THR B 1 411 ? 21.953 -1.565 7.953 1 98.44 411 THR B CA 1
ATOM 6637 C C . THR B 1 411 ? 21.531 -2.965 7.52 1 98.44 411 THR B C 1
ATOM 6639 O O . THR B 1 411 ? 20.344 -3.291 7.527 1 98.44 411 THR B O 1
ATOM 6642 N N . ASN B 1 412 ? 22.484 -3.82 7.152 1 98.38 412 ASN B N 1
ATOM 6643 C CA . ASN B 1 412 ? 22.125 -5.152 6.672 1 98.38 412 ASN B CA 1
ATOM 6644 C C . ASN B 1 412 ? 21.641 -6.043 7.809 1 98.38 412 ASN B C 1
ATOM 6646 O O . ASN B 1 412 ? 20.766 -6.887 7.605 1 98.38 412 ASN B O 1
ATOM 6650 N N . LEU B 1 413 ? 22.188 -5.84 8.992 1 98 413 LEU B N 1
ATOM 6651 C CA . LEU B 1 413 ? 21.641 -6.543 10.148 1 98 413 LEU B CA 1
ATOM 6652 C C . LEU B 1 413 ? 20.219 -6.086 10.445 1 98 413 LEU B C 1
ATOM 6654 O O . LEU B 1 413 ? 19.375 -6.898 10.82 1 98 413 LEU B O 1
ATOM 6658 N N . ARG B 1 414 ? 19.984 -4.848 10.344 1 97.62 414 ARG B N 1
ATOM 6659 C CA . ARG B 1 414 ? 18.625 -4.332 10.57 1 97.62 414 ARG B CA 1
ATOM 6660 C C . ARG B 1 414 ? 17.641 -4.934 9.586 1 97.62 414 ARG B C 1
ATOM 6662 O O . ARG B 1 414 ? 16.516 -5.262 9.953 1 97.62 414 ARG B O 1
ATOM 6669 N N . ILE B 1 415 ? 17.984 -5.004 8.328 1 98.12 415 ILE B N 1
ATOM 6670 C CA . ILE B 1 415 ? 17.125 -5.582 7.312 1 98.12 415 ILE B CA 1
ATOM 6671 C C . ILE B 1 415 ? 16.797 -7.031 7.664 1 98.12 415 ILE B C 1
ATOM 6673 O O . ILE B 1 415 ? 15.641 -7.453 7.598 1 98.12 415 ILE B O 1
ATOM 6677 N N . ALA B 1 416 ? 17.859 -7.773 8.062 1 98.06 416 ALA B N 1
ATOM 6678 C CA . ALA B 1 416 ? 17.672 -9.156 8.477 1 98.06 416 ALA B CA 1
ATOM 6679 C C . ALA B 1 416 ? 16.703 -9.242 9.664 1 98.06 416 ALA B C 1
ATOM 6681 O O . ALA B 1 416 ? 15.805 -10.086 9.688 1 98.06 416 ALA B O 1
ATOM 6682 N N . ALA B 1 417 ? 16.891 -8.375 10.602 1 97.81 417 ALA B N 1
ATOM 6683 C CA . ALA B 1 417 ? 16.016 -8.32 11.773 1 97.81 417 ALA B CA 1
ATOM 6684 C C . ALA B 1 417 ? 14.586 -7.965 11.375 1 97.81 417 ALA B C 1
ATOM 6686 O O . ALA B 1 417 ? 13.633 -8.523 11.914 1 97.81 417 ALA B O 1
ATOM 6687 N N . THR B 1 418 ? 14.445 -7.039 10.469 1 97.31 418 THR B N 1
ATOM 6688 C CA . THR B 1 418 ? 13.133 -6.645 9.984 1 97.31 418 THR B CA 1
ATOM 6689 C C . THR B 1 418 ? 12.406 -7.832 9.352 1 97.31 418 THR B C 1
ATOM 6691 O O . THR B 1 418 ? 11.25 -8.102 9.68 1 97.31 418 THR B O 1
ATOM 6694 N N . VAL B 1 419 ? 13.094 -8.539 8.477 1 97 419 VAL B N 1
ATOM 6695 C CA . VAL B 1 419 ? 12.508 -9.703 7.812 1 97 419 VAL B CA 1
ATOM 6696 C C . VAL B 1 419 ? 12.102 -10.742 8.859 1 97 419 VAL B C 1
ATOM 6698 O O . VAL B 1 419 ? 11.016 -11.32 8.781 1 97 419 VAL B O 1
ATOM 6701 N N . TRP B 1 420 ? 12.977 -10.906 9.805 1 96.75 420 TRP B N 1
ATOM 6702 C CA . TRP B 1 420 ? 12.703 -11.859 10.867 1 96.75 420 TRP B CA 1
ATOM 6703 C C . TRP B 1 420 ? 11.477 -11.453 11.672 1 96.75 420 TRP B C 1
ATOM 6705 O O . TRP B 1 420 ? 10.625 -12.289 11.984 1 96.75 420 TRP B O 1
ATOM 6715 N N . LEU B 1 421 ? 11.344 -10.219 11.984 1 96.12 421 LEU B N 1
ATOM 6716 C CA . LEU B 1 421 ? 10.211 -9.719 12.75 1 96.12 421 LEU B CA 1
ATOM 6717 C C . LEU B 1 421 ? 8.914 -9.852 11.953 1 96.12 421 LEU B C 1
ATOM 6719 O O . LEU B 1 421 ? 7.863 -10.156 12.523 1 96.12 421 LEU B O 1
ATOM 6723 N N . VAL B 1 422 ? 8.977 -9.562 10.648 1 95.94 422 VAL B N 1
ATOM 6724 C CA . VAL B 1 422 ? 7.801 -9.734 9.805 1 95.94 422 VAL B CA 1
ATOM 6725 C C . VAL B 1 422 ? 7.391 -11.203 9.789 1 95.94 422 VAL B C 1
ATOM 6727 O O . VAL B 1 422 ? 6.207 -11.523 9.891 1 95.94 422 VAL B O 1
ATOM 6730 N N . TRP B 1 423 ? 8.398 -12.102 9.672 1 95 423 TRP B N 1
ATOM 6731 C CA . TRP B 1 423 ? 8.141 -13.539 9.672 1 95 423 TRP B CA 1
ATOM 6732 C C . TRP B 1 423 ? 7.457 -13.961 10.969 1 95 423 TRP B C 1
ATOM 6734 O O . TRP B 1 423 ? 6.465 -14.703 10.938 1 95 423 TRP B O 1
ATOM 6744 N N . LYS B 1 424 ? 7.855 -13.469 12.078 1 94.12 424 LYS B N 1
ATOM 6745 C CA . LYS B 1 424 ? 7.371 -13.852 13.406 1 94.12 424 LYS B CA 1
ATOM 6746 C C . LYS B 1 424 ? 5.961 -13.312 13.648 1 94.12 424 LYS B C 1
ATOM 6748 O O . LYS B 1 424 ? 5.148 -13.977 14.297 1 94.12 424 LYS B O 1
ATOM 6753 N N . ASN B 1 425 ? 5.652 -12.133 13.078 1 91.69 425 ASN B N 1
ATOM 6754 C CA . ASN B 1 425 ? 4.41 -11.461 13.438 1 91.69 425 ASN B CA 1
ATOM 6755 C C . ASN B 1 425 ? 3.34 -11.648 12.367 1 91.69 425 ASN B C 1
ATOM 6757 O O . ASN B 1 425 ? 2.15 -11.469 12.633 1 91.69 425 ASN B O 1
ATOM 6761 N N . LYS B 1 426 ? 3.699 -11.805 11.125 1 79.69 426 LYS B N 1
ATOM 6762 C CA . LYS B 1 426 ? 2.715 -11.844 10.047 1 79.69 426 LYS B CA 1
ATOM 6763 C C . LYS B 1 426 ? 2.666 -13.219 9.391 1 79.69 426 LYS B C 1
ATOM 6765 O O . LYS B 1 426 ? 2.236 -13.352 8.25 1 79.69 426 LYS B O 1
ATOM 6770 N N . LYS B 1 427 ? 3.117 -14.258 10.047 1 64.44 427 LYS B N 1
ATOM 6771 C CA . LYS B 1 427 ? 3.072 -15.578 9.43 1 64.44 427 LYS B CA 1
ATOM 6772 C C . LYS B 1 427 ? 1.656 -15.93 8.984 1 64.44 427 LYS B C 1
ATOM 6774 O O . LYS B 1 427 ? 0.705 -15.797 9.758 1 64.44 427 LYS B O 1
ATOM 6779 N N . ASP B 1 428 ? 1.38 -15.594 7.539 1 59.81 428 ASP B N 1
ATOM 6780 C CA . ASP B 1 428 ? 0.139 -16.016 6.902 1 59.81 428 ASP B CA 1
ATOM 6781 C C . ASP B 1 428 ? -0.03 -17.531 6.988 1 59.81 428 ASP B C 1
ATOM 6783 O O . ASP B 1 428 ? 0.955 -18.281 7.055 1 59.81 428 ASP B O 1
#

Foldseek 3Di:
DFDQEEEEEQADQLCLAPVQSPQPGLLQDDFLQAGQVCQVQVLSVVLRHQEYEYEYAPRCQVVVVCVCVVVVHHYHYHHDPCCVLESLVSVLSCLVVDAWKYKYAYSQKHFDSVLCNPLSPDAFFEWAQADDQEDLQPFKFFADDPQFTQAIGNPDPDGRTTGQRMHTDTSVLSVLSVVVCVVPVGDYPRRSRNSVRTGYDYDYDGDMYGDNHPVSSLSSNLVLLVVQQPPLQDAPCCVPPLVVPLSVVLSVCLNPDALLRLLVVLLVLLLVLLVCLLPALLSSLVSLLVSVSSLCSSSSSCRSSVNDDPVSVVVSVVSLLVSLLSNLVSNCVNPPDDPVLVVLSVLLSVLLVVLVVLQVVVCVVPVDGPSVQQVVLRVQDLHPSRLSNLSSVCSNVVNSSVSSNCSSCRSVVSSVVSVVSCCVRVVD/DFDQEEEEEQADQLCLAPVQSPQPGLLQDDFLQGGQVCQVQVLSVVLRHQEYEYEYAPRCQVVVVCVCVVVVHHYHYHHDPCCVLESLVSVLSCLVVDAWKYKYAYSQKHFDSVLSNPLSPDAFFEWAQADDQEDLQPFKFFADDPQFTQAIGNPDPDGRTTGQRMHTDTSVLSVLSVVVCVVPVGDYPRRSRNVVRTGYDYDYDGDMYGDNHPVSSLSSNLVLLVVQQPPLQDAPCCVPPLVVPLSVVLSVCLNPDALLRLLVVLLVLLLVLLVCLLPALLSSLVSLLVSVSSLCSSSSSCRSSVNDDPVSVVVSVVSLLVSLLSNLVSNCVNPPDDPVLVVLSVLLSVLLVVLVVLQVVVCVVPVDGCSVQQVVLRVQPLHPSRLSNLSSVCSNVVNSSVSSNCSSCRSVVSSVVSVVSCCVRVVD

Sequence (856 aa):
MTPKRAVILAAGLGTRLRKLTEETPKGLLKVAGREILYRTMKVLQELGVEEFIIVTNPKYETKFREFAKKNSFKVQIVINEHPEKGNGYSLYLAKDLVGEKFILVMSDHIYGKAFLERAVKGKGLIVDKAPKYTSVEEATKVRIKDSCVEDIGKHLKDFDAIDTGFFVLTPEIFDVADEILSEKGKAELSEIVKRAKLKVTSVSGFFWMDIDTPEDIKKARKLVIQSSVKGSGDGVISRHLNRKISTRISSFLVDYVTPNQMTVVTFLLGILSALLNFVSIPLAGILYQISSILDGVDGEIARASMKTSRFGGYVDSILDRYVDFAFLLTLAYVTIKEPLWWAIAVTAIFGSAMVSYSTERYKAAYGSDIYREIYTMRYLIGKRDERIFLTMLFCLAGQIKALFALLAVLTNLRIAATVWLVWKNKKDMTPKRAVILAAGLGTRLRKLTEETPKGLLKVAGREILYRTMKVLQELGVEEFIIVTNPKYETKFREFAKKNSFKVQIVINEHPEKGNGYSLYLAKDLVGEKFILVMSDHIYGKAFLERAVKGKGLIVDKAPKYTSVEEATKVRIKDSCVEDIGKHLKDFDAIDTGFFVLTPEIFDVADEILSEKGKAELSEIVKRAKLKVTSVSGFFWMDIDTPEDIKKARKLVIQSSVKGSGDGVISRHLNRKISTRISSFLVDYVTPNQMTVVTFLLGILSALLNFVSIPLAGILYQISSILDGVDGEIARASMKTSRFGGYVDSILDRYVDFAFLLTLAYVTIKEPLWWAIAVTAIFGSAMVSYSTERYKAAYGSDIYREIYTMRYLIGKRDERIFLTMLFCLAGQIKALFALLAVLTNLRIAATVWLVWKNKKD

Secondary structure (DSSP, 8-state):
---SEEEEEE----GGGTTTTTTS-GGG-EETTEEHHHHHHHHHHHTT--EEEEEE-GGGHHHHHHHHHHTT--EEEEE-S-GGG-HHHHHHTTGGG--SSEEEEETTEEE-HHHHHHHTT--EEEEESS-SSS-TTTSPEEEEETTEEEEEETT-SS-SEEEEEEEEE-TTHHHHHHHHHHHHS---HHHHHHHHT-BEEE--SS-EEE--SHHHHHHHHHHHHHHT---TT--HHIIIIIHHHHHHHHHHHTTT--HHHHHHHHHHHHHHHHHGGGT-HHHHHHHHHHHHHHHHHHHHHHHHTT---HHHHHHHHHHHHHHHHHHHHHHHHHH--SHHHHHHHHHHHHHHHHHHHHHHHHHHHHSS-HHHH-GGGGG-S--HHHHHHHHHHHHHHT-HHHHHHHHHHHHHHHHHHHHHHHHHH---/---SEEEEEE----GGGTTTTTTS-GGG-EETTEEHHHHHHHHHHHTT--EEEEEE-GGGHHHHHHHHHHTT--EEEEE-S-GGG-HHHHHHTTGGG--SSEEEEETTEEE-HHHHHHHTT--EEEEESS-SSS-TTTSPEEEEETTEEEEEETT-SS-SEEEEEEEEE-TTHHHHHHHHHHHHS---HHHHHHHHT-BEEE--SS-EEE--SHHHHHHHHHHHHHHT---TT--HHIIIIIHHHHHHHHHHHTTT--HHHHHHHHHHHHHHHHHGGGT-HHHHHHHHHHHHHHHHHHHHHHHHTT---HHHHHHHHHHHHHHHHHHHHHHHHHH--SHHHHHHHHHHHHHHHHHHHHHHHHHHHHSS-HHHH-GGGGG-S--HHHHHHHHHHHHHHT-HHHHHHHHHHHHHHHHHHHHHHHHHH---

Nearest PDB structures (foldseek):
  2xme-assembly2_D  TM=9.710E-01  e=1.134E-21  Archaeoglobus fulgidus
  2xme-assembly3_E  TM=9.671E-01  e=1.309E-21  Archaeoglobus fulgidus
  2xmh-assembly1_A  TM=9.758E-01  e=1.500E-20  Archaeoglobus fulgidus
  2xme-assembly4_H  TM=9.749E-01  e=2.198E-20  Archaeoglobus fulgidus
  2xmh-assembly1_B  TM=9.761E-01  e=3.072E-20  Archaeoglobus fulgidus

InterPro domains:
  IPR000462 CDP-alcohol phosphatidyltransferase [PF01066] (257-398)
  IPR005835 Nucleotidyl transferase domain [PF00483] (6-224)
  IPR029044 Nucleotide-diphospho-sugar transferases [G3DSA:3.90.550.10] (1-223)
  IPR029044 Nucleotide-diphospho-sugar transferases [SSF53448] (5-224)
  IPR043130 CDP-alcohol phosphatidyltransferase, transmembrane domain [G3DSA:1.20.120.1760] (233-423)
  IPR048254 CDP-alcohol phosphatidyltransferase, conserved site [PS00379] (298-320)
  IPR053433 Bifunctional IPC transferase/DIPP synthase [NF041135] (5-425)

pLDDT: mean 94.08, std 5.83, range [59.28, 98.94]